Protein AF-0000000071013623 (afdb_homodimer)

Solvent-accessible surface area (backbone atoms only — not comparable to full-atom values): 46914 Å² total; per-residue (Å²): 128,87,72,76,76,74,71,69,68,72,72,75,64,75,45,58,62,48,53,68,77,81,85,68,80,76,90,78,56,75,46,61,37,86,86,35,69,66,87,44,58,55,71,90,42,42,37,65,47,79,58,62,38,68,54,62,61,62,26,74,37,68,67,60,43,51,48,39,53,41,19,72,71,44,17,35,68,55,48,31,33,51,21,48,28,47,24,30,48,20,50,24,48,26,35,55,21,64,62,49,54,38,33,25,41,36,36,41,39,39,41,36,41,32,30,56,63,31,76,55,48,78,68,88,64,92,86,62,74,54,37,78,46,45,39,26,37,34,31,38,36,36,42,31,60,58,60,54,39,22,31,48,59,22,47,25,51,17,29,46,24,44,24,51,18,32,51,20,48,36,38,36,50,34,18,52,48,44,36,51,48,50,44,44,49,40,49,41,23,35,39,42,50,49,45,53,51,47,51,51,51,32,51,52,42,52,53,50,42,55,52,41,49,56,33,32,77,71,70,73,38,58,70,67,59,44,53,51,45,51,50,51,32,52,53,45,55,59,55,47,54,62,41,53,43,50,41,53,42,37,49,24,49,50,16,44,52,34,48,36,49,58,63,72,51,43,81,75,60,65,61,75,50,77,58,69,50,73,63,82,59,42,49,66,32,31,45,27,61,31,58,72,53,18,25,64,41,47,20,32,43,22,46,25,45,19,31,37,20,44,26,6,32,34,47,28,66,65,44,68,45,39,35,40,36,36,38,40,29,16,30,32,69,44,76,70,22,43,78,34,85,89,25,67,45,72,46,77,47,76,43,77,48,63,75,83,83,56,89,55,55,53,62,51,48,27,49,50,27,47,51,48,24,51,50,30,47,53,50,30,46,50,41,51,55,48,44,52,52,43,35,41,50,25,32,42,46,30,54,50,27,49,51,47,30,52,52,30,48,54,50,22,55,52,28,42,50,49,19,53,51,33,47,51,34,32,76,70,66,72,44,58,67,66,59,26,50,50,29,43,48,47,22,52,52,28,50,49,47,31,49,51,29,47,41,49,27,52,43,25,51,43,47,33,42,40,44,49,37,30,41,52,79,88,127,132,87,74,75,76,76,71,69,71,69,70,74,60,75,44,59,61,48,51,66,75,81,85,68,80,78,90,79,54,73,45,62,38,85,86,34,69,65,86,44,59,52,72,87,43,43,36,67,47,80,56,60,38,70,54,63,60,61,27,73,36,71,66,59,42,51,49,39,53,40,19,74,73,46,16,62,69,54,51,53,31,51,52,47,28,54,52,29,48,50,50,24,52,49,34,55,52,64,61,49,64,49,74,45,79,48,77,50,75,47,80,43,80,37,56,54,69,50,94,76,43,67,70,87,64,93,82,60,69,54,42,76,40,39,34,25,35,33,32,40,35,36,40,34,60,58,60,55,39,22,31,46,59,22,46,24,51,17,28,47,24,44,24,52,17,32,49,21,48,35,40,36,49,36,18,51,48,42,38,51,45,51,43,43,49,39,48,37,23,35,40,43,50,49,45,54,51,46,50,51,50,35,51,51,42,50,53,51,45,54,52,43,49,54,33,33,75,71,68,73,41,58,69,67,58,46,53,52,49,50,51,49,35,50,53,48,54,60,54,48,56,60,41,52,50,51,40,52,52,38,51,31,49,50,17,52,52,34,51,43,57,69,65,72,52,44,81,76,61,63,59,76,51,78,59,68,51,72,60,84,60,41,49,66,33,32,44,28,60,32,59,71,53,20,26,66,42,46,20,33,44,23,46,26,45,18,30,36,20,44,27,8,31,36,48,30,66,67,45,67,45,38,36,40,36,34,37,40,30,16,18,23,52,45,75,70,23,43,77,34,86,85,18,54,27,40,37,41,38,46,32,37,41,26,65,78,46,36,76,50,30,55,58,19,48,28,44,27,27,48,19,48,24,49,26,31,45,25,50,30,45,42,43,50,39,48,43,51,33,44,34,40,40,25,32,34,49,30,54,45,27,50,53,48,30,53,52,30,46,53,49,22,54,52,28,43,50,49,19,54,51,34,48,53,34,32,75,69,69,72,43,58,67,67,58,26,51,51,29,44,50,48,20,51,53,26,50,50,46,32,48,53,28,47,41,51,28,51,44,26,49,41,48,34,42,39,43,50,38,29,40,51,77,90,128

Secondary structure (DSSP, 8-state):
-----GGGGGGG------SPPP--PPP--GGGSTT---SS--TTTEE-SPPPS-GGGGGT-HHHHHHHHHHHHH-HHHHHHHHHHHHHHHHHHHHHHTTS-EEEEEEEEEEEEEETTGGG---SSSS-SEEEEEEEEEEEEEEEEE-TTSHHHHHHHHHHHHHHHHHHHHHHHHHHHHHHHHHHHHHHHHHHHHHHHHHHHHHHHHHHHHHHHHHHHTTSS-HHHHHHHHHHHHHHHHTHHHHHHHHHHHHHHHHHHTT--TTTTHHHHSS--PPPPPPSSEE---HHHHHHH-HHHHHHHHHHHHHHHHHHHHHHTTS-EEEEEEEEEEEESSGGGGG-TT-EEEEEEEEEE----STTHHHHHHHHHHHHHHHHHHHHHHHHHHHHHHHHHHHHHHHHHHHHHHHHHHHHHHHHHHHHHHHHHHHTTSS-HHHHHHHHHHHHHHHHHHHHHHHHHHHHHHHHHHHTT-S----/-----GGGTTTT------SPPP--PPP--GGGSTT---SS--TTTEE-SPPPTTGGGGGT-HHHHHHHHHHHHH-HHHHHHHHHHHHHHHHHHHHHHTTS-EEEEEEEEEEEEEETTGGG---SSSS-SEEEEEEEEEEEEEEEEE-TTSHHHHHHHHHHHHHHHHHHHHHHHHHHHHHHHHHHHHHHHHHHHHHHHHHHHHHHHHHHHHHHHHHHHTTSS-HHHHHHHHHHHHHHHHTHHHHHHHHHHHHHHHHHHTT--TTTTHHHHSS--PPPPPPSSEE---HHHHHHH-HHHHHHHHHHHHHHHHHHHHHHTTS-EEEEEEEEEEEESSGGGGG-TT-EEEEEEEEEEEEEESTTHHHHHHHHHHHHHHHHHHHHHHHHHHHHHHHHHHHHHHHHHHHHHHHHHHHHHHHHHHHHHHHHHHHTTSS-HHHHHHHHHHHHHHHHHHHHHHHHHHHHHHHHHHHTT-S----

Foldseek 3Di:
DPPPPPPPPPDPLCFAQDFDADPFFDDQDPQQDPPFAFPLFDPQFADQDDAAQLQVVQLVDVVLVVLLVLLLVAAVVLVVLVVQLVVLVVVLVVLVCLQDKDKDKDKDKDWDKAAPPPPVPPPPDDDDRIDTFIKIWTWMKIKHWHCRHCLSVLLSQLSVLQSQLSVLVSLLVLLVLSLVLLLLLLVLLLLLVLLVLLVVLLVLLVVLLVVQVVCVVVVNHDPVLSVVSVVVSVVSVVVNVVSVVSNQVSQQVSQNSSNHGRPPCCVVSVDHDHRTHHDSHGYQHGSSLLCVQASVLSSLRSNLSSLSSVLSNLVSLQAKIKMKMKIWAFMDRDPVRRVDPVRIDMDIDIDIGHPNDPVCPSVVSSVVSVVSSVVSSVVSSVSSVVLSVQLSVLSNQLVVLVVQLVVLVVQLVVLVVQLVVLVVCVVVVNDDSSSSSVSVSSNSVSVSSNSVSSSSNSSSSSSNCSSSNHRDDDD/DCPPPPVPPPPPLCFAQDFDADPFFDDQDPQQDPPFAFPQFDPQFADQDDAAQLQVVQLVDVVLVVLLVLLLVAAVVLVVLVVVLVVLVVVLVVLVCLQDKDKDKDKDKDWDKAAPPPPPDDPPDDDDRIDTFIKIWTWMKIKHWHCRHCLSVLLSQLSVLQSQLSVLVSLLVLLVLSLQLLLLLLVLLLLLVLLVLLVVLLVLLVVLLVVQVVCVVVVNHDPVLSVVSVVVSVVSVVVNVVSVVSNQVSQQVSQNSSNHGRPPCCVVPVPHDHRGHHDSHGYQRGSSLLCVQASVLSSLRSNLSSLSSVLSNLVSLQAKIKMKMKIWAFMDRDNCRRVDPVRIDMDIDIDIGHPNDPPCVSVVSSVVSVVSSVVSSVVSSVVSVVLSVLLSVLSNQLVVLVVQLVVLVVQLVVLVVQLVVLVVCVVVVNDDSSSSSVSVSSNSVSVSSNSVSSSSNSSSVSSNCSSSNHRGDDD

pLDDT: mean 89.78, std 12.37, range [29.88, 98.81]

Nearest PDB structures (foldseek):
  5iuy-assembly1_A  TM=9.417E-01  e=4.578E-33  Pseudomonas aeruginosa PAO1
  5azs-assembly1_C  TM=8.964E-01  e=5.491E-27  Pseudomonas aeruginosa PAO1
  5azs-assembly1_A  TM=9.149E-01  e=5.412E-26  Pseudomonas aeruginosa PAO1
  5azs-assembly1_B  TM=8.963E-01  e=7.083E-26  Pseudomonas aeruginosa PAO1
  4mt4-assembly1_C  TM=8.673E-01  e=3.562E-25  Campylobacter jejuni

Structure (mmCIF, N/CA/C/O backbone):
data_AF-0000000071013623-model_v1
#
loop_
_entity.id
_entity.type
_entity.pdbx_description
1 polymer 'Efflux transporter outer membrane subunit'
#
loop_
_atom_site.group_PDB
_atom_site.id
_atom_site.type_symbol
_atom_site.label_atom_id
_atom_site.label_alt_id
_atom_site.label_comp_id
_atom_site.label_asym_id
_atom_site.label_entity_id
_atom_site.label_seq_id
_atom_site.pdbx_PDB_ins_code
_atom_site.Cartn_x
_atom_site.Cartn_y
_atom_site.Cartn_z
_atom_site.occupancy
_atom_site.B_iso_or_equiv
_atom_site.auth_seq_id
_atom_site.auth_comp_id
_atom_site.auth_asym_id
_atom_site.auth_atom_id
_atom_site.pdbx_PDB_model_num
ATOM 1 N N . MET A 1 1 ? 6.48 72.25 7.09 1 31.88 1 MET A N 1
ATOM 2 C CA . MET A 1 1 ? 6.648 71.75 5.73 1 31.88 1 MET A CA 1
ATOM 3 C C . MET A 1 1 ? 7.691 70.625 5.688 1 31.88 1 MET A C 1
ATOM 5 O O . MET A 1 1 ? 8.164 70.25 4.613 1 31.88 1 MET A O 1
ATOM 9 N N . LYS A 1 2 ? 8.469 70.438 6.734 1 43.06 2 LYS A N 1
ATOM 10 C CA . LYS A 1 2 ? 9.594 69.5 6.715 1 43.06 2 LYS A CA 1
ATOM 11 C C . LYS A 1 2 ? 9.109 68.062 6.504 1 43.06 2 LYS A C 1
ATOM 13 O O . LYS A 1 2 ? 8.688 67.438 7.453 1 43.06 2 LYS A O 1
ATOM 18 N N . ARG A 1 3 ? 8.328 67.812 5.355 1 45.19 3 ARG A N 1
ATOM 19 C CA . ARG A 1 3 ? 7.703 66.625 4.883 1 45.19 3 ARG A CA 1
ATOM 20 C C . ARG A 1 3 ? 8.742 65.5 4.691 1 45.19 3 ARG A C 1
ATOM 22 O O . ARG A 1 3 ? 9.531 65.562 3.75 1 45.19 3 ARG A O 1
ATOM 29 N N . LEU A 1 4 ? 9.461 65.188 5.781 1 38.72 4 LEU A N 1
ATOM 30 C CA . LEU A 1 4 ? 10.422 64.062 5.742 1 38.72 4 LEU A CA 1
ATOM 31 C C . LEU A 1 4 ? 9.867 62.906 4.953 1 38.72 4 LEU A C 1
ATOM 33 O O . LEU A 1 4 ? 8.719 62.5 5.16 1 38.72 4 LEU A O 1
ATOM 37 N N . SER A 1 5 ? 10.469 62.656 3.734 1 40.44 5 SER A N 1
ATOM 38 C CA . SER A 1 5 ? 10.562 61.594 2.721 1 40.44 5 SER A CA 1
ATOM 39 C C . SER A 1 5 ? 10.68 60.219 3.359 1 40.44 5 SER A C 1
ATOM 41 O O . SER A 1 5 ? 11.789 59.75 3.658 1 40.44 5 SER A O 1
ATOM 43 N N . TRP A 1 6 ? 9.945 59.844 4.34 1 42.38 6 TRP A N 1
ATOM 44 C CA . TRP A 1 6 ? 10 58.531 4.949 1 42.38 6 TRP A CA 1
ATOM 45 C C . TRP A 1 6 ? 9.891 57.438 3.893 1 42.38 6 TRP A C 1
ATOM 47 O O . TRP A 1 6 ? 9.656 56.281 4.219 1 42.38 6 TRP A O 1
ATOM 57 N N . ALA A 1 7 ? 9.586 57.781 2.59 1 42.5 7 ALA A N 1
ATOM 58 C CA . ALA A 1 7 ? 9.211 56.719 1.651 1 42.5 7 ALA A CA 1
ATOM 59 C C . ALA A 1 7 ? 10.391 55.812 1.372 1 42.5 7 ALA A C 1
ATOM 61 O O . ALA A 1 7 ? 10.305 54.906 0.522 1 42.5 7 ALA A O 1
ATOM 62 N N . ILE A 1 8 ? 11.656 56.312 1.518 1 41.31 8 ILE A N 1
ATOM 63 C CA . ILE A 1 8 ? 12.672 55.594 0.736 1 41.31 8 ILE A CA 1
ATOM 64 C C . ILE A 1 8 ? 12.812 54.156 1.237 1 41.31 8 ILE A C 1
ATOM 66 O O . ILE A 1 8 ? 13.711 53.438 0.804 1 41.31 8 ILE A O 1
ATOM 70 N N . LEU A 1 9 ? 12.297 53.781 2.324 1 40.5 9 LEU A N 1
ATOM 71 C CA . LEU A 1 9 ? 12.984 52.625 2.906 1 40.5 9 LEU A CA 1
ATOM 72 C C . LEU A 1 9 ? 12.867 51.406 2.006 1 40.5 9 LEU A C 1
ATOM 74 O O . LEU A 1 9 ? 13.531 50.406 2.236 1 40.5 9 LEU A O 1
ATOM 78 N N . PRO A 1 10 ? 11.766 51.25 1.27 1 43.34 10 PRO A N 1
ATOM 79 C CA . PRO A 1 10 ? 11.586 49.781 1.089 1 43.34 10 PRO A CA 1
ATOM 80 C C . PRO A 1 10 ? 12.641 49.188 0.169 1 43.34 10 PRO A C 1
ATOM 82 O O . PRO A 1 10 ? 12.562 48 -0.163 1 43.34 10 PRO A O 1
ATOM 85 N N . ALA A 1 11 ? 13.203 49.969 -0.663 1 43.28 11 ALA A N 1
ATOM 86 C CA . ALA A 1 11 ? 13.727 49.375 -1.89 1 43.28 11 ALA A CA 1
ATOM 87 C C . ALA A 1 11 ? 14.805 48.344 -1.581 1 43.28 11 ALA A C 1
ATOM 89 O O . ALA A 1 11 ? 15.094 47.5 -2.408 1 43.28 11 ALA A O 1
ATOM 90 N N . LEU A 1 12 ? 15.828 48.75 -0.744 1 42.34 12 LEU A N 1
ATOM 91 C CA . LEU A 1 12 ? 17.109 48.062 -0.732 1 42.34 12 LEU A CA 1
ATOM 92 C C . LEU A 1 12 ? 16.938 46.625 -0.228 1 42.34 12 LEU A C 1
ATOM 94 O O . LEU A 1 12 ? 17.938 45.906 0.005 1 42.34 12 LEU A O 1
ATOM 98 N N . LEU A 1 13 ? 15.875 46.281 0.43 1 44.38 13 LEU A N 1
ATOM 99 C CA . LEU A 1 13 ? 16.047 45.062 1.183 1 44.38 13 LEU A CA 1
ATOM 100 C C . LEU A 1 13 ? 16.141 43.844 0.245 1 44.38 13 LEU A C 1
ATOM 102 O O . LEU A 1 13 ? 15.164 43.125 0.065 1 44.38 13 LEU A O 1
ATOM 106 N N . THR A 1 14 ? 16.484 44.094 -0.912 1 52.03 14 THR A N 1
ATOM 107 C CA . THR A 1 14 ? 16.891 42.844 -1.519 1 52.03 14 THR A CA 1
ATOM 108 C C . THR A 1 14 ? 17.719 42 -0.539 1 52.03 14 THR A C 1
ATOM 110 O O . THR A 1 14 ? 18.922 42.25 -0.38 1 52.03 14 THR A O 1
ATOM 113 N N . GLY A 1 15 ? 17.234 41.781 0.676 1 57.91 15 GLY A N 1
ATOM 114 C CA . GLY A 1 15 ? 17.828 41.188 1.864 1 57.91 15 GLY A CA 1
ATOM 115 C C . GLY A 1 15 ? 18.656 39.938 1.566 1 57.91 15 GLY A C 1
ATOM 116 O O . GLY A 1 15 ? 18.5 39.344 0.508 1 57.91 15 GLY A O 1
ATOM 117 N N . CYS A 1 16 ? 19.781 39.625 2.178 1 79.5 16 CYS A N 1
ATOM 118 C CA . CYS A 1 16 ? 20.703 38.469 2.244 1 79.5 16 CYS A CA 1
ATOM 119 C C . CYS A 1 16 ? 19.953 37.188 2.518 1 79.5 16 CYS A C 1
ATOM 121 O O . CYS A 1 16 ? 19.094 37.125 3.402 1 79.5 16 CYS A O 1
ATOM 123 N N . VAL A 1 17 ? 19.734 36.344 1.453 1 88.56 17 VAL A N 1
ATOM 124 C CA . VAL A 1 17 ? 19.219 35 1.68 1 88.56 17 VAL A CA 1
ATOM 125 C C . VAL A 1 17 ? 20.344 34.062 2.119 1 88.56 17 VAL A C 1
ATOM 127 O O . VAL A 1 17 ? 21.219 33.719 1.323 1 88.56 17 VAL A O 1
ATOM 130 N N . VAL A 1 18 ? 20.25 33.656 3.369 1 91.94 18 VAL A N 1
ATOM 131 C CA . VAL A 1 18 ? 21.312 32.844 3.928 1 91.94 18 VAL A CA 1
ATOM 132 C C . VAL A 1 18 ? 21.062 31.359 3.588 1 91.94 18 VAL A C 1
ATOM 134 O O . VAL A 1 18 ? 20 31 3.08 1 91.94 18 VAL A O 1
ATOM 137 N N . GLY A 1 19 ? 22.094 30.547 3.85 1 91.88 19 GLY A N 1
ATOM 138 C CA . GLY A 1 19 ? 22.016 29.125 3.523 1 91.88 19 GLY A CA 1
ATOM 139 C C . GLY A 1 19 ? 22.5 28.812 2.119 1 91.88 19 GLY A C 1
ATOM 140 O O . GLY A 1 19 ? 22.719 29.719 1.315 1 91.88 19 GLY A O 1
ATOM 141 N N . PRO A 1 20 ? 22.594 27.609 1.889 1 94.38 20 PRO A N 1
ATOM 142 C CA . PRO A 1 20 ? 23.156 27.219 0.591 1 94.38 20 PRO A CA 1
ATOM 143 C C . PRO A 1 20 ? 22.141 27.312 -0.542 1 94.38 20 PRO A C 1
ATOM 145 O O . PRO A 1 20 ? 20.953 27 -0.344 1 94.38 20 PRO A O 1
ATOM 148 N N . ASN A 1 21 ? 22.547 27.844 -1.665 1 94.94 21 ASN A N 1
ATOM 149 C CA . ASN A 1 21 ? 21.766 27.719 -2.893 1 94.94 21 ASN A CA 1
ATOM 150 C C . ASN A 1 21 ? 21.875 26.328 -3.494 1 94.94 21 ASN A C 1
ATOM 152 O O . ASN A 1 21 ? 22.953 25.719 -3.477 1 94.94 21 ASN A O 1
ATOM 156 N N . TYR A 1 22 ? 20.812 25.906 -3.945 1 95.88 22 TYR A N 1
ATOM 157 C CA . TYR A 1 22 ? 20.828 24.578 -4.566 1 95.88 22 TYR A CA 1
ATOM 158 C C . TYR A 1 22 ? 21.484 24.641 -5.938 1 95.88 22 TYR A C 1
ATOM 160 O O . TYR A 1 22 ? 21.047 25.375 -6.816 1 95.88 22 TYR A O 1
ATOM 168 N N . GLY A 1 23 ? 22.516 23.891 -6.141 1 94.25 23 GLY A N 1
ATOM 169 C CA . GLY A 1 23 ? 23.312 23.938 -7.355 1 94.25 23 GLY A CA 1
ATOM 170 C C . GLY A 1 23 ? 22.906 22.891 -8.375 1 94.25 23 GLY A C 1
ATOM 171 O O . GLY A 1 23 ? 23.609 22.703 -9.383 1 94.25 23 GLY A O 1
ATOM 172 N N . GLY A 1 24 ? 21.906 22.109 -8.172 1 93.38 24 GLY A N 1
ATOM 173 C CA . GLY A 1 24 ? 21.5 21.047 -9.086 1 93.38 24 GLY A CA 1
ATOM 174 C C . GLY A 1 24 ? 21.906 19.672 -8.594 1 93.38 24 GLY A C 1
ATOM 175 O O . GLY A 1 24 ? 22.562 19.531 -7.562 1 93.38 24 GLY A O 1
ATOM 176 N N . PRO A 1 25 ? 21.531 18.703 -9.266 1 93.19 25 PRO A N 1
ATOM 177 C CA . PRO A 1 25 ? 21.812 17.344 -8.836 1 93.19 25 PRO A CA 1
ATOM 178 C C . PRO A 1 25 ? 23.297 17 -8.898 1 93.19 25 PRO A C 1
ATOM 180 O O . PRO A 1 25 ? 23.984 17.328 -9.875 1 93.19 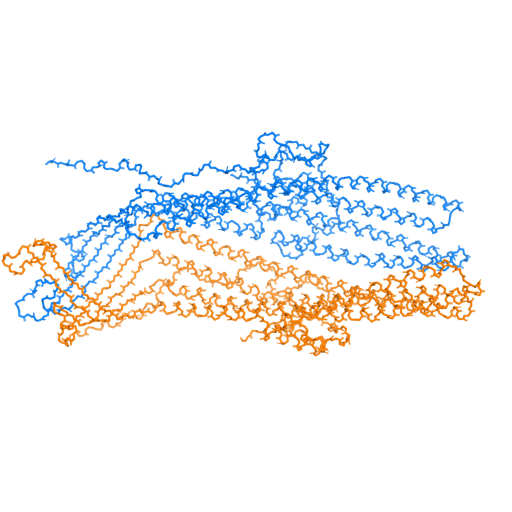25 PRO A O 1
ATOM 183 N N . PRO A 1 26 ? 23.766 16.375 -7.883 1 91.62 26 PRO A N 1
ATOM 184 C CA . PRO A 1 26 ? 25.172 15.977 -7.883 1 91.62 26 PRO A CA 1
ATOM 185 C C . PRO A 1 26 ? 25.469 14.867 -8.898 1 91.62 26 PRO A C 1
ATOM 187 O O . PRO A 1 26 ? 24.562 14.109 -9.266 1 91.62 26 PRO A O 1
ATOM 190 N N . GLY A 1 27 ? 26.719 14.82 -9.328 1 91.81 27 GLY A N 1
ATOM 191 C CA . GLY A 1 27 ? 27.156 13.719 -10.188 1 91.81 27 GLY A CA 1
ATOM 192 C C . GLY A 1 27 ? 27.25 12.398 -9.453 1 91.81 27 GLY A C 1
ATOM 193 O O . GLY A 1 27 ? 27.75 12.336 -8.328 1 91.81 27 GLY A O 1
ATOM 194 N N . VAL A 1 28 ? 26.672 11.398 -10.078 1 90 28 VAL A N 1
ATOM 195 C CA . VAL A 1 28 ? 26.641 10.102 -9.422 1 90 28 VAL A CA 1
ATOM 196 C C . VAL A 1 28 ? 27.375 9.07 -10.273 1 90 28 VAL A C 1
ATOM 198 O O . VAL A 1 28 ? 28.172 8.281 -9.758 1 90 28 VAL A O 1
ATOM 201 N N . ALA A 1 29 ? 27.109 9.102 -11.547 1 86.25 29 ALA A N 1
ATOM 202 C CA . ALA A 1 29 ? 27.609 8.023 -12.406 1 86.25 29 ALA A CA 1
ATOM 203 C C . ALA A 1 29 ? 28.062 8.57 -13.758 1 86.25 29 ALA A C 1
ATOM 205 O O . ALA A 1 29 ? 27.594 9.633 -14.195 1 86.25 29 ALA A O 1
ATOM 206 N N . SER A 1 30 ? 28.969 7.871 -14.406 1 81.56 30 SER A N 1
ATOM 207 C CA . SER A 1 30 ? 29.469 8.211 -15.734 1 81.56 30 SER A CA 1
ATOM 208 C C . SER A 1 30 ? 28.344 8.172 -16.781 1 81.56 30 SER A C 1
ATOM 210 O O . SER A 1 30 ? 28.406 8.875 -17.781 1 81.56 30 SER A O 1
ATOM 212 N N . GLY A 1 31 ? 27.359 7.504 -16.406 1 76.69 31 GLY A N 1
ATOM 213 C CA . GLY A 1 31 ? 26.219 7.383 -17.312 1 76.69 31 GLY A CA 1
ATOM 214 C C . GLY A 1 31 ? 25.469 8.688 -17.5 1 76.69 31 GLY A C 1
ATOM 215 O O . GLY A 1 31 ? 24.688 8.828 -18.438 1 76.69 31 GLY A O 1
ATOM 216 N N . GLU A 1 32 ? 25.766 9.539 -16.719 1 82.06 32 GLU A N 1
ATOM 217 C CA . GLU A 1 32 ? 25.078 10.828 -16.781 1 82.06 32 GLU A CA 1
ATOM 218 C C . GLU A 1 32 ? 25.703 11.727 -17.859 1 82.06 32 GLU A C 1
ATOM 220 O O . GLU A 1 32 ? 25.109 12.734 -18.25 1 82.06 32 GLU A O 1
ATOM 225 N N . ARG A 1 33 ? 26.922 11.242 -18.312 1 79.38 33 ARG A N 1
ATOM 226 C CA . ARG A 1 33 ? 27.625 12.047 -19.312 1 79.38 33 ARG A CA 1
ATOM 227 C C . ARG A 1 33 ? 27.016 11.875 -20.688 1 79.38 33 ARG A C 1
ATOM 229 O O . ARG A 1 33 ? 26.578 10.781 -21.047 1 79.38 33 ARG A O 1
ATOM 236 N N . SER A 1 34 ? 26.984 13 -21.359 1 80.06 34 SER A N 1
ATOM 237 C CA . SER A 1 34 ? 26.484 12.969 -22.734 1 80.06 34 SER A CA 1
ATOM 238 C C . SER A 1 34 ? 27.297 11.992 -23.594 1 80.06 34 SER A C 1
ATOM 240 O O . SER A 1 34 ? 28.516 11.93 -23.484 1 80.06 34 SER A O 1
ATOM 242 N N . GLY A 1 35 ? 26.672 11.219 -24.297 1 78.31 35 GLY A N 1
ATOM 243 C CA . GLY A 1 35 ? 27.328 10.289 -25.203 1 78.31 35 GLY A CA 1
ATOM 244 C C . GLY A 1 35 ? 27.469 8.898 -24.609 1 78.31 35 GLY A C 1
ATOM 245 O O . GLY A 1 35 ? 27.938 7.973 -25.281 1 78.31 35 GLY A O 1
ATOM 246 N N . SER A 1 36 ? 27.125 8.742 -23.391 1 84.81 36 SER A N 1
ATOM 247 C CA . SER A 1 36 ? 27.203 7.414 -22.797 1 84.81 36 SER A CA 1
ATOM 248 C C . SER A 1 36 ? 26.203 6.457 -23.438 1 84.81 36 SER A C 1
ATOM 250 O O . SER A 1 36 ? 25.203 6.895 -24.031 1 84.81 36 SER A O 1
ATOM 252 N N . THR A 1 37 ? 26.625 5.168 -23.516 1 88.75 37 THR A N 1
ATOM 253 C CA . THR A 1 37 ? 25.766 4.141 -24.078 1 88.75 37 THR A CA 1
ATOM 254 C C . THR A 1 37 ? 25.469 3.055 -23.047 1 88.75 37 THR A C 1
ATOM 256 O O . THR A 1 37 ? 26.219 2.883 -22.078 1 88.75 37 THR A O 1
ATOM 259 N N . PHE A 1 38 ? 24.391 2.436 -23.219 1 93.19 38 PHE A N 1
ATOM 260 C CA . PHE A 1 38 ? 24.078 1.304 -22.359 1 93.19 38 PHE A CA 1
ATOM 261 C C . PHE A 1 38 ? 25.031 0.144 -22.609 1 93.19 38 PHE A C 1
ATOM 263 O O . PHE A 1 38 ? 25.391 -0.133 -23.766 1 93.19 38 PHE A O 1
ATOM 270 N N . ARG A 1 39 ? 25.375 -0.595 -21.547 1 90.75 39 ARG A N 1
ATOM 271 C CA . ARG A 1 39 ? 26.391 -1.639 -21.625 1 90.75 39 ARG A CA 1
ATOM 272 C C . ARG A 1 39 ? 25.797 -2.936 -22.172 1 90.75 39 ARG A C 1
ATOM 274 O O . ARG A 1 39 ? 26.484 -3.709 -22.828 1 90.75 39 ARG A O 1
ATOM 281 N N . ARG A 1 40 ? 24.547 -3.121 -21.875 1 91.88 40 ARG A N 1
ATOM 282 C CA . ARG A 1 40 ? 23.953 -4.422 -22.172 1 91.88 40 ARG A CA 1
ATOM 283 C C . ARG A 1 40 ? 22.969 -4.324 -23.344 1 91.88 40 ARG A C 1
ATOM 285 O O . ARG A 1 40 ? 22.203 -5.254 -23.594 1 91.88 40 ARG A O 1
ATOM 292 N N . ALA A 1 41 ? 23.031 -3.211 -24.094 1 91 41 ALA A N 1
ATOM 293 C CA . ALA A 1 41 ? 22.141 -3.055 -25.234 1 91 41 ALA A CA 1
ATOM 294 C C . ALA A 1 41 ? 22.641 -3.85 -26.438 1 91 41 ALA A C 1
ATOM 296 O O . ALA A 1 41 ? 23.828 -3.809 -26.766 1 91 41 ALA A O 1
ATOM 297 N N . ASP A 1 42 ? 21.812 -4.641 -26.953 1 87.44 42 ASP A N 1
ATOM 298 C CA . ASP A 1 42 ? 22.094 -5.293 -28.234 1 87.44 42 ASP A CA 1
ATOM 299 C C . ASP A 1 42 ? 21.875 -4.336 -29.406 1 87.44 42 ASP A C 1
ATOM 301 O O . ASP A 1 42 ? 20.734 -4.004 -29.734 1 87.44 42 ASP A O 1
ATOM 305 N N . GLN A 1 43 ? 22.906 -3.992 -30.156 1 85.44 43 GLN A N 1
ATOM 306 C CA . GLN A 1 43 ? 22.859 -2.953 -31.172 1 85.44 43 GLN A CA 1
ATOM 307 C C . GLN A 1 43 ? 22.047 -3.406 -32.375 1 85.44 43 GLN A C 1
ATOM 309 O O . GLN A 1 43 ? 21.609 -2.58 -33.188 1 85.44 43 GLN A O 1
ATOM 314 N N . ALA A 1 44 ? 21.859 -4.602 -32.438 1 85.12 44 ALA A N 1
ATOM 315 C CA . ALA A 1 44 ? 21.141 -5.133 -33.594 1 85.12 44 ALA A CA 1
ATOM 316 C C . ALA A 1 44 ? 19.641 -4.84 -33.469 1 85.12 44 ALA A C 1
ATOM 318 O O . ALA A 1 44 ? 18.938 -4.766 -34.469 1 85.12 44 ALA A O 1
ATOM 319 N N . VAL A 1 45 ? 19.203 -4.602 -32.25 1 88.56 45 VAL A N 1
ATOM 320 C CA . VAL A 1 45 ? 17.766 -4.527 -32.094 1 88.56 45 VAL A CA 1
ATOM 321 C C . VAL A 1 45 ? 17.391 -3.273 -31.328 1 88.56 45 VAL A C 1
ATOM 323 O O . VAL A 1 45 ? 16.219 -3.057 -31 1 88.56 45 VAL A O 1
ATOM 326 N N . THR A 1 46 ? 18.375 -2.49 -30.984 1 90 46 THR A N 1
ATOM 327 C CA . THR A 1 46 ? 18.109 -1.247 -30.281 1 90 46 THR A CA 1
ATOM 328 C C . THR A 1 46 ? 18.656 -0.05 -31.047 1 90 46 THR A C 1
ATOM 330 O O . THR A 1 46 ? 19.547 -0.197 -31.891 1 90 46 THR A O 1
ATOM 333 N N . SER A 1 47 ? 17.938 1.075 -30.844 1 89.69 47 SER A N 1
ATOM 334 C CA . SER A 1 47 ? 18.359 2.311 -31.5 1 89.69 47 SER A CA 1
ATOM 335 C C . SER A 1 47 ? 18.531 3.441 -30.484 1 89.69 47 SER A C 1
ATOM 337 O O . SER A 1 47 ? 17.766 3.545 -29.531 1 89.69 47 SER A O 1
ATOM 339 N N . PRO A 1 48 ? 19.5 4.262 -30.734 1 88 48 PRO A N 1
ATOM 340 C CA . PRO A 1 48 ? 19.719 5.387 -29.812 1 88 48 PRO A CA 1
ATOM 341 C C . PRO A 1 48 ? 18.734 6.531 -30.031 1 88 48 PRO A C 1
ATOM 343 O O . PRO A 1 48 ? 18.828 7.574 -29.375 1 88 48 PRO A O 1
ATOM 346 N N . GLN A 1 49 ? 17.828 6.348 -30.906 1 88.38 49 GLN A N 1
ATOM 347 C CA . GLN A 1 49 ? 16.797 7.367 -31.156 1 88.38 49 GLN A CA 1
ATOM 348 C C . GLN A 1 49 ? 15.969 7.613 -29.906 1 88.38 49 GLN A C 1
ATOM 350 O O . GLN A 1 49 ? 15.844 6.734 -29.047 1 88.38 49 GLN A O 1
ATOM 355 N N . LEU A 1 50 ? 15.406 8.82 -29.859 1 87.94 50 LEU A N 1
ATOM 356 C CA . LEU A 1 50 ? 14.578 9.18 -28.719 1 87.94 50 LEU A CA 1
ATOM 357 C C . LEU A 1 50 ? 13.32 8.328 -28.656 1 87.94 50 LEU A C 1
ATOM 359 O O . LEU A 1 50 ? 12.57 8.25 -29.641 1 87.94 50 LEU A O 1
ATOM 363 N N . PRO A 1 51 ? 13.164 7.754 -27.516 1 90.5 51 PRO A N 1
ATOM 364 C CA . PRO A 1 51 ? 11.969 6.91 -27.406 1 90.5 51 PRO A CA 1
ATOM 365 C C . PRO A 1 51 ? 10.688 7.727 -27.281 1 90.5 51 PRO A C 1
ATOM 367 O O . PRO A 1 51 ? 10.727 8.906 -26.938 1 90.5 51 PRO A O 1
ATOM 370 N N . ILE A 1 52 ? 9.617 7.094 -27.641 1 89.19 52 ILE A N 1
ATOM 371 C CA . ILE A 1 52 ? 8.289 7.699 -27.594 1 89.19 52 ILE A CA 1
ATOM 372 C C . ILE A 1 52 ? 7.629 7.383 -26.266 1 89.19 52 ILE A C 1
ATOM 374 O O . ILE A 1 52 ? 7.672 6.238 -25.797 1 89.19 52 ILE A O 1
ATOM 378 N N . ALA A 1 53 ? 6.961 8.406 -25.672 1 94 53 ALA A N 1
ATOM 379 C CA . ALA A 1 53 ? 6.359 8.242 -24.344 1 94 53 ALA A CA 1
ATOM 380 C C . ALA A 1 53 ? 5.211 7.242 -24.375 1 94 53 ALA A C 1
ATOM 382 O O . ALA A 1 53 ? 5.105 6.379 -23.5 1 94 53 ALA A O 1
ATOM 383 N N . ARG A 1 54 ? 4.375 7.301 -25.453 1 95.94 54 ARG A N 1
ATOM 384 C CA . ARG A 1 54 ? 3.24 6.395 -25.578 1 95.94 54 ARG A CA 1
ATOM 385 C C . ARG A 1 54 ? 3.639 5.125 -26.328 1 95.94 54 ARG A C 1
ATOM 387 O O . ARG A 1 54 ? 3.076 4.812 -27.375 1 95.94 54 ARG A O 1
ATOM 394 N N . TRP A 1 55 ? 4.559 4.387 -25.766 1 96.88 55 TRP A N 1
ATOM 395 C CA . TRP A 1 55 ? 5.223 3.232 -26.359 1 96.88 55 TRP A CA 1
ATOM 396 C C . TRP A 1 55 ? 4.215 2.133 -26.688 1 96.88 55 TRP A C 1
ATOM 398 O O . TRP A 1 55 ? 4.43 1.34 -27.609 1 96.88 55 TRP A O 1
ATOM 408 N N . TRP A 1 56 ? 3.082 2.014 -25.938 1 97.69 56 TRP A N 1
ATOM 409 C CA . TRP A 1 56 ? 2.113 0.94 -26.125 1 97.69 56 TRP A CA 1
ATOM 410 C C . TRP A 1 56 ? 1.405 1.076 -27.469 1 97.69 56 TRP A C 1
ATOM 412 O O . TRP A 1 56 ? 0.876 0.098 -28 1 97.69 56 TRP A O 1
ATOM 422 N N . GLU A 1 57 ? 1.388 2.295 -28.031 1 96.38 57 GLU A N 1
ATOM 423 C CA . GLU A 1 57 ? 0.797 2.494 -29.359 1 96.38 57 GLU A CA 1
ATOM 424 C C . GLU A 1 57 ? 1.612 1.789 -30.438 1 96.38 57 GLU A C 1
ATOM 426 O O . GLU A 1 57 ? 1.067 1.38 -31.469 1 96.38 57 GLU A O 1
ATOM 431 N N . GLY A 1 58 ? 2.916 1.619 -30.219 1 95.69 58 GLY A N 1
ATOM 432 C CA . GLY A 1 58 ? 3.795 0.943 -31.156 1 95.69 58 GLY A CA 1
ATOM 433 C C . GLY A 1 58 ? 3.57 -0.556 -31.203 1 95.69 58 GLY A C 1
ATOM 434 O O . GLY A 1 58 ? 4.07 -1.23 -32.125 1 95.69 58 GLY A O 1
ATOM 435 N N . MET A 1 59 ? 2.766 -1.093 -30.297 1 97.25 59 MET A N 1
ATOM 436 C CA . MET A 1 59 ? 2.492 -2.525 -30.266 1 97.25 59 MET A CA 1
ATOM 437 C C . MET A 1 59 ? 1.332 -2.877 -31.188 1 97.25 59 MET A C 1
ATOM 439 O O . MET A 1 59 ? 0.98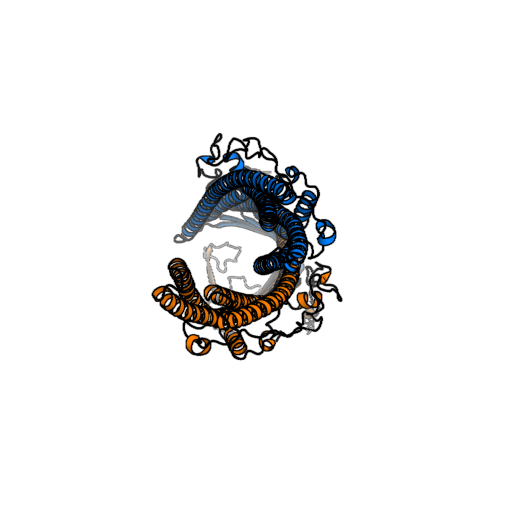6 -4.051 -31.344 1 97.25 59 MET A O 1
ATOM 443 N N . GLY A 1 60 ? 0.692 -1.873 -31.781 1 95.88 60 GLY A N 1
ATOM 444 C CA . GLY A 1 60 ? -0.279 -2.051 -32.844 1 95.88 60 GLY A CA 1
ATOM 445 C C . GLY A 1 60 ? -1.552 -2.736 -32.406 1 95.88 60 GLY A C 1
ATOM 446 O O . GLY A 1 60 ? -2.189 -3.455 -33.156 1 95.88 60 GLY A O 1
ATOM 447 N N . ASP A 1 61 ? -1.938 -2.602 -31.156 1 97.88 61 ASP A N 1
ATOM 448 C CA . ASP A 1 61 ? -3.137 -3.217 -30.594 1 97.88 61 ASP A CA 1
ATOM 449 C C . ASP A 1 61 ? -4.074 -2.162 -30.016 1 97.88 61 ASP A C 1
ATOM 451 O O . ASP A 1 61 ? -3.832 -1.651 -28.922 1 97.88 61 ASP A O 1
ATOM 455 N N . PRO A 1 62 ? -5.207 -1.881 -30.703 1 97.06 62 PRO A N 1
ATOM 456 C CA . PRO A 1 62 ? -6.109 -0.816 -30.266 1 97.06 62 PRO A CA 1
ATOM 457 C C . PRO A 1 62 ? -6.762 -1.117 -28.922 1 97.06 62 PRO A C 1
ATOM 459 O O . PRO A 1 62 ? -7.062 -0.195 -28.156 1 97.06 62 PRO A O 1
ATOM 462 N N . GLN A 1 63 ? -7.004 -2.369 -28.609 1 97.81 63 GLN A N 1
ATOM 463 C CA . GLN A 1 63 ? -7.586 -2.707 -27.312 1 97.81 63 GLN A CA 1
ATOM 464 C C . GLN A 1 63 ? -6.621 -2.393 -26.172 1 97.81 63 GLN A C 1
ATOM 466 O O . GLN A 1 63 ? -7.023 -1.873 -25.141 1 97.81 63 GLN A O 1
ATOM 471 N N . LEU A 1 64 ? -5.344 -2.719 -26.406 1 98.25 64 LEU A N 1
ATOM 472 C CA . LEU A 1 64 ? -4.324 -2.359 -25.422 1 98.25 64 LEU A CA 1
ATOM 473 C C . LEU A 1 64 ? -4.289 -0.851 -25.203 1 98.25 64 LEU A C 1
ATOM 475 O O . LEU A 1 64 ? -4.281 -0.386 -24.062 1 98.25 64 LEU A O 1
ATOM 479 N N . THR A 1 65 ? -4.359 -0.097 -26.297 1 98.19 65 THR A N 1
ATOM 480 C CA . THR A 1 65 ? -4.312 1.358 -26.219 1 98.19 65 THR A CA 1
ATOM 481 C C . THR A 1 65 ? -5.512 1.896 -25.438 1 98.19 65 THR A C 1
ATOM 483 O O . THR A 1 65 ? -5.363 2.789 -24.609 1 98.19 65 THR A O 1
ATOM 486 N N . THR A 1 66 ? -6.656 1.338 -25.656 1 97.69 66 THR A N 1
ATOM 487 C CA . THR A 1 66 ? -7.871 1.761 -24.969 1 97.69 66 THR A CA 1
ATOM 488 C C . THR A 1 66 ? -7.77 1.48 -23.469 1 97.69 66 THR A C 1
ATOM 490 O O . THR A 1 66 ? -8.141 2.322 -22.656 1 97.69 66 THR A O 1
ATOM 493 N N . LEU A 1 67 ? -7.246 0.344 -23.094 1 98.38 67 LEU A N 1
ATOM 494 C CA . LEU A 1 67 ? -7.117 -0.032 -21.688 1 98.38 67 LEU A CA 1
ATOM 495 C C . LEU A 1 67 ? -6.133 0.881 -20.969 1 98.38 67 LEU A C 1
ATOM 497 O O . LEU A 1 67 ? -6.395 1.328 -19.859 1 98.38 67 LEU A O 1
ATOM 501 N N . VAL A 1 68 ? -4.988 1.168 -21.641 1 98.38 68 VAL A N 1
ATOM 502 C CA . VAL A 1 68 ? -3.988 2.031 -21.016 1 98.38 68 VAL A CA 1
ATOM 503 C C . VAL A 1 68 ? -4.562 3.436 -20.828 1 98.38 68 VAL A C 1
ATOM 505 O O . VAL A 1 68 ? -4.426 4.031 -19.766 1 98.38 68 VAL A O 1
ATOM 508 N N . ASN A 1 69 ? -5.277 3.947 -21.859 1 97.88 69 ASN A N 1
ATOM 509 C CA . ASN A 1 69 ? -5.887 5.27 -21.766 1 97.88 69 ASN A CA 1
ATOM 510 C C . ASN A 1 69 ? -6.914 5.332 -20.641 1 97.88 69 ASN A C 1
ATOM 512 O O . ASN A 1 69 ? -6.949 6.301 -19.875 1 97.88 69 ASN A O 1
ATOM 516 N N . ARG A 1 70 ? -7.676 4.32 -20.516 1 97.44 70 ARG A N 1
ATOM 517 C CA . ARG A 1 70 ? -8.688 4.273 -19.469 1 97.44 70 ARG A CA 1
ATOM 518 C C . ARG A 1 70 ? -8.047 4.207 -18.078 1 97.44 70 ARG A C 1
ATOM 520 O O . ARG A 1 70 ? -8.484 4.895 -17.156 1 97.44 70 ARG A O 1
ATOM 527 N N . ALA A 1 71 ? -7.039 3.348 -17.938 1 98.25 71 ALA A N 1
ATOM 528 C CA . ALA A 1 71 ? -6.344 3.234 -16.656 1 98.25 71 ALA A CA 1
ATOM 529 C C . ALA A 1 71 ? -5.742 4.574 -16.25 1 98.25 71 ALA A C 1
ATOM 531 O O . ALA A 1 71 ? -5.883 4.988 -15.094 1 98.25 71 ALA A O 1
ATOM 532 N N . LEU A 1 72 ? -5.113 5.289 -17.219 1 97.44 72 LEU A N 1
ATOM 533 C CA . LEU A 1 72 ? -4.469 6.566 -16.922 1 97.44 72 LEU A CA 1
ATOM 534 C C . LEU A 1 72 ? -5.504 7.621 -16.531 1 97.44 72 LEU A C 1
ATOM 536 O O . LEU A 1 72 ? -5.199 8.539 -15.766 1 97.44 72 LEU A O 1
ATOM 540 N N . ALA A 1 73 ? -6.75 7.418 -16.938 1 96.38 73 ALA A N 1
ATOM 541 C CA . ALA A 1 73 ? -7.805 8.391 -16.688 1 96.38 73 ALA A CA 1
ATOM 542 C C . ALA A 1 73 ? -8.539 8.086 -15.383 1 96.38 73 ALA A C 1
ATOM 544 O O . ALA A 1 73 ? -9.023 8.992 -14.703 1 96.38 73 ALA A O 1
ATOM 545 N N . SER A 1 74 ? -8.555 6.742 -14.984 1 96.25 74 SER A N 1
ATOM 546 C CA . SER A 1 74 ? -9.57 6.422 -13.984 1 96.25 74 SER A CA 1
ATOM 547 C C . SER A 1 74 ? -8.977 5.617 -12.836 1 96.25 74 SER A C 1
ATOM 549 O O . SER A 1 74 ? -9.664 5.336 -11.844 1 96.25 74 SER A O 1
ATOM 551 N N . ASN A 1 75 ? -7.738 5.207 -12.906 1 97.44 75 ASN A N 1
ATOM 552 C CA . ASN A 1 75 ? -7.133 4.438 -11.82 1 97.44 75 ASN A CA 1
ATOM 553 C C . ASN A 1 75 ? -7.043 5.254 -10.539 1 97.44 75 ASN A C 1
ATOM 555 O O . ASN A 1 75 ? -6.625 6.414 -10.562 1 97.44 75 ASN A O 1
ATOM 559 N N . PRO A 1 76 ? -7.453 4.652 -9.391 1 96.81 76 PRO A N 1
ATOM 560 C CA . PRO A 1 76 ? -7.434 5.379 -8.117 1 96.81 76 PRO A CA 1
ATOM 561 C C . PRO A 1 76 ? -6.035 5.855 -7.73 1 96.81 76 PRO A C 1
ATOM 563 O O . PRO A 1 76 ? -5.891 6.887 -7.066 1 96.81 76 PRO A O 1
ATOM 566 N N . ASP A 1 77 ? -5.008 5.16 -8.133 1 96.88 77 ASP A N 1
ATOM 567 C CA . ASP A 1 77 ? -3.648 5.57 -7.789 1 96.88 77 ASP A CA 1
ATOM 568 C C . ASP A 1 77 ? -3.285 6.895 -8.453 1 96.88 77 ASP A C 1
ATOM 570 O O . ASP A 1 77 ? -2.535 7.695 -7.887 1 96.88 77 ASP A O 1
ATOM 574 N N . VAL A 1 78 ? -3.756 7.125 -9.688 1 96.69 78 VAL A N 1
ATOM 575 C CA . VAL A 1 78 ? -3.529 8.398 -10.359 1 96.69 78 VAL A CA 1
ATOM 576 C C . VAL A 1 78 ? -4.301 9.508 -9.648 1 96.69 78 VAL A C 1
ATOM 578 O O . VAL A 1 78 ? -3.787 10.617 -9.469 1 96.69 78 VAL A O 1
ATOM 581 N N . ALA A 1 79 ? -5.512 9.227 -9.156 1 96.69 79 ALA A N 1
ATOM 582 C CA . ALA A 1 79 ? -6.316 10.195 -8.414 1 96.69 79 ALA A CA 1
ATOM 583 C C . ALA A 1 79 ? -5.641 10.578 -7.102 1 96.69 79 ALA A C 1
ATOM 585 O O . ALA A 1 79 ? -5.652 11.742 -6.703 1 96.69 79 ALA A O 1
ATOM 586 N N . ILE A 1 80 ? -5.047 9.602 -6.438 1 97.88 80 ILE A N 1
ATOM 587 C CA . ILE A 1 80 ? -4.316 9.836 -5.199 1 97.88 80 ILE A CA 1
ATOM 588 C C . ILE A 1 80 ? -3.145 10.781 -5.465 1 97.88 80 ILE A C 1
ATOM 590 O O . ILE A 1 80 ? -2.949 11.758 -4.734 1 97.88 80 ILE A O 1
ATOM 594 N N . ALA A 1 81 ? -2.422 10.516 -6.559 1 97.19 81 ALA A N 1
ATOM 595 C CA . ALA A 1 81 ? -1.274 11.352 -6.906 1 97.19 81 ALA A CA 1
ATOM 596 C C . ALA A 1 81 ? -1.712 12.773 -7.246 1 97.19 81 ALA A C 1
ATOM 598 O O . ALA A 1 81 ? -1.037 13.734 -6.887 1 97.19 81 ALA A O 1
ATOM 599 N N . GLU A 1 82 ? -2.826 12.945 -7.91 1 97.44 82 GLU A N 1
ATOM 600 C CA . GLU A 1 82 ? -3.35 14.266 -8.258 1 97.44 82 GLU A CA 1
ATOM 601 C C . GLU A 1 82 ? -3.73 15.055 -7.004 1 97.44 82 GLU A C 1
ATOM 603 O O . GLU A 1 82 ? -3.459 16.25 -6.914 1 97.44 82 GLU A O 1
ATOM 608 N N . ALA A 1 83 ? -4.34 14.367 -6.035 1 98 83 ALA A N 1
ATOM 609 C CA . ALA A 1 83 ? -4.703 15.008 -4.773 1 98 83 ALA A CA 1
ATOM 610 C C . ALA A 1 83 ? -3.459 15.469 -4.02 1 98 83 ALA A C 1
ATOM 612 O O . ALA A 1 83 ? -3.441 16.562 -3.451 1 98 83 ALA A O 1
ATOM 613 N N . ARG A 1 84 ? -2.426 14.734 -4.082 1 97.81 84 ARG A N 1
ATOM 614 C CA . ARG A 1 84 ? -1.184 15.07 -3.395 1 97.81 84 ARG A CA 1
ATOM 615 C C . ARG A 1 84 ? -0.513 16.281 -4.039 1 97.81 84 ARG A C 1
ATOM 617 O O . ARG A 1 84 ? 0.104 17.094 -3.35 1 97.81 84 ARG A O 1
ATOM 624 N N . ILE A 1 85 ? -0.64 16.438 -5.395 1 97.75 85 ILE A N 1
ATOM 625 C CA . ILE A 1 85 ? -0.136 17.609 -6.082 1 97.75 85 ILE A CA 1
ATOM 626 C C . ILE A 1 85 ? -0.903 18.844 -5.617 1 97.75 85 ILE A C 1
ATOM 628 O O . ILE A 1 85 ? -0.303 19.875 -5.309 1 97.75 85 ILE A O 1
ATOM 632 N N . ARG A 1 86 ? -2.232 18.719 -5.52 1 97.75 86 ARG A N 1
ATOM 633 C CA . ARG A 1 86 ? -3.049 19.844 -5.07 1 97.75 86 ARG A CA 1
ATOM 634 C C . ARG A 1 86 ? -2.682 20.25 -3.648 1 97.75 86 ARG A C 1
ATOM 636 O O . ARG A 1 86 ? -2.584 21.453 -3.348 1 97.75 86 ARG A O 1
ATOM 643 N N . LYS A 1 87 ? -2.4 19.281 -2.805 1 98.06 87 LYS A N 1
ATOM 644 C CA . LYS A 1 87 ? -1.989 19.547 -1.432 1 98.06 87 LYS A CA 1
ATOM 645 C C . LYS A 1 87 ? -0.656 20.297 -1.394 1 98.06 87 LYS A C 1
ATOM 647 O O . LYS A 1 87 ? -0.519 21.297 -0.691 1 98.06 87 LYS A O 1
ATOM 652 N N . ALA A 1 88 ? 0.267 19.781 -2.189 1 97.88 88 ALA A N 1
ATOM 653 C CA . ALA A 1 88 ? 1.6 20.375 -2.205 1 97.88 88 ALA A CA 1
ATOM 654 C C . ALA A 1 88 ? 1.557 21.797 -2.758 1 97.88 88 ALA A C 1
ATOM 656 O O . ALA A 1 88 ? 2.234 22.688 -2.244 1 97.88 88 ALA A O 1
ATOM 657 N N . ARG A 1 89 ? 0.742 22.047 -3.781 1 97.94 89 ARG A N 1
ATOM 658 C CA . ARG A 1 89 ? 0.6 23.375 -4.359 1 97.94 89 ARG A CA 1
ATOM 659 C C . ARG A 1 89 ? -0.084 24.328 -3.383 1 97.94 89 ARG A C 1
ATOM 661 O O . ARG A 1 89 ? 0.267 25.516 -3.305 1 97.94 89 ARG A O 1
ATOM 668 N N . ALA A 1 90 ? -1.04 23.781 -2.666 1 97.69 90 ALA A N 1
ATOM 669 C CA . ALA A 1 90 ? -1.686 24.578 -1.635 1 97.69 90 ALA A CA 1
ATOM 670 C C . ALA A 1 90 ? -0.707 24.938 -0.519 1 97.69 90 ALA A C 1
ATOM 672 O O . ALA A 1 90 ? -0.723 26.047 0.003 1 97.69 90 ALA A O 1
ATOM 673 N N . SER A 1 91 ? 0.154 24.047 -0.143 1 97.5 91 SER A N 1
ATOM 674 C CA . SER A 1 91 ? 1.195 24.297 0.846 1 97.5 91 SER A CA 1
ATOM 675 C C . SER A 1 91 ? 2.166 25.375 0.36 1 97.5 91 SER A C 1
ATOM 677 O O . SER A 1 91 ? 2.615 26.203 1.144 1 97.5 91 SER A O 1
ATOM 679 N N . LEU A 1 92 ? 2.525 25.375 -0.947 1 97.56 92 LEU A N 1
ATOM 680 C CA . LEU A 1 92 ? 3.367 26.422 -1.536 1 97.56 92 LEU A CA 1
ATOM 681 C C . LEU A 1 92 ? 2.695 27.781 -1.443 1 97.56 92 LEU A C 1
ATOM 683 O O . LEU A 1 92 ? 3.338 28.766 -1.087 1 97.56 92 LEU A O 1
ATOM 687 N N . ARG A 1 93 ? 1.404 27.828 -1.707 1 96.56 93 ARG A N 1
ATOM 688 C CA . ARG A 1 93 ? 0.667 29.078 -1.6 1 96.56 93 ARG A CA 1
ATOM 689 C C . ARG A 1 93 ? 0.664 29.594 -0.163 1 96.56 93 ARG A C 1
ATOM 691 O O . ARG A 1 93 ? 0.785 30.797 0.073 1 96.56 93 ARG A O 1
ATOM 698 N N . GLU A 1 94 ? 0.546 28.641 0.773 1 96.19 94 GLU A N 1
ATOM 699 C CA . GLU A 1 94 ? 0.6 29.031 2.182 1 96.19 94 GLU A CA 1
ATOM 700 C C . GLU A 1 94 ? 1.959 29.609 2.543 1 96.19 94 GLU A C 1
ATOM 702 O O . GLU A 1 94 ? 2.033 30.641 3.215 1 96.19 94 GLU A O 1
ATOM 707 N N . GLN A 1 95 ? 3.02 29.016 2.086 1 95.75 95 GLN A N 1
ATOM 708 C CA . GLN A 1 95 ? 4.363 29.484 2.393 1 95.75 95 GLN A CA 1
ATOM 709 C C . GLN A 1 95 ? 4.625 30.844 1.748 1 95.75 95 GLN A C 1
ATOM 711 O O . GLN A 1 95 ? 5.289 31.703 2.336 1 95.75 95 GLN A O 1
ATOM 716 N N . ARG A 1 96 ? 4.098 31.141 0.594 1 95.5 96 ARG A N 1
ATOM 717 C CA . ARG A 1 96 ? 4.23 32.438 -0.062 1 95.5 96 ARG A CA 1
ATOM 718 C C . ARG A 1 96 ? 3.428 33.5 0.669 1 95.5 96 ARG A C 1
ATOM 720 O O . ARG A 1 96 ? 3.895 34.625 0.839 1 95.5 96 ARG A O 1
ATOM 727 N N . ALA A 1 97 ? 2.271 33.062 1.134 1 94.25 97 ALA A N 1
ATOM 728 C CA . ALA A 1 97 ? 1.443 34 1.896 1 94.25 97 ALA A CA 1
ATOM 729 C C . ALA A 1 97 ? 2.1 34.344 3.227 1 94.25 97 ALA A C 1
ATOM 731 O O . ALA A 1 97 ? 1.93 35.469 3.734 1 94.25 97 ALA A O 1
ATOM 732 N N . ASN A 1 98 ? 2.926 33.438 3.801 1 93.69 98 ASN A N 1
ATOM 733 C CA . ASN A 1 98 ? 3.613 33.656 5.07 1 93.69 98 ASN A CA 1
ATOM 734 C C . ASN A 1 98 ? 4.664 34.75 4.953 1 93.69 98 ASN A C 1
ATOM 736 O O . ASN A 1 98 ? 5.156 35.281 5.965 1 93.69 98 ASN A O 1
ATOM 740 N N . GLN A 1 99 ? 5.031 35.25 3.742 1 92.5 99 GLN A N 1
ATOM 741 C CA . GLN A 1 99 ? 5.984 36.344 3.523 1 92.5 99 GLN A CA 1
ATOM 742 C C . GLN A 1 99 ? 5.312 37.688 3.684 1 92.5 99 GLN A C 1
ATOM 744 O O . GLN A 1 99 ? 5.992 38.719 3.793 1 92.5 99 GLN A O 1
ATOM 749 N N . LEU A 1 100 ? 3.971 37.719 3.789 1 92.12 100 LEU A N 1
ATOM 750 C CA . LEU A 1 100 ? 3.201 38.938 3.855 1 92.12 100 LEU A CA 1
ATOM 751 C C . LEU A 1 100 ? 2.629 39.156 5.254 1 92.12 100 LEU A C 1
ATOM 753 O O . LEU A 1 100 ? 2.553 38.219 6.047 1 92.12 100 LEU A O 1
ATOM 757 N N . PRO A 1 101 ? 2.309 40.375 5.684 1 90.69 101 PRO A N 1
ATOM 758 C CA . PRO A 1 101 ? 1.733 40.625 7.012 1 90.69 101 PRO A CA 1
ATOM 759 C C . PRO A 1 101 ? 0.37 39.938 7.191 1 90.69 101 PRO A C 1
ATOM 761 O O . PRO A 1 101 ? -0.261 39.531 6.211 1 90.69 101 PRO A O 1
ATOM 764 N N . THR A 1 102 ? -0.01 39.75 8.336 1 89.88 102 THR A N 1
ATOM 765 C CA . THR A 1 102 ? -1.371 39.375 8.695 1 89.88 102 THR A CA 1
ATOM 766 C C . THR A 1 102 ? -2.111 40.531 9.352 1 89.88 102 THR A C 1
ATOM 768 O O . THR A 1 102 ? -1.559 41.219 10.211 1 89.88 102 THR A O 1
ATOM 771 N N . VAL A 1 103 ? -3.305 40.844 8.906 1 88.81 103 VAL A N 1
ATOM 772 C CA . VAL A 1 103 ? -4.137 41.875 9.484 1 88.81 103 VAL A CA 1
ATOM 773 C C . VAL A 1 103 ? -5.398 41.281 10.086 1 88.81 103 VAL A C 1
ATOM 775 O O . VAL A 1 103 ? -6.062 40.469 9.445 1 88.81 103 VAL A O 1
ATOM 778 N N . SER A 1 104 ? -5.613 41.594 11.25 1 89.31 104 SER A N 1
ATOM 779 C CA . SER A 1 104 ? -6.773 41.062 11.953 1 89.31 104 SER A CA 1
ATOM 780 C C . SER A 1 104 ? -7.586 42.156 12.609 1 89.31 104 SER A C 1
ATOM 782 O O . SER A 1 104 ? -7.051 43.219 12.922 1 89.31 104 SER A O 1
ATOM 784 N N . ALA A 1 105 ? -8.867 41.969 12.664 1 88.12 105 ALA A N 1
ATOM 785 C CA . ALA A 1 105 ? -9.742 42.781 13.5 1 88.12 105 ALA A CA 1
ATOM 786 C C . ALA A 1 105 ? -9.898 42.156 14.891 1 88.12 105 ALA A C 1
ATOM 788 O O . ALA A 1 105 ? -10 40.938 15.023 1 88.12 105 ALA A O 1
ATOM 789 N N . SER A 1 106 ? -9.781 43 15.828 1 88 106 SER A N 1
ATOM 790 C CA . SER A 1 106 ? -9.906 42.469 17.188 1 88 106 SER A CA 1
ATOM 791 C C . SER A 1 106 ? -10.742 43.375 18.062 1 88 106 SER A C 1
ATOM 793 O O . SER A 1 106 ? -10.812 44.594 17.812 1 88 106 SER A O 1
ATOM 795 N N . GLY A 1 107 ? -11.508 42.875 18.984 1 84.88 107 GLY A N 1
ATOM 796 C CA . GLY A 1 107 ? -12.188 43.5 20.094 1 84.88 107 GLY A CA 1
ATOM 797 C C . GLY A 1 107 ? -11.828 42.906 21.438 1 84.88 107 GLY A C 1
ATOM 798 O O . GLY A 1 107 ? -11.758 41.688 21.578 1 84.88 107 GLY A O 1
ATOM 799 N N . THR A 1 108 ? -11.391 43.812 22.266 1 84.56 108 THR A N 1
ATOM 800 C CA . THR A 1 108 ? -10.961 43.344 23.578 1 84.56 108 THR A CA 1
ATOM 801 C C . THR A 1 108 ? -11.547 44.188 24.688 1 84.56 108 THR A C 1
ATOM 803 O O . THR A 1 108 ? -11.727 45.406 24.516 1 84.56 108 THR A O 1
ATOM 806 N N . ALA A 1 109 ? -11.977 43.594 25.766 1 84.12 109 ALA A N 1
ATOM 807 C CA . ALA A 1 109 ? -12.32 44.281 27.016 1 84.12 109 ALA A CA 1
ATOM 808 C C . ALA A 1 109 ? -11.445 43.781 28.156 1 84.12 109 ALA A C 1
ATOM 810 O O . ALA A 1 109 ? -11.125 42.594 28.25 1 84.12 109 ALA A O 1
ATOM 811 N N . ILE A 1 110 ? -10.852 44.75 28.844 1 80 110 ILE A N 1
ATOM 812 C CA . ILE A 1 110 ? -10.102 44.469 30.062 1 80 110 ILE A CA 1
ATOM 813 C C . ILE A 1 110 ? -10.844 45 31.281 1 80 110 ILE A C 1
ATOM 815 O O . ILE A 1 110 ? -11.078 46.219 31.391 1 80 110 ILE A O 1
ATOM 819 N N . VAL A 1 111 ? -11.289 44.156 32.125 1 78.31 111 VAL A N 1
ATOM 820 C CA . VAL A 1 111 ? -11.93 44.562 33.375 1 78.31 111 VAL A CA 1
ATOM 821 C C . VAL A 1 111 ? -11.078 44.125 34.562 1 78.31 111 VAL A C 1
ATOM 823 O O . VAL A 1 111 ? -10.844 42.906 34.75 1 78.31 111 VAL A O 1
ATOM 826 N N . ALA A 1 112 ? -10.523 45.125 35.188 1 78.94 112 ALA A N 1
ATOM 827 C CA . ALA A 1 112 ? -9.633 44.812 36.312 1 78.94 112 ALA A CA 1
ATOM 828 C C . ALA A 1 112 ? -10.188 45.375 37.625 1 78.94 112 ALA A C 1
ATOM 830 O O . ALA A 1 112 ? -10.758 46.469 37.625 1 78.94 112 ALA A O 1
ATOM 831 N N . ASP A 1 113 ? -10.219 44.656 38.656 1 78.19 113 ASP A N 1
ATOM 832 C CA . ASP A 1 113 ? -10.508 45.031 40.031 1 78.19 113 ASP A CA 1
ATOM 833 C C . ASP A 1 113 ? -9.328 44.688 40.969 1 78.19 113 ASP A C 1
ATOM 835 O O . ASP A 1 113 ? -9.102 43.531 41.281 1 78.19 113 ASP A O 1
ATOM 839 N N . LEU A 1 114 ? -8.531 45.781 41.25 1 76.94 114 LEU A N 1
ATOM 840 C CA . LEU A 1 114 ? -7.281 45.594 42 1 76.94 114 LEU A CA 1
ATOM 841 C C . LEU A 1 114 ? -7.273 46.406 43.281 1 76.94 114 LEU A C 1
ATOM 843 O O . LEU A 1 114 ? -7.945 47.438 43.375 1 76.94 114 LEU A O 1
ATOM 847 N N . PRO A 1 115 ? -6.551 45.875 44.25 1 73.75 115 PRO A N 1
ATOM 848 C CA . PRO A 1 115 ? -6.344 46.719 45.438 1 73.75 115 PRO A CA 1
ATOM 849 C C . PRO A 1 115 ? -5.578 48 45.125 1 73.75 115 PRO A C 1
ATOM 851 O O . PRO A 1 115 ? -4.762 48.031 44.188 1 73.75 115 PRO A O 1
ATOM 854 N N . ALA A 1 116 ? -5.891 49 45.906 1 67.69 116 ALA A N 1
ATOM 855 C CA . ALA A 1 116 ? -5.246 50.312 45.719 1 67.69 116 ALA A CA 1
ATOM 856 C C . ALA A 1 116 ? -3.727 50.188 45.812 1 67.69 116 ALA A C 1
ATOM 858 O O . ALA A 1 116 ? -3.207 49.375 46.594 1 67.69 116 ALA A O 1
ATOM 859 N N . GLY A 1 117 ? -2.941 50.906 45 1 61.72 117 GLY A N 1
ATOM 860 C CA . GLY A 1 117 ? -1.488 50.906 45 1 61.72 117 GLY A CA 1
ATOM 861 C C . GLY A 1 117 ? -0.905 49.844 44.062 1 61.72 117 GLY A C 1
ATOM 862 O O . GLY A 1 117 ? 0.315 49.75 43.906 1 61.72 117 GLY A O 1
ATOM 863 N N . SER A 1 118 ? -1.89 49.125 43.5 1 62.91 118 SER A N 1
ATOM 864 C CA . SER A 1 118 ? -1.409 48.094 42.594 1 62.91 118 SER A CA 1
ATOM 865 C C . SER A 1 118 ? -0.915 48.719 41.281 1 62.91 118 SER A C 1
ATOM 867 O O . SER A 1 118 ? -1.539 49.656 40.75 1 62.91 118 SER A O 1
ATOM 869 N N . LEU A 1 119 ? 0.084 48.25 40.688 1 60.19 119 LEU A N 1
ATOM 870 C CA . LEU A 1 119 ? 0.73 48.531 39.406 1 60.19 119 LEU A CA 1
ATOM 871 C C . LEU A 1 119 ? 0.862 50.062 39.219 1 60.19 119 LEU A C 1
ATOM 873 O O . LEU A 1 119 ? 0.804 50.531 38.094 1 60.19 119 LEU A O 1
ATOM 877 N N . ALA A 1 120 ? 1.097 50.875 40.281 1 56.12 120 ALA A N 1
ATOM 878 C CA . ALA A 1 120 ? 1.324 52.312 40.281 1 56.12 120 ALA A CA 1
ATOM 879 C C . ALA A 1 120 ? 0.216 53.062 39.531 1 56.12 120 ALA A C 1
ATOM 881 O O . ALA A 1 120 ? 0.444 54.125 38.969 1 56.12 120 ALA A O 1
ATOM 882 N N . LEU A 1 121 ? -0.937 52.344 39.375 1 56.47 121 LEU A N 1
ATOM 883 C CA . LEU A 1 121 ? -2.035 53 38.719 1 56.47 121 LEU A CA 1
ATOM 884 C C . LEU A 1 121 ? -2.666 54.062 39.625 1 56.47 121 LEU A C 1
ATOM 886 O O . LEU A 1 121 ? -2.811 53.844 40.812 1 56.47 121 LEU A O 1
ATOM 890 N N . PRO A 1 122 ? -2.658 55.312 39.094 1 53.5 122 PRO A N 1
ATOM 891 C CA . PRO A 1 122 ? -3.203 56.375 39.938 1 53.5 122 PRO A CA 1
ATOM 892 C C . PRO A 1 122 ? -4.629 56.062 40.406 1 53.5 122 PRO A C 1
ATOM 894 O O . PRO A 1 122 ? -5.398 55.438 39.688 1 53.5 122 PRO A O 1
ATOM 897 N N . THR A 1 123 ? -4.93 56.062 41.688 1 50.28 123 THR A N 1
ATOM 898 C CA . THR A 1 123 ? -6.258 55.906 42.281 1 50.28 123 THR A CA 1
ATOM 899 C C . THR A 1 123 ? -7.227 56.938 41.688 1 50.28 123 THR A C 1
ATOM 901 O O . THR A 1 123 ? -6.906 58.094 41.562 1 50.28 123 THR A O 1
ATOM 904 N N . GLN A 1 124 ? -8.008 56.406 40.719 1 44.53 124 GLN A N 1
ATOM 905 C CA . GLN A 1 124 ? -9.094 57.344 40.375 1 44.53 124 GLN A CA 1
ATOM 906 C C . GLN A 1 124 ? -9.984 57.594 41.594 1 44.53 124 GLN A C 1
ATOM 908 O O . GLN A 1 124 ? -10.641 56.656 42.094 1 44.53 124 GLN A O 1
ATOM 913 N N . GLY A 1 125 ? -9.906 58.875 42.219 1 47.56 125 GLY A N 1
ATOM 914 C CA . GLY A 1 125 ? -10.602 59.562 43.281 1 47.56 125 GLY A CA 1
ATOM 915 C C . GLY A 1 125 ? -10.078 59.188 44.656 1 47.56 125 GLY A C 1
ATOM 916 O O . GLY A 1 125 ? -9.359 58.219 44.812 1 47.56 125 GLY A O 1
ATOM 917 N N . GLU A 1 126 ? -10.195 60.094 45.656 1 49.56 126 GLU A N 1
ATOM 918 C CA . GLU A 1 126 ? -9.617 60.188 47 1 49.56 126 GLU A CA 1
ATOM 919 C C . GLU A 1 126 ? -9.633 58.844 47.688 1 49.56 126 GLU A C 1
ATOM 921 O O . GLU A 1 126 ? -8.656 58.469 48.344 1 49.56 126 GLU A O 1
ATOM 926 N N . GLN A 1 127 ? -10.781 58.25 48.25 1 52.09 127 GLN A N 1
ATOM 927 C CA . GLN A 1 127 ? -11.078 57.469 49.469 1 52.09 127 GLN A CA 1
ATOM 928 C C . GLN A 1 127 ? -11.211 55.969 49.125 1 52.09 127 GLN A C 1
ATOM 930 O O . GLN A 1 127 ? -11.57 55.188 49.969 1 52.09 127 GLN A O 1
ATOM 935 N N . SER A 1 128 ? -11.102 55.5 47.812 1 59.12 128 SER A N 1
ATOM 936 C CA . SER A 1 128 ? -11.531 54.125 47.719 1 59.12 128 SER A CA 1
ATOM 937 C C . SER A 1 128 ? -10.336 53.156 47.75 1 59.12 128 SER A C 1
ATOM 939 O O . SER A 1 128 ? -9.281 53.469 47.188 1 59.12 128 SER A O 1
ATOM 941 N N . ASP A 1 129 ? -10.297 52.062 48.562 1 66.56 129 ASP A N 1
ATOM 942 C CA . ASP A 1 129 ? -9.359 51 48.844 1 66.56 129 ASP A CA 1
ATOM 943 C C . ASP A 1 129 ? -9.211 50.031 47.688 1 66.56 129 ASP A C 1
ATOM 945 O O . ASP A 1 129 ? -8.547 49 47.781 1 66.56 129 ASP A O 1
ATOM 949 N N . ARG A 1 130 ? -9.977 50.375 46.562 1 75.25 130 ARG A N 1
ATOM 950 C CA . ARG A 1 130 ? -9.891 49.469 45.438 1 75.25 130 ARG A CA 1
ATOM 951 C C . ARG A 1 130 ? -9.734 50.25 44.125 1 75.25 130 ARG A C 1
ATOM 953 O O . ARG A 1 130 ? -10.172 51.375 44.031 1 75.25 130 ARG A O 1
ATOM 960 N N . ILE A 1 131 ? -8.953 49.719 43.094 1 71.5 131 ILE A N 1
ATOM 961 C CA . ILE A 1 131 ? -8.812 50.25 41.75 1 71.5 131 ILE A CA 1
ATOM 962 C C . ILE A 1 131 ? -9.609 49.406 40.781 1 71.5 131 ILE A C 1
ATOM 964 O O . ILE A 1 131 ? -9.367 48.219 40.625 1 71.5 131 ILE A O 1
ATOM 968 N N . ARG A 1 132 ? -10.82 49.938 40.406 1 80.25 132 ARG A N 1
ATOM 969 C CA . ARG A 1 132 ? -11.562 49.312 39.312 1 80.25 132 ARG A CA 1
ATOM 970 C C . ARG A 1 132 ? -11.211 49.938 37.969 1 80.25 132 ARG A C 1
ATOM 972 O O . ARG A 1 132 ? -11.305 51.188 37.812 1 80.25 132 ARG A O 1
ATOM 979 N N . ALA A 1 133 ? -10.602 49.219 37.062 1 75.69 133 ALA A N 1
ATOM 980 C CA . ALA A 1 133 ? -10.211 49.719 35.75 1 75.69 133 ALA A CA 1
ATOM 981 C C . ALA A 1 133 ? -10.836 48.906 34.625 1 75.69 133 ALA A C 1
ATOM 983 O O . ALA A 1 133 ? -10.898 47.688 34.719 1 75.69 133 ALA A O 1
ATOM 984 N N . GLU A 1 134 ? -11.562 49.531 33.719 1 79.81 134 GLU A N 1
ATOM 985 C CA . GLU A 1 134 ? -12.109 48.938 32.5 1 79.81 134 GLU A CA 1
ATOM 986 C C . GLU A 1 134 ? -11.508 49.562 31.234 1 79.81 134 GLU A C 1
ATOM 988 O O . GLU A 1 134 ? -11.266 50.781 31.203 1 79.81 134 GLU A O 1
ATOM 993 N N . PHE A 1 135 ? -11.102 48.781 30.422 1 78.94 135 PHE A N 1
ATOM 994 C CA . PHE A 1 135 ? -10.609 49.25 29.125 1 78.94 135 PHE A CA 1
ATOM 995 C C . PHE A 1 135 ? -11.234 48.469 27.984 1 78.94 135 PHE A C 1
ATOM 997 O O . PHE A 1 135 ? -11.266 47.25 28.016 1 78.94 135 PHE A O 1
ATOM 1004 N N . TYR A 1 136 ? -11.891 49.156 27.047 1 82.94 136 TYR A N 1
ATOM 1005 C CA . TYR A 1 136 ? -12.492 48.562 25.844 1 82.94 136 TYR A CA 1
ATOM 1006 C C . TYR A 1 136 ? -11.766 49.031 24.594 1 82.94 136 TYR A C 1
ATOM 1008 O O . TYR A 1 136 ? -11.367 50.188 24.484 1 82.94 136 TYR A O 1
ATOM 1016 N N . ASN A 1 137 ? -11.492 48.094 23.734 1 84 137 ASN A N 1
ATOM 1017 C CA . ASN A 1 137 ? -10.812 48.438 22.484 1 84 137 ASN A CA 1
ATOM 1018 C C . ASN A 1 137 ? -11.352 47.625 21.312 1 84 137 ASN A C 1
ATOM 1020 O O . ASN A 1 137 ? -11.641 46.438 21.453 1 84 137 ASN A O 1
ATOM 1024 N N . ALA A 1 138 ? -11.656 48.25 20.219 1 86.81 138 ALA A N 1
ATOM 1025 C CA . ALA A 1 138 ? -11.953 47.625 18.922 1 86.81 138 ALA A CA 1
ATOM 1026 C C . ALA A 1 138 ? -11.047 48.188 17.828 1 86.81 138 ALA A C 1
ATOM 1028 O O . ALA A 1 138 ? -10.961 49.406 17.656 1 86.81 138 ALA A O 1
ATOM 1029 N N . GLY A 1 139 ? -10.328 47.375 17.25 1 87.88 139 GLY A N 1
ATOM 1030 C CA . GLY A 1 139 ? -9.414 47.906 16.25 1 87.88 139 GLY A CA 1
ATOM 1031 C C . GLY A 1 139 ? -8.82 46.812 15.352 1 87.88 139 GLY A C 1
ATOM 1032 O O . GLY A 1 139 ? -9.391 45.75 15.211 1 87.88 139 GLY A O 1
ATOM 1033 N N . LEU A 1 140 ? -7.852 47.219 14.562 1 88.44 140 LEU A N 1
ATOM 1034 C CA . LEU A 1 140 ? -7.105 46.406 13.625 1 88.44 140 LEU A CA 1
ATOM 1035 C C . LEU A 1 140 ? -5.691 46.125 14.141 1 88.44 140 LEU A C 1
ATOM 1037 O O . LEU A 1 140 ? -5.062 47.031 14.719 1 88.44 140 LEU A O 1
ATOM 1041 N N . ASP A 1 141 ? -5.375 44.906 14.141 1 88.69 141 ASP A N 1
ATOM 1042 C CA . ASP A 1 141 ? -3.998 44.531 14.453 1 88.69 141 ASP A CA 1
ATOM 1043 C C . ASP A 1 141 ? -3.301 43.938 13.242 1 88.69 141 ASP A C 1
ATOM 1045 O O . ASP A 1 141 ? -3.922 43.219 12.453 1 88.69 141 ASP A O 1
ATOM 1049 N N . ALA A 1 142 ? -2.09 44.375 12.977 1 87.44 142 ALA A N 1
ATOM 1050 C CA . ALA A 1 142 ? -1.258 43.875 11.898 1 87.44 142 ALA A CA 1
ATOM 1051 C C . ALA A 1 142 ? 0.074 43.344 12.43 1 87.44 142 ALA A C 1
ATOM 1053 O O . ALA A 1 142 ? 0.635 43.906 13.367 1 87.44 142 ALA A O 1
ATOM 1054 N N . SER A 1 143 ? 0.445 42.188 11.992 1 89.81 143 SER A N 1
ATOM 1055 C CA . SER A 1 143 ? 1.742 41.594 12.352 1 89.81 143 SER A CA 1
ATOM 1056 C C . SER A 1 143 ? 2.506 41.156 11.109 1 89.81 143 SER A C 1
ATOM 1058 O O . SER A 1 143 ? 1.918 40.594 10.18 1 89.81 143 SER A O 1
ATOM 1060 N N . TRP A 1 144 ? 3.777 41.531 11.047 1 90.25 144 TRP A N 1
ATOM 1061 C CA . TRP A 1 144 ? 4.621 41.188 9.906 1 90.25 144 TRP A CA 1
ATOM 1062 C C . TRP A 1 144 ? 6.035 40.844 10.367 1 90.25 144 TRP A C 1
ATOM 1064 O O . TRP A 1 144 ? 6.59 41.5 11.242 1 90.25 144 TRP A O 1
ATOM 1074 N N . GLU A 1 145 ? 6.469 39.75 9.883 1 89.38 145 GLU A N 1
ATOM 1075 C CA . GLU A 1 145 ? 7.879 39.406 10.062 1 89.38 145 GLU A CA 1
ATOM 1076 C C . GLU A 1 145 ? 8.688 39.719 8.805 1 89.38 145 GLU A C 1
ATOM 1078 O O . GLU A 1 145 ? 8.461 39.125 7.754 1 89.38 145 GLU A O 1
ATOM 1083 N N . ILE A 1 146 ? 9.57 40.719 8.977 1 90 146 ILE A N 1
ATOM 1084 C CA . ILE A 1 146 ? 10.398 41.094 7.84 1 90 146 ILE A CA 1
ATOM 1085 C C . ILE A 1 146 ? 11.445 40.031 7.566 1 90 146 ILE A C 1
ATOM 1087 O O . ILE A 1 146 ? 12.234 39.688 8.453 1 90 146 ILE A O 1
ATOM 1091 N N . ASP A 1 147 ? 11.484 39.562 6.418 1 91.81 147 ASP A N 1
ATOM 1092 C CA . ASP A 1 147 ? 12.367 38.438 6.043 1 91.81 147 ASP A CA 1
ATOM 1093 C C . ASP A 1 147 ? 13.75 38.969 5.641 1 91.81 147 ASP A C 1
ATOM 1095 O O . ASP A 1 147 ? 14.18 38.781 4.5 1 91.81 147 ASP A O 1
ATOM 1099 N N . LEU A 1 148 ? 14.492 39.344 6.582 1 90.88 148 LEU A N 1
ATOM 1100 C CA . LEU A 1 148 ? 15.766 40 6.332 1 90.88 148 LEU A CA 1
ATOM 1101 C C . LEU A 1 148 ? 16.797 39 5.828 1 90.88 148 LEU A C 1
ATOM 1103 O O . LEU A 1 148 ? 17.641 39.344 4.988 1 90.88 148 LEU A O 1
ATOM 1107 N N . PHE A 1 149 ? 16.672 37.75 6.332 1 93.19 149 PHE A N 1
ATOM 1108 C CA . PHE A 1 149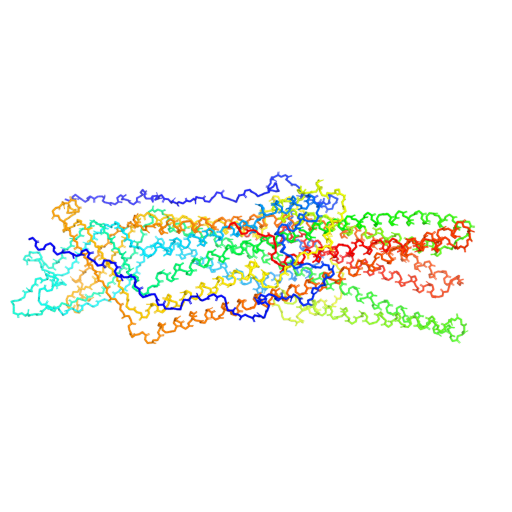 ? 17.75 36.812 6.062 1 93.19 149 PHE A CA 1
ATOM 1109 C C . PHE A 1 149 ? 17.25 35.656 5.188 1 93.19 149 PHE A C 1
ATOM 1111 O O . PHE A 1 149 ? 17.984 34.688 4.953 1 93.19 149 PHE A O 1
ATOM 1118 N N . GLY A 1 150 ? 15.969 35.688 4.785 1 94.12 150 GLY A N 1
ATOM 1119 C CA . GLY A 1 150 ? 15.484 34.812 3.734 1 94.12 150 GLY A CA 1
ATOM 1120 C C . GLY A 1 150 ? 14.891 33.5 4.266 1 94.12 150 GLY A C 1
ATOM 1121 O O . GLY A 1 150 ? 14.781 32.531 3.533 1 94.12 150 GLY A O 1
ATOM 1122 N N . ALA A 1 151 ? 14.5 33.406 5.547 1 95 151 ALA A N 1
ATOM 1123 C CA . ALA A 1 151 ? 13.891 32.188 6.109 1 95 151 ALA A CA 1
ATOM 1124 C C . ALA A 1 151 ? 12.602 31.828 5.387 1 95 151 ALA A C 1
ATOM 1126 O O . ALA A 1 151 ? 12.367 30.672 5.047 1 95 151 ALA A O 1
ATOM 1127 N N . ARG A 1 152 ? 11.758 32.875 5.133 1 95.25 152 ARG A N 1
ATOM 1128 C CA . ARG A 1 152 ? 10.477 32.656 4.477 1 95.25 152 ARG A CA 1
ATOM 1129 C C . ARG A 1 152 ? 10.664 32.312 2.998 1 95.25 152 ARG A C 1
ATOM 1131 O O . ARG A 1 152 ? 9.938 31.5 2.439 1 95.25 152 ARG A O 1
ATOM 1138 N N . ARG A 1 153 ? 11.602 33 2.361 1 95.56 153 ARG A N 1
ATOM 1139 C CA . ARG A 1 153 ? 11.898 32.719 0.961 1 95.56 153 ARG A CA 1
ATOM 1140 C C . ARG A 1 153 ? 12.414 31.297 0.794 1 95.56 153 ARG A C 1
ATOM 1142 O O . ARG A 1 153 ? 12.016 30.594 -0.132 1 95.56 153 ARG A O 1
ATOM 1149 N N . ARG A 1 154 ? 13.273 30.859 1.791 1 97.38 154 ARG A N 1
ATOM 1150 C CA . ARG A 1 154 ? 13.789 29.484 1.752 1 97.38 154 ARG A CA 1
ATOM 1151 C C . ARG A 1 154 ? 12.672 28.469 1.987 1 97.38 154 ARG A C 1
ATOM 1153 O O . ARG A 1 154 ? 12.648 27.406 1.363 1 97.38 154 ARG A O 1
ATOM 1160 N N . ALA A 1 155 ? 11.773 28.781 2.873 1 96.94 155 ALA A N 1
ATOM 1161 C CA . ALA A 1 155 ? 10.633 27.906 3.123 1 96.94 155 ALA A CA 1
ATOM 1162 C C . ALA A 1 155 ? 9.773 27.75 1.871 1 96.94 155 ALA A C 1
ATOM 1164 O O . ALA A 1 155 ? 9.328 26.641 1.551 1 96.94 155 ALA A O 1
ATOM 1165 N N . ALA A 1 156 ? 9.523 28.859 1.095 1 97 156 ALA A N 1
ATOM 1166 C CA . ALA A 1 156 ? 8.766 28.812 -0.154 1 97 156 ALA A CA 1
ATOM 1167 C C . ALA A 1 156 ? 9.516 28.016 -1.219 1 97 156 ALA A C 1
ATOM 1169 O O . ALA A 1 156 ? 8.906 27.266 -1.984 1 97 156 ALA A O 1
ATOM 1170 N N . GLU A 1 157 ? 10.812 28.234 -1.198 1 97.25 157 GLU A N 1
ATOM 1171 C CA . GLU A 1 157 ? 11.648 27.453 -2.119 1 97.25 157 GLU A CA 1
ATOM 1172 C C . GLU A 1 157 ? 11.523 25.969 -1.854 1 97.25 157 GLU A C 1
ATOM 1174 O O . GLU A 1 157 ? 11.391 25.172 -2.789 1 97.25 157 GLU A O 1
ATOM 1179 N N . GLY A 1 158 ? 11.586 25.547 -0.573 1 97.94 158 GLY A N 1
ATOM 1180 C CA . GLY A 1 158 ? 11.398 24.141 -0.204 1 97.94 158 GLY A CA 1
ATOM 1181 C C . GLY A 1 158 ? 10.031 23.609 -0.593 1 97.94 158 GLY A C 1
ATOM 1182 O O . GLY A 1 158 ? 9.922 22.484 -1.101 1 97.94 158 GLY A O 1
ATOM 1183 N N . ALA A 1 159 ? 9.016 24.406 -0.374 1 97.94 159 ALA A N 1
ATOM 1184 C CA . ALA A 1 159 ? 7.656 24.016 -0.723 1 97.94 159 ALA A CA 1
ATOM 1185 C C . ALA A 1 159 ? 7.5 23.859 -2.232 1 97.94 159 ALA A C 1
ATOM 1187 O O . ALA A 1 159 ? 6.777 22.969 -2.703 1 97.94 159 ALA A O 1
ATOM 1188 N N . GLU A 1 160 ? 8.086 24.781 -3.023 1 97.94 160 GLU A N 1
ATOM 1189 C CA . GLU A 1 160 ? 8.062 24.672 -4.48 1 97.94 160 GLU A CA 1
ATOM 1190 C C . GLU A 1 160 ? 8.695 23.359 -4.945 1 97.94 160 GLU A C 1
ATOM 1192 O O . GLU A 1 160 ? 8.148 22.672 -5.812 1 97.94 160 GLU A O 1
ATOM 1197 N N . ALA A 1 161 ? 9.836 23.047 -4.328 1 98.38 161 ALA A N 1
ATOM 1198 C CA . ALA A 1 161 ? 10.508 21.781 -4.656 1 98.38 161 ALA A CA 1
ATOM 1199 C C . ALA A 1 161 ? 9.633 20.594 -4.297 1 98.38 161 ALA A C 1
ATOM 1201 O O . ALA A 1 161 ? 9.578 19.609 -5.039 1 98.38 161 ALA A O 1
ATOM 1202 N N . GLN A 1 162 ? 8.938 20.703 -3.18 1 98.06 162 GLN A N 1
ATOM 1203 C CA . GLN A 1 162 ? 8.039 19.625 -2.766 1 98.06 162 GLN A CA 1
ATOM 1204 C C . GLN A 1 162 ? 6.883 19.469 -3.748 1 98.06 162 GLN A C 1
ATOM 1206 O O . GLN A 1 162 ? 6.445 18.344 -4.02 1 98.06 162 GLN A O 1
ATOM 1211 N N . ALA A 1 163 ? 6.34 20.547 -4.316 1 98.25 163 ALA A N 1
ATOM 1212 C CA . ALA A 1 163 ? 5.285 20.484 -5.32 1 98.25 163 ALA A CA 1
ATOM 1213 C C . ALA A 1 163 ? 5.785 19.828 -6.605 1 98.25 163 ALA A C 1
ATOM 1215 O O . ALA A 1 163 ? 5.082 19.016 -7.215 1 98.25 163 ALA A O 1
ATOM 1216 N N . GLN A 1 164 ? 6.988 20.156 -6.949 1 98.12 164 GLN A N 1
ATOM 1217 C CA . GLN A 1 164 ? 7.59 19.562 -8.133 1 98.12 164 GLN A CA 1
ATOM 1218 C C . GLN A 1 164 ? 7.84 18.078 -7.93 1 98.12 164 GLN A C 1
ATOM 1220 O O . GLN A 1 164 ? 7.684 17.281 -8.859 1 98.12 164 GLN A O 1
ATOM 1225 N N . ALA A 1 165 ? 8.258 17.656 -6.688 1 98.38 165 ALA A N 1
ATOM 1226 C CA . ALA A 1 165 ? 8.414 16.234 -6.363 1 98.38 165 ALA A CA 1
ATOM 1227 C C . ALA A 1 165 ? 7.086 15.5 -6.488 1 98.38 165 ALA A C 1
ATOM 1229 O O . ALA A 1 165 ? 7.039 14.367 -6.98 1 98.38 165 ALA A O 1
ATOM 1230 N N . ALA A 1 166 ? 6 16.125 -6.051 1 98.12 166 ALA A N 1
ATOM 1231 C CA . ALA A 1 166 ? 4.672 15.523 -6.16 1 98.12 166 ALA A CA 1
ATOM 1232 C C . ALA A 1 166 ? 4.281 15.32 -7.621 1 98.12 166 ALA A C 1
ATOM 1234 O O . ALA A 1 166 ? 3.691 14.297 -7.977 1 98.12 166 ALA A O 1
ATOM 1235 N N . GLU A 1 167 ? 4.617 16.312 -8.461 1 97.75 167 GLU A N 1
ATOM 1236 C CA . GLU A 1 167 ? 4.359 16.188 -9.898 1 97.75 167 GLU A CA 1
ATOM 1237 C C . GLU A 1 167 ? 5.133 15.008 -10.492 1 97.75 167 GLU A C 1
ATOM 1239 O O . GLU A 1 167 ? 4.582 14.234 -11.281 1 97.75 167 GLU A O 1
ATOM 1244 N N . ALA A 1 168 ? 6.379 14.891 -10.094 1 98 168 ALA A N 1
ATOM 1245 C CA . ALA A 1 168 ? 7.191 13.773 -10.57 1 98 168 ALA A CA 1
ATOM 1246 C C . ALA A 1 168 ? 6.625 12.438 -10.086 1 98 168 ALA A C 1
ATOM 1248 O O . ALA A 1 168 ? 6.648 11.445 -10.812 1 98 168 ALA A O 1
ATOM 1249 N N . ASN A 1 169 ? 6.145 12.391 -8.906 1 97.75 169 ASN A N 1
ATOM 1250 C CA . ASN A 1 169 ? 5.566 11.164 -8.367 1 97.75 169 ASN A CA 1
ATOM 1251 C C . ASN A 1 169 ? 4.312 10.75 -9.125 1 97.75 169 ASN A C 1
ATOM 1253 O O . ASN A 1 169 ? 4.035 9.562 -9.281 1 97.75 169 ASN A O 1
ATOM 1257 N N . LYS A 1 170 ? 3.482 11.703 -9.625 1 97.69 170 LYS A N 1
ATOM 1258 C CA . LYS A 1 170 ? 2.357 11.359 -10.492 1 97.69 170 LYS A CA 1
ATOM 1259 C C . LYS A 1 170 ? 2.838 10.719 -11.789 1 97.69 170 LYS A C 1
ATOM 1261 O O . LYS A 1 170 ? 2.287 9.703 -12.234 1 97.69 170 LYS A O 1
ATOM 1266 N N . ALA A 1 171 ? 3.863 11.312 -12.344 1 97.75 171 ALA A N 1
ATOM 1267 C CA . ALA A 1 171 ? 4.438 10.742 -13.555 1 97.75 171 ALA A CA 1
ATOM 1268 C C . ALA A 1 171 ? 4.93 9.32 -13.32 1 97.75 171 ALA A C 1
ATOM 1270 O O . ALA A 1 171 ? 4.754 8.445 -14.164 1 97.75 171 ALA A O 1
ATOM 1271 N N . ASP A 1 172 ? 5.555 9.039 -12.211 1 97.56 172 ASP A N 1
ATOM 1272 C CA . ASP A 1 172 ? 6.031 7.703 -11.859 1 97.56 172 ASP A CA 1
ATOM 1273 C C . ASP A 1 172 ? 4.875 6.711 -11.766 1 97.56 172 ASP A C 1
ATOM 1275 O O . ASP A 1 172 ? 5 5.559 -12.195 1 97.56 172 ASP A O 1
ATOM 1279 N N . ALA A 1 173 ? 3.789 7.195 -11.195 1 97 173 ALA A N 1
ATOM 1280 C CA . ALA A 1 173 ? 2.594 6.359 -11.125 1 97 173 ALA A CA 1
ATOM 1281 C C . ALA A 1 173 ? 2.084 6.008 -12.516 1 97 173 ALA A C 1
ATOM 1283 O O . ALA A 1 173 ? 1.642 4.883 -12.758 1 97 173 ALA A O 1
ATOM 1284 N N . GLN A 1 174 ? 2.158 6.941 -13.414 1 97.75 174 GLN A N 1
ATOM 1285 C CA . GLN A 1 174 ? 1.719 6.711 -14.789 1 97.75 174 GLN A CA 1
ATOM 1286 C C . GLN A 1 174 ? 2.623 5.707 -15.492 1 97.75 174 GLN A C 1
ATOM 1288 O O . GLN A 1 174 ? 2.143 4.84 -16.219 1 97.75 174 GLN A O 1
ATOM 1293 N N . VAL A 1 175 ? 3.949 5.797 -15.234 1 98.12 175 VAL A N 1
ATOM 1294 C CA . VAL A 1 175 ? 4.914 4.859 -15.805 1 98.12 175 VAL A CA 1
ATOM 1295 C C . VAL A 1 175 ? 4.598 3.443 -15.328 1 98.12 175 VAL A C 1
ATOM 1297 O O . VAL A 1 175 ? 4.488 2.521 -16.141 1 98.12 175 VAL A O 1
ATOM 1300 N N . ARG A 1 176 ? 4.379 3.316 -14.062 1 98.06 176 ARG A N 1
ATOM 1301 C CA . ARG A 1 176 ? 4.113 2.002 -13.484 1 98.06 176 ARG A CA 1
ATOM 1302 C C . ARG A 1 176 ? 2.777 1.45 -13.969 1 98.06 176 ARG A C 1
ATOM 1304 O O . ARG A 1 176 ? 2.676 0.27 -14.312 1 98.06 176 ARG A O 1
ATOM 1311 N N . LEU A 1 177 ? 1.787 2.334 -14.047 1 98.25 177 LEU A N 1
ATOM 1312 C CA . LEU A 1 177 ? 0.434 1.91 -14.391 1 98.25 177 LEU A CA 1
ATOM 1313 C C . LEU A 1 177 ? 0.358 1.455 -15.844 1 98.25 177 LEU A C 1
ATOM 1315 O O . LEU A 1 177 ? -0.227 0.411 -16.141 1 98.25 177 LEU A O 1
ATOM 1319 N N . SER A 1 178 ? 0.964 2.188 -16.766 1 98.44 178 SER A N 1
ATOM 1320 C CA . SER A 1 178 ? 0.943 1.799 -18.172 1 98.44 178 SER A CA 1
ATOM 1321 C C . SER A 1 178 ? 1.633 0.455 -18.375 1 98.44 178 SER A C 1
ATOM 1323 O O . SER A 1 178 ? 1.126 -0.401 -19.109 1 98.44 178 SER A O 1
ATOM 1325 N N . ALA A 1 179 ? 2.738 0.241 -17.688 1 98.62 179 ALA A N 1
ATOM 1326 C CA . ALA A 1 179 ? 3.465 -1.021 -17.797 1 98.62 179 ALA A CA 1
ATOM 1327 C C . ALA A 1 179 ? 2.65 -2.176 -17.234 1 98.62 179 ALA A C 1
ATOM 1329 O O . ALA A 1 179 ? 2.594 -3.258 -17.812 1 98.62 179 ALA A O 1
ATOM 1330 N N . GLU A 1 180 ? 1.989 -1.926 -16.094 1 98.56 180 GLU A N 1
ATOM 1331 C CA . GLU A 1 180 ? 1.22 -2.979 -15.438 1 98.56 180 GLU A CA 1
ATOM 1332 C C . GLU A 1 180 ? 0.025 -3.4 -16.297 1 98.56 180 GLU A C 1
ATOM 1334 O O . GLU A 1 180 ? -0.253 -4.594 -16.438 1 98.56 180 GLU A O 1
ATOM 1339 N N . VAL A 1 181 ? -0.636 -2.432 -16.875 1 98.75 181 VAL A N 1
ATOM 1340 C CA . VAL A 1 181 ? -1.758 -2.746 -17.766 1 98.75 181 VAL A CA 1
ATOM 1341 C C . VAL A 1 181 ? -1.269 -3.568 -18.953 1 98.75 181 VAL A C 1
ATOM 1343 O O . VAL A 1 181 ? -1.843 -4.609 -19.266 1 98.75 181 VAL A O 1
ATOM 1346 N N . ALA A 1 182 ? -0.211 -3.127 -19.547 1 98.81 182 ALA A N 1
ATOM 1347 C CA . ALA A 1 182 ? 0.307 -3.809 -20.719 1 98.81 182 ALA A CA 1
ATOM 1348 C C . ALA A 1 182 ? 0.762 -5.227 -20.391 1 98.81 182 ALA A C 1
ATOM 1350 O O . ALA A 1 182 ? 0.505 -6.164 -21.141 1 98.81 182 ALA A O 1
ATOM 1351 N N . GLN A 1 183 ? 1.432 -5.418 -19.25 1 98.75 183 GLN A N 1
ATOM 1352 C CA . GLN A 1 183 ? 1.89 -6.738 -18.828 1 98.75 183 GLN A CA 1
ATOM 1353 C C . GLN A 1 183 ? 0.714 -7.688 -18.609 1 98.75 183 GLN A C 1
ATOM 1355 O O . GLN A 1 183 ? 0.749 -8.836 -19.078 1 98.75 183 GLN A O 1
ATOM 1360 N N . ASN A 1 184 ? -0.275 -7.195 -17.984 1 98.75 184 ASN A N 1
ATOM 1361 C CA . ASN A 1 184 ? -1.448 -8.031 -17.75 1 98.75 184 ASN A CA 1
ATOM 1362 C C . ASN A 1 184 ? -2.189 -8.336 -19.047 1 98.75 184 ASN A C 1
ATOM 1364 O O . ASN A 1 184 ? -2.709 -9.438 -19.234 1 98.75 184 ASN A O 1
ATOM 1368 N N . TYR A 1 185 ? -2.215 -7.391 -19.969 1 98.75 185 TYR A N 1
ATOM 1369 C CA . TYR A 1 185 ? -2.869 -7.605 -21.25 1 98.75 185 TYR A CA 1
ATOM 1370 C C . TYR A 1 185 ? -2.145 -8.68 -22.062 1 98.75 185 TYR A C 1
ATOM 1372 O O . TYR A 1 185 ? -2.775 -9.586 -22.594 1 98.75 185 TYR A O 1
ATOM 1380 N N . VAL A 1 186 ? -0.831 -8.57 -22.109 1 98.75 186 VAL A N 1
ATOM 1381 C CA . VAL A 1 186 ? -0.031 -9.57 -22.812 1 98.75 186 VAL A CA 1
ATOM 1382 C C . VAL A 1 186 ? -0.229 -10.938 -22.172 1 98.75 186 VAL A C 1
ATOM 1384 O O . VAL A 1 186 ? -0.378 -11.945 -22.859 1 98.75 186 VAL A O 1
ATOM 1387 N N . THR A 1 187 ? -0.263 -10.945 -20.859 1 98.69 187 THR A N 1
ATOM 1388 C CA . THR A 1 187 ? -0.491 -12.195 -20.141 1 98.69 187 THR A CA 1
ATOM 1389 C C . THR A 1 187 ? -1.854 -12.781 -20.5 1 98.69 187 THR A C 1
ATOM 1391 O O . THR A 1 187 ? -1.971 -13.984 -20.75 1 98.69 187 THR A O 1
ATOM 1394 N N . LEU A 1 188 ? -2.865 -11.93 -20.609 1 98.62 188 LEU A N 1
ATOM 1395 C CA . LEU A 1 188 ? -4.203 -12.375 -20.969 1 98.62 188 LEU A CA 1
ATOM 1396 C C . LEU A 1 188 ? -4.207 -13.016 -22.344 1 98.62 188 LEU A C 1
ATOM 1398 O O . LEU A 1 188 ? -4.703 -14.133 -22.516 1 98.62 188 LEU A O 1
ATOM 1402 N N . ARG A 1 189 ? -3.607 -12.359 -23.266 1 98.75 189 ARG A N 1
ATOM 1403 C CA . ARG A 1 189 ? -3.596 -12.852 -24.641 1 98.75 189 ARG A CA 1
ATOM 1404 C C . ARG A 1 189 ? -2.777 -14.133 -24.75 1 98.75 189 ARG A C 1
ATOM 1406 O O . ARG A 1 189 ? -3.17 -15.062 -25.453 1 98.75 189 ARG A O 1
ATOM 1413 N N . GLU A 1 190 ? -1.644 -14.172 -24.047 1 98.5 190 GLU A N 1
ATOM 1414 C CA . GLU A 1 190 ? -0.844 -15.398 -24.016 1 98.5 190 GLU A CA 1
ATOM 1415 C C . GLU A 1 190 ? -1.651 -16.578 -23.469 1 98.5 190 GLU A C 1
ATOM 1417 O O . GLU A 1 190 ? -1.656 -17.656 -24.062 1 98.5 190 GLU A O 1
ATOM 1422 N N . LEU A 1 191 ? -2.361 -16.344 -22.391 1 98.12 191 LEU A N 1
ATOM 1423 C CA . LEU A 1 191 ? -3.148 -17.391 -21.766 1 98.12 191 LEU A CA 1
ATOM 1424 C C . LEU A 1 191 ? -4.262 -17.859 -22.688 1 98.12 191 LEU A C 1
ATOM 1426 O O . LEU A 1 191 ? -4.539 -19.062 -22.781 1 98.12 191 LEU A O 1
ATOM 1430 N N . GLN A 1 192 ? -4.84 -16.969 -23.375 1 98.12 192 GLN A N 1
ATOM 1431 C CA . GLN A 1 192 ? -5.91 -17.328 -24.312 1 98.12 192 GLN A CA 1
ATOM 1432 C C . GLN A 1 192 ? -5.383 -18.188 -25.453 1 98.12 192 GLN A C 1
ATOM 1434 O O . GLN A 1 192 ? -6 -19.188 -25.828 1 98.12 192 GLN A O 1
ATOM 1439 N N . GLN A 1 193 ? -4.246 -17.828 -26 1 98 193 GLN A N 1
ATOM 1440 C CA . GLN A 1 193 ? -3.648 -18.625 -27.062 1 98 193 GLN A CA 1
ATOM 1441 C C . GLN A 1 193 ? -3.203 -20 -26.547 1 98 193 GLN A C 1
ATOM 1443 O O . GLN A 1 193 ? -3.346 -21 -27.25 1 98 193 GLN A O 1
ATOM 1448 N N . ARG A 1 194 ? -2.68 -20 -25.375 1 96.81 194 ARG A N 1
ATOM 1449 C CA . ARG A 1 194 ? -2.281 -21.281 -24.781 1 96.81 194 ARG A CA 1
ATOM 1450 C C . ARG A 1 194 ? -3.49 -22.188 -24.562 1 96.81 194 ARG A C 1
ATOM 1452 O O . ARG A 1 194 ? -3.402 -23.391 -24.75 1 96.81 194 ARG A O 1
ATOM 1459 N N . LEU A 1 195 ? -4.637 -21.609 -24.172 1 96.5 195 LEU A N 1
ATOM 1460 C CA . LEU A 1 195 ? -5.855 -22.375 -23.984 1 96.5 195 LEU A CA 1
ATOM 1461 C C . LEU A 1 195 ? -6.336 -22.969 -25.297 1 96.5 195 LEU A C 1
ATOM 1463 O O . LEU A 1 195 ? -6.715 -24.141 -25.359 1 96.5 195 LEU A O 1
ATOM 1467 N N . ILE A 1 196 ? -6.254 -22.219 -26.359 1 96.56 196 ILE A N 1
ATOM 1468 C CA . ILE A 1 196 ? -6.648 -22.688 -27.688 1 96.56 196 ILE A CA 1
ATOM 1469 C C . ILE A 1 196 ? -5.773 -23.875 -28.094 1 96.56 196 ILE A C 1
ATOM 1471 O O . ILE A 1 196 ? -6.285 -24.906 -28.531 1 96.56 196 ILE A O 1
ATOM 1475 N N . LEU A 1 197 ? -4.469 -23.703 -27.875 1 94.56 197 LEU A N 1
ATOM 1476 C CA . LEU A 1 197 ? -3.537 -24.75 -28.25 1 94.56 197 LEU A CA 1
ATOM 1477 C C . LEU A 1 197 ? -3.736 -26 -27.391 1 94.56 197 LEU A C 1
ATOM 1479 O O . LEU A 1 197 ? -3.643 -27.125 -27.875 1 94.56 197 LEU A O 1
ATOM 1483 N N . ALA A 1 198 ? -3.975 -25.781 -26.109 1 93.94 198 ALA A N 1
ATOM 1484 C CA . ALA A 1 198 ? -4.203 -26.906 -25.203 1 93.94 198 ALA A CA 1
ATOM 1485 C C . ALA A 1 198 ? -5.473 -27.656 -25.578 1 93.94 198 ALA A C 1
ATOM 1487 O O . ALA A 1 198 ? -5.5 -28.891 -25.547 1 93.94 198 ALA A O 1
ATOM 1488 N N . ARG A 1 199 ? -6.512 -27 -25.984 1 94.56 199 ARG A N 1
ATOM 1489 C CA . ARG A 1 199 ? -7.75 -27.641 -26.422 1 94.56 199 ARG A CA 1
ATOM 1490 C C . ARG A 1 199 ? -7.539 -28.406 -27.719 1 94.56 199 ARG A C 1
ATOM 1492 O O . ARG A 1 199 ? -8.047 -29.516 -27.875 1 94.56 199 ARG A O 1
ATOM 1499 N N . ARG A 1 200 ? -6.797 -27.844 -28.594 1 92.06 200 ARG A N 1
ATOM 1500 C CA . ARG A 1 200 ? -6.457 -28.531 -29.828 1 92.06 200 ARG A CA 1
ATOM 1501 C C . ARG A 1 200 ? -5.664 -29.797 -29.547 1 92.06 200 ARG A C 1
ATOM 1503 O O . ARG A 1 200 ? -5.906 -30.844 -30.156 1 92.06 200 ARG A O 1
ATOM 1510 N N . SER A 1 201 ? -4.688 -29.656 -28.641 1 91.5 201 SER A N 1
ATOM 1511 C CA . SER A 1 201 ? -3.904 -30.812 -28.234 1 91.5 201 SER A CA 1
ATOM 1512 C C . SER A 1 201 ? -4.793 -31.922 -27.672 1 91.5 201 SER A C 1
ATOM 1514 O O . SER A 1 201 ? -4.648 -33.094 -28.016 1 91.5 201 SER A O 1
ATOM 1516 N N . ALA A 1 202 ? -5.766 -31.547 -26.859 1 92 202 ALA A N 1
ATOM 1517 C CA . ALA A 1 202 ? -6.688 -32.5 -26.266 1 92 202 ALA A CA 1
ATOM 1518 C C . ALA A 1 202 ? -7.551 -33.188 -27.328 1 92 202 ALA A C 1
ATOM 1520 O O . ALA A 1 202 ? -7.754 -34.406 -27.297 1 92 202 ALA A O 1
ATOM 1521 N N . GLN A 1 203 ? -7.965 -32.5 -28.281 1 93.06 203 GLN A N 1
ATOM 1522 C CA . GLN A 1 203 ? -8.789 -33.031 -29.375 1 93.06 203 GLN A CA 1
ATOM 1523 C C . GLN A 1 203 ? -8 -34.031 -30.219 1 93.06 203 GLN A C 1
ATOM 1525 O O . GLN A 1 203 ? -8.516 -35.094 -30.578 1 93.06 203 GLN A O 1
ATOM 1530 N N . LEU A 1 204 ? -6.777 -33.625 -30.469 1 89.38 204 LEU A N 1
ATOM 1531 C CA . LEU A 1 204 ? -5.93 -34.5 -31.266 1 89.38 204 LEU A CA 1
ATOM 1532 C C . LEU A 1 204 ? -5.652 -35.812 -30.516 1 89.38 204 LEU A C 1
ATOM 1534 O O . LEU A 1 204 ? -5.664 -36.906 -31.109 1 89.38 204 LEU A O 1
ATOM 1538 N N . GLN A 1 205 ? -5.402 -35.688 -29.266 1 89.62 205 GLN A N 1
ATOM 1539 C CA . GLN A 1 205 ? -5.16 -36.875 -28.438 1 89.62 205 GLN A CA 1
ATOM 1540 C C . GLN A 1 205 ? -6.406 -37.75 -28.359 1 89.62 205 GLN A C 1
ATOM 1542 O O . GLN A 1 205 ? -6.309 -38.969 -28.359 1 89.62 205 GLN A O 1
ATOM 1547 N N . GLN A 1 206 ? -7.551 -37.156 -28.312 1 93.56 206 GLN A N 1
ATOM 1548 C CA . GLN A 1 206 ? -8.805 -37.906 -28.266 1 93.56 206 GLN A CA 1
ATOM 1549 C C . GLN A 1 206 ? -9.016 -38.688 -29.562 1 93.56 206 GLN A C 1
ATOM 1551 O O . GLN A 1 206 ? -9.406 -39.844 -29.516 1 93.56 206 GLN A O 1
ATOM 1556 N N . ARG A 1 207 ? -8.742 -38.094 -30.641 1 91.19 207 ARG A N 1
ATOM 1557 C CA . ARG A 1 207 ? -8.867 -38.75 -31.922 1 91.19 207 ARG A CA 1
ATOM 1558 C C . ARG A 1 207 ? -7.863 -39.906 -32.062 1 91.19 207 ARG A C 1
ATOM 1560 O O . ARG A 1 207 ? -8.203 -41 -32.531 1 91.19 207 ARG A O 1
ATOM 1567 N N . SER A 1 208 ? -6.625 -39.594 -31.609 1 91 208 SER A N 1
ATOM 1568 C CA . SER A 1 208 ? -5.582 -40.625 -31.656 1 91 208 SER A CA 1
ATOM 1569 C C . SER A 1 208 ? -5.922 -41.781 -30.75 1 91 208 SER A C 1
ATOM 1571 O O . SER A 1 208 ? -5.656 -42.938 -31.094 1 91 208 SER A O 1
ATOM 1573 N N . LEU A 1 209 ? -6.516 -41.469 -29.625 1 90.88 209 LEU A N 1
ATOM 1574 C CA . LEU A 1 209 ? -6.91 -42.5 -28.688 1 90.88 209 LEU A CA 1
ATOM 1575 C C . LEU A 1 209 ? -7.996 -43.375 -29.297 1 90.88 209 LEU A C 1
ATOM 1577 O O . LEU A 1 209 ? -7.938 -44.625 -29.172 1 90.88 209 LEU A O 1
ATOM 1581 N N . ALA A 1 210 ? -8.945 -42.844 -30 1 93.56 210 ALA A N 1
ATOM 1582 C CA . ALA A 1 210 ? -10.008 -43.625 -30.641 1 93.56 210 ALA A CA 1
ATOM 1583 C C . ALA A 1 210 ? -9.445 -44.562 -31.703 1 93.56 210 ALA A C 1
ATOM 1585 O O . ALA A 1 210 ? -9.867 -45.719 -31.812 1 93.56 210 ALA A O 1
ATOM 1586 N N . LEU A 1 211 ? -8.469 -44.031 -32.438 1 89.88 211 LEU A N 1
ATOM 1587 C CA . LEU A 1 211 ? -7.84 -44.844 -33.469 1 89.88 211 LEU A CA 1
ATOM 1588 C C . LEU A 1 211 ? -7.047 -46 -32.844 1 89.88 211 LEU A C 1
ATOM 1590 O O . LEU A 1 211 ? -7.105 -47.125 -33.344 1 89.88 211 LEU A O 1
ATOM 1594 N N . LEU A 1 212 ? -6.301 -45.656 -31.812 1 88.06 212 LEU A N 1
ATOM 1595 C CA . LEU A 1 212 ? -5.496 -46.656 -31.172 1 88.06 212 LEU A CA 1
ATOM 1596 C C . LEU A 1 212 ? -6.379 -47.75 -30.547 1 88.06 212 LEU A C 1
ATOM 1598 O O . LEU A 1 212 ? -6.02 -48.906 -30.531 1 88.06 212 LEU A O 1
ATOM 1602 N N . GLN A 1 213 ? -7.523 -47.375 -30.047 1 92.06 213 GLN A N 1
ATOM 1603 C CA . GLN A 1 213 ? -8.469 -48.344 -29.453 1 92.06 213 GLN A CA 1
ATOM 1604 C C . GLN A 1 213 ? -9.047 -49.25 -30.531 1 92.06 213 GLN A C 1
ATOM 1606 O O . GLN A 1 213 ? -9.195 -50.469 -30.297 1 92.06 213 GLN A O 1
ATOM 1611 N N . GLN A 1 214 ? -9.305 -48.75 -31.688 1 91.75 214 GLN A N 1
ATOM 1612 C CA . GLN A 1 214 ? -9.781 -49.562 -32.781 1 91.75 214 GLN A CA 1
ATOM 1613 C C . GLN A 1 214 ? -8.727 -50.594 -33.25 1 91.75 214 GLN A C 1
ATOM 1615 O O . GLN A 1 214 ? -9.047 -51.75 -33.531 1 91.75 214 GLN A O 1
ATOM 1620 N N . ARG A 1 215 ? -7.516 -50.156 -33.25 1 88.56 215 ARG A N 1
ATOM 1621 C CA . ARG A 1 215 ? -6.422 -51.031 -33.656 1 88.56 215 ARG A CA 1
ATOM 1622 C C . ARG A 1 215 ? -6.152 -52.125 -32.625 1 88.56 215 ARG A C 1
ATOM 1624 O O . ARG A 1 215 ? -5.848 -53.25 -32.969 1 88.56 215 ARG A O 1
ATOM 1631 N N . GLU A 1 216 ? -6.25 -51.75 -31.375 1 87.69 216 GLU A N 1
ATOM 1632 C CA . GLU A 1 216 ? -6.086 -52.719 -30.297 1 87.69 216 GLU A CA 1
ATOM 1633 C C . GLU A 1 216 ? -7.148 -53.812 -30.375 1 87.69 216 GLU A C 1
ATOM 1635 O O . GLU A 1 216 ? -6.852 -54.969 -30.156 1 87.69 216 GLU A O 1
ATOM 1640 N N . GLN A 1 217 ? -8.328 -53.469 -30.734 1 90.44 217 GLN A N 1
ATOM 1641 C CA . GLN A 1 217 ? -9.422 -54.406 -30.859 1 90.44 217 GLN A CA 1
ATOM 1642 C C . GLN A 1 217 ? -9.156 -55.406 -32 1 90.44 217 GLN A C 1
ATOM 1644 O O . GLN A 1 217 ? -9.586 -56.562 -31.938 1 90.44 217 GLN A O 1
ATOM 1649 N N . ARG A 1 218 ? -8.32 -55 -32.938 1 90.19 218 ARG A N 1
ATOM 1650 C CA . ARG A 1 218 ? -7.984 -55.844 -34.094 1 90.19 218 ARG A CA 1
ATOM 1651 C C . ARG A 1 218 ? -6.633 -56.5 -33.875 1 90.19 218 ARG A C 1
ATOM 1653 O O . ARG A 1 218 ? -6.102 -57.125 -34.812 1 90.19 218 ARG A O 1
ATOM 1660 N N . GLY A 1 219 ? -6.004 -56.312 -32.625 1 86.19 219 GLY A N 1
ATOM 1661 C CA . GLY A 1 219 ? -4.75 -56.938 -32.281 1 86.19 219 GLY A CA 1
ATOM 1662 C C . GLY A 1 219 ? -3.537 -56.25 -32.875 1 86.19 219 GLY A C 1
ATOM 1663 O O . GLY A 1 219 ? -2.43 -56.812 -32.844 1 86.19 219 GLY A O 1
ATOM 1664 N N . ALA A 1 220 ? -3.797 -55.062 -33.438 1 79.5 220 ALA A N 1
ATOM 1665 C CA . ALA A 1 220 ? -2.734 -54.375 -34.156 1 79.5 220 ALA A CA 1
ATOM 1666 C C . ALA A 1 220 ? -2.023 -53.344 -33.281 1 79.5 220 ALA A C 1
ATOM 1668 O O . ALA A 1 220 ? -1.072 -52.688 -33.719 1 79.5 220 ALA A O 1
ATOM 1669 N N . SER A 1 221 ? -2.463 -53.094 -32.062 1 78.38 221 SER A N 1
ATOM 1670 C CA . SER A 1 221 ? -1.801 -52.219 -31.094 1 78.38 221 SER A CA 1
ATOM 1671 C C . SER A 1 221 ? -1.873 -52.781 -29.688 1 78.38 221 SER A C 1
ATOM 1673 O O . SER A 1 221 ? -2.713 -53.656 -29.406 1 78.38 221 SER A O 1
ATOM 1675 N N . SER A 1 222 ? -0.929 -52.406 -28.969 1 79.44 222 SER A N 1
ATOM 1676 C CA . SER A 1 222 ? -0.861 -52.938 -27.609 1 79.44 222 SER A CA 1
ATOM 1677 C C . SER A 1 222 ? -1.782 -52.188 -26.672 1 79.44 222 SER A C 1
ATOM 1679 O O . SER A 1 222 ? -2.014 -50.969 -26.859 1 79.44 222 SER A O 1
ATOM 1681 N N . ARG A 1 223 ? -2.305 -52.875 -25.719 1 79.38 223 ARG A N 1
ATOM 1682 C CA . ARG A 1 223 ? -3.131 -52.281 -24.672 1 79.38 223 ARG A CA 1
ATOM 1683 C C . ARG A 1 223 ? -2.352 -51.219 -23.891 1 79.38 223 ARG A C 1
ATOM 1685 O O . ARG A 1 223 ? -2.916 -50.219 -23.453 1 79.38 223 ARG A O 1
ATOM 1692 N N . ASP A 1 224 ? -1.054 -51.344 -23.828 1 73.81 224 ASP A N 1
ATOM 1693 C CA . ASP A 1 224 ? -0.192 -50.438 -23.109 1 73.81 224 ASP A CA 1
ATOM 1694 C C . ASP A 1 224 ? -0.176 -49.062 -23.781 1 73.81 224 ASP A C 1
ATOM 1696 O O . ASP A 1 224 ? -0.163 -48.031 -23.109 1 73.81 224 ASP A O 1
ATOM 1700 N N . GLU A 1 225 ? -0.208 -49.094 -25.031 1 77.75 225 GLU A N 1
ATOM 1701 C CA . GLU A 1 225 ? -0.195 -47.844 -25.797 1 77.75 225 GLU A CA 1
ATOM 1702 C C . GLU A 1 225 ? -1.5 -47.062 -25.609 1 77.75 225 GLU A C 1
ATOM 1704 O O . GLU A 1 225 ? -1.495 -45.844 -25.531 1 77.75 225 GLU A O 1
ATOM 1709 N N . VAL A 1 226 ? -2.594 -47.781 -25.547 1 83.38 226 VAL A N 1
ATOM 1710 C CA . VAL A 1 226 ? -3.902 -47.156 -25.328 1 83.38 226 VAL A CA 1
ATOM 1711 C C . VAL A 1 226 ? -3.951 -46.5 -23.953 1 83.38 226 VAL A C 1
ATOM 1713 O O . VAL A 1 226 ? -4.355 -45.344 -23.828 1 83.38 226 VAL A O 1
ATOM 1716 N N . VAL A 1 227 ? -3.471 -47.188 -22.984 1 78.19 227 VAL A N 1
ATOM 1717 C CA . VAL A 1 227 ? -3.49 -46.688 -21.625 1 78.19 227 VAL A CA 1
ATOM 1718 C C . VAL A 1 227 ? -2.586 -45.469 -21.516 1 78.19 227 VAL A C 1
ATOM 1720 O O . VAL A 1 227 ? -2.936 -44.469 -20.844 1 78.19 227 VAL A O 1
ATOM 1723 N N . ARG A 1 228 ? -1.465 -45.469 -22.109 1 75.56 228 ARG A N 1
ATOM 1724 C CA . ARG A 1 228 ? -0.524 -44.375 -22.094 1 75.56 228 ARG A CA 1
ATOM 1725 C C . ARG A 1 228 ? -1.144 -43.094 -22.703 1 75.56 228 ARG A C 1
ATOM 1727 O O . ARG A 1 228 ? -1.064 -42.031 -22.125 1 75.56 228 ARG A O 1
ATOM 1734 N N . LEU A 1 229 ? -1.788 -43.281 -23.797 1 81.12 229 LEU A N 1
ATOM 1735 C CA . LEU A 1 229 ? -2.383 -42.125 -24.469 1 81.12 229 LEU A CA 1
ATOM 1736 C C . LEU A 1 229 ? -3.58 -41.594 -23.688 1 81.12 229 LEU A C 1
ATOM 1738 O O . LEU A 1 229 ? -3.828 -40.406 -23.656 1 81.12 229 LEU A O 1
ATOM 1742 N N . LYS A 1 230 ? -4.312 -42.5 -23.094 1 83.75 230 LYS A N 1
ATOM 1743 C CA . LYS A 1 230 ? -5.43 -42.094 -22.25 1 83.75 230 LYS A CA 1
ATOM 1744 C C . LYS A 1 230 ? -4.945 -41.25 -21.078 1 83.75 230 LYS A C 1
ATOM 1746 O O . LYS A 1 230 ? -5.574 -40.25 -20.719 1 83.75 230 LYS A O 1
ATOM 1751 N N . THR A 1 231 ? -3.844 -41.625 -20.531 1 76.12 231 THR A N 1
ATOM 1752 C CA . THR A 1 231 ? -3.25 -40.875 -19.422 1 76.12 231 THR A CA 1
ATOM 1753 C C . THR A 1 231 ? -2.785 -39.5 -19.875 1 76.12 231 THR A C 1
ATOM 1755 O O . THR A 1 231 ? -2.992 -38.5 -19.188 1 76.12 231 THR A O 1
ATOM 1758 N N . GLU A 1 232 ? -2.199 -39.5 -21 1 77.38 232 GLU A N 1
ATOM 1759 C CA . GLU A 1 232 ? -1.724 -38.219 -21.547 1 77.38 232 GLU A CA 1
ATOM 1760 C C . GLU A 1 232 ? -2.885 -37.281 -21.844 1 77.38 232 GLU A C 1
ATOM 1762 O O . GLU A 1 232 ? -2.791 -36.094 -21.594 1 77.38 232 GLU A O 1
ATOM 1767 N N . LEU A 1 233 ? -3.969 -37.844 -22.375 1 84.56 233 LEU A N 1
ATOM 1768 C CA . LEU A 1 233 ? -5.16 -37.062 -22.625 1 84.56 233 LEU A CA 1
ATOM 1769 C C . LEU A 1 233 ? -5.723 -36.469 -21.328 1 84.56 233 LEU A C 1
ATOM 1771 O O . LEU A 1 233 ? -6.062 -35.281 -21.266 1 84.56 233 LEU A O 1
ATOM 1775 N N . THR A 1 234 ? -5.758 -37.281 -20.344 1 80.5 234 THR A N 1
ATOM 1776 C CA . THR A 1 234 ? -6.266 -36.844 -19.047 1 80.5 234 THR A CA 1
ATOM 1777 C C . THR A 1 234 ? -5.406 -35.688 -18.484 1 80.5 234 THR A C 1
ATOM 1779 O O . THR A 1 234 ? -5.93 -34.75 -17.922 1 80.5 234 THR A O 1
ATOM 1782 N N . ARG A 1 235 ? -4.094 -35.781 -18.609 1 76.75 235 ARG A N 1
ATOM 1783 C CA . ARG A 1 235 ? -3.172 -34.75 -18.156 1 76.75 235 ARG A CA 1
ATOM 1784 C C . ARG A 1 235 ? -3.393 -33.438 -18.922 1 76.75 235 ARG A C 1
ATOM 1786 O O . ARG A 1 235 ? -3.408 -32.375 -18.328 1 76.75 235 ARG A O 1
ATOM 1793 N N . THR A 1 236 ? -3.561 -33.625 -20.188 1 82.31 236 THR A N 1
ATOM 1794 C CA . THR A 1 236 ? -3.803 -32.469 -21.031 1 82.31 236 THR A CA 1
ATOM 1795 C C . THR A 1 236 ? -5.117 -31.781 -20.656 1 82.31 236 THR A C 1
ATOM 1797 O O . THR A 1 236 ? -5.184 -30.562 -20.531 1 82.31 236 THR A O 1
ATOM 1800 N N . GLU A 1 237 ? -6.117 -32.594 -20.422 1 86.44 237 GLU A N 1
ATOM 1801 C CA . GLU A 1 237 ? -7.43 -32.062 -20.047 1 86.44 237 GLU A CA 1
ATOM 1802 C C . GLU A 1 237 ? -7.395 -31.391 -18.672 1 86.44 237 GLU A C 1
ATOM 1804 O O . GLU A 1 237 ? -8.055 -30.375 -18.453 1 86.44 237 GLU A O 1
ATOM 1809 N N . ALA A 1 238 ? -6.578 -31.922 -17.844 1 79.88 238 ALA A N 1
ATOM 1810 C CA . ALA A 1 238 ? -6.434 -31.359 -16.5 1 79.88 238 ALA A CA 1
ATOM 1811 C C . ALA A 1 238 ? -5.777 -29.984 -16.547 1 79.88 238 ALA A C 1
ATOM 1813 O O . ALA A 1 238 ? -5.984 -29.156 -15.656 1 79.88 238 ALA A O 1
ATOM 1814 N N . GLY A 1 239 ? -4.977 -29.734 -17.562 1 85.69 239 GLY A N 1
ATOM 1815 C CA . GLY A 1 239 ? -4.266 -28.484 -17.703 1 85.69 239 GLY A CA 1
ATOM 1816 C C . GLY A 1 239 ? -5.133 -27.359 -18.234 1 85.69 239 GLY A C 1
ATOM 1817 O O . GLY A 1 239 ? -4.73 -26.188 -18.234 1 85.69 239 GLY A O 1
ATOM 1818 N N . LEU A 1 240 ? -6.418 -27.672 -18.625 1 90.56 240 LEU A N 1
ATOM 1819 C CA . LEU A 1 240 ? -7.297 -26.672 -19.219 1 90.56 240 LEU A CA 1
ATOM 1820 C C . LEU A 1 240 ? -7.898 -25.781 -18.141 1 90.56 240 LEU A C 1
ATOM 1822 O O . LEU A 1 240 ? -7.969 -24.562 -18.312 1 90.56 240 LEU A O 1
ATOM 1826 N N . LEU A 1 241 ? -8.234 -26.312 -16.984 1 88 241 LEU A N 1
ATOM 1827 C CA . LEU A 1 241 ? -8.945 -25.578 -15.938 1 88 241 LEU A CA 1
ATOM 1828 C C . LEU A 1 241 ? -8.062 -24.484 -15.344 1 88 241 LEU A C 1
ATOM 1830 O O . LEU A 1 241 ? -8.508 -23.344 -15.195 1 88 241 LEU A O 1
ATOM 1834 N N . PRO A 1 242 ? -6.703 -24.766 -15.031 1 89.69 242 PRO A N 1
ATOM 1835 C CA . PRO A 1 242 ? -5.836 -23.703 -14.539 1 89.69 242 PRO A CA 1
ATOM 1836 C C . PRO A 1 242 ? -5.699 -22.547 -15.531 1 89.69 242 PRO A C 1
ATOM 1838 O O . PRO A 1 242 ? -5.621 -21.391 -15.125 1 89.69 242 PRO A O 1
ATOM 1841 N N . LEU A 1 243 ? -5.703 -22.859 -16.766 1 93.94 243 LEU A N 1
ATOM 1842 C CA . LEU A 1 243 ? -5.605 -21.812 -17.781 1 93.94 243 LEU A CA 1
ATOM 1843 C C . LEU A 1 243 ? -6.859 -20.938 -17.781 1 93.94 243 LEU A C 1
ATOM 1845 O O . LEU A 1 243 ? -6.766 -19.719 -17.859 1 93.94 243 LEU A O 1
ATOM 1849 N N . GLU A 1 244 ? -7.969 -21.578 -17.656 1 93.75 244 GLU A N 1
ATOM 1850 C CA . GLU A 1 244 ? -9.227 -20.844 -17.609 1 93.75 244 GLU A CA 1
ATOM 1851 C C . GLU A 1 244 ? -9.297 -19.953 -16.375 1 93.75 244 GLU A C 1
ATOM 1853 O O . GLU A 1 244 ? -9.734 -18.797 -16.453 1 93.75 244 GLU A O 1
ATOM 1858 N N . GLY A 1 245 ? -8.875 -20.453 -15.258 1 93.62 245 GLY A N 1
ATOM 1859 C CA . GLY A 1 245 ? -8.82 -19.672 -14.039 1 93.62 245 GLY A CA 1
ATOM 1860 C C . GLY A 1 245 ? -7.895 -18.469 -14.141 1 93.62 245 GLY A C 1
ATOM 1861 O O . GLY A 1 245 ? -8.227 -17.375 -13.672 1 93.62 245 GLY A O 1
ATOM 1862 N N . GLN A 1 246 ? -6.734 -18.672 -14.719 1 96.12 246 GLN A N 1
ATOM 1863 C CA . GLN A 1 246 ? -5.77 -17.578 -14.891 1 96.12 246 GLN A CA 1
ATOM 1864 C C . GLN A 1 246 ? -6.32 -16.5 -15.805 1 96.12 246 GLN A C 1
ATOM 1866 O O . GLN A 1 246 ? -6.078 -15.305 -15.586 1 96.12 246 GLN A O 1
ATOM 1871 N N . ILE A 1 247 ? -7.043 -16.938 -16.797 1 97.06 247 ILE A N 1
ATOM 1872 C CA . ILE A 1 247 ? -7.676 -15.977 -17.688 1 97.06 247 ILE A CA 1
ATOM 1873 C C . ILE A 1 247 ? -8.672 -15.117 -16.922 1 97.06 247 ILE A C 1
ATOM 1875 O O . ILE A 1 247 ? -8.648 -13.891 -17 1 97.06 247 ILE A O 1
ATOM 1879 N N . ALA A 1 248 ? -9.477 -15.719 -16.078 1 95 248 ALA A N 1
ATOM 1880 C CA . ALA A 1 248 ? -10.484 -15 -15.305 1 95 248 ALA A CA 1
ATOM 1881 C C . ALA A 1 248 ? -9.828 -14.023 -14.336 1 95 248 ALA A C 1
ATOM 1883 O O . ALA A 1 248 ? -10.242 -12.867 -14.227 1 95 248 ALA A O 1
ATOM 1884 N N . THR A 1 249 ? -8.805 -14.461 -13.688 1 95.88 249 THR A N 1
ATOM 1885 C CA . THR A 1 249 ? -8.125 -13.609 -12.711 1 95.88 249 THR A CA 1
ATOM 1886 C C . THR A 1 249 ? -7.426 -12.445 -13.398 1 95.88 249 THR A C 1
ATOM 1888 O O . THR A 1 249 ? -7.398 -11.328 -12.875 1 95.88 249 THR A O 1
ATOM 1891 N N . THR A 1 250 ? -6.844 -12.672 -14.57 1 97.69 250 THR A N 1
ATOM 1892 C CA . THR A 1 250 ? -6.168 -11.602 -15.297 1 97.69 250 THR A CA 1
ATOM 1893 C C . THR A 1 250 ? -7.176 -10.578 -15.805 1 97.69 250 THR A C 1
ATOM 1895 O O . THR A 1 250 ? -6.887 -9.375 -15.82 1 97.69 250 THR A O 1
ATOM 1898 N N . LEU A 1 251 ? -8.344 -11.086 -16.188 1 97.5 251 LEU A N 1
ATOM 1899 C CA . LEU A 1 251 ? -9.414 -10.18 -16.594 1 97.5 251 LEU A CA 1
ATOM 1900 C C . LEU A 1 251 ? -9.812 -9.266 -15.438 1 97.5 251 LEU A C 1
ATOM 1902 O O . LEU A 1 251 ? -9.969 -8.055 -15.625 1 97.5 251 LEU A O 1
ATOM 1906 N N . ASP A 1 252 ? -9.922 -9.773 -14.273 1 96.44 252 ASP A N 1
ATOM 1907 C CA . ASP A 1 252 ? -10.297 -9 -13.102 1 96.44 252 ASP A CA 1
ATOM 1908 C C . ASP A 1 252 ? -9.18 -8.031 -12.703 1 96.44 252 ASP A C 1
ATOM 1910 O O . ASP A 1 252 ? -9.453 -6.922 -12.227 1 96.44 252 ASP A O 1
ATOM 1914 N N . GLN A 1 253 ? -7.926 -8.461 -12.914 1 97.38 253 GLN A N 1
ATOM 1915 C CA . GLN A 1 253 ? -6.809 -7.562 -12.641 1 97.38 253 GLN A CA 1
ATOM 1916 C C . GLN A 1 253 ? -6.824 -6.363 -13.578 1 97.38 253 GLN A C 1
ATOM 1918 O O . GLN A 1 253 ? -6.543 -5.238 -13.164 1 97.38 253 GLN A O 1
ATOM 1923 N N . LEU A 1 254 ? -7.125 -6.625 -14.828 1 98.25 254 LEU A N 1
ATOM 1924 C CA . LEU A 1 254 ? -7.219 -5.535 -15.789 1 98.25 254 LEU A CA 1
ATOM 1925 C C . LEU A 1 254 ? -8.344 -4.574 -15.414 1 98.25 254 LEU A C 1
ATOM 1927 O O . LEU A 1 254 ? -8.188 -3.355 -15.531 1 98.25 254 LEU A O 1
ATOM 1931 N N . ALA A 1 255 ? -9.445 -5.125 -14.945 1 97.75 255 ALA A N 1
ATOM 1932 C CA . ALA A 1 255 ? -10.539 -4.273 -14.5 1 97.75 255 ALA A CA 1
ATOM 1933 C C . ALA A 1 255 ? -10.109 -3.393 -13.328 1 97.75 255 ALA A C 1
ATOM 1935 O O . ALA A 1 255 ? -10.398 -2.193 -13.305 1 97.75 255 ALA A O 1
ATOM 1936 N N . LEU A 1 256 ? -9.398 -3.951 -12.383 1 97.19 256 LEU A N 1
ATOM 1937 C CA . LEU A 1 256 ? -8.898 -3.199 -11.234 1 97.19 256 LEU A CA 1
ATOM 1938 C C . LEU A 1 256 ? -7.977 -2.07 -11.688 1 97.19 256 LEU A C 1
ATOM 1940 O O . LEU A 1 256 ? -8.102 -0.936 -11.219 1 97.19 256 LEU A O 1
ATOM 1944 N N . LEU A 1 257 ? -7.09 -2.359 -12.625 1 98.25 257 LEU A N 1
ATOM 1945 C CA . LEU A 1 257 ? -6.121 -1.379 -13.102 1 98.25 257 LEU A CA 1
ATOM 1946 C C . LEU A 1 257 ? -6.812 -0.236 -13.836 1 98.25 257 LEU A C 1
ATOM 1948 O O . LEU A 1 257 ? -6.352 0.906 -13.789 1 98.25 257 LEU A O 1
ATOM 1952 N N . THR A 1 258 ? -7.934 -0.5 -14.5 1 97.81 258 THR A N 1
ATOM 1953 C CA . THR A 1 258 ? -8.641 0.534 -15.242 1 97.81 258 THR A CA 1
ATOM 1954 C C . THR A 1 258 ? -9.641 1.257 -14.336 1 97.81 258 THR A C 1
ATOM 1956 O O . THR A 1 258 ? -10.422 2.086 -14.805 1 97.81 258 THR A O 1
ATOM 1959 N N . GLY A 1 259 ? -9.602 0.915 -13.016 1 96.62 259 GLY A N 1
ATOM 1960 C CA . GLY A 1 259 ? -10.5 1.565 -12.07 1 96.62 259 GLY A CA 1
ATOM 1961 C C . GLY A 1 259 ? -11.93 1.072 -12.164 1 96.62 259 GLY A C 1
ATOM 1962 O O . GLY A 1 259 ? -12.867 1.806 -11.844 1 96.62 259 GLY A O 1
ATOM 1963 N N . ASP A 1 260 ? -12.141 -0.187 -12.625 1 95.69 260 ASP A N 1
ATOM 1964 C CA . ASP A 1 260 ? -13.469 -0.763 -12.82 1 95.69 260 ASP A CA 1
ATOM 1965 C C . ASP A 1 260 ? -13.656 -2.01 -11.953 1 95.69 260 ASP A C 1
ATOM 1967 O O . ASP A 1 260 ? -12.688 -2.559 -11.43 1 95.69 260 ASP A O 1
ATOM 1971 N N . GLU A 1 261 ? -14.922 -2.379 -11.781 1 94.5 261 GLU A N 1
ATOM 1972 C CA . GLU A 1 261 ? -15.211 -3.59 -11.023 1 94.5 261 GLU A CA 1
ATOM 1973 C C . GLU A 1 261 ? -14.961 -4.84 -11.859 1 94.5 261 GLU A C 1
ATOM 1975 O O . GLU A 1 261 ? -15.023 -4.793 -13.086 1 94.5 261 GLU A O 1
ATOM 1980 N N . PRO A 1 262 ? -14.664 -5.918 -11.195 1 94.62 262 PRO A N 1
ATOM 1981 C CA . PRO A 1 262 ? -14.453 -7.18 -11.914 1 94.62 262 PRO A CA 1
ATOM 1982 C C . PRO A 1 262 ? -15.602 -7.512 -12.867 1 94.62 262 PRO A C 1
ATOM 1984 O O . PRO A 1 262 ? -16.766 -7.293 -12.531 1 94.62 262 PRO A O 1
ATOM 1987 N N . GLY A 1 263 ? -15.258 -8.023 -14.047 1 93.19 263 GLY A N 1
ATOM 1988 C CA . GLY A 1 263 ? -16.266 -8.414 -15.023 1 93.19 263 GLY A CA 1
ATOM 1989 C C . GLY A 1 263 ? -16.516 -7.352 -16.078 1 93.19 263 GLY A C 1
ATOM 1990 O O . GLY A 1 263 ? -17.094 -7.637 -17.125 1 93.19 263 GLY A O 1
ATOM 1991 N N . THR A 1 264 ? -16.094 -6.129 -15.789 1 93.88 264 THR A N 1
ATOM 1992 C CA . THR A 1 264 ? -16.406 -4.996 -16.656 1 93.88 264 THR A CA 1
ATOM 1993 C C . THR A 1 264 ? -15.859 -5.223 -18.062 1 93.88 264 THR A C 1
ATOM 1995 O O . THR A 1 264 ? -16.5 -4.863 -19.047 1 93.88 264 THR A O 1
ATOM 1998 N N . HIS A 1 265 ? -14.664 -5.848 -18.203 1 95.12 265 HIS A N 1
ATOM 1999 C CA . HIS A 1 265 ? -14.016 -5.953 -19.516 1 95.12 265 HIS A CA 1
ATOM 2000 C C . HIS A 1 265 ? -14.188 -7.348 -20.109 1 95.12 265 HIS A C 1
ATOM 2002 O O . HIS A 1 265 ? -13.578 -7.68 -21.125 1 95.12 265 HIS A O 1
ATOM 2008 N N . ASP A 1 266 ? -15.008 -8.188 -19.516 1 95 266 ASP A N 1
ATOM 2009 C CA . ASP A 1 266 ? -15.156 -9.57 -19.969 1 95 266 ASP A CA 1
ATOM 2010 C C . ASP A 1 266 ? -15.68 -9.641 -21.391 1 95 266 ASP A C 1
ATOM 2012 O O . ASP A 1 266 ? -15.133 -10.367 -22.234 1 95 266 ASP A O 1
ATOM 2016 N N . ALA A 1 267 ? -16.734 -8.867 -21.641 1 93.44 267 ALA A N 1
ATOM 2017 C CA . ALA A 1 267 ? -17.359 -8.914 -22.969 1 93.44 267 ALA A CA 1
ATOM 2018 C C . ALA A 1 267 ? -16.375 -8.523 -24.062 1 93.44 267 ALA A C 1
ATOM 2020 O O . ALA A 1 267 ? -16.312 -9.164 -25.109 1 93.44 267 ALA A O 1
ATOM 2021 N N . LEU A 1 268 ? -15.594 -7.551 -23.781 1 93.06 268 LEU A N 1
ATOM 2022 C CA . LEU A 1 268 ? -14.672 -7.016 -24.781 1 93.06 268 LEU A CA 1
ATOM 2023 C C . LEU A 1 268 ? -13.461 -7.926 -24.953 1 93.06 268 LEU A C 1
ATOM 2025 O O . LEU A 1 268 ? -12.969 -8.117 -26.062 1 93.06 268 LEU A O 1
ATOM 2029 N N . LEU A 1 269 ? -12.961 -8.578 -23.844 1 97.06 269 LEU A N 1
ATOM 2030 C CA . LEU A 1 269 ? -11.648 -9.203 -23.875 1 97.06 269 LEU A CA 1
ATOM 2031 C C . LEU A 1 269 ? -11.766 -10.727 -23.859 1 97.06 269 LEU A C 1
ATOM 2033 O O . LEU A 1 269 ? -10.758 -11.438 -23.953 1 97.06 269 LEU A O 1
ATOM 2037 N N . SER A 1 270 ? -13.008 -11.227 -23.781 1 93.56 270 SER A N 1
ATOM 2038 C CA . SER A 1 270 ? -13.172 -12.672 -23.672 1 93.56 270 SER A CA 1
ATOM 2039 C C . SER A 1 270 ? -12.867 -13.359 -25 1 93.56 270 SER A C 1
ATOM 2041 O O . SER A 1 270 ? -12.484 -14.531 -25.016 1 93.56 270 SER A O 1
ATOM 2043 N N . THR A 1 271 ? -13.062 -12.594 -26.094 1 95.5 271 THR A N 1
ATOM 2044 C CA . THR A 1 271 ? -12.695 -13.164 -27.391 1 95.5 271 THR A CA 1
ATOM 2045 C C . THR A 1 271 ? -11.18 -13.227 -27.547 1 95.5 271 THR A C 1
ATOM 2047 O O . THR A 1 271 ? -10.5 -12.203 -27.438 1 95.5 271 THR A O 1
ATOM 2050 N N . PRO A 1 272 ? -10.703 -14.438 -27.766 1 96.69 272 PRO A N 1
ATOM 2051 C CA . PRO A 1 272 ? -9.242 -14.555 -27.891 1 96.69 272 PRO A CA 1
ATOM 2052 C C . PRO A 1 272 ? -8.68 -13.711 -29.031 1 96.69 272 PRO A C 1
ATOM 2054 O O . PRO A 1 272 ? -9.328 -13.57 -30.078 1 96.69 272 PRO A O 1
ATOM 2057 N N . ALA A 1 273 ? -7.562 -13.133 -28.891 1 96.5 273 ALA A N 1
ATOM 2058 C CA . ALA A 1 273 ? -6.809 -12.352 -29.859 1 96.5 273 ALA A CA 1
ATOM 2059 C C . ALA A 1 273 ? -5.312 -12.648 -29.766 1 96.5 273 ALA A C 1
ATOM 2061 O O . ALA A 1 273 ? -4.852 -13.211 -28.766 1 96.5 273 ALA A O 1
ATOM 2062 N N . PRO A 1 274 ? -4.559 -12.414 -30.797 1 96.56 274 PRO A N 1
ATOM 2063 C CA . PRO A 1 274 ? -3.121 -12.688 -30.781 1 96.56 274 PRO A CA 1
ATOM 2064 C C . PRO A 1 274 ? -2.371 -11.805 -29.781 1 96.56 274 PRO A C 1
ATOM 2066 O O . PRO A 1 274 ? -2.859 -10.742 -29.406 1 96.56 274 PRO A O 1
ATOM 2069 N N . ILE A 1 275 ? -1.256 -12.352 -29.312 1 98.12 275 ILE A N 1
ATOM 2070 C CA . ILE A 1 275 ? -0.333 -11.531 -28.547 1 98.12 275 ILE A CA 1
ATOM 2071 C C . ILE A 1 275 ? 0.125 -10.336 -29.375 1 98.12 275 ILE A C 1
ATOM 2073 O O . ILE A 1 275 ? 0.466 -10.484 -30.547 1 98.12 275 ILE A O 1
ATOM 2077 N N . PRO A 1 276 ? 0.122 -9.141 -28.812 1 97.62 276 PRO A N 1
ATOM 2078 C CA . PRO A 1 276 ? 0.55 -7.969 -29.578 1 97.62 276 PRO A CA 1
ATOM 2079 C C . PRO A 1 276 ? 1.975 -8.102 -30.109 1 97.62 276 PRO A C 1
ATOM 2081 O O . PRO A 1 276 ? 2.758 -8.906 -29.594 1 97.62 276 PRO A O 1
ATOM 2084 N N . MET A 1 277 ? 2.225 -7.316 -31.141 1 95.62 277 MET A N 1
ATOM 2085 C CA . MET A 1 277 ? 3.561 -7.312 -31.734 1 95.62 277 MET A CA 1
ATOM 2086 C C . MET A 1 277 ? 4.402 -6.172 -31.172 1 95.62 277 MET A C 1
ATOM 2088 O O . MET A 1 277 ? 3.871 -5.117 -30.812 1 95.62 277 MET A O 1
ATOM 2092 N N . ILE A 1 278 ? 5.672 -6.477 -31.031 1 96.25 278 ILE A N 1
ATOM 2093 C CA . ILE A 1 278 ? 6.578 -5.406 -30.641 1 96.25 278 ILE A CA 1
ATOM 2094 C C . ILE A 1 278 ? 7.336 -4.891 -31.859 1 96.25 278 ILE A C 1
ATOM 2096 O O . ILE A 1 278 ? 7.477 -5.602 -32.844 1 96.25 278 ILE A O 1
ATOM 2100 N N . PRO A 1 279 ? 7.781 -3.637 -31.812 1 93.56 279 PRO A N 1
ATOM 2101 C CA . PRO A 1 279 ? 8.57 -3.125 -32.938 1 93.56 279 PRO A CA 1
ATOM 2102 C C . PRO A 1 279 ? 9.859 -3.91 -33.156 1 93.56 279 PRO A C 1
ATOM 2104 O O . PRO A 1 279 ? 10.445 -4.418 -32.219 1 93.56 279 PRO A O 1
ATOM 2107 N N . GLY A 1 280 ? 10.258 -3.994 -34.406 1 90.69 280 GLY A N 1
ATOM 2108 C CA . GLY A 1 280 ? 11.477 -4.699 -34.781 1 90.69 280 GLY A CA 1
ATOM 2109 C C . GLY A 1 280 ? 12.719 -4.098 -34.125 1 90.69 280 GLY A C 1
ATOM 2110 O O . GLY A 1 280 ? 13.641 -4.82 -33.75 1 90.69 280 GLY A O 1
ATOM 2111 N N . THR A 1 281 ? 12.711 -2.732 -34.062 1 92.44 281 THR A N 1
ATOM 2112 C CA . THR A 1 281 ? 13.773 -1.991 -33.406 1 92.44 281 THR A CA 1
ATOM 2113 C C . THR A 1 281 ? 13.195 -1.122 -32.281 1 92.44 281 THR A C 1
ATOM 2115 O O . THR A 1 281 ? 12.188 -0.444 -32.469 1 92.44 281 THR A O 1
ATOM 2118 N N . VAL A 1 282 ? 13.883 -1.218 -31.188 1 95.38 282 VAL A N 1
ATOM 2119 C CA . VAL A 1 282 ? 13.375 -0.507 -30.016 1 95.38 282 VAL A CA 1
ATOM 2120 C C . VAL A 1 282 ? 14.266 0.702 -29.719 1 95.38 282 VAL A C 1
ATOM 2122 O O . VAL A 1 282 ? 15.469 0.561 -29.531 1 95.38 282 VAL A O 1
ATOM 2125 N N . ALA A 1 283 ? 13.648 1.85 -29.703 1 94.5 283 ALA A N 1
ATOM 2126 C CA . ALA A 1 283 ? 14.367 3.066 -29.344 1 94.5 283 ALA A CA 1
ATOM 2127 C C . ALA A 1 283 ? 14.625 3.131 -27.844 1 94.5 283 ALA A C 1
ATOM 2129 O O . ALA A 1 283 ? 13.695 3.07 -27.047 1 94.5 283 ALA A O 1
ATOM 2130 N N . ILE A 1 284 ? 15.891 3.277 -27.453 1 93.62 284 ILE A N 1
ATOM 2131 C CA . ILE A 1 284 ? 16.203 3.266 -26.016 1 93.62 284 ILE A CA 1
ATOM 2132 C C . ILE A 1 284 ? 16.906 4.562 -25.625 1 93.62 284 ILE A C 1
ATOM 2134 O O . ILE A 1 284 ? 17.062 4.855 -24.438 1 93.62 284 ILE A O 1
ATOM 2138 N N . GLY A 1 285 ? 17.266 5.395 -26.609 1 91.88 285 GLY A N 1
ATOM 2139 C CA . GLY A 1 285 ? 18.031 6.602 -26.297 1 91.88 285 GLY A CA 1
ATOM 2140 C C . GLY A 1 285 ? 19.375 6.32 -25.656 1 91.88 285 GLY A C 1
ATOM 2141 O O . GLY A 1 285 ? 20.078 5.391 -26.062 1 91.88 285 GLY A O 1
ATOM 2142 N N . ASP A 1 286 ? 19.797 7.25 -24.734 1 91.75 286 ASP A N 1
ATOM 2143 C CA . ASP A 1 286 ? 21.047 7.086 -24 1 91.75 286 ASP A CA 1
ATOM 2144 C C . ASP A 1 286 ? 20.812 7.211 -22.5 1 91.75 286 ASP A C 1
ATOM 2146 O O . ASP A 1 286 ? 19.766 7.691 -22.062 1 91.75 286 ASP A O 1
ATOM 2150 N N . PRO A 1 287 ? 21.781 6.664 -21.719 1 94.19 287 PRO A N 1
ATOM 2151 C CA . PRO A 1 287 ? 21.609 6.672 -20.266 1 94.19 287 PRO A CA 1
ATOM 2152 C C . PRO A 1 287 ? 21.375 8.07 -19.703 1 94.19 287 PRO A C 1
ATOM 2154 O O . PRO A 1 287 ? 20.547 8.242 -18.812 1 94.19 287 PRO A O 1
ATOM 2157 N N . ALA A 1 288 ? 22 9.047 -20.203 1 92.69 288 ALA A N 1
ATOM 2158 C CA . ALA A 1 288 ? 21.859 10.414 -19.703 1 92.69 288 ALA A CA 1
ATOM 2159 C C . ALA A 1 288 ? 20.438 10.922 -19.906 1 92.69 288 ALA A C 1
ATOM 2161 O O . ALA A 1 288 ? 19.844 11.5 -19 1 92.69 288 ALA A O 1
ATOM 2162 N N . ALA A 1 289 ? 19.969 10.695 -21.094 1 91.94 289 ALA A N 1
ATOM 2163 C CA . ALA A 1 289 ? 18.594 11.109 -21.391 1 91.94 289 ALA A CA 1
ATOM 2164 C C . ALA A 1 289 ? 17.594 10.352 -20.531 1 91.94 289 ALA A C 1
ATOM 2166 O O . ALA A 1 289 ? 16.594 10.914 -20.094 1 91.94 289 ALA A O 1
ATOM 2167 N N . MET A 1 290 ? 17.812 9.062 -20.312 1 94.56 290 MET A N 1
ATOM 2168 C CA . MET A 1 290 ? 16.938 8.258 -19.469 1 94.56 290 MET A CA 1
ATOM 2169 C C . MET A 1 290 ? 16.906 8.805 -18.047 1 94.56 290 MET A C 1
ATOM 2171 O O . MET A 1 290 ? 15.828 8.945 -17.453 1 94.56 290 MET A O 1
ATOM 2175 N N . LEU A 1 291 ? 18.078 9.164 -17.484 1 95 291 LEU A N 1
ATOM 2176 C CA . LEU A 1 291 ? 18.172 9.656 -16.109 1 95 291 LEU A CA 1
ATOM 2177 C C . LEU A 1 291 ? 17.438 10.984 -15.961 1 95 291 LEU A C 1
ATOM 2179 O O . LEU A 1 291 ? 16.859 11.258 -14.906 1 95 291 LEU A O 1
ATOM 2183 N N . ARG A 1 292 ? 17.406 11.797 -17.031 1 92.31 292 ARG A N 1
ATOM 2184 C CA . ARG A 1 292 ? 16.703 13.078 -17 1 92.31 292 ARG A CA 1
ATOM 2185 C C . ARG A 1 292 ? 15.195 12.891 -17.125 1 92.31 292 ARG A C 1
ATOM 2187 O O . ARG A 1 292 ? 14.422 13.68 -16.594 1 92.31 292 ARG A O 1
ATOM 2194 N N . ARG A 1 293 ? 14.812 11.836 -17.688 1 92.94 293 ARG A N 1
ATOM 2195 C CA . ARG A 1 293 ? 13.398 11.609 -17.984 1 92.94 293 ARG A CA 1
ATOM 2196 C C . ARG A 1 293 ? 12.719 10.867 -16.844 1 92.94 293 ARG A C 1
ATOM 2198 O O . ARG A 1 293 ? 11.539 11.094 -16.562 1 92.94 293 ARG A O 1
ATOM 2205 N N . ARG A 1 294 ? 13.344 9.93 -16.156 1 96.19 294 ARG A N 1
ATOM 2206 C CA . ARG A 1 294 ? 12.727 9.055 -15.156 1 96.19 294 ARG A CA 1
ATOM 2207 C C . ARG A 1 294 ? 12.148 9.867 -14 1 96.19 294 ARG A C 1
ATOM 2209 O O . ARG A 1 294 ? 12.883 10.578 -13.305 1 96.19 294 ARG A O 1
ATOM 2216 N N . PRO A 1 295 ? 10.828 9.633 -13.797 1 97.88 295 PRO A N 1
ATOM 2217 C CA . PRO A 1 295 ? 10.156 10.469 -12.789 1 97.88 295 PRO A CA 1
ATOM 2218 C C . PRO A 1 295 ? 10.641 10.172 -11.375 1 97.88 295 PRO A C 1
ATOM 2220 O O . PRO A 1 295 ? 10.664 11.07 -10.523 1 97.88 295 PRO A O 1
ATOM 2223 N N . ASP A 1 296 ? 11.07 8.961 -11.047 1 97.81 296 ASP A N 1
ATOM 2224 C CA . ASP A 1 296 ? 11.531 8.641 -9.703 1 97.81 296 ASP A CA 1
ATOM 2225 C C . ASP A 1 296 ? 12.836 9.367 -9.383 1 97.81 296 ASP A C 1
ATOM 2227 O O . ASP A 1 296 ? 13.047 9.789 -8.242 1 97.81 296 ASP A O 1
ATOM 2231 N N . ILE A 1 297 ? 13.672 9.586 -10.391 1 97.75 297 ILE A N 1
ATOM 2232 C CA . ILE A 1 297 ? 14.906 10.336 -10.211 1 97.75 297 ILE A CA 1
ATOM 2233 C C . ILE A 1 297 ? 14.594 11.82 -10.047 1 97.75 297 ILE A C 1
ATOM 2235 O O . ILE A 1 297 ? 15.172 12.492 -9.188 1 97.75 297 ILE A O 1
ATOM 2239 N N . ARG A 1 298 ? 13.68 12.297 -10.859 1 97.62 298 ARG A N 1
ATOM 2240 C CA . ARG A 1 298 ? 13.258 13.695 -10.75 1 97.62 298 ARG A CA 1
ATOM 2241 C C . ARG A 1 298 ? 12.688 13.984 -9.367 1 97.62 298 ARG A C 1
ATOM 2243 O O . ARG A 1 298 ? 12.984 15.023 -8.766 1 97.62 298 ARG A O 1
ATOM 2250 N N . ALA A 1 299 ? 11.852 13.047 -8.859 1 98.31 299 ALA A N 1
ATOM 2251 C CA . ALA A 1 299 ? 11.266 13.211 -7.527 1 98.31 299 ALA A CA 1
ATOM 2252 C C . ALA A 1 299 ? 12.352 13.25 -6.457 1 98.31 299 ALA A C 1
ATOM 2254 O O . ALA A 1 299 ? 12.32 14.109 -5.566 1 98.31 299 ALA A O 1
ATOM 2255 N N . ALA A 1 300 ? 13.289 12.344 -6.555 1 98.19 300 ALA A N 1
ATOM 2256 C CA . ALA A 1 300 ? 14.375 12.297 -5.582 1 98.19 300 ALA A CA 1
ATOM 2257 C C . ALA A 1 300 ? 15.211 13.57 -5.629 1 98.19 300 ALA A C 1
ATOM 2259 O O . ALA A 1 300 ? 15.633 14.086 -4.586 1 98.19 300 ALA A O 1
ATOM 2260 N N . GLU A 1 301 ? 15.484 14.117 -6.84 1 98.06 301 GLU A N 1
ATOM 2261 C CA . GLU A 1 301 ? 16.25 15.352 -7 1 98.06 301 GLU A CA 1
ATOM 2262 C C . GLU A 1 301 ? 15.516 16.531 -6.383 1 98.06 301 GLU A C 1
ATOM 2264 O O . GLU A 1 301 ? 16.125 17.375 -5.719 1 98.06 301 GLU A O 1
ATOM 2269 N N . ARG A 1 302 ? 14.219 16.562 -6.566 1 98.44 302 ARG A N 1
ATOM 2270 C CA . ARG A 1 302 ? 13.453 17.672 -6.023 1 98.44 302 ARG A CA 1
ATOM 2271 C C . ARG A 1 302 ? 13.352 17.578 -4.504 1 98.44 302 ARG A C 1
ATOM 2273 O O . ARG A 1 302 ? 13.312 18.594 -3.812 1 98.44 302 ARG A O 1
ATOM 2280 N N . GLN A 1 303 ? 13.32 16.375 -3.979 1 98.31 303 GLN A N 1
ATOM 2281 C CA . GLN A 1 303 ? 13.359 16.188 -2.531 1 98.31 303 GLN A CA 1
ATOM 2282 C C . GLN A 1 303 ? 14.688 16.672 -1.951 1 98.31 303 GLN A C 1
ATOM 2284 O O . GLN A 1 303 ? 14.727 17.234 -0.854 1 98.31 303 GLN A O 1
ATOM 2289 N N . LEU A 1 304 ? 15.758 16.422 -2.711 1 98.25 304 LEU A N 1
ATOM 2290 C CA . LEU A 1 304 ? 17.062 16.938 -2.32 1 98.25 304 LEU A CA 1
ATOM 2291 C C . LEU A 1 304 ? 17.078 18.453 -2.297 1 98.25 304 LEU A C 1
ATOM 2293 O O . LEU A 1 304 ? 17.578 19.062 -1.35 1 98.25 304 LEU A O 1
ATOM 2297 N N . ALA A 1 305 ? 16.469 19.047 -3.289 1 98.44 305 ALA A N 1
ATOM 2298 C CA . ALA A 1 305 ? 16.359 20.5 -3.346 1 98.44 305 ALA A CA 1
ATOM 2299 C C . ALA A 1 305 ? 15.555 21.047 -2.166 1 98.44 305 ALA A C 1
ATOM 2301 O O . ALA A 1 305 ? 15.922 22.062 -1.564 1 98.44 305 ALA A O 1
ATOM 2302 N N . ALA A 1 306 ? 14.461 20.359 -1.831 1 98.44 306 ALA A N 1
ATOM 2303 C CA . ALA A 1 306 ? 13.633 20.766 -0.701 1 98.44 306 ALA A CA 1
ATOM 2304 C C . ALA A 1 306 ? 14.414 20.719 0.606 1 98.44 306 ALA A C 1
ATOM 2306 O O . ALA A 1 306 ? 14.328 21.625 1.431 1 98.44 306 ALA A O 1
ATOM 2307 N N . SER A 1 307 ? 15.164 19.641 0.764 1 98 307 SER A N 1
ATOM 2308 C CA . SER A 1 307 ? 15.961 19.484 1.979 1 98 307 SER A CA 1
ATOM 2309 C C . SER A 1 307 ? 17.062 20.531 2.053 1 98 307 SER A C 1
ATOM 2311 O O . SER A 1 307 ? 17.406 21.016 3.139 1 98 307 SER A O 1
ATOM 2313 N N . ASN A 1 308 ? 17.641 20.906 0.917 1 98 308 ASN A N 1
ATOM 2314 C CA . ASN A 1 308 ? 18.641 21.969 0.854 1 98 308 ASN A CA 1
ATOM 2315 C C . ASN A 1 308 ? 18.062 23.312 1.31 1 98 308 ASN A C 1
ATOM 2317 O O . ASN A 1 308 ? 18.719 24.047 2.051 1 98 308 ASN A O 1
ATOM 2321 N N . ALA A 1 309 ? 16.875 23.547 0.872 1 97.94 309 ALA A N 1
ATOM 2322 C CA . ALA A 1 309 ? 16.219 24.797 1.248 1 97.94 309 ALA A CA 1
ATOM 2323 C C . ALA A 1 309 ? 15.977 24.859 2.754 1 97.94 309 ALA A C 1
ATOM 2325 O O . ALA A 1 309 ? 16.062 25.938 3.357 1 97.94 309 ALA A O 1
ATOM 2326 N N . GLN A 1 310 ? 15.781 23.734 3.41 1 97.69 310 GLN A N 1
ATOM 2327 C CA . GLN A 1 310 ? 15.508 23.688 4.844 1 97.69 310 GLN A CA 1
ATOM 2328 C C . GLN A 1 310 ? 16.75 24.062 5.652 1 97.69 310 GLN A C 1
ATOM 2330 O O . GLN A 1 310 ? 16.625 24.594 6.762 1 97.69 310 GLN A O 1
ATOM 2335 N N . ILE A 1 311 ? 17.953 23.859 5.109 1 97.69 311 ILE A N 1
ATOM 2336 C CA . ILE A 1 311 ? 19.156 24.344 5.777 1 97.69 311 ILE A CA 1
ATOM 2337 C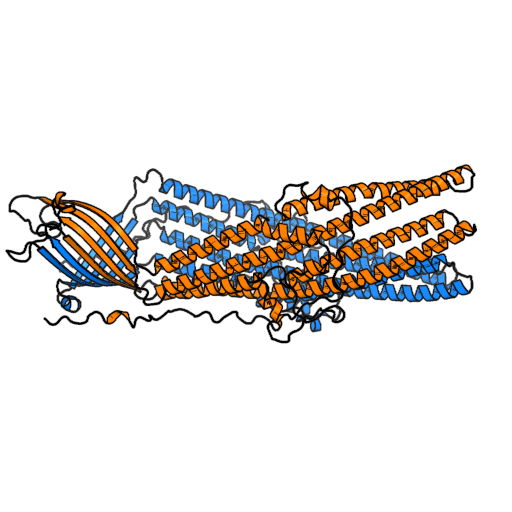 C . ILE A 1 311 ? 19.109 25.859 5.91 1 97.69 311 ILE A C 1
ATOM 2339 O O . ILE A 1 311 ? 19.391 26.406 6.98 1 97.69 311 ILE A O 1
ATOM 2343 N N . GLY A 1 312 ? 18.688 26.484 4.805 1 97.19 312 GLY A N 1
ATOM 2344 C CA . GLY A 1 312 ? 18.594 27.938 4.836 1 97.19 312 GLY A CA 1
ATOM 2345 C C . GLY A 1 312 ? 17.578 28.438 5.844 1 97.19 312 GLY A C 1
ATOM 2346 O O . GLY A 1 312 ? 17.797 29.453 6.508 1 97.19 312 GLY A O 1
ATOM 2347 N N . VAL A 1 313 ? 16.453 27.734 5.973 1 96.44 313 VAL A N 1
ATOM 2348 C CA . VAL A 1 313 ? 15.43 28.094 6.961 1 96.44 313 VAL A CA 1
ATOM 2349 C C . VAL A 1 313 ? 16.031 28.031 8.359 1 96.44 313 VAL A C 1
ATOM 2351 O O . VAL A 1 313 ? 15.836 28.953 9.164 1 96.44 313 VAL A O 1
ATOM 2354 N N . ASN A 1 314 ? 16.812 27.047 8.641 1 95.75 314 ASN A N 1
ATOM 2355 C CA . ASN A 1 314 ? 17.359 26.859 9.984 1 95.75 314 ASN A CA 1
ATOM 2356 C C . ASN A 1 314 ? 18.562 27.766 10.227 1 95.75 314 ASN A C 1
ATOM 2358 O O . ASN A 1 314 ? 18.797 28.219 11.352 1 95.75 314 ASN A O 1
ATOM 2362 N N . VAL A 1 315 ? 19.375 28.078 9.234 1 95.88 315 VAL A N 1
ATOM 2363 C CA . VAL A 1 315 ? 20.469 29.031 9.367 1 95.88 315 VAL A CA 1
ATOM 2364 C C . VAL A 1 315 ? 19.922 30.406 9.703 1 95.88 315 VAL A C 1
ATOM 2366 O O . VAL A 1 315 ? 20.484 31.125 10.523 1 95.88 315 VAL A O 1
ATOM 2369 N N . ALA A 1 316 ? 18.828 30.703 9.062 1 93.94 316 ALA A N 1
ATOM 2370 C CA . ALA A 1 316 ? 18.219 32 9.266 1 93.94 316 ALA A CA 1
ATOM 2371 C C . ALA A 1 316 ? 17.797 32.188 10.719 1 93.94 316 ALA A C 1
ATOM 2373 O O . ALA A 1 316 ? 17.781 33.312 11.227 1 93.94 316 ALA A O 1
ATOM 2374 N N . ARG A 1 317 ? 17.531 31.109 11.406 1 91.88 317 ARG A N 1
ATOM 2375 C CA . ARG A 1 317 ? 17.109 31.172 12.805 1 91.88 317 ARG A CA 1
ATOM 2376 C C . ARG A 1 317 ? 18.25 31.672 13.695 1 91.88 317 ARG A C 1
ATOM 2378 O O . ARG A 1 317 ? 18.016 32.094 14.828 1 91.88 317 ARG A O 1
ATOM 2385 N N . GLN A 1 318 ? 19.516 31.656 13.211 1 92.44 318 GLN A N 1
ATOM 2386 C CA . GLN A 1 318 ? 20.672 32.094 13.992 1 92.44 318 GLN A CA 1
ATOM 2387 C C . GLN A 1 318 ? 20.828 33.594 13.961 1 92.44 318 GLN A C 1
ATOM 2389 O O . GLN A 1 318 ? 21.625 34.156 14.711 1 92.44 318 GLN A O 1
ATOM 2394 N N . PHE A 1 319 ? 20.016 34.281 13.141 1 91.44 319 PHE A N 1
ATOM 2395 C CA . PHE A 1 319 ? 20.109 35.719 12.984 1 91.44 319 PHE A CA 1
ATOM 2396 C C . PHE A 1 319 ? 18.906 36.406 13.617 1 91.44 319 PHE A C 1
ATOM 2398 O O . PHE A 1 319 ? 17.906 35.781 13.938 1 91.44 319 PHE A O 1
ATOM 2405 N N . PRO A 1 320 ? 19.016 37.719 13.938 1 90.81 320 PRO A N 1
ATOM 2406 C CA . PRO A 1 320 ? 17.891 38.438 14.578 1 90.81 320 PRO A CA 1
ATOM 2407 C C . PRO A 1 320 ? 16.625 38.406 13.734 1 90.81 320 PRO A C 1
ATOM 2409 O O . PRO A 1 320 ? 16.688 38.469 12.5 1 90.81 320 PRO A O 1
ATOM 2412 N N . SER A 1 321 ? 15.57 38.25 14.32 1 90.31 321 SER A N 1
ATOM 2413 C CA . SER A 1 321 ? 14.266 38.375 13.672 1 90.31 321 SER A CA 1
ATOM 2414 C C . SER A 1 321 ? 13.664 39.781 13.914 1 90.31 321 SER A C 1
ATOM 2416 O O . SER A 1 321 ? 13.812 40.344 14.992 1 90.31 321 SER A O 1
ATOM 2418 N N . VAL A 1 322 ? 13.188 40.375 12.875 1 89.19 322 VAL A N 1
ATOM 2419 C CA . VAL A 1 322 ? 12.539 41.688 12.953 1 89.19 322 VAL A CA 1
ATOM 2420 C C . VAL A 1 322 ? 11.031 41.531 12.719 1 89.19 322 VAL A C 1
ATOM 2422 O O . VAL A 1 322 ? 10.609 40.969 11.711 1 89.19 322 VAL A O 1
ATOM 2425 N N . SER A 1 323 ? 10.328 41.906 13.664 1 90.12 323 SER A N 1
ATOM 2426 C CA . SER A 1 323 ? 8.875 41.844 13.547 1 90.12 323 SER A CA 1
ATOM 2427 C C . SER A 1 323 ? 8.242 43.219 13.883 1 90.12 323 SER A C 1
ATOM 2429 O O . SER A 1 323 ? 8.812 44 14.641 1 90.12 323 SER A O 1
ATOM 2431 N N . ILE A 1 324 ? 7.188 43.531 13.195 1 86.75 324 ILE A N 1
ATOM 2432 C CA . ILE A 1 324 ? 6.422 44.75 13.453 1 86.75 324 ILE A CA 1
ATOM 2433 C C . ILE A 1 324 ? 4.973 44.375 13.773 1 86.75 324 ILE A C 1
ATOM 2435 O O . ILE A 1 324 ? 4.34 43.625 13.047 1 86.75 324 ILE A O 1
ATOM 2439 N N . MET A 1 325 ? 4.566 44.844 14.922 1 86.69 325 MET A N 1
ATOM 2440 C CA . MET A 1 325 ? 3.166 44.688 15.305 1 86.69 325 MET A CA 1
ATOM 2441 C C . MET A 1 325 ? 2.504 46.031 15.484 1 86.69 325 MET A C 1
ATOM 2443 O O . MET A 1 325 ? 3.117 46.969 16.016 1 86.69 325 MET A O 1
ATOM 2447 N N . GLY A 1 326 ? 1.415 46.25 14.875 1 81.12 326 GLY A N 1
ATOM 2448 C CA . GLY A 1 326 ? 0.655 47.469 15.023 1 81.12 326 GLY A CA 1
ATOM 2449 C C . GLY A 1 326 ? -0.8 47.25 15.383 1 81.12 326 GLY A C 1
ATOM 2450 O O . GLY A 1 326 ? -1.398 46.25 14.945 1 81.12 326 GLY A O 1
ATOM 2451 N N . ILE A 1 327 ? -1.31 48.031 16.266 1 85.25 327 ILE A N 1
ATOM 2452 C CA . ILE A 1 327 ? -2.727 48.031 16.625 1 85.25 327 ILE A CA 1
ATOM 2453 C C . ILE A 1 327 ? -3.307 49.438 16.453 1 85.25 327 ILE A C 1
ATOM 2455 O O . ILE A 1 327 ? -2.658 50.438 16.797 1 85.25 327 ILE A O 1
ATOM 2459 N N . ILE A 1 328 ? -4.328 49.562 15.68 1 84.56 328 ILE A N 1
ATOM 2460 C CA . ILE A 1 328 ? -5.055 50.812 15.594 1 84.56 328 ILE A CA 1
ATOM 2461 C C . ILE A 1 328 ? -6.539 50.562 15.852 1 84.56 328 ILE A C 1
ATOM 2463 O O . ILE A 1 328 ? -7.098 49.562 15.406 1 84.56 328 ILE A O 1
ATOM 2467 N N . GLY A 1 329 ? -7.055 51.406 16.719 1 87.75 329 GLY A N 1
ATOM 2468 C CA . GLY A 1 329 ? -8.469 51.219 17 1 87.75 329 GLY A CA 1
ATOM 2469 C C . GLY A 1 329 ? -9.047 52.312 17.875 1 87.75 329 GLY A C 1
ATOM 2470 O O . GLY A 1 329 ? -8.43 53.375 18.047 1 87.75 329 GLY A O 1
ATOM 2471 N N . LEU A 1 330 ? -10.289 52.125 18.156 1 85.25 330 LEU A N 1
ATOM 2472 C CA . LEU A 1 330 ? -11.016 53 19.078 1 85.25 330 LEU A CA 1
ATOM 2473 C C . LEU A 1 330 ? -11.156 52.344 20.453 1 85.25 330 LEU A C 1
ATOM 2475 O O . LEU A 1 330 ? -11.383 51.125 20.547 1 85.25 330 LEU A O 1
ATOM 2479 N N . GLY A 1 331 ? -10.781 53.125 21.391 1 84.12 331 GLY A N 1
ATOM 2480 C CA . GLY A 1 331 ? -10.93 52.5 22.719 1 84.12 331 GLY A CA 1
ATOM 2481 C C . GLY A 1 331 ? -10.719 53.5 23.844 1 84.12 331 GLY A C 1
ATOM 2482 O O . GLY A 1 331 ? -10.273 54.625 23.625 1 84.12 331 GLY A O 1
ATOM 2483 N N . GLY A 1 332 ? -11.289 53.094 25.109 1 76.94 332 GLY A N 1
ATOM 2484 C CA . GLY A 1 332 ? -11.203 53.875 26.328 1 76.94 332 GLY A CA 1
ATOM 2485 C C . GLY A 1 332 ? -11.867 53.219 27.516 1 76.94 332 GLY A C 1
ATOM 2486 O O . GLY A 1 332 ? -12.164 52 27.484 1 76.94 332 GLY A O 1
ATOM 2487 N N . PRO A 1 333 ? -11.875 53.906 28.594 1 76.5 333 PRO A N 1
ATOM 2488 C CA . PRO A 1 333 ? -12.391 53.312 29.844 1 76.5 333 PRO A CA 1
ATOM 2489 C C . PRO A 1 333 ? -13.891 53.062 29.781 1 76.5 333 PRO A C 1
ATOM 2491 O O . PRO A 1 333 ? -14.422 52.312 30.625 1 76.5 333 PRO A O 1
ATOM 2494 N N . ASN A 1 334 ? -14.586 53.719 28.812 1 79.88 334 ASN A N 1
ATOM 2495 C CA . ASN A 1 334 ? -16.016 53.469 28.656 1 79.88 334 ASN A CA 1
ATOM 2496 C C . ASN A 1 334 ? -16.328 52.688 27.391 1 79.88 334 ASN A C 1
ATOM 2498 O O . ASN A 1 334 ? -15.672 52.875 26.359 1 79.88 334 ASN A O 1
ATOM 2502 N N . ILE A 1 335 ? -17.328 51.844 27.453 1 82.56 335 ILE A N 1
ATOM 2503 C CA . ILE A 1 335 ? -17.688 51 26.328 1 82.56 335 ILE A CA 1
ATOM 2504 C C . ILE A 1 335 ? -18.062 51.844 25.125 1 82.56 335 ILE A C 1
ATOM 2506 O O . ILE A 1 335 ? -17.812 51.438 23.984 1 82.56 335 ILE A O 1
ATOM 2510 N N . ALA A 1 336 ? -18.594 53.031 25.344 1 81.5 336 ALA A N 1
ATOM 2511 C CA . ALA A 1 336 ? -19 53.938 24.266 1 81.5 336 ALA A CA 1
ATOM 2512 C C . ALA A 1 336 ? -17.781 54.438 23.484 1 81.5 336 ALA A C 1
ATOM 2514 O O . ALA A 1 336 ? -17.922 54.906 22.344 1 81.5 336 ALA A O 1
ATOM 2515 N N . ASP A 1 337 ? -16.609 54.281 24.016 1 81.38 337 ASP A N 1
ATOM 2516 C CA . ASP A 1 337 ? -15.391 54.781 23.391 1 81.38 337 ASP A CA 1
ATOM 2517 C C . ASP A 1 337 ? -15.031 53.938 22.156 1 81.38 337 ASP A C 1
ATOM 2519 O O . ASP A 1 337 ? -14.281 54.375 21.297 1 81.38 337 ASP A O 1
ATOM 2523 N N . VAL A 1 338 ? -15.617 52.844 22.109 1 83.12 338 VAL A N 1
ATOM 2524 C CA . VAL A 1 338 ? -15.234 51.938 21.016 1 83.12 338 VAL A CA 1
ATOM 2525 C C . VAL A 1 338 ? -15.867 52.438 19.719 1 83.12 338 VAL A C 1
ATOM 2527 O O . VAL A 1 338 ? -15.461 52 18.625 1 83.12 338 VAL A O 1
ATOM 2530 N N . VAL A 1 339 ? -16.812 53.406 19.766 1 83.31 339 VAL A N 1
ATOM 2531 C CA . VAL A 1 339 ? -17.438 53.938 18.562 1 83.31 339 VAL A CA 1
ATOM 2532 C C . VAL A 1 339 ? -17.219 55.438 18.484 1 83.31 339 VAL A C 1
ATOM 2534 O O . VAL A 1 339 ? -17.781 56.125 17.609 1 83.31 339 VAL A O 1
ATOM 2537 N N . ASP A 1 340 ? -16.453 56 19.469 1 83.81 340 ASP A N 1
ATOM 2538 C CA . ASP A 1 340 ? -16.172 57.438 19.5 1 83.81 340 ASP A CA 1
ATOM 2539 C C . ASP A 1 340 ? -14.984 57.781 18.609 1 83.81 340 ASP A C 1
ATOM 2541 O O . ASP A 1 340 ? -13.852 57.375 18.891 1 83.81 340 ASP A O 1
ATOM 2545 N N . PRO A 1 341 ? -15.211 58.562 17.578 1 84.25 341 PRO A N 1
ATOM 2546 C CA . PRO A 1 341 ? -14.125 58.906 16.656 1 84.25 341 PRO A CA 1
ATOM 2547 C C . PRO A 1 341 ? -12.992 59.656 17.328 1 84.25 341 PRO A C 1
ATOM 2549 O O . PRO A 1 341 ? -11.875 59.719 16.781 1 84.25 341 PRO A O 1
ATOM 2552 N N . ASP A 1 342 ? -13.258 60.281 18.516 1 83.44 342 ASP A N 1
ATOM 2553 C CA . ASP A 1 342 ? -12.234 61.062 19.188 1 83.44 342 ASP A CA 1
ATOM 2554 C C . ASP A 1 342 ? -11.375 60.188 20.094 1 83.44 342 ASP A C 1
ATOM 2556 O O . ASP A 1 342 ? -10.383 60.625 20.656 1 83.44 342 ASP A O 1
ATOM 2560 N N . SER A 1 343 ? -11.672 58.875 20.125 1 85 343 SER A N 1
ATOM 2561 C CA . SER A 1 343 ? -10.977 57.969 21.031 1 85 343 SER A CA 1
ATOM 2562 C C . SER A 1 343 ? -10.031 57.031 20.266 1 85 343 SER A C 1
ATOM 2564 O O . SER A 1 343 ? -9.93 55.844 20.578 1 85 343 SER A O 1
ATOM 2566 N N . VAL A 1 344 ? -9.359 57.594 19.234 1 83.88 344 VAL A N 1
ATOM 2567 C CA . VAL A 1 344 ? -8.445 56.781 18.422 1 83.88 344 VAL A CA 1
ATOM 2568 C C . VAL A 1 344 ? -7.184 56.5 19.234 1 83.88 344 VAL A C 1
ATOM 2570 O O . VAL A 1 344 ? -6.641 57.375 19.906 1 83.88 344 VAL A O 1
ATOM 2573 N N . ALA A 1 345 ? -6.812 55.25 19.359 1 78.75 345 ALA A N 1
ATOM 2574 C CA . ALA A 1 345 ? -5.555 54.812 19.969 1 78.75 345 ALA A CA 1
ATOM 2575 C C . ALA A 1 345 ? -4.773 53.906 19.016 1 78.75 345 ALA A C 1
ATOM 2577 O O . ALA A 1 345 ? -5.367 53.156 18.219 1 78.75 345 ALA A O 1
ATOM 2578 N N . GLY A 1 346 ? -3.5 54.125 18.953 1 79.25 346 GLY A N 1
ATOM 2579 C CA . GLY A 1 346 ? -2.625 53.312 18.125 1 79.25 346 GLY A CA 1
ATOM 2580 C C . GLY A 1 346 ? -1.341 52.906 18.828 1 79.25 346 GLY A C 1
ATOM 2581 O O . GLY A 1 346 ? -0.883 53.594 19.734 1 79.25 346 GLY A O 1
ATOM 2582 N N . LEU A 1 347 ? -1.002 51.75 18.641 1 79.12 347 LEU A N 1
ATOM 2583 C CA . LEU A 1 347 ? 0.251 51.219 19.172 1 79.12 347 LEU A CA 1
ATOM 2584 C C . LEU A 1 347 ? 1.079 50.562 18.078 1 79.12 347 LEU A C 1
ATOM 2586 O O . LEU A 1 347 ? 0.544 49.812 17.25 1 79.12 347 LEU A O 1
ATOM 2590 N N . LEU A 1 348 ? 2.258 51 17.828 1 83.06 348 LEU A N 1
ATOM 2591 C CA . LEU A 1 348 ? 3.229 50.375 16.938 1 83.06 348 LEU A CA 1
ATOM 2592 C C . LEU A 1 348 ? 4.398 49.781 17.719 1 83.06 348 LEU A C 1
ATOM 2594 O O . LEU A 1 348 ? 4.992 50.469 18.547 1 83.06 348 LEU A O 1
ATOM 2598 N N . LEU A 1 349 ? 4.637 48.531 17.516 1 83.19 349 LEU A N 1
ATOM 2599 C CA . LEU A 1 349 ? 5.672 47.844 18.281 1 83.19 349 LEU A CA 1
ATOM 2600 C C . LEU A 1 349 ? 6.668 47.156 17.344 1 83.19 349 LEU A C 1
ATOM 2602 O O . LEU A 1 349 ? 6.559 45.938 17.094 1 83.19 349 LEU A O 1
ATOM 2606 N N . PRO A 1 350 ? 7.629 47.875 16.844 1 86.62 350 PRO A N 1
ATOM 2607 C CA . PRO A 1 350 ? 8.742 47.188 16.172 1 86.62 350 PRO A CA 1
ATOM 2608 C C . PRO A 1 350 ? 9.641 46.438 17.141 1 86.62 350 PRO A C 1
ATOM 2610 O O . PRO A 1 350 ? 9.922 46.938 18.234 1 86.62 350 PRO A O 1
ATOM 2613 N N . ARG A 1 351 ? 9.898 45.25 16.797 1 88.44 351 ARG A N 1
ATOM 2614 C CA . ARG A 1 351 ? 10.688 44.406 17.703 1 88.44 351 ARG A CA 1
ATOM 2615 C C . ARG A 1 351 ? 11.805 43.688 16.953 1 88.44 351 ARG A C 1
ATOM 2617 O O . ARG A 1 351 ? 11.594 43.219 15.836 1 88.44 351 ARG A O 1
ATOM 2624 N N . ILE A 1 352 ? 12.984 43.75 17.469 1 89.19 352 ILE A N 1
ATOM 2625 C CA . ILE A 1 352 ? 14.109 42.938 17.016 1 89.19 352 ILE A CA 1
ATOM 2626 C C . ILE A 1 352 ? 14.484 41.906 18.094 1 89.19 352 ILE A C 1
ATOM 2628 O O . ILE A 1 352 ? 14.672 42.281 19.25 1 89.19 352 ILE A O 1
ATOM 2632 N N . SER A 1 353 ? 14.43 40.688 17.766 1 90.25 353 SER A N 1
ATOM 2633 C CA . SER A 1 353 ? 14.789 39.656 18.719 1 90.25 353 SER A CA 1
ATOM 2634 C C . SER A 1 353 ? 15.906 38.781 18.172 1 90.25 353 SER A C 1
ATOM 2636 O O . SER A 1 353 ? 15.914 38.406 17 1 90.25 353 SER A O 1
ATOM 2638 N N . TRP A 1 354 ? 16.953 38.531 19.016 1 89.94 354 TRP A N 1
ATOM 2639 C CA . TRP A 1 354 ? 18.094 37.719 18.594 1 89.94 354 TRP A CA 1
ATOM 2640 C C . TRP A 1 354 ? 18.516 36.75 19.719 1 89.94 354 TRP A C 1
ATOM 2642 O O . TRP A 1 354 ? 18.922 37.188 20.797 1 89.94 354 TRP A O 1
ATOM 2652 N N . SER A 1 355 ? 18.312 35.531 19.516 1 87.88 355 SER A N 1
ATOM 2653 C CA . SER A 1 355 ? 18.797 34.531 20.453 1 87.88 355 SER A CA 1
ATOM 2654 C C . SER A 1 355 ? 20.266 34.219 20.203 1 87.88 355 SER A C 1
ATOM 2656 O O . SER A 1 355 ? 20.562 33.188 19.594 1 87.88 355 SER A O 1
ATOM 2658 N N . PHE A 1 356 ? 21.094 35.031 20.734 1 85.62 356 PHE A N 1
ATOM 2659 C CA . PHE A 1 356 ? 22.516 34.906 20.406 1 85.62 356 PHE A CA 1
ATOM 2660 C C . PHE A 1 356 ? 23.188 33.875 21.312 1 85.62 356 PHE A C 1
ATOM 2662 O O . PHE A 1 356 ? 24.234 33.312 20.969 1 85.62 356 PHE A O 1
ATOM 2669 N N . LEU A 1 357 ? 22.594 33.656 22.609 1 90.06 357 LEU A N 1
ATOM 2670 C CA . LEU A 1 357 ? 23.109 32.625 23.5 1 90.06 357 LEU A CA 1
ATOM 2671 C C . LEU A 1 357 ? 22.062 31.547 23.75 1 90.06 357 LEU A C 1
ATOM 2673 O O . LEU A 1 357 ? 21.25 31.656 24.672 1 90.06 357 LEU A O 1
ATOM 2677 N N . ASP A 1 358 ? 21.984 30.562 22.906 1 92.06 358 ASP A N 1
ATOM 2678 C CA . ASP A 1 358 ? 21.016 29.469 23.016 1 92.06 358 ASP A CA 1
ATOM 2679 C C . ASP A 1 358 ? 21.719 28.156 23.359 1 92.06 358 ASP A C 1
ATOM 2681 O O . ASP A 1 358 ? 21.125 27.078 23.203 1 92.06 358 ASP A O 1
ATOM 2685 N N . PHE A 1 359 ? 22.969 28.281 23.719 1 94.06 359 PHE A N 1
ATOM 2686 C CA . PHE A 1 359 ? 23.781 27.156 24.188 1 94.06 359 PHE A CA 1
ATOM 2687 C C . PHE A 1 359 ? 23.812 26.047 23.141 1 94.06 359 PHE A C 1
ATOM 2689 O O . PHE A 1 359 ? 23.766 24.859 23.5 1 94.06 359 PHE A O 1
ATOM 2696 N N . GLY A 1 360 ? 23.734 26.391 21.812 1 93.88 360 GLY A N 1
ATOM 2697 C CA . GLY A 1 360 ? 23.953 25.438 20.734 1 93.88 360 GLY A CA 1
ATOM 2698 C C . GLY A 1 360 ? 22.656 24.906 20.141 1 93.88 360 GLY A C 1
ATOM 2699 O O . GLY A 1 360 ? 22.688 24.016 19.281 1 93.88 360 GLY A O 1
ATOM 2700 N N . ARG A 1 361 ? 21.453 25.344 20.562 1 94.69 361 ARG A N 1
ATOM 2701 C CA . ARG A 1 361 ? 20.172 24.859 20.062 1 94.69 361 ARG A CA 1
ATOM 2702 C C . ARG A 1 361 ? 20.031 25.094 18.562 1 94.69 361 ARG A C 1
ATOM 2704 O O . ARG A 1 361 ? 19.688 24.172 17.812 1 94.69 361 ARG A O 1
ATOM 2711 N N . ASN A 1 362 ? 20.406 26.344 18.062 1 92.69 362 ASN A N 1
ATOM 2712 C CA . ASN A 1 362 ? 20.266 26.641 16.641 1 92.69 362 ASN A CA 1
ATOM 2713 C C . ASN A 1 362 ? 21.328 25.906 15.82 1 92.69 362 ASN A C 1
ATOM 2715 O O . ASN A 1 362 ? 21.047 25.453 14.703 1 92.69 362 ASN A O 1
ATOM 2719 N N . ARG A 1 363 ? 22.5 25.812 16.359 1 94.19 363 ARG A N 1
ATOM 2720 C CA . ARG A 1 363 ? 23.547 25.047 15.68 1 94.19 363 ARG A CA 1
ATOM 2721 C C . ARG A 1 363 ? 23.125 23.594 15.5 1 94.19 363 ARG A C 1
ATOM 2723 O O . ARG A 1 363 ? 23.359 23 14.453 1 94.19 363 ARG A O 1
ATOM 2730 N N . ALA A 1 364 ? 22.484 23 16.562 1 96.56 364 ALA A N 1
ATOM 2731 C CA . ALA A 1 364 ? 22 21.625 16.484 1 96.56 364 ALA A CA 1
ATOM 2732 C C . ALA A 1 364 ? 20.906 21.484 15.422 1 96.56 364 ALA A C 1
ATOM 2734 O O . ALA A 1 364 ? 20.875 20.484 14.703 1 96.56 364 ALA A O 1
ATOM 2735 N N . ARG A 1 365 ? 20.047 22.484 15.266 1 95.88 365 ARG A N 1
ATOM 2736 C CA . ARG A 1 365 ? 19 22.453 14.258 1 95.88 365 ARG A CA 1
ATOM 2737 C C . ARG A 1 365 ? 19.578 22.5 12.852 1 95.88 365 ARG A C 1
ATOM 2739 O O . ARG A 1 365 ? 19.109 21.797 11.953 1 95.88 365 ARG A O 1
ATOM 2746 N N . VAL A 1 366 ? 20.531 23.375 12.633 1 96.5 366 VAL A N 1
ATOM 2747 C CA . VAL A 1 366 ? 21.188 23.469 11.336 1 96.5 366 VAL A CA 1
ATOM 2748 C C . VAL A 1 366 ? 21.859 22.141 10.992 1 96.5 366 VAL A C 1
ATOM 2750 O O . VAL A 1 366 ? 21.766 21.672 9.859 1 96.5 366 VAL A O 1
ATOM 2753 N N . GLU A 1 367 ? 22.484 21.5 12.016 1 97.56 367 GLU A N 1
ATOM 2754 C CA . GLU A 1 367 ? 23.141 20.219 11.789 1 97.56 367 GLU A CA 1
ATOM 2755 C C . GLU A 1 367 ? 22.109 19.141 11.43 1 97.56 367 GLU A C 1
ATOM 2757 O O . GLU A 1 367 ? 22.375 18.281 10.594 1 97.56 367 GLU A O 1
ATOM 2762 N N . GLN A 1 368 ? 20.984 19.156 12.086 1 97.44 368 GLN A N 1
ATOM 2763 C CA . GLN A 1 368 ? 19.906 18.25 11.727 1 97.44 368 GLN A CA 1
ATOM 2764 C C . GLN A 1 368 ? 19.484 18.438 10.273 1 97.44 368 GLN A C 1
ATOM 2766 O O . GLN A 1 368 ? 19.297 17.469 9.539 1 97.44 368 GLN A O 1
ATOM 2771 N N . ALA A 1 369 ? 19.344 19.672 9.836 1 97.19 369 ALA A N 1
ATOM 2772 C CA . ALA A 1 369 ? 18.938 19.969 8.461 1 97.19 369 ALA A CA 1
ATOM 2773 C C . ALA A 1 369 ? 20 19.5 7.465 1 97.19 369 ALA A C 1
ATOM 2775 O O . ALA A 1 369 ? 19.672 19 6.387 1 97.19 369 ALA A O 1
ATOM 2776 N N . ARG A 1 370 ? 21.219 19.719 7.84 1 98 370 ARG A N 1
ATOM 2777 C CA . ARG A 1 370 ? 22.297 19.234 6.98 1 98 370 ARG A CA 1
ATOM 2778 C C . ARG A 1 370 ? 22.281 17.719 6.855 1 98 370 ARG A C 1
ATOM 2780 O O . ARG A 1 370 ? 22.5 17.172 5.773 1 98 370 ARG A O 1
ATOM 2787 N N . ALA A 1 371 ? 22.031 17.047 8.039 1 98.25 371 ALA A N 1
ATOM 2788 C CA . ALA A 1 371 ? 21.922 15.586 8.016 1 98.25 371 ALA A CA 1
ATOM 2789 C C . ALA A 1 371 ? 20.766 15.133 7.137 1 98.25 371 ALA A C 1
ATOM 2791 O O . ALA A 1 371 ? 20.891 14.148 6.406 1 98.25 371 ALA A O 1
ATOM 2792 N N . ASP A 1 372 ? 19.703 15.859 7.148 1 97.94 372 ASP A N 1
ATOM 2793 C CA . ASP A 1 372 ? 18.562 15.562 6.293 1 97.94 372 ASP A CA 1
ATOM 2794 C C . ASP A 1 372 ? 18.938 15.711 4.816 1 97.94 372 ASP A C 1
ATOM 2796 O O . ASP A 1 372 ? 18.547 14.883 3.988 1 97.94 372 ASP A O 1
ATOM 2800 N N . ARG A 1 373 ? 19.594 16.766 4.461 1 97.5 373 ARG A N 1
ATOM 2801 C CA . ARG A 1 373 ? 20.047 16.984 3.09 1 97.5 373 ARG A CA 1
ATOM 2802 C C . ARG A 1 373 ? 20.984 15.875 2.637 1 97.5 373 ARG A C 1
ATOM 2804 O O . ARG A 1 373 ? 20.859 15.375 1.517 1 97.5 373 ARG A O 1
ATOM 2811 N N . ASP A 1 374 ? 21.859 15.438 3.551 1 98 374 ASP A N 1
ATOM 2812 C CA . ASP A 1 374 ? 22.781 14.352 3.223 1 98 374 ASP A CA 1
ATOM 2813 C C . ASP A 1 374 ? 22.031 13.039 2.992 1 98 374 ASP A C 1
ATOM 2815 O O . ASP A 1 374 ? 22.375 12.273 2.092 1 98 374 ASP A O 1
ATOM 2819 N N . GLU A 1 375 ? 21.047 12.812 3.816 1 97.62 375 GLU A N 1
ATOM 2820 C CA . GLU A 1 375 ? 20.203 11.641 3.617 1 97.62 375 GLU A CA 1
ATOM 2821 C C . GLU A 1 375 ? 19.5 11.695 2.264 1 97.62 375 GLU A C 1
ATOM 2823 O O . GLU A 1 375 ? 19.469 10.703 1.537 1 97.62 375 GLU A O 1
ATOM 2828 N N . ALA A 1 376 ? 18.969 12.859 1.89 1 97.94 376 ALA A N 1
ATOM 2829 C CA . ALA A 1 376 ? 18.281 13.023 0.612 1 97.94 376 ALA A CA 1
ATOM 2830 C C . ALA A 1 376 ? 19.25 12.828 -0.557 1 97.94 376 ALA A C 1
ATOM 2832 O O . ALA A 1 376 ? 18.875 12.266 -1.589 1 97.94 376 ALA A O 1
ATOM 2833 N N . GLU A 1 377 ? 20.453 13.336 -0.39 1 97.56 377 GLU A N 1
ATOM 2834 C CA . GLU A 1 377 ? 21.453 13.148 -1.432 1 97.56 377 GLU A CA 1
ATOM 2835 C C . GLU A 1 377 ? 21.766 11.664 -1.63 1 97.56 377 GLU A C 1
ATOM 2837 O O . GLU A 1 377 ? 21.906 11.203 -2.764 1 97.56 377 GLU A O 1
ATOM 2842 N N . ALA A 1 378 ? 21.891 10.93 -0.472 1 97.81 378 ALA A N 1
ATOM 2843 C CA . ALA A 1 378 ? 22.141 9.492 -0.561 1 97.81 378 ALA A CA 1
ATOM 2844 C C . ALA A 1 378 ? 20.953 8.781 -1.219 1 97.81 378 ALA A C 1
ATOM 2846 O O . ALA A 1 378 ? 21.141 7.844 -2.002 1 97.81 378 ALA A O 1
ATOM 2847 N N . GLN A 1 379 ? 19.781 9.273 -0.968 1 98 379 GLN A N 1
ATOM 2848 C CA . GLN A 1 379 ? 18.594 8.711 -1.594 1 98 379 GLN A CA 1
ATOM 2849 C C . GLN A 1 379 ? 18.578 8.984 -3.094 1 98 379 GLN A C 1
ATOM 2851 O O . GLN A 1 379 ? 18.172 8.133 -3.885 1 98 379 GLN A O 1
ATOM 2856 N N . TYR A 1 380 ? 19.016 10.18 -3.488 1 97.62 380 TYR A N 1
ATOM 2857 C CA . TYR A 1 380 ? 19.125 10.516 -4.902 1 97.62 380 TYR A CA 1
ATOM 2858 C C . TYR A 1 380 ? 20.125 9.609 -5.602 1 97.62 380 TYR A C 1
ATOM 2860 O O . TYR A 1 380 ? 19.844 9.07 -6.676 1 97.62 380 TYR A O 1
ATOM 2868 N N . ARG A 1 381 ? 21.234 9.375 -4.957 1 97.44 381 ARG A N 1
ATOM 2869 C CA . ARG A 1 381 ? 22.25 8.492 -5.508 1 97.44 381 ARG A CA 1
ATOM 2870 C C . ARG A 1 381 ? 21.719 7.074 -5.668 1 97.44 381 ARG A C 1
ATOM 2872 O O . ARG A 1 381 ? 21.953 6.426 -6.688 1 97.44 381 ARG A O 1
ATOM 2879 N N . LYS A 1 382 ? 21 6.613 -4.652 1 97.56 382 LYS A N 1
ATOM 2880 C CA . LYS A 1 382 ? 20.391 5.289 -4.703 1 97.56 382 LYS A CA 1
ATOM 2881 C C . LYS A 1 382 ? 19.422 5.184 -5.879 1 97.56 382 LYS A C 1
ATOM 2883 O O . LYS A 1 382 ? 19.406 4.176 -6.59 1 97.56 382 LYS A O 1
ATOM 2888 N N . ALA A 1 383 ? 18.641 6.207 -6.145 1 97.62 383 ALA A N 1
ATOM 2889 C CA . ALA A 1 383 ? 17.672 6.219 -7.234 1 97.62 383 ALA A CA 1
ATOM 2890 C C . ALA A 1 383 ? 18.375 6.164 -8.594 1 97.62 383 ALA A C 1
ATOM 2892 O O . ALA A 1 383 ? 17.953 5.422 -9.477 1 97.62 383 ALA A O 1
ATOM 2893 N N . VAL A 1 384 ? 19.422 6.926 -8.711 1 97.19 384 VAL A N 1
ATOM 2894 C CA . VAL A 1 384 ? 20.172 6.98 -9.961 1 97.19 384 VAL A CA 1
ATOM 2895 C C . VAL A 1 384 ? 20.781 5.617 -10.258 1 97.19 384 VAL A C 1
ATOM 2897 O O . VAL A 1 384 ? 20.609 5.07 -11.352 1 97.19 384 VAL A O 1
ATOM 2900 N N . LEU A 1 385 ? 21.531 5.035 -9.242 1 97.19 385 LEU A N 1
ATOM 2901 C CA . LEU A 1 385 ? 22.172 3.744 -9.43 1 97.19 385 LEU A CA 1
ATOM 2902 C C . LEU A 1 385 ? 21.141 2.643 -9.648 1 97.19 385 LEU A C 1
ATOM 2904 O O . LEU A 1 385 ? 21.359 1.753 -10.477 1 97.19 385 LEU A O 1
ATOM 2908 N N . GLY A 1 386 ? 20.078 2.758 -8.914 1 97.38 386 GLY A N 1
ATOM 2909 C CA . GLY A 1 386 ? 19 1.806 -9.117 1 97.38 386 GLY A CA 1
ATOM 2910 C C . GLY A 1 386 ? 18.406 1.864 -10.508 1 97.38 386 GLY A C 1
ATOM 2911 O O . GLY A 1 386 ? 18.109 0.827 -11.117 1 97.38 386 GLY A O 1
ATOM 2912 N N . ALA A 1 387 ? 18.234 3.025 -11.062 1 97.38 387 ALA A N 1
ATOM 2913 C CA . ALA A 1 387 ? 17.688 3.213 -12.406 1 97.38 387 ALA A CA 1
ATOM 2914 C C . ALA A 1 387 ? 18.609 2.625 -13.461 1 97.38 387 ALA A C 1
ATOM 2916 O O . ALA A 1 387 ? 18.156 1.977 -14.406 1 97.38 387 ALA A O 1
ATOM 2917 N N . LEU A 1 388 ? 19.906 2.836 -13.336 1 96.31 388 LEU A N 1
ATOM 2918 C CA . LEU A 1 388 ? 20.875 2.287 -14.273 1 96.31 388 LEU A CA 1
ATOM 2919 C C . LEU A 1 388 ? 20.875 0.763 -14.227 1 96.31 388 LEU A C 1
ATOM 2921 O O . LEU A 1 388 ? 20.906 0.104 -15.266 1 96.31 388 LEU A O 1
ATOM 2925 N N . SER A 1 389 ? 20.859 0.223 -13.008 1 96.81 389 SER A N 1
ATOM 2926 C CA . SER A 1 389 ? 20.797 -1.227 -12.844 1 96.81 389 SER A CA 1
ATOM 2927 C C . SER A 1 389 ? 19.531 -1.802 -13.469 1 96.81 389 SER A C 1
ATOM 2929 O O . SER A 1 389 ? 19.578 -2.826 -14.156 1 96.81 389 SER A O 1
ATOM 2931 N N . ASP A 1 390 ? 18.453 -1.134 -13.266 1 97.44 390 ASP A N 1
ATOM 2932 C CA . ASP A 1 390 ? 17.188 -1.567 -13.82 1 97.44 390 ASP A CA 1
ATOM 2933 C C . ASP A 1 390 ? 17.219 -1.59 -15.352 1 97.44 390 ASP A C 1
ATOM 2935 O O . ASP A 1 390 ? 16.766 -2.547 -15.977 1 97.44 390 ASP A O 1
ATOM 2939 N N . ALA A 1 391 ? 17.719 -0.544 -15.938 1 96.69 391 ALA A N 1
ATOM 2940 C CA . ALA A 1 391 ? 17.812 -0.44 -17.391 1 96.69 391 ALA A CA 1
ATOM 2941 C C . ALA A 1 391 ? 18.688 -1.546 -17.969 1 96.69 391 ALA A C 1
ATOM 2943 O O . ALA A 1 391 ? 18.281 -2.246 -18.906 1 96.69 391 ALA A O 1
ATOM 2944 N N . GLU A 1 392 ? 19.859 -1.777 -17.328 1 96.81 392 GLU A N 1
ATOM 2945 C CA . GLU A 1 392 ? 20.797 -2.785 -17.828 1 96.81 392 GLU A CA 1
ATOM 2946 C C . GLU A 1 392 ? 20.219 -4.191 -17.672 1 96.81 392 GLU A C 1
ATOM 2948 O O . GLU A 1 392 ? 20.359 -5.027 -18.578 1 96.81 392 GLU A O 1
ATOM 2953 N N . THR A 1 393 ? 19.578 -4.387 -16.578 1 97.62 393 THR A N 1
ATOM 2954 C CA . THR A 1 393 ? 18.938 -5.68 -16.344 1 97.62 393 THR A CA 1
ATOM 2955 C C . THR A 1 393 ? 17.828 -5.926 -17.359 1 97.62 393 THR A C 1
ATOM 2957 O O . THR A 1 393 ? 17.703 -7.023 -17.906 1 97.62 393 THR A O 1
ATOM 2960 N N . SER A 1 394 ? 17.031 -4.918 -17.625 1 98.06 394 SER A N 1
ATOM 2961 C CA . SER A 1 394 ? 15.945 -5.039 -18.578 1 98.06 394 SER A CA 1
ATOM 2962 C C . SER A 1 394 ? 16.469 -5.258 -20 1 98.06 394 SER A C 1
ATOM 2964 O O . SER A 1 394 ? 15.883 -6.027 -20.766 1 98.06 394 SER A O 1
ATOM 2966 N N . LEU A 1 395 ? 17.547 -4.594 -20.344 1 97 395 LEU A N 1
ATOM 2967 C CA . LEU A 1 395 ? 18.156 -4.781 -21.656 1 97 395 LEU A CA 1
ATOM 2968 C C . LEU A 1 395 ? 18.688 -6.203 -21.797 1 97 395 LEU A C 1
ATOM 2970 O O . LEU A 1 395 ? 18.5 -6.828 -22.844 1 97 395 LEU A O 1
ATOM 2974 N N . THR A 1 396 ? 19.328 -6.699 -20.703 1 97.31 396 THR A N 1
ATOM 2975 C CA . THR A 1 396 ? 19.812 -8.07 -20.719 1 97.31 396 THR A CA 1
ATOM 2976 C C . THR A 1 396 ? 18.672 -9.055 -20.891 1 97.31 396 THR A C 1
ATOM 2978 O O . THR A 1 396 ? 18.734 -9.961 -21.734 1 97.31 396 THR A O 1
ATOM 2981 N N . ARG A 1 397 ? 17.625 -8.828 -20.172 1 97.06 397 ARG A N 1
ATOM 2982 C CA . ARG A 1 397 ? 16.469 -9.711 -20.25 1 97.06 397 ARG A CA 1
ATOM 2983 C C . ARG A 1 397 ? 15.82 -9.641 -21.641 1 97.06 397 ARG A C 1
ATOM 2985 O O . ARG A 1 397 ? 15.453 -10.664 -22.203 1 97.06 397 ARG A O 1
ATOM 2992 N N . PHE A 1 398 ? 15.695 -8.453 -22.281 1 97.06 398 PHE A N 1
ATOM 2993 C CA . PHE A 1 398 ? 15.102 -8.273 -23.594 1 97.06 398 PHE A CA 1
ATOM 2994 C C . PHE A 1 398 ? 15.914 -9.008 -24.656 1 97.06 398 PHE A C 1
ATOM 2996 O O . PHE A 1 398 ? 15.344 -9.742 -25.469 1 97.06 398 PHE A O 1
ATOM 3003 N N . GLY A 1 399 ? 17.234 -8.883 -24.562 1 95.62 399 GLY A N 1
ATOM 3004 C CA . GLY A 1 399 ? 18.094 -9.586 -25.484 1 95.62 399 GLY A CA 1
ATOM 3005 C C . GLY A 1 399 ? 18 -11.094 -25.359 1 95.62 399 GLY A C 1
ATOM 3006 O O . GLY A 1 399 ? 17.906 -11.805 -26.375 1 95.62 399 GLY A O 1
ATOM 3007 N N . ASN A 1 400 ? 17.984 -11.555 -24.125 1 96.56 400 ASN A N 1
ATOM 3008 C CA . ASN A 1 400 ? 17.891 -12.992 -23.875 1 96.56 400 ASN A CA 1
ATOM 3009 C C . ASN A 1 400 ? 16.562 -13.555 -24.359 1 96.56 400 ASN A C 1
ATOM 3011 O O . ASN A 1 400 ? 16.531 -14.633 -24.969 1 96.56 400 ASN A O 1
ATOM 3015 N N . GLN A 1 401 ? 15.492 -12.828 -24.156 1 97.44 401 GLN A N 1
ATOM 3016 C CA . GLN A 1 401 ? 14.18 -13.32 -24.547 1 97.44 401 GLN A CA 1
ATOM 3017 C C . GLN A 1 401 ? 14.031 -13.305 -26.078 1 97.44 401 GLN A C 1
ATOM 3019 O O . GLN A 1 401 ? 13.359 -14.172 -26.641 1 97.44 401 GLN A O 1
ATOM 3024 N N . ARG A 1 402 ? 14.672 -12.383 -26.75 1 96.06 402 ARG A N 1
ATOM 3025 C CA . ARG A 1 402 ? 14.664 -12.375 -28.203 1 96.06 402 ARG A CA 1
ATOM 3026 C C . ARG A 1 402 ? 15.367 -13.609 -28.766 1 96.06 402 ARG A C 1
ATOM 3028 O O . ARG A 1 402 ? 14.859 -14.266 -29.672 1 96.06 402 ARG A O 1
ATOM 3035 N N . ARG A 1 403 ? 16.516 -13.938 -28.156 1 96 403 ARG A N 1
ATOM 3036 C CA . ARG A 1 403 ? 17.25 -15.125 -28.578 1 96 403 ARG A CA 1
ATOM 3037 C C . ARG A 1 403 ? 16.453 -16.391 -28.266 1 96 403 ARG A C 1
ATOM 3039 O O . ARG A 1 403 ? 16.453 -17.344 -29.062 1 96 403 ARG A O 1
ATOM 3046 N N . ASN A 1 404 ? 15.836 -16.344 -27.125 1 97.38 404 ASN A N 1
ATOM 3047 C CA . ASN A 1 404 ? 15.016 -17.5 -26.75 1 97.38 404 ASN A CA 1
ATOM 3048 C C . ASN A 1 404 ? 13.875 -17.719 -27.75 1 97.38 404 ASN A C 1
ATOM 3050 O O . ASN A 1 404 ? 13.578 -18.859 -28.109 1 97.38 404 ASN A O 1
ATOM 3054 N N . LEU A 1 405 ? 13.195 -16.625 -28.156 1 97.5 405 LEU A N 1
ATOM 3055 C CA . LEU A 1 405 ? 12.109 -16.75 -29.141 1 97.5 405 LEU A CA 1
ATOM 3056 C C . LEU A 1 405 ? 12.641 -17.297 -30.453 1 97.5 405 LEU A C 1
ATOM 3058 O O . LEU A 1 405 ? 12.023 -18.172 -31.062 1 97.5 405 LEU A O 1
ATOM 3062 N N . PHE A 1 406 ? 13.797 -16.859 -30.844 1 95.94 406 PHE A N 1
ATOM 3063 C CA . PHE A 1 406 ? 14.398 -17.328 -32.094 1 95.94 406 PHE A CA 1
ATOM 3064 C C . PHE A 1 406 ? 14.664 -18.828 -32.031 1 95.94 406 PHE A C 1
ATOM 3066 O O . PHE A 1 406 ? 14.32 -19.562 -32.969 1 95.94 406 PHE A O 1
ATOM 3073 N N . SER A 1 407 ? 15.219 -19.219 -30.906 1 97.69 407 SER A N 1
ATOM 3074 C CA . SER A 1 407 ? 15.508 -20.641 -30.719 1 97.69 407 SER A CA 1
ATOM 3075 C C . SER A 1 407 ? 14.227 -21.469 -30.656 1 97.69 407 SER A C 1
ATOM 3077 O O . SER A 1 407 ? 14.156 -22.562 -31.219 1 97.69 407 SER A O 1
ATOM 3079 N N . SER A 1 408 ? 13.227 -20.922 -30.031 1 98.06 408 SER A N 1
ATOM 3080 C CA . SER A 1 408 ? 11.953 -21.625 -29.906 1 98.06 408 SER A CA 1
ATOM 3081 C C . SER A 1 408 ? 11.273 -21.781 -31.266 1 98.06 408 SER A C 1
ATOM 3083 O O . SER A 1 408 ? 10.672 -22.812 -31.562 1 98.06 408 SER A O 1
ATOM 3085 N N . VAL A 1 409 ? 11.367 -20.75 -32.094 1 98 409 VAL A N 1
ATOM 3086 C CA . VAL A 1 409 ? 10.766 -20.797 -33.438 1 98 409 VAL A CA 1
ATOM 3087 C C . VAL A 1 409 ? 11.484 -21.844 -34.281 1 98 409 VAL A C 1
ATOM 3089 O O . VAL A 1 409 ? 10.844 -22.609 -35 1 98 409 VAL A O 1
ATOM 3092 N N . ALA A 1 410 ? 12.828 -21.906 -34.156 1 97.56 410 ALA A N 1
ATOM 3093 C CA . ALA A 1 410 ? 13.602 -22.906 -34.906 1 97.56 410 ALA A CA 1
ATOM 3094 C C . ALA A 1 410 ? 13.211 -24.312 -34.469 1 97.56 410 ALA A C 1
ATOM 3096 O O . ALA A 1 410 ? 13.023 -25.203 -35.312 1 97.56 410 ALA A O 1
ATOM 3097 N N . SER A 1 411 ? 13.102 -24.453 -33.188 1 97.81 411 SER A N 1
ATOM 3098 C CA . SER A 1 411 ? 12.688 -25.75 -32.656 1 97.81 411 SER A CA 1
ATOM 3099 C C . SER A 1 411 ? 11.297 -26.125 -33.125 1 97.81 411 SER A C 1
ATOM 3101 O O . SER A 1 411 ? 11.055 -27.281 -33.469 1 97.81 411 SER A O 1
ATOM 3103 N N . ARG A 1 412 ? 10.375 -25.172 -33.188 1 97.94 412 ARG A N 1
ATOM 3104 C CA . ARG A 1 412 ? 9.023 -25.422 -33.656 1 97.94 412 ARG A CA 1
ATOM 3105 C C . ARG A 1 412 ? 9.023 -25.844 -35.125 1 97.94 412 ARG A C 1
ATOM 3107 O O . ARG A 1 412 ? 8.328 -26.797 -35.5 1 97.94 412 ARG A O 1
ATOM 3114 N N . ASN A 1 413 ? 9.812 -25.219 -35.906 1 97.88 413 ASN A N 1
ATOM 3115 C CA . ASN A 1 413 ? 9.891 -25.562 -37.344 1 97.88 413 ASN A CA 1
ATOM 3116 C C . ASN A 1 413 ? 10.398 -26.984 -37.531 1 97.88 413 ASN A C 1
ATOM 3118 O O . ASN A 1 413 ? 9.852 -27.75 -38.344 1 97.88 413 ASN A O 1
ATOM 3122 N N . GLY A 1 414 ? 11.406 -27.344 -36.75 1 97.69 414 GLY A N 1
ATOM 3123 C CA . GLY A 1 414 ? 11.906 -28.703 -36.812 1 97.69 414 GLY A CA 1
ATOM 3124 C C . GLY A 1 414 ? 10.891 -29.734 -36.344 1 97.69 414 GLY A C 1
ATOM 3125 O O . GLY A 1 414 ? 10.719 -30.766 -36.969 1 97.69 414 GLY A O 1
ATOM 3126 N N . ALA A 1 415 ? 10.219 -29.406 -35.281 1 97.38 415 ALA A N 1
ATOM 3127 C CA . ALA A 1 415 ? 9.234 -30.344 -34.719 1 97.38 415 ALA A CA 1
ATOM 3128 C C . ALA A 1 415 ? 8.047 -30.516 -35.656 1 97.38 415 ALA A C 1
ATOM 3130 O O . ALA A 1 415 ? 7.535 -31.625 -35.812 1 97.38 415 ALA A O 1
ATOM 3131 N N . ARG A 1 416 ? 7.59 -29.484 -36.312 1 96.88 416 ARG A N 1
ATOM 3132 C CA . ARG A 1 416 ? 6.484 -29.562 -37.25 1 96.88 416 ARG A CA 1
ATOM 3133 C C . ARG A 1 416 ? 6.867 -30.375 -38.5 1 96.88 416 ARG A C 1
ATOM 3135 O O . ARG A 1 416 ? 6.066 -31.156 -39 1 96.88 416 ARG A O 1
ATOM 3142 N N . GLN A 1 417 ? 8.102 -30.172 -38.969 1 97.38 417 GLN A N 1
ATOM 3143 C CA . GLN A 1 417 ? 8.586 -30.953 -40.094 1 97.38 417 GLN A CA 1
ATOM 3144 C C . GLN A 1 417 ? 8.656 -32.438 -39.75 1 97.38 417 GLN A C 1
ATOM 3146 O O . GLN A 1 417 ? 8.242 -33.281 -40.562 1 97.38 417 GLN A O 1
ATOM 3151 N N . SER A 1 418 ? 9.172 -32.656 -38.594 1 97.25 418 SER A N 1
ATOM 3152 C CA . SER A 1 418 ? 9.242 -34.031 -38.125 1 97.25 418 SER A CA 1
ATOM 3153 C C . SER A 1 418 ? 7.859 -34.656 -38.031 1 97.25 418 SER A C 1
ATOM 3155 O O . SER A 1 418 ? 7.672 -35.844 -38.375 1 97.25 418 SER A O 1
ATOM 3157 N N . ALA A 1 419 ? 6.902 -33.938 -37.562 1 96 419 ALA A N 1
ATOM 3158 C CA . ALA A 1 419 ? 5.531 -34.438 -37.438 1 96 419 ALA A CA 1
ATOM 3159 C C . ALA A 1 419 ? 4.93 -34.688 -38.844 1 96 419 ALA A C 1
ATOM 3161 O O . ALA A 1 419 ? 4.242 -35.688 -39.031 1 96 419 ALA A O 1
ATOM 3162 N N . THR A 1 420 ? 5.207 -33.844 -39.812 1 96.62 420 THR A N 1
ATOM 3163 C CA . THR A 1 420 ? 4.734 -34.031 -41.156 1 96.62 420 THR A CA 1
ATOM 3164 C C . THR A 1 420 ? 5.316 -35.281 -41.781 1 96.62 420 THR A C 1
ATOM 3166 O O . THR A 1 420 ? 4.586 -36.094 -42.375 1 96.62 420 THR A O 1
ATOM 3169 N N . TYR A 1 421 ? 6.625 -35.5 -41.531 1 96.5 421 TYR A N 1
ATOM 3170 C CA . TYR A 1 421 ? 7.285 -36.688 -42.094 1 96.5 421 TYR A CA 1
ATOM 3171 C C . TYR A 1 421 ? 6.766 -37.969 -41.406 1 96.5 421 TYR A C 1
ATOM 3173 O O . TYR A 1 421 ? 6.531 -38.969 -42.094 1 96.5 421 TYR A O 1
ATOM 3181 N N . ALA A 1 422 ? 6.609 -37.844 -40.156 1 95.12 422 ALA A N 1
ATOM 3182 C CA . ALA A 1 422 ? 6.098 -39 -39.438 1 95.12 422 ALA A CA 1
ATOM 3183 C C . ALA A 1 422 ? 4.688 -39.375 -39.906 1 95.12 422 ALA A C 1
ATOM 3185 O O . ALA A 1 422 ? 4.344 -40.531 -40.031 1 95.12 422 ALA A O 1
ATOM 3186 N N . GLY A 1 423 ? 3.91 -38.375 -40.188 1 93.19 423 GLY A N 1
ATOM 3187 C CA . GLY A 1 423 ? 2.574 -38.625 -40.719 1 93.19 423 GLY A CA 1
ATOM 3188 C C . GLY A 1 423 ? 2.578 -39.281 -42.094 1 93.19 423 GLY A C 1
ATOM 3189 O O . GLY A 1 423 ? 1.788 -40.188 -42.344 1 93.19 423 GLY A O 1
ATOM 3190 N N . GLN A 1 424 ? 3.529 -38.938 -42.906 1 95 424 GLN A N 1
ATOM 3191 C CA . GLN A 1 424 ? 3.664 -39.531 -44.25 1 95 424 GLN A CA 1
ATOM 3192 C C . GLN A 1 424 ? 4.133 -40.969 -44.156 1 95 424 GLN A C 1
ATOM 3194 O O . GLN A 1 424 ? 3.605 -41.844 -44.844 1 95 424 GLN A O 1
ATOM 3199 N N . ARG A 1 425 ? 5.031 -41.219 -43.281 1 95.5 425 ARG A N 1
ATOM 3200 C CA . ARG A 1 425 ? 5.574 -42.562 -43.125 1 95.5 425 ARG A CA 1
ATOM 3201 C C . ARG A 1 425 ? 4.531 -43.5 -42.531 1 95.5 425 ARG A C 1
ATOM 3203 O O . ARG A 1 425 ? 4.48 -44.688 -42.906 1 95.5 425 ARG A O 1
ATOM 3210 N N . TYR A 1 426 ? 3.781 -43 -41.688 1 92.44 426 TYR A N 1
ATOM 3211 C CA . TYR A 1 426 ? 2.697 -43.812 -41.156 1 92.44 426 TYR A CA 1
ATOM 3212 C C . TYR A 1 426 ? 1.675 -44.125 -42.219 1 92.44 426 TYR A C 1
ATOM 3214 O O . TYR A 1 426 ? 1.221 -45.281 -42.344 1 92.44 426 TYR A O 1
ATOM 3222 N N . ALA A 1 427 ? 1.354 -43.156 -43.062 1 92.12 427 ALA A N 1
ATOM 3223 C CA . ALA A 1 427 ? 0.404 -43.375 -44.156 1 92.12 427 ALA A CA 1
ATOM 3224 C C . ALA A 1 427 ? 0.91 -44.438 -45.125 1 92.12 427 ALA A C 1
ATOM 3226 O O . ALA A 1 427 ? 0.118 -45.156 -45.719 1 92.12 427 ALA A O 1
ATOM 3227 N N . GLN A 1 428 ? 2.254 -44.625 -45.094 1 94.5 428 GLN A N 1
ATOM 3228 C CA . GLN A 1 428 ? 2.881 -45.594 -46 1 94.5 428 GLN A CA 1
ATOM 3229 C C . GLN A 1 428 ? 3.141 -46.938 -45.281 1 94.5 428 GLN A C 1
ATOM 3231 O O . GLN A 1 428 ? 3.678 -47.875 -45.844 1 94.5 428 GLN A O 1
ATOM 3236 N N . GLY A 1 429 ? 2.779 -46.969 -44 1 91.06 429 GLY A N 1
ATOM 3237 C CA . GLY A 1 429 ? 2.934 -48.188 -43.219 1 91.06 429 GLY A CA 1
ATOM 3238 C C . GLY A 1 429 ? 4.352 -48.406 -42.719 1 91.06 429 GLY A C 1
ATOM 3239 O O . GLY A 1 429 ? 4.691 -49.469 -42.25 1 91.06 429 GLY A O 1
ATOM 3240 N N . ALA A 1 430 ? 5.102 -47.312 -42.781 1 92.69 430 ALA A N 1
ATOM 3241 C CA . ALA A 1 430 ? 6.527 -47.438 -42.5 1 92.69 430 ALA A CA 1
ATOM 3242 C C . ALA A 1 430 ? 6.805 -47.312 -41 1 92.69 430 ALA A C 1
ATOM 3244 O O . ALA A 1 430 ? 7.844 -47.75 -40.531 1 92.69 430 ALA A O 1
ATOM 3245 N N . ILE A 1 431 ? 5.988 -46.594 -40.219 1 91 431 ILE A N 1
ATOM 3246 C CA . ILE A 1 431 ? 6.168 -46.438 -38.781 1 91 431 ILE A CA 1
ATOM 3247 C C . ILE A 1 431 ? 4.84 -46.688 -38.062 1 91 431 ILE A C 1
ATOM 3249 O O . ILE A 1 431 ? 3.771 -46.531 -38.656 1 91 431 ILE A O 1
ATOM 3253 N N . PRO A 1 432 ? 4.926 -47.094 -36.875 1 87.5 432 PRO A N 1
ATOM 3254 C CA . PRO A 1 432 ? 3.689 -47.281 -36.094 1 87.5 432 PRO A CA 1
ATOM 3255 C C . PRO A 1 432 ? 2.959 -45.969 -35.844 1 87.5 432 PRO A C 1
ATOM 3257 O O . PRO A 1 432 ? 3.574 -44.875 -35.875 1 87.5 432 PRO A O 1
ATOM 3260 N N . LEU A 1 433 ? 1.634 -46.062 -35.656 1 85.31 433 LEU A N 1
ATOM 3261 C CA . LEU A 1 433 ? 0.774 -44.906 -35.375 1 85.31 433 LEU A CA 1
ATOM 3262 C C . LEU A 1 433 ? 1.277 -44.125 -34.156 1 85.31 433 LEU A C 1
ATOM 3264 O O . LEU A 1 433 ? 1.222 -42.906 -34.125 1 85.31 433 LEU A O 1
ATOM 3268 N N . THR A 1 434 ? 1.815 -44.812 -33.219 1 85.56 434 THR A N 1
ATOM 3269 C CA . THR A 1 434 ? 2.268 -44.188 -31.969 1 85.56 434 THR A CA 1
ATOM 3270 C C . THR A 1 434 ? 3.426 -43.25 -32.219 1 85.56 434 THR A C 1
ATOM 3272 O O . THR A 1 434 ? 3.514 -42.188 -31.594 1 85.56 434 THR A O 1
ATOM 3275 N N . THR A 1 435 ? 4.23 -43.625 -33.125 1 87.31 435 THR A N 1
ATOM 3276 C CA . THR A 1 435 ? 5.352 -42.781 -33.469 1 87.31 435 THR A CA 1
ATOM 3277 C C . THR A 1 435 ? 4.859 -41.469 -34.125 1 87.31 435 THR A C 1
ATOM 3279 O O . THR A 1 435 ? 5.395 -40.406 -33.875 1 87.31 435 THR A O 1
ATOM 3282 N N . SER A 1 436 ? 3.84 -41.594 -34.938 1 89.88 436 SER A N 1
ATOM 3283 C CA . SER A 1 436 ? 3.25 -40.406 -35.562 1 89.88 436 SER A CA 1
ATOM 3284 C C . SER A 1 436 ? 2.582 -39.531 -34.531 1 89.88 436 SER A C 1
ATOM 3286 O O . SER A 1 436 ? 2.746 -38.281 -34.594 1 89.88 436 SER A O 1
ATOM 3288 N N . ILE A 1 437 ? 1.938 -40.094 -33.625 1 87.5 437 ILE A N 1
ATOM 3289 C CA . ILE A 1 437 ? 1.26 -39.375 -32.594 1 87.5 437 ILE A CA 1
ATOM 3290 C C . ILE A 1 437 ? 2.289 -38.656 -31.719 1 87.5 437 ILE A C 1
ATOM 3292 O O . ILE A 1 437 ? 2.086 -37.469 -31.344 1 87.5 437 ILE A O 1
ATOM 3296 N N . ASP A 1 438 ? 3.363 -39.219 -31.406 1 88.62 438 ASP A N 1
ATOM 3297 C CA . ASP A 1 438 ? 4.414 -38.625 -30.594 1 88.62 438 ASP A CA 1
ATOM 3298 C C . ASP A 1 438 ? 5.043 -37.438 -31.297 1 88.62 438 ASP A C 1
ATOM 3300 O O . ASP A 1 438 ? 5.359 -36.438 -30.656 1 88.62 438 ASP A O 1
ATOM 3304 N N . ALA A 1 439 ? 5.227 -37.625 -32.531 1 92.56 439 ALA A N 1
ATOM 3305 C CA . ALA A 1 439 ? 5.777 -36.531 -33.312 1 92.56 439 ALA A CA 1
ATOM 3306 C C . ALA A 1 439 ? 4.816 -35.344 -33.344 1 92.56 439 ALA A C 1
ATOM 3308 O O . ALA A 1 439 ? 5.246 -34.188 -33.25 1 92.56 439 ALA A O 1
ATOM 3309 N N . GLU A 1 440 ? 3.57 -35.625 -33.438 1 91.69 440 GLU A N 1
ATOM 3310 C CA . GLU A 1 440 ? 2.553 -34.594 -33.406 1 91.69 440 GLU A CA 1
ATOM 3311 C C . GLU A 1 440 ? 2.508 -33.875 -32.031 1 91.69 440 GLU A C 1
ATOM 3313 O O . GLU A 1 440 ? 2.352 -32.656 -31.969 1 91.69 440 GLU A O 1
ATOM 3318 N N . ARG A 1 441 ? 2.641 -34.594 -31.062 1 88.38 441 ARG A N 1
ATOM 3319 C CA . ARG A 1 441 ? 2.678 -34.062 -29.719 1 88.38 441 ARG A CA 1
ATOM 3320 C C . ARG A 1 441 ? 3.883 -33.156 -29.531 1 88.38 441 ARG A C 1
ATOM 3322 O O . ARG A 1 441 ? 3.773 -32.094 -28.922 1 88.38 441 ARG A O 1
ATOM 3329 N N . ALA A 1 442 ? 4.926 -33.594 -30 1 91.12 442 ALA A N 1
ATOM 3330 C CA . ALA A 1 442 ? 6.141 -32.781 -29.906 1 91.12 442 ALA A CA 1
ATOM 3331 C C . ALA A 1 442 ? 5.98 -31.469 -30.656 1 91.12 442 ALA A C 1
ATOM 3333 O O . ALA A 1 442 ? 6.457 -30.422 -30.203 1 91.12 442 ALA A O 1
ATOM 3334 N N . ALA A 1 443 ? 5.309 -31.516 -31.781 1 95.19 443 ALA A N 1
ATOM 3335 C CA . ALA A 1 443 ? 5.051 -30.297 -32.562 1 95.19 443 ALA A CA 1
ATOM 3336 C C . ALA A 1 443 ? 4.156 -29.344 -31.781 1 95.19 443 ALA A C 1
ATOM 3338 O O . ALA A 1 443 ? 4.406 -28.141 -31.75 1 95.19 443 ALA A O 1
ATOM 3339 N N . LEU A 1 444 ? 3.182 -29.906 -31.141 1 93.06 444 LEU A N 1
ATOM 3340 C CA . LEU A 1 444 ? 2.273 -29.062 -30.359 1 93.06 444 LEU A CA 1
ATOM 3341 C C . LEU A 1 444 ? 2.992 -28.469 -29.156 1 93.06 444 LEU A C 1
ATOM 3343 O O . LEU A 1 444 ? 2.746 -27.312 -28.797 1 93.06 444 LEU A O 1
ATOM 3347 N N . ALA A 1 445 ? 3.846 -29.219 -28.5 1 92.19 445 ALA A N 1
ATOM 3348 C CA . ALA A 1 445 ? 4.648 -28.719 -27.391 1 92.19 445 ALA A CA 1
ATOM 3349 C C . ALA A 1 445 ? 5.562 -27.578 -27.844 1 92.19 445 ALA A C 1
ATOM 3351 O O . ALA A 1 445 ? 5.77 -26.609 -27.109 1 92.19 445 ALA A O 1
ATOM 3352 N N . ALA A 1 446 ? 6.098 -27.781 -29 1 96.25 446 ALA A N 1
ATOM 3353 C CA . ALA A 1 446 ? 6.957 -26.734 -29.547 1 96.25 446 ALA A CA 1
ATOM 3354 C C . ALA A 1 446 ? 6.156 -25.469 -29.859 1 96.25 446 ALA A C 1
ATOM 3356 O O . ALA A 1 446 ? 6.641 -24.359 -29.656 1 96.25 446 ALA A O 1
ATOM 3357 N N . ASP A 1 447 ? 4.953 -25.656 -30.344 1 96.69 447 ASP A N 1
ATOM 3358 C CA . ASP A 1 447 ? 4.066 -24.516 -30.562 1 96.69 447 ASP A CA 1
ATOM 3359 C C . ASP A 1 447 ? 3.789 -23.766 -29.266 1 96.69 447 ASP A C 1
ATOM 3361 O O . ASP A 1 447 ? 3.768 -22.531 -29.25 1 96.69 447 ASP A O 1
ATOM 3365 N N . GLN A 1 448 ? 3.609 -24.484 -28.219 1 95.88 448 GLN A N 1
ATOM 3366 C CA . GLN A 1 448 ? 3.379 -23.891 -26.906 1 95.88 448 GLN A CA 1
ATOM 3367 C C . GLN A 1 448 ? 4.598 -23.109 -26.438 1 95.88 448 GLN A C 1
ATOM 3369 O O . GLN A 1 448 ? 4.461 -22.016 -25.875 1 95.88 448 GLN A O 1
ATOM 3374 N N . SER A 1 449 ? 5.68 -23.641 -26.656 1 97.12 449 SER A N 1
ATOM 3375 C CA . SER A 1 449 ? 6.918 -22.984 -26.25 1 97.12 449 SER A CA 1
ATOM 3376 C C . SER A 1 449 ? 7.102 -21.656 -26.984 1 97.12 449 SER A C 1
ATOM 3378 O O . SER A 1 449 ? 7.59 -20.688 -26.406 1 97.12 449 SER A O 1
ATOM 3380 N N . VAL A 1 450 ? 6.711 -21.625 -28.234 1 97.62 450 VAL A N 1
ATOM 3381 C CA . VAL A 1 450 ? 6.812 -20.391 -29.016 1 97.62 450 VAL A CA 1
ATOM 3382 C C . VAL A 1 450 ? 5.855 -19.344 -28.438 1 97.62 450 VAL A C 1
ATOM 3384 O O . VAL A 1 450 ? 6.203 -18.172 -28.328 1 97.62 450 VAL A O 1
ATOM 3387 N N . LEU A 1 451 ? 4.66 -19.75 -28.062 1 97.56 451 LEU A N 1
ATOM 3388 C CA . LEU A 1 451 ? 3.693 -18.844 -27.469 1 97.56 451 LEU A CA 1
ATOM 3389 C C . LEU A 1 451 ? 4.227 -18.266 -26.156 1 97.56 451 LEU A C 1
ATOM 3391 O O . LEU A 1 451 ? 4.133 -17.062 -25.922 1 97.56 451 LEU A O 1
ATOM 3395 N N . GLU A 1 452 ? 4.82 -19.109 -25.344 1 97.5 452 GLU A N 1
ATOM 3396 C CA . GLU A 1 452 ? 5.391 -18.688 -24.062 1 97.5 452 GLU A CA 1
ATOM 3397 C C . GLU A 1 452 ? 6.562 -17.719 -24.281 1 97.5 452 GLU A C 1
ATOM 3399 O O . GLU A 1 452 ? 6.66 -16.703 -23.609 1 97.5 452 GLU A O 1
ATOM 3404 N N . ALA A 1 453 ? 7.387 -18.094 -25.219 1 98.31 453 ALA A N 1
ATOM 3405 C CA . ALA A 1 453 ? 8.539 -17.25 -25.531 1 98.31 453 ALA A CA 1
ATOM 3406 C C . ALA A 1 453 ? 8.102 -15.891 -26.062 1 98.31 453 ALA A C 1
ATOM 3408 O O . ALA A 1 453 ? 8.719 -14.867 -25.781 1 98.31 453 ALA A O 1
ATOM 3409 N N . THR A 1 454 ? 7.066 -15.914 -26.875 1 98.31 454 THR A N 1
ATOM 3410 C CA . THR A 1 454 ? 6.539 -14.664 -27.422 1 98.31 454 THR A CA 1
ATOM 3411 C C . THR A 1 454 ? 6.016 -13.773 -26.297 1 98.31 454 THR A C 1
ATOM 3413 O O . THR A 1 454 ? 6.32 -12.578 -26.266 1 98.31 454 THR A O 1
ATOM 3416 N N . GLY A 1 455 ? 5.203 -14.344 -25.375 1 98.56 455 GLY A N 1
ATOM 3417 C CA . GLY A 1 455 ? 4.727 -13.594 -24.234 1 98.56 455 GLY A CA 1
ATOM 3418 C C . GLY A 1 455 ? 5.848 -13.039 -23.375 1 98.56 455 GLY A C 1
ATOM 3419 O O . GLY A 1 455 ? 5.785 -11.891 -22.922 1 98.56 455 GLY A O 1
ATOM 3420 N N . GLU A 1 456 ? 6.895 -13.828 -23.172 1 98.38 456 GLU A N 1
ATOM 3421 C CA . GLU A 1 456 ? 8.031 -13.414 -22.359 1 98.38 456 GLU A CA 1
ATOM 3422 C C . GLU A 1 456 ? 8.789 -12.266 -23.016 1 98.38 456 GLU A C 1
ATOM 3424 O O . GLU A 1 456 ? 9.25 -11.352 -22.328 1 98.38 456 GLU A O 1
ATOM 3429 N N . LEU A 1 457 ? 8.953 -12.367 -24.312 1 98.25 457 LEU A N 1
ATOM 3430 C CA . LEU A 1 457 ? 9.617 -11.281 -25.031 1 98.25 457 LEU A CA 1
ATOM 3431 C C . LEU A 1 457 ? 8.82 -9.992 -24.922 1 98.25 457 LEU A C 1
ATOM 3433 O O . LEU A 1 457 ? 9.383 -8.922 -24.672 1 98.25 457 LEU A O 1
ATOM 3437 N N . ASP A 1 458 ? 7.512 -10.078 -25.109 1 98.62 458 ASP A N 1
ATOM 3438 C CA . ASP A 1 458 ? 6.66 -8.898 -25 1 98.62 458 ASP A CA 1
ATOM 3439 C C . ASP A 1 458 ? 6.742 -8.289 -23.594 1 98.62 458 ASP A C 1
ATOM 3441 O O . ASP A 1 458 ? 6.82 -7.066 -23.453 1 98.62 458 ASP A O 1
ATOM 3445 N N . ARG A 1 459 ? 6.707 -9.094 -22.578 1 98.62 459 ARG A N 1
ATOM 3446 C CA . ARG A 1 459 ? 6.801 -8.594 -21.203 1 98.62 459 ARG A CA 1
ATOM 3447 C C . ARG A 1 459 ? 8.18 -7.992 -20.938 1 98.62 459 ARG A C 1
ATOM 3449 O O . ARG A 1 459 ? 8.297 -7.027 -20.172 1 98.62 459 ARG A O 1
ATOM 3456 N N . ALA A 1 460 ? 9.195 -8.539 -21.578 1 98.12 460 ALA A N 1
ATOM 3457 C CA . ALA A 1 460 ? 10.523 -7.953 -21.469 1 98.12 460 ALA A CA 1
ATOM 3458 C C . ALA A 1 460 ? 10.578 -6.586 -22.141 1 98.12 460 ALA A C 1
ATOM 3460 O O . ALA A 1 460 ? 11.227 -5.664 -21.641 1 98.12 460 ALA A O 1
ATOM 3461 N N . PHE A 1 461 ? 9.922 -6.465 -23.312 1 98.12 461 PHE A N 1
ATOM 3462 C CA . PHE A 1 461 ? 9.82 -5.184 -24 1 98.12 461 PHE A CA 1
ATOM 3463 C C . PHE A 1 461 ? 9.148 -4.145 -23.109 1 98.12 461 PHE A C 1
ATOM 3465 O O . PHE A 1 461 ? 9.633 -3.02 -22.984 1 98.12 461 PHE A O 1
ATOM 3472 N N . ILE A 1 462 ? 8.062 -4.559 -22.469 1 98.69 462 ILE A N 1
ATOM 3473 C CA . ILE A 1 462 ? 7.305 -3.668 -21.594 1 98.69 462 ILE A CA 1
ATOM 3474 C C . ILE A 1 462 ? 8.164 -3.258 -20.406 1 98.69 462 ILE A C 1
ATOM 3476 O O . ILE A 1 462 ? 8.195 -2.084 -20.016 1 98.69 462 ILE A O 1
ATOM 3480 N N . ALA A 1 463 ? 8.852 -4.215 -19.781 1 98.38 463 ALA A N 1
ATOM 3481 C CA . ALA A 1 463 ? 9.75 -3.932 -18.656 1 98.38 463 ALA A CA 1
ATOM 3482 C C . ALA A 1 463 ? 10.844 -2.947 -19.062 1 98.38 463 ALA A C 1
ATOM 3484 O O . ALA A 1 463 ? 11.242 -2.094 -18.281 1 98.38 463 ALA A O 1
ATOM 3485 N N . LEU A 1 464 ? 11.297 -3.102 -20.281 1 97.69 464 LEU A N 1
ATOM 3486 C CA . LEU A 1 464 ? 12.32 -2.201 -20.797 1 97.69 464 LEU A CA 1
ATOM 3487 C C . LEU A 1 464 ? 11.781 -0.781 -20.922 1 97.69 464 LEU A C 1
ATOM 3489 O O . LEU A 1 464 ? 12.445 0.181 -20.547 1 97.69 464 LEU A O 1
ATOM 3493 N N . GLN A 1 465 ? 10.586 -0.674 -21.438 1 97.88 465 GLN A N 1
ATOM 3494 C CA . GLN A 1 465 ? 9.977 0.647 -21.562 1 97.88 465 GLN A CA 1
ATOM 3495 C C . GLN A 1 465 ? 9.812 1.311 -20.203 1 97.88 465 GLN A C 1
ATOM 3497 O O . GLN A 1 465 ? 10.07 2.506 -20.047 1 97.88 465 GLN A O 1
ATOM 3502 N N . LYS A 1 466 ? 9.367 0.504 -19.219 1 97.94 466 LYS A N 1
ATOM 3503 C CA . LYS A 1 466 ? 9.227 0.994 -17.859 1 97.94 466 LYS A CA 1
ATOM 3504 C C . LYS A 1 466 ? 10.57 1.446 -17.297 1 97.94 466 LYS A C 1
ATOM 3506 O O . LYS A 1 466 ? 10.664 2.516 -16.688 1 97.94 466 LYS A O 1
ATOM 3511 N N . ALA A 1 467 ? 11.57 0.663 -17.516 1 97.75 467 ALA A N 1
ATOM 3512 C CA . ALA A 1 467 ? 12.906 0.97 -17.016 1 97.75 467 ALA A CA 1
ATOM 3513 C C . ALA A 1 467 ? 13.445 2.254 -17.641 1 97.75 467 ALA A C 1
ATOM 3515 O O . ALA A 1 467 ? 14.227 2.977 -17.016 1 97.75 467 ALA A O 1
ATOM 3516 N N . MET A 1 468 ? 13.031 2.566 -18.875 1 96.44 468 MET A N 1
ATOM 3517 C CA . MET A 1 468 ? 13.469 3.768 -19.578 1 96.44 468 MET A CA 1
ATOM 3518 C C . MET A 1 468 ? 12.68 4.988 -19.125 1 96.44 468 MET A C 1
ATOM 3520 O O . MET A 1 468 ? 12.945 6.109 -19.562 1 96.44 468 MET A O 1
ATOM 3524 N N . GLY A 1 469 ? 11.719 4.762 -18.188 1 96.44 469 GLY A N 1
ATOM 3525 C CA . GLY A 1 469 ? 10.945 5.863 -17.656 1 96.44 469 GLY A CA 1
ATOM 3526 C C . GLY A 1 469 ? 9.922 6.41 -18.625 1 96.44 469 GLY A C 1
ATOM 3527 O O . GLY A 1 469 ? 9.641 7.613 -18.641 1 96.44 469 GLY A O 1
ATOM 3528 N N . LEU A 1 470 ? 9.406 5.586 -19.5 1 95.31 470 LEU A N 1
ATOM 3529 C CA . LEU A 1 470 ? 8.445 6.027 -20.516 1 95.31 470 LEU A CA 1
ATOM 3530 C C . LEU A 1 470 ? 7.016 5.793 -20.047 1 95.31 470 LEU A C 1
ATOM 3532 O O . LEU A 1 470 ? 6.777 5.012 -19.125 1 95.31 470 LEU A O 1
ATOM 3536 N N . GLY A 1 471 ? 6.027 6.531 -20.656 1 93.62 471 GLY A N 1
ATOM 3537 C CA . GLY A 1 471 ? 4.629 6.34 -20.312 1 93.62 471 GLY A CA 1
ATOM 3538 C C . GLY A 1 471 ? 3.994 7.566 -19.688 1 93.62 471 GLY A C 1
ATOM 3539 O O . GLY A 1 471 ? 2.891 7.492 -19.141 1 93.62 471 GLY A O 1
ATOM 3540 N N . TRP A 1 472 ? 4.73 8.664 -19.656 1 92.38 472 TRP A N 1
ATOM 3541 C CA . TRP A 1 472 ? 4.207 9.938 -19.156 1 92.38 472 TRP A CA 1
ATOM 3542 C C . TRP A 1 472 ? 4.703 11.102 -20.016 1 92.38 472 TRP A C 1
ATOM 3544 O O . TRP A 1 472 ? 5.586 10.93 -20.859 1 92.38 472 TRP A O 1
ATOM 3554 N N . SER A 1 473 ? 3.895 12.242 -20.078 1 83.88 473 SER A N 1
ATOM 3555 C CA . SER A 1 473 ? 4.328 13.438 -20.797 1 83.88 473 SER A CA 1
ATOM 3556 C C . SER A 1 473 ? 4.32 14.664 -19.891 1 83.88 473 SER A C 1
ATOM 3558 O O . SER A 1 473 ? 3.475 14.773 -19 1 83.88 473 SER A O 1
ATOM 3560 N N . GLN A 1 474 ? 5.457 15.375 -20.031 1 70.38 474 GLN A N 1
ATOM 3561 C CA . GLN A 1 474 ? 5.527 16.625 -19.297 1 70.38 474 GLN A CA 1
ATOM 3562 C C . GLN A 1 474 ? 4.562 17.656 -19.875 1 70.38 474 GLN A C 1
ATOM 3564 O O . GLN A 1 474 ? 4.484 17.828 -21.094 1 70.38 474 GLN A O 1
ATOM 3569 N N . GLN A 1 475 ? 3.381 17.938 -19.297 1 54.5 475 GLN A N 1
ATOM 3570 C CA . GLN A 1 475 ? 2.562 19.047 -19.797 1 54.5 475 GLN A CA 1
ATOM 3571 C C . GLN A 1 475 ? 3.287 20.375 -19.641 1 54.5 475 GLN A C 1
ATOM 3573 O O . GLN A 1 475 ? 4.113 20.547 -18.734 1 54.5 475 GLN A O 1
ATOM 3578 N N . MET B 1 1 ? -32.125 48.562 41.969 1 29.88 1 MET B N 1
ATOM 3579 C CA . MET B 1 1 ? -32.094 47.156 42.25 1 29.88 1 MET B CA 1
ATOM 3580 C C . MET B 1 1 ? -32.219 46.344 40.969 1 29.88 1 MET B C 1
ATOM 3582 O O . MET B 1 1 ? -32.562 45.156 41 1 29.88 1 MET B O 1
ATOM 3586 N N . LYS B 1 2 ? -32.219 46.969 39.844 1 38.69 2 LYS B N 1
ATOM 3587 C CA . LYS B 1 2 ? -32.5 46.5 38.5 1 38.69 2 LYS B CA 1
ATOM 3588 C C . LYS B 1 2 ? -31.5 45.438 38.031 1 38.69 2 LYS B C 1
ATOM 3590 O O . LYS B 1 2 ? -30.375 45.781 37.688 1 38.69 2 LYS B O 1
ATOM 3595 N N . ARG B 1 3 ? -31.453 44.188 38.75 1 40.34 3 ARG B N 1
ATOM 3596 C CA . ARG B 1 3 ? -30.703 42.969 38.594 1 40.34 3 ARG B CA 1
ATOM 3597 C C . ARG B 1 3 ? -30.859 42.375 37.188 1 40.34 3 ARG B C 1
ATOM 3599 O O . ARG B 1 3 ? -31.875 41.75 36.875 1 40.34 3 ARG B O 1
ATOM 3606 N N . LEU B 1 4 ? -30.656 43.219 36.188 1 35.56 4 LEU B N 1
ATOM 3607 C CA . LEU B 1 4 ? -30.766 42.75 34.812 1 35.56 4 LEU B CA 1
ATOM 3608 C C . LEU B 1 4 ? -30.109 41.375 34.656 1 35.56 4 LEU B C 1
ATOM 3610 O O . LEU B 1 4 ? -29.062 41.125 35.25 1 35.56 4 LEU B O 1
ATOM 3614 N N . SER B 1 5 ? -30.953 40.344 34.188 1 37.97 5 SER B N 1
ATOM 3615 C CA . SER B 1 5 ? -31.047 39 33.625 1 37.97 5 SER B CA 1
ATOM 3616 C C . SER B 1 5 ? -29.953 38.75 32.594 1 37.97 5 SER B C 1
ATOM 3618 O O . SER B 1 5 ? -30.141 38.969 31.406 1 37.97 5 SER B O 1
ATOM 3620 N N . TRP B 1 6 ? -28.812 39.188 32.75 1 39.47 6 TRP B N 1
ATOM 3621 C CA . TRP B 1 6 ? -27.781 38.906 31.766 1 39.47 6 TRP B CA 1
ATOM 3622 C C . TRP B 1 6 ? -27.656 37.406 31.516 1 39.47 6 TRP B C 1
ATOM 3624 O O . TRP B 1 6 ? -26.641 36.938 30.969 1 39.47 6 TRP B O 1
ATOM 3634 N N . ALA B 1 7 ? -28.422 36.531 32.25 1 39.88 7 ALA B N 1
ATOM 3635 C CA . ALA B 1 7 ? -28.156 35.094 32.125 1 39.88 7 ALA B CA 1
ATOM 3636 C C . ALA B 1 7 ? -28.453 34.594 30.719 1 39.88 7 ALA B C 1
ATOM 3638 O O . ALA B 1 7 ? -28.422 33.375 30.453 1 39.88 7 ALA B O 1
ATOM 3639 N N . ILE B 1 8 ? -29.375 35.281 30 1 39.41 8 ILE B N 1
ATOM 3640 C CA . ILE B 1 8 ? -30.016 34.5 28.938 1 39.41 8 ILE B CA 1
ATOM 3641 C C . ILE B 1 8 ? -28.953 34.062 27.922 1 39.41 8 ILE B C 1
ATOM 3643 O O . ILE B 1 8 ? -29.297 33.469 26.891 1 39.41 8 ILE B O 1
ATOM 3647 N N . LEU B 1 9 ? -27.812 34.562 27.906 1 39.69 9 LEU B N 1
ATOM 3648 C CA . LEU B 1 9 ? -27.234 34.469 26.578 1 39.69 9 LEU B CA 1
ATOM 3649 C C . LEU B 1 9 ? -26.938 33 26.234 1 39.69 9 LEU B C 1
ATOM 3651 O O . LEU B 1 9 ? -26.328 32.719 25.203 1 39.69 9 LEU B O 1
ATOM 3655 N N . PRO B 1 10 ? -26.906 32.062 27.234 1 41.62 10 PRO B N 1
ATOM 3656 C CA . PRO B 1 10 ? -26.141 30.953 26.703 1 41.62 10 PRO B CA 1
ATOM 3657 C C . PRO B 1 10 ? -26.859 30.234 25.562 1 41.62 10 PRO B C 1
ATOM 3659 O O . PRO B 1 10 ? -26.344 29.25 25.031 1 41.62 10 PRO B O 1
ATOM 3662 N N . ALA B 1 11 ? -28.141 30.234 25.625 1 42.31 11 ALA B N 1
ATOM 3663 C CA . ALA B 1 11 ? -28.875 29.125 25.031 1 42.31 11 ALA B CA 1
ATOM 3664 C C . ALA B 1 11 ? -28.609 29.031 23.531 1 42.31 11 ALA B C 1
ATOM 3666 O O . ALA B 1 11 ? -28.797 27.969 22.938 1 42.31 11 ALA B O 1
ATOM 3667 N N . LEU B 1 12 ? -28.766 30.172 22.844 1 41.88 12 LEU B N 1
ATOM 3668 C CA . LEU B 1 12 ? -28.938 30.094 21.406 1 41.88 12 LEU B CA 1
ATOM 3669 C C . LEU B 1 12 ? -27.688 29.531 20.734 1 41.88 12 LEU B C 1
ATOM 3671 O O . LEU B 1 12 ? -27.594 29.531 19.5 1 41.88 12 LEU B O 1
ATOM 3675 N N . LEU B 1 13 ? -26.609 29.438 21.438 1 43.84 13 LEU B N 1
ATOM 3676 C CA . LEU B 1 13 ? -25.438 29.219 20.578 1 43.84 13 LEU B CA 1
ATOM 3677 C C . LEU B 1 13 ? -25.453 27.812 19.984 1 43.84 13 LEU B C 1
ATOM 3679 O O . LEU B 1 13 ? -24.734 26.938 20.438 1 43.84 13 LEU B O 1
ATOM 3683 N N . THR B 1 14 ? -26.531 27.219 20.016 1 51.25 14 THR B N 1
ATOM 3684 C CA . THR B 1 14 ? -26.391 26.094 19.094 1 51.25 14 THR B CA 1
ATOM 3685 C C . THR B 1 14 ? -25.609 26.5 17.859 1 51.25 14 THR B C 1
ATOM 3687 O O . THR B 1 14 ? -26.141 27.141 16.953 1 51.25 14 THR B O 1
ATOM 3690 N N . GLY B 1 15 ? -24.391 27.031 18.047 1 58.12 15 GLY B N 1
ATOM 3691 C CA . GLY B 1 15 ? -23.469 27.672 17.125 1 58.12 15 GLY B CA 1
ATOM 3692 C C . GLY B 1 15 ? -23.375 26.969 15.781 1 58.12 15 GLY B C 1
ATOM 3693 O O . GLY B 1 15 ? -23.719 25.797 15.672 1 58.12 15 GLY B O 1
ATOM 3694 N N . CYS B 1 16 ? -23.344 27.578 14.562 1 80.38 16 CYS B N 1
ATOM 3695 C CA . CYS B 1 16 ? -23.125 27.219 13.164 1 80.38 16 CYS B CA 1
ATOM 3696 C C . CYS B 1 16 ? -21.859 26.375 13 1 80.38 16 CYS B C 1
ATOM 3698 O O . CYS B 1 16 ? -20.828 26.703 13.578 1 80.38 16 CYS B O 1
ATOM 3700 N N . VAL B 1 17 ? -22 25.047 12.914 1 89.19 17 VAL B N 1
ATOM 3701 C CA . VAL B 1 17 ? -20.859 24.219 12.578 1 89.19 17 VAL B CA 1
ATOM 3702 C C . VAL B 1 17 ? -20.562 24.328 11.086 1 89.19 17 VAL B C 1
ATOM 3704 O O . VAL B 1 17 ? -21.328 23.828 10.258 1 89.19 17 VAL B O 1
ATOM 3707 N N . VAL B 1 18 ? -19.469 24.953 10.781 1 92.81 18 VAL B N 1
ATOM 3708 C CA . VAL B 1 18 ? -19.125 25.203 9.383 1 92.81 18 VAL B CA 1
ATOM 3709 C C . VAL B 1 18 ? -18.422 23.984 8.797 1 92.81 18 VAL B C 1
ATOM 3711 O O . VAL B 1 18 ? -18.062 23.062 9.531 1 92.81 18 VAL B O 1
ATOM 3714 N N . GLY B 1 19 ? -18.234 23.969 7.484 1 92.56 19 GLY B N 1
ATOM 3715 C CA . GLY B 1 19 ? -17.625 22.844 6.793 1 92.56 19 GLY B CA 1
ATOM 3716 C C . GLY B 1 19 ? -18.641 21.797 6.367 1 92.56 19 GLY B C 1
ATOM 3717 O O . GLY B 1 19 ? -19.797 21.844 6.781 1 92.56 19 GLY B O 1
ATOM 3718 N N . PRO B 1 20 ? -18.188 20.906 5.641 1 94.75 20 PRO B N 1
ATOM 3719 C CA . PRO B 1 20 ? -19.109 19.922 5.105 1 94.75 20 PRO B CA 1
ATOM 3720 C C . PRO B 1 20 ? -19.469 18.828 6.117 1 94.75 20 PRO B C 1
ATOM 3722 O O . PRO B 1 20 ? -18.609 18.406 6.902 1 94.75 20 PRO B O 1
ATOM 3725 N N . ASN B 1 21 ? -20.719 18.5 6.172 1 95.44 21 ASN B N 1
ATOM 3726 C CA . ASN B 1 21 ? -21.125 17.297 6.887 1 95.44 21 ASN B CA 1
ATOM 3727 C C . ASN B 1 21 ? -20.797 16.031 6.094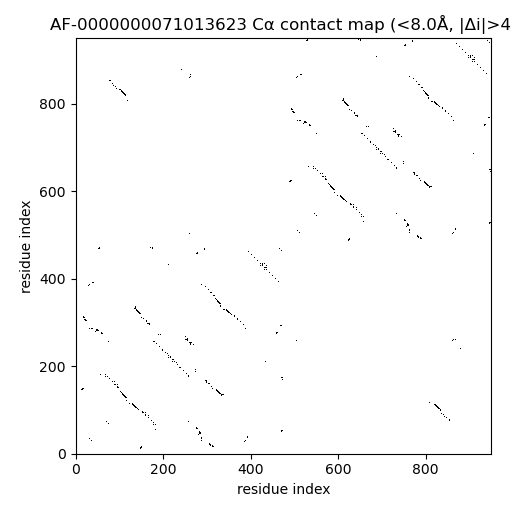 1 95.44 21 ASN B C 1
ATOM 3729 O O . ASN B 1 21 ? -20.953 16.016 4.871 1 95.44 21 ASN B O 1
ATOM 3733 N N . TYR B 1 22 ? -20.375 15.148 6.82 1 95.81 22 TYR B N 1
ATOM 3734 C CA . TYR B 1 22 ? -20.078 13.891 6.145 1 95.81 22 TYR B CA 1
ATOM 3735 C C . TYR B 1 22 ? -21.359 13.156 5.758 1 95.81 22 TYR B C 1
ATOM 3737 O O . TYR B 1 22 ? -22.188 12.852 6.621 1 95.81 22 TYR B O 1
ATOM 3745 N N . GLY B 1 23 ? -21.516 12.875 4.484 1 94.56 23 GLY B N 1
ATOM 3746 C CA . GLY B 1 23 ? -22.75 12.297 3.969 1 94.56 23 GLY B CA 1
ATOM 3747 C C . GLY B 1 23 ? -22.688 10.789 3.814 1 94.56 23 GLY B C 1
ATOM 3748 O O . GLY B 1 23 ? -23.594 10.172 3.254 1 94.56 23 GLY B O 1
ATOM 3749 N N . GLY B 1 24 ? -21.656 10.117 4.215 1 94.12 24 GLY B N 1
ATOM 3750 C CA . GLY B 1 24 ? -21.5 8.688 4.047 1 94.12 24 GLY B CA 1
ATOM 3751 C C . GLY B 1 24 ? -20.578 8.312 2.908 1 94.12 24 GLY B C 1
ATOM 3752 O O . GLY B 1 24 ? -20.094 9.18 2.178 1 94.12 24 GLY B O 1
ATOM 3753 N N . PRO B 1 25 ? -20.328 7.129 2.77 1 93.5 25 PRO B N 1
ATOM 3754 C CA . PRO B 1 25 ? -19.391 6.68 1.734 1 93.5 25 PRO B CA 1
ATOM 3755 C C . PRO B 1 25 ? -19.938 6.898 0.321 1 93.5 25 PRO B C 1
ATOM 3757 O O . PRO B 1 25 ? -21.109 6.637 0.053 1 93.5 25 PRO B O 1
ATOM 3760 N N . PRO B 1 26 ? -19.094 7.398 -0.559 1 92.38 26 PRO B N 1
ATOM 3761 C CA . PRO B 1 26 ? -19.516 7.582 -1.951 1 92.38 26 PRO B CA 1
ATOM 3762 C C . PRO B 1 26 ? -19.719 6.262 -2.684 1 92.38 26 PRO B C 1
ATOM 3764 O O . PRO B 1 26 ? -19.141 5.238 -2.295 1 92.38 26 PRO B O 1
ATOM 3767 N N . GLY B 1 27 ? -20.562 6.297 -3.754 1 92.38 27 GLY B N 1
ATOM 3768 C CA . GLY B 1 27 ? -20.719 5.129 -4.605 1 92.38 27 GLY B CA 1
ATOM 3769 C C . GLY B 1 27 ? -19.516 4.852 -5.48 1 92.38 27 GLY B C 1
ATOM 3770 O O . GLY B 1 27 ? -18.953 5.77 -6.074 1 92.38 27 GLY B O 1
ATOM 3771 N N . VAL B 1 28 ? -19.109 3.613 -5.512 1 90.94 28 VAL B N 1
ATOM 3772 C CA . VAL B 1 28 ? -17.906 3.26 -6.25 1 90.94 28 VAL B CA 1
ATOM 3773 C C . VAL B 1 28 ? -18.234 2.229 -7.328 1 90.94 28 VAL B C 1
ATOM 3775 O O . VAL B 1 28 ? -17.766 2.328 -8.461 1 90.94 28 VAL B O 1
ATOM 3778 N N . ALA B 1 29 ? -19.047 1.296 -6.965 1 88 29 ALA B N 1
ATOM 3779 C CA . ALA B 1 29 ? -19.266 0.158 -7.859 1 88 29 ALA B CA 1
ATOM 3780 C C . ALA B 1 29 ? -20.719 -0.313 -7.809 1 88 29 ALA B C 1
ATOM 3782 O O . ALA B 1 29 ? -21.422 -0.049 -6.84 1 88 29 ALA B O 1
ATOM 3783 N N . SER B 1 30 ? -21.078 -1.008 -8.867 1 82.81 30 SER B N 1
ATOM 3784 C CA . SER B 1 30 ? -22.406 -1.597 -8.953 1 82.81 30 SER B CA 1
ATOM 3785 C C . SER B 1 30 ? -22.594 -2.693 -7.91 1 82.81 30 SER B C 1
ATOM 3787 O O . SER B 1 30 ? -23.719 -2.959 -7.473 1 82.81 30 SER B O 1
ATOM 3789 N N . GLY B 1 31 ? -21.531 -3.178 -7.492 1 78.19 31 GLY B N 1
ATOM 3790 C CA . GLY B 1 31 ? -21.578 -4.238 -6.5 1 78.19 31 GLY B CA 1
ATOM 3791 C C . GLY B 1 31 ? -22.125 -3.783 -5.16 1 78.19 31 GLY B C 1
ATOM 3792 O O . GLY B 1 31 ? -22.5 -4.609 -4.324 1 78.19 31 GLY B O 1
ATOM 3793 N N . GLU B 1 32 ? -22.203 -2.572 -5.055 1 83.38 32 GLU B N 1
ATOM 3794 C CA . GLU B 1 32 ? -22.672 -2.025 -3.787 1 83.38 32 GLU B CA 1
ATOM 3795 C C . GLU B 1 32 ? -24.203 -2.045 -3.719 1 83.38 32 GLU B C 1
ATOM 3797 O O . GLU B 1 32 ? -24.781 -1.892 -2.643 1 83.38 32 GLU B O 1
ATOM 3802 N N . ARG B 1 33 ? -24.844 -2.334 -4.926 1 82.94 33 ARG B N 1
ATOM 3803 C CA . ARG B 1 33 ? -26.297 -2.328 -4.992 1 82.94 33 ARG B CA 1
ATOM 3804 C C . ARG B 1 33 ? -26.875 -3.619 -4.422 1 82.94 33 ARG B C 1
ATOM 3806 O O . ARG B 1 33 ? -26.312 -4.695 -4.598 1 82.94 33 ARG B O 1
ATOM 3813 N N . SER B 1 34 ? -27.953 -3.398 -3.787 1 80.94 34 SER B N 1
ATOM 3814 C CA . SER B 1 34 ? -28.641 -4.559 -3.242 1 80.94 34 SER B CA 1
ATOM 3815 C C . SER B 1 34 ? -29.047 -5.531 -4.348 1 80.94 34 SER B C 1
ATOM 3817 O O . SER B 1 34 ? -29.5 -5.117 -5.41 1 80.94 34 SER B O 1
ATOM 3819 N N . GLY B 1 35 ? -28.812 -6.734 -4.16 1 79 35 GLY B N 1
ATOM 3820 C CA . GLY B 1 35 ? -29.188 -7.758 -5.121 1 79 35 GLY B CA 1
ATOM 3821 C C . GLY B 1 35 ? -28.062 -8.133 -6.07 1 79 35 GLY B C 1
ATOM 3822 O O . GLY B 1 35 ? -28.219 -9.031 -6.895 1 79 35 GLY B O 1
ATOM 3823 N N . SER B 1 36 ? -27 -7.453 -5.938 1 86.19 36 SER B N 1
ATOM 3824 C CA . SER B 1 36 ? -25.875 -7.812 -6.789 1 86.19 36 SER B CA 1
ATOM 3825 C C . SER B 1 36 ? -25.312 -9.188 -6.43 1 86.19 36 SER B C 1
ATOM 3827 O O . SER B 1 36 ? -25.516 -9.672 -5.309 1 86.19 36 SER B O 1
ATOM 3829 N N . THR B 1 37 ? -24.781 -9.906 -7.484 1 89.62 37 THR B N 1
ATOM 3830 C CA . THR B 1 37 ? -24.188 -11.227 -7.281 1 89.62 37 THR B CA 1
ATOM 3831 C C . THR B 1 37 ? -22.734 -11.25 -7.742 1 89.62 37 THR B C 1
ATOM 3833 O O . THR B 1 37 ? -22.328 -10.43 -8.562 1 89.62 37 THR B O 1
ATOM 3836 N N . PHE B 1 38 ? -22.031 -12.117 -7.141 1 93.06 38 PHE B N 1
ATOM 3837 C CA . PHE B 1 38 ? -20.656 -12.312 -7.582 1 93.06 38 PHE B CA 1
ATOM 3838 C C . PHE B 1 38 ? -20.609 -12.898 -8.984 1 93.06 38 PHE B C 1
ATOM 3840 O O . PHE B 1 38 ? -21.422 -13.766 -9.328 1 93.06 38 PHE B O 1
ATOM 3847 N N . ARG B 1 39 ? -19.688 -12.461 -9.758 1 89.88 39 ARG B N 1
ATOM 3848 C CA . ARG B 1 39 ? -19.609 -12.828 -11.164 1 89.88 39 ARG B CA 1
ATOM 3849 C C . ARG B 1 39 ? -19 -14.211 -11.344 1 89.88 39 ARG B C 1
ATOM 3851 O O . ARG B 1 39 ? -19.344 -14.938 -12.281 1 89.88 39 ARG B O 1
ATOM 3858 N N . ARG B 1 40 ? -18.094 -14.547 -10.445 1 92.25 40 ARG B N 1
ATOM 3859 C CA . ARG B 1 40 ? -17.281 -15.75 -10.648 1 92.25 40 ARG B CA 1
ATOM 3860 C C . ARG B 1 40 ? -17.719 -16.859 -9.695 1 92.25 40 ARG B C 1
ATOM 3862 O O . ARG B 1 40 ? -17.031 -17.875 -9.562 1 92.25 40 ARG B O 1
ATOM 3869 N N . ALA B 1 41 ? -18.844 -16.719 -9.055 1 91.31 41 ALA B N 1
ATOM 3870 C CA . ALA B 1 41 ? -19.312 -17.734 -8.109 1 91.31 41 ALA B CA 1
ATOM 3871 C C . ALA B 1 41 ? -19.938 -18.922 -8.836 1 91.31 41 ALA B C 1
ATOM 3873 O O . ALA B 1 41 ? -20.719 -18.75 -9.773 1 91.31 41 ALA B O 1
ATOM 3874 N N . ASP B 1 42 ? -19.469 -20.062 -8.469 1 87.5 42 ASP B N 1
ATOM 3875 C CA . ASP B 1 42 ? -20.109 -21.297 -8.914 1 87.5 42 ASP B CA 1
ATOM 3876 C C . ASP B 1 42 ? -21.359 -21.578 -8.078 1 87.5 42 ASP B C 1
ATOM 3878 O O . ASP B 1 42 ? -21.266 -21.938 -6.906 1 87.5 42 ASP B O 1
ATOM 3882 N N . GLN B 1 43 ? -22.5 -21.578 -8.695 1 84.88 43 GLN B N 1
ATOM 3883 C CA . GLN B 1 43 ? -23.766 -21.656 -7.98 1 84.88 43 GLN B CA 1
ATOM 3884 C C . GLN B 1 43 ? -23.984 -23.062 -7.418 1 84.88 43 GLN B C 1
ATOM 3886 O O . GLN B 1 43 ? -24.812 -23.25 -6.512 1 84.88 43 GLN B O 1
ATOM 3891 N N . ALA B 1 44 ? -23.25 -23.906 -7.902 1 84.56 44 ALA B N 1
ATOM 3892 C CA . ALA B 1 44 ? -23.422 -25.297 -7.457 1 84.56 44 ALA B CA 1
ATOM 3893 C C . ALA B 1 44 ? -22.844 -25.5 -6.059 1 84.56 44 ALA B C 1
ATOM 3895 O O . ALA B 1 44 ? -23.266 -26.391 -5.328 1 84.56 44 ALA B O 1
ATOM 3896 N N . VAL B 1 45 ? -21.938 -24.625 -5.699 1 88.5 45 VAL B N 1
ATOM 3897 C CA . VAL B 1 45 ? -21.234 -24.938 -4.461 1 88.5 45 VAL B CA 1
ATOM 3898 C C . VAL B 1 45 ? -21.234 -23.703 -3.553 1 88.5 45 VAL B C 1
ATOM 3900 O O . VAL B 1 45 ? -20.578 -23.703 -2.502 1 88.5 45 VAL B O 1
ATOM 3903 N N . THR B 1 46 ? -21.891 -22.656 -3.994 1 89.69 46 THR B N 1
ATOM 3904 C CA . THR B 1 46 ? -21.984 -21.453 -3.166 1 89.69 46 THR B CA 1
ATOM 3905 C C . THR B 1 46 ? -23.438 -21.094 -2.887 1 89.69 46 THR B C 1
ATOM 3907 O O . THR B 1 46 ? -24.328 -21.5 -3.625 1 89.69 46 THR B O 1
ATOM 3910 N N . SER B 1 47 ? -23.625 -20.453 -1.716 1 90.25 47 SER B N 1
ATOM 3911 C CA . SER B 1 47 ? -24.953 -20.031 -1.329 1 90.25 47 SER B CA 1
ATOM 3912 C C . SER B 1 47 ? -24.984 -18.547 -0.958 1 90.25 47 SER B C 1
ATOM 3914 O O . SER B 1 47 ? -24.047 -18.047 -0.359 1 90.25 47 SER B O 1
ATOM 3916 N N . PRO B 1 48 ? -26.031 -17.906 -1.313 1 88.69 48 PRO B N 1
ATOM 3917 C CA . PRO B 1 48 ? -26.141 -16.484 -0.985 1 88.69 48 PRO B CA 1
ATOM 3918 C C . PRO B 1 48 ? -26.5 -16.234 0.48 1 88.69 48 PRO B C 1
ATOM 3920 O O . PRO B 1 48 ? -26.703 -15.086 0.89 1 88.69 48 PRO B O 1
ATOM 3923 N N . GLN B 1 49 ? -26.547 -17.297 1.266 1 89 49 GLN B N 1
ATOM 3924 C CA . GLN B 1 49 ? -26.844 -17.156 2.689 1 89 49 GLN B CA 1
ATOM 3925 C C . GLN B 1 49 ? -25.75 -16.359 3.395 1 89 49 GLN B C 1
ATOM 3927 O O . GLN B 1 49 ? -24.594 -16.312 2.93 1 89 49 GLN B O 1
ATOM 3932 N N . LEU B 1 50 ? -26.109 -15.773 4.512 1 88.31 50 LEU B N 1
ATOM 3933 C CA . LEU B 1 50 ? -25.156 -14.984 5.281 1 88.31 50 LEU B CA 1
ATOM 3934 C C . LEU B 1 50 ? -24.062 -15.875 5.863 1 88.31 50 LEU B C 1
ATOM 3936 O O . LEU B 1 50 ? -24.359 -16.859 6.531 1 88.31 50 LEU B O 1
ATOM 3940 N N . PRO B 1 51 ? -22.875 -15.461 5.551 1 91 51 PRO B N 1
ATOM 3941 C CA . PRO B 1 51 ? -21.781 -16.266 6.082 1 91 51 PRO B CA 1
ATOM 3942 C C . PRO B 1 51 ? -21.578 -16.094 7.586 1 91 51 PRO B C 1
ATOM 3944 O O . PRO B 1 51 ? -22.047 -15.102 8.156 1 91 51 PRO B O 1
ATOM 3947 N N . ILE B 1 52 ? -20.984 -17.094 8.18 1 89.5 52 ILE B N 1
ATOM 3948 C CA . ILE B 1 52 ? -20.688 -17.094 9.609 1 89.5 52 ILE B CA 1
ATOM 3949 C C . ILE B 1 52 ? -19.297 -16.547 9.859 1 89.5 52 ILE B C 1
ATOM 3951 O O . ILE B 1 52 ? -18.344 -16.906 9.172 1 89.5 52 ILE B O 1
ATOM 3955 N N . ALA B 1 53 ? -19.172 -15.695 10.906 1 93.81 53 ALA B N 1
ATOM 3956 C CA . ALA B 1 53 ? -17.891 -15.039 11.195 1 93.81 53 ALA B CA 1
ATOM 3957 C C . ALA B 1 53 ? -16.828 -16.062 11.609 1 93.81 53 ALA B C 1
ATOM 3959 O O . ALA B 1 53 ? -15.695 -16 11.141 1 93.81 53 ALA B O 1
ATOM 3960 N N . ARG B 1 54 ? -17.219 -17.047 12.445 1 95.81 54 ARG B N 1
ATOM 3961 C CA . ARG B 1 54 ? -16.281 -18.078 12.906 1 95.81 54 ARG B CA 1
ATOM 3962 C C . ARG B 1 54 ? -16.266 -19.266 11.945 1 95.81 54 ARG B C 1
ATOM 3964 O O . ARG B 1 54 ? -16.562 -20.391 12.352 1 95.81 54 ARG B O 1
ATOM 3971 N N . TRP B 1 55 ? -15.922 -19.016 10.727 1 96.81 55 TRP B N 1
ATOM 3972 C CA . TRP B 1 55 ? -15.992 -19.953 9.602 1 96.81 55 TRP B CA 1
ATOM 3973 C C . TRP B 1 55 ? -15.141 -21.188 9.859 1 96.81 55 TRP B C 1
ATOM 3975 O O . TRP B 1 55 ? -15.43 -22.266 9.344 1 96.81 55 TRP B O 1
ATOM 3985 N N . TRP B 1 56 ? -14.016 -21.094 10.672 1 97.56 56 TRP B N 1
ATOM 3986 C CA . TRP B 1 56 ? -13.094 -22.203 10.906 1 97.56 56 TRP B CA 1
ATOM 3987 C C . TRP B 1 56 ? -13.773 -23.312 11.703 1 97.56 56 TRP B C 1
ATOM 3989 O O . TRP B 1 56 ? -13.336 -24.469 11.664 1 97.56 56 TRP B O 1
ATOM 3999 N N . GLU B 1 57 ? -14.844 -22.969 12.438 1 96.25 57 GLU B N 1
ATOM 4000 C CA . GLU B 1 57 ? -15.586 -23.984 13.172 1 96.25 57 GLU B CA 1
ATOM 4001 C C . GLU B 1 57 ? -16.312 -24.938 12.219 1 96.25 57 GLU B C 1
ATOM 4003 O O . GLU B 1 57 ? -16.547 -26.094 12.555 1 96.25 57 GLU B O 1
ATOM 4008 N N . GLY B 1 58 ? -16.625 -24.438 11.062 1 95.44 58 GLY B N 1
ATOM 4009 C CA . GLY B 1 58 ? -17.297 -25.234 10.062 1 95.44 58 GLY B CA 1
ATOM 4010 C C . GLY B 1 58 ? -16.391 -26.281 9.43 1 95.44 58 GLY B C 1
ATOM 4011 O O . GLY B 1 58 ? -16.875 -27.188 8.742 1 95.44 58 GLY B O 1
ATOM 4012 N N . MET B 1 59 ? -15.102 -26.25 9.711 1 97.19 59 MET B N 1
ATOM 4013 C CA . MET B 1 59 ? -14.148 -27.219 9.148 1 97.19 59 MET B CA 1
ATOM 4014 C C . MET B 1 59 ? -14.055 -28.453 10.023 1 97.19 59 MET B C 1
ATOM 4016 O O . MET B 1 59 ? -13.336 -29.406 9.688 1 97.19 59 MET B O 1
ATOM 4020 N N . GLY B 1 60 ? -14.719 -28.438 11.195 1 95.62 60 GLY B N 1
ATOM 4021 C CA . GLY B 1 60 ? -14.906 -29.625 12.023 1 95.62 60 GLY B CA 1
ATOM 4022 C C . GLY B 1 60 ? -13.617 -30.109 12.656 1 95.62 60 GLY B C 1
ATOM 4023 O O . GLY B 1 60 ? -13.461 -31.312 12.891 1 95.62 60 GLY B O 1
ATOM 4024 N N . ASP B 1 61 ? -12.688 -29.266 12.875 1 97.88 61 ASP B N 1
ATOM 4025 C CA . ASP B 1 61 ? -11.398 -29.625 13.469 1 97.88 61 ASP B CA 1
ATOM 4026 C C . ASP B 1 61 ? -11.164 -28.859 14.766 1 97.88 61 ASP B C 1
ATOM 4028 O O . ASP B 1 61 ? -10.789 -27.688 14.742 1 97.88 61 ASP B O 1
ATOM 4032 N N . PRO B 1 62 ? -11.297 -29.562 15.922 1 96.81 62 PRO B N 1
ATOM 4033 C CA . PRO B 1 62 ? -11.172 -28.875 17.219 1 96.81 62 PRO B CA 1
ATOM 4034 C C . PRO B 1 62 ? -9.773 -28.297 17.438 1 96.81 62 PRO B C 1
ATOM 4036 O O . PRO B 1 62 ? -9.633 -27.281 18.109 1 96.81 62 PRO B O 1
ATOM 4039 N N . GLN B 1 63 ? -8.766 -28.891 16.922 1 97.62 63 GLN B N 1
ATOM 4040 C CA . GLN B 1 63 ? -7.418 -28.359 17.094 1 97.62 63 GLN B CA 1
ATOM 4041 C C . GLN B 1 63 ? -7.25 -27.047 16.344 1 97.62 63 GLN B C 1
ATOM 4043 O O . GLN B 1 63 ? -6.633 -26.109 16.844 1 97.62 63 GLN B O 1
ATOM 4048 N N . LEU B 1 64 ? -7.812 -27 15.125 1 98.25 64 LEU B N 1
ATOM 4049 C CA . LEU B 1 64 ? -7.809 -25.75 14.375 1 98.25 64 LEU B CA 1
ATOM 4050 C C . LEU B 1 64 ? -8.523 -24.656 15.148 1 98.25 64 LEU B C 1
ATOM 4052 O O . LEU B 1 64 ? -8.008 -23.531 15.281 1 98.25 64 LEU B O 1
ATOM 4056 N N . THR B 1 65 ? -9.672 -25 15.727 1 98.06 65 THR B N 1
ATOM 4057 C CA . THR B 1 65 ? -10.461 -24.031 16.484 1 98.06 65 THR B CA 1
ATOM 4058 C C . THR B 1 65 ? -9.68 -23.531 17.688 1 98.06 65 THR B C 1
ATOM 4060 O O . THR B 1 65 ? -9.672 -22.328 17.969 1 98.06 65 THR B O 1
ATOM 4063 N N . THR B 1 66 ? -8.984 -24.422 18.328 1 97.31 66 THR B N 1
ATOM 4064 C CA . THR B 1 66 ? -8.188 -24.047 19.5 1 97.31 66 THR B CA 1
ATOM 4065 C C . THR B 1 66 ? -7.051 -23.109 19.109 1 97.31 66 THR B C 1
ATOM 4067 O O . THR B 1 66 ? -6.789 -22.125 19.797 1 97.31 66 THR B O 1
ATOM 4070 N N . LEU B 1 67 ? -6.379 -23.359 18.016 1 98.31 67 LEU B N 1
ATOM 4071 C CA . LEU B 1 67 ? -5.262 -22.531 17.562 1 98.31 67 LEU B CA 1
ATOM 4072 C C . LEU B 1 67 ? -5.734 -21.141 17.172 1 98.31 67 LEU B C 1
ATOM 4074 O O . LEU B 1 67 ? -5.094 -20.141 17.516 1 98.31 67 LEU B O 1
ATOM 4078 N N . VAL B 1 68 ? -6.891 -21.062 16.453 1 98.38 68 VAL B N 1
ATOM 4079 C CA . VAL B 1 68 ? -7.41 -19.766 16.031 1 98.38 68 VAL B CA 1
ATOM 4080 C C . VAL B 1 68 ? -7.809 -18.953 17.266 1 98.38 68 VAL B C 1
ATOM 4082 O O . VAL B 1 68 ? -7.477 -17.766 17.359 1 98.38 68 VAL B O 1
ATOM 4085 N N . ASN B 1 69 ? -8.461 -19.641 18.25 1 97.62 69 ASN B N 1
ATOM 4086 C CA . ASN B 1 69 ? -8.859 -18.953 19.469 1 97.62 69 ASN B CA 1
ATOM 4087 C C . ASN B 1 69 ? -7.645 -18.422 20.234 1 97.62 69 ASN B C 1
ATOM 4089 O O . ASN B 1 69 ? -7.652 -17.297 20.719 1 97.62 69 ASN B O 1
ATOM 4093 N N . ARG B 1 70 ? -6.66 -19.219 20.281 1 97.25 70 ARG B N 1
ATOM 4094 C CA . ARG B 1 70 ? -5.445 -18.812 20.984 1 97.25 70 ARG B CA 1
ATOM 4095 C C . ARG B 1 70 ? -4.758 -17.656 20.281 1 97.25 70 ARG B C 1
ATOM 4097 O O . ARG B 1 70 ? -4.301 -16.719 20.922 1 97.25 70 ARG B O 1
ATOM 4104 N N . ALA B 1 71 ? -4.629 -17.734 18.984 1 98.31 71 ALA B N 1
ATOM 4105 C CA . ALA B 1 71 ? -4.012 -16.656 18.203 1 98.31 71 ALA B CA 1
ATOM 4106 C C . ALA B 1 71 ? -4.758 -15.336 18.406 1 98.31 71 ALA B C 1
ATOM 4108 O O . ALA B 1 71 ? -4.145 -14.297 18.641 1 98.31 71 ALA B O 1
ATOM 4109 N N . LEU B 1 72 ? -6.113 -15.391 18.359 1 97.44 72 LEU B N 1
ATOM 4110 C CA . LEU B 1 72 ? -6.934 -14.188 18.484 1 97.44 72 LEU B CA 1
ATOM 4111 C C . LEU B 1 72 ? -6.789 -13.594 19.891 1 97.44 72 LEU B C 1
ATOM 4113 O O . LEU B 1 72 ? -6.91 -12.375 20.062 1 97.44 72 LEU B O 1
ATOM 4117 N N . ALA B 1 73 ? -6.438 -14.453 20.859 1 96.19 73 ALA B N 1
ATOM 4118 C CA . ALA B 1 73 ? -6.336 -14.008 22.25 1 96.19 73 ALA B CA 1
ATOM 4119 C C . ALA B 1 73 ? -4.934 -13.5 22.562 1 96.19 73 ALA B C 1
ATOM 4121 O O . ALA B 1 73 ? -4.766 -12.594 23.375 1 96.19 73 ALA B O 1
ATOM 4122 N N . SER B 1 74 ? -3.871 -14.078 21.828 1 96.69 74 SER B N 1
ATOM 4123 C CA . SER B 1 74 ? -2.537 -13.883 22.375 1 96.69 74 SER B CA 1
ATOM 4124 C C . SER B 1 74 ? -1.57 -13.352 21.328 1 96.69 74 SER B C 1
ATOM 4126 O O . SER B 1 74 ? -0.428 -13.008 21.656 1 96.69 74 SER B O 1
ATOM 4128 N N . ASN B 1 75 ? -1.941 -13.242 20.094 1 97.62 75 ASN B N 1
ATOM 4129 C CA . ASN B 1 75 ? -1.03 -12.75 19.062 1 97.62 75 ASN B CA 1
ATOM 4130 C C . ASN B 1 75 ? -0.655 -11.289 19.312 1 97.62 75 ASN B C 1
ATOM 4132 O O . ASN B 1 75 ? -1.524 -10.453 19.562 1 97.62 75 ASN B O 1
ATOM 4136 N N . PRO B 1 76 ? 0.679 -11 19.172 1 97.19 76 PRO B N 1
ATOM 4137 C CA . PRO B 1 76 ? 1.137 -9.633 19.438 1 97.19 76 PRO B CA 1
ATOM 4138 C C . PRO B 1 76 ? 0.517 -8.617 18.484 1 97.19 76 PRO B C 1
ATOM 4140 O O . PRO B 1 76 ? 0.37 -7.441 18.828 1 97.19 76 PRO B O 1
ATOM 4143 N N . ASP B 1 77 ? 0.159 -8.992 17.297 1 96.62 77 ASP B N 1
ATOM 4144 C CA . ASP B 1 77 ? -0.445 -8.055 16.359 1 96.62 77 ASP B CA 1
ATOM 4145 C C . ASP B 1 77 ? -1.81 -7.582 16.859 1 96.62 77 ASP B C 1
ATOM 4147 O O . ASP B 1 77 ? -2.191 -6.43 16.625 1 96.62 77 ASP B O 1
ATOM 4151 N N . VAL B 1 78 ? -2.58 -8.461 17.438 1 96.12 78 VAL B N 1
ATOM 4152 C CA . VAL B 1 78 ? -3.867 -8.07 18 1 96.12 78 VAL B CA 1
ATOM 4153 C C . VAL B 1 78 ? -3.652 -7.125 19.172 1 96.12 78 VAL B C 1
ATOM 4155 O O . VAL B 1 78 ? -4.375 -6.137 19.328 1 96.12 78 VAL B O 1
ATOM 4158 N N . ALA B 1 79 ? -2.641 -7.355 19.969 1 96.5 79 ALA B N 1
ATOM 4159 C CA . ALA B 1 79 ? -2.312 -6.484 21.094 1 96.5 79 ALA B CA 1
ATOM 4160 C C . ALA B 1 79 ? -1.916 -5.094 20.625 1 96.5 79 ALA B C 1
ATOM 4162 O O . ALA B 1 79 ? -2.297 -4.086 21.219 1 96.5 79 ALA B O 1
ATOM 4163 N N . ILE B 1 80 ? -1.142 -5.062 19.562 1 97.56 80 ILE B N 1
ATOM 4164 C CA . ILE B 1 80 ? -0.738 -3.795 18.969 1 97.56 80 ILE B CA 1
ATOM 4165 C C . ILE B 1 80 ? -1.975 -3.014 18.516 1 97.56 80 ILE B C 1
ATOM 4167 O O . ILE B 1 80 ? -2.098 -1.821 18.812 1 97.56 80 ILE B O 1
ATOM 4171 N N . ALA B 1 81 ? -2.967 -3.676 17.906 1 96.62 81 ALA B N 1
ATOM 4172 C CA . ALA B 1 81 ? -4.191 -3.031 17.438 1 96.62 81 ALA B CA 1
ATOM 4173 C C . ALA B 1 81 ? -5.023 -2.523 18.625 1 96.62 81 ALA B C 1
ATOM 4175 O O . ALA B 1 81 ? -5.609 -1.439 18.547 1 96.62 81 ALA B O 1
ATOM 4176 N N . GLU B 1 82 ? -5.055 -3.26 19.672 1 96.88 82 GLU B N 1
ATOM 4177 C CA . GLU B 1 82 ? -5.785 -2.848 20.859 1 96.88 82 GLU B CA 1
ATOM 4178 C C . GLU B 1 82 ? -5.176 -1.589 21.469 1 96.88 82 GLU B C 1
ATOM 4180 O O . GLU B 1 82 ? -5.902 -0.686 21.891 1 96.88 82 GLU B O 1
ATOM 4185 N N . ALA B 1 83 ? -3.826 -1.536 21.531 1 97.88 83 ALA B N 1
ATOM 4186 C CA . ALA B 1 83 ? -3.141 -0.357 22.062 1 97.88 83 ALA B CA 1
ATOM 4187 C C . ALA B 1 83 ? -3.428 0.87 21.203 1 97.88 83 ALA B C 1
ATOM 4189 O O . ALA B 1 83 ? -3.619 1.971 21.719 1 97.88 83 ALA B O 1
ATOM 4190 N N . ARG B 1 84 ? -3.557 0.643 19.969 1 97.81 84 ARG B N 1
ATOM 4191 C CA . ARG B 1 84 ? -3.844 1.74 19.047 1 97.81 84 ARG B CA 1
ATOM 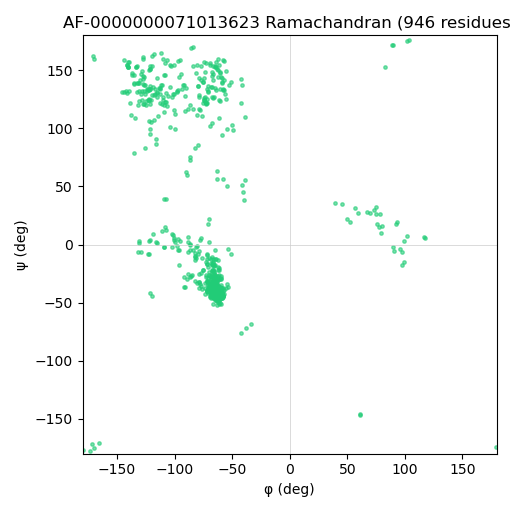4192 C C . ARG B 1 84 ? -5.266 2.26 19.234 1 97.81 84 ARG B C 1
ATOM 4194 O O . ARG B 1 84 ? -5.512 3.461 19.125 1 97.81 84 ARG B O 1
ATOM 4201 N N . ILE B 1 85 ? -6.211 1.415 19.547 1 97.25 85 ILE B N 1
ATOM 4202 C CA . ILE B 1 85 ? -7.578 1.826 19.844 1 97.25 85 ILE B CA 1
ATOM 4203 C C . ILE B 1 85 ? -7.594 2.684 21.109 1 97.25 85 ILE B C 1
ATOM 4205 O O . ILE B 1 85 ? -8.219 3.748 21.141 1 97.25 85 ILE B O 1
ATOM 4209 N N . ARG B 1 86 ? -6.82 2.242 22.125 1 97.44 86 ARG B N 1
ATOM 4210 C CA . ARG B 1 86 ? -6.754 3.006 23.359 1 97.44 86 ARG B CA 1
ATOM 4211 C C . ARG B 1 86 ? -6.152 4.387 23.125 1 97.44 86 ARG B C 1
ATOM 4213 O O . ARG B 1 86 ? -6.645 5.383 23.656 1 97.44 86 ARG B O 1
ATOM 4220 N N . LYS B 1 87 ? -5.121 4.379 22.266 1 98.25 87 LYS B N 1
ATOM 4221 C CA . LYS B 1 87 ? -4.504 5.656 21.922 1 98.25 87 LYS B CA 1
ATOM 4222 C C . LYS B 1 87 ? -5.5 6.574 21.219 1 98.25 87 LYS B C 1
ATOM 4224 O O . LYS B 1 87 ? -5.613 7.754 21.562 1 98.25 87 LYS B O 1
ATOM 4229 N N . ALA B 1 88 ? -6.285 6.074 20.266 1 97.62 88 ALA B N 1
ATOM 4230 C CA . ALA B 1 88 ? -7.238 6.859 19.484 1 97.62 88 ALA B CA 1
ATOM 4231 C C . ALA B 1 88 ? -8.391 7.352 20.359 1 97.62 88 ALA B C 1
ATOM 4233 O O . ALA B 1 88 ? -8.836 8.492 20.234 1 97.62 88 ALA B O 1
ATOM 4234 N N . ARG B 1 89 ? -8.828 6.508 21.281 1 97.5 89 ARG B N 1
ATOM 4235 C CA . ARG B 1 89 ? -9.898 6.891 22.203 1 97.5 89 ARG B CA 1
ATOM 4236 C C . ARG B 1 89 ? -9.43 7.965 23.172 1 97.5 89 ARG B C 1
ATOM 4238 O O . ARG B 1 89 ? -10.188 8.867 23.531 1 97.5 89 ARG B O 1
ATOM 4245 N N . ALA B 1 90 ? -8.141 7.805 23.594 1 98.25 90 ALA B N 1
ATOM 4246 C CA . ALA B 1 90 ? -7.574 8.844 24.453 1 98.25 90 ALA B CA 1
ATOM 4247 C C . ALA B 1 90 ? -7.461 10.164 23.703 1 98.25 90 ALA B C 1
ATOM 4249 O O . ALA B 1 90 ? -7.723 11.234 24.266 1 98.25 90 ALA B O 1
ATOM 4250 N N . SER B 1 91 ? -7.152 10.141 22.453 1 97.69 91 SER B N 1
ATOM 4251 C CA . SER B 1 91 ? -7.098 11.336 21.609 1 97.69 91 SER B CA 1
ATOM 4252 C C . SER B 1 91 ? -8.477 11.969 21.453 1 97.69 91 SER B C 1
ATOM 4254 O O . SER B 1 91 ? -8.609 13.195 21.453 1 97.69 91 SER B O 1
ATOM 4256 N N . LEU B 1 92 ? -9.523 11.148 21.312 1 97.56 92 LEU B N 1
ATOM 4257 C CA . LEU B 1 92 ? -10.898 11.641 21.234 1 97.56 92 LEU B CA 1
ATOM 4258 C C . LEU B 1 92 ? -11.289 12.352 22.531 1 97.56 92 LEU B C 1
ATOM 4260 O O . LEU B 1 92 ? -11.883 13.43 22.484 1 97.56 92 LEU B O 1
ATOM 4264 N N . ARG B 1 93 ? -10.859 11.766 23.688 1 96.94 93 ARG B N 1
ATOM 4265 C CA . ARG B 1 93 ? -11.148 12.398 24.969 1 96.94 93 ARG B CA 1
ATOM 4266 C C . ARG B 1 93 ? -10.43 13.742 25.094 1 96.94 93 ARG B C 1
ATOM 4268 O O . ARG B 1 93 ? -11 14.703 25.609 1 96.94 93 ARG B O 1
ATOM 4275 N N . GLU B 1 94 ? -9.258 13.766 24.547 1 96.31 94 GLU B N 1
ATOM 4276 C CA . GLU B 1 94 ? -8.508 15.016 24.547 1 96.31 94 GLU B CA 1
ATOM 4277 C C . GLU B 1 94 ? -9.211 16.078 23.719 1 96.31 94 GLU B C 1
ATOM 4279 O O . GLU B 1 94 ? -9.344 17.234 24.141 1 96.31 94 GLU B O 1
ATOM 4284 N N . GLN B 1 95 ? -9.711 15.742 22.562 1 95.5 95 GLN B N 1
ATOM 4285 C CA . GLN B 1 95 ? -10.383 16.688 21.688 1 95.5 95 GLN B CA 1
ATOM 4286 C C . GLN B 1 95 ? -11.695 17.172 22.281 1 95.5 95 GLN B C 1
ATOM 4288 O O . GLN B 1 95 ? -12.07 18.328 22.125 1 95.5 95 GLN B O 1
AT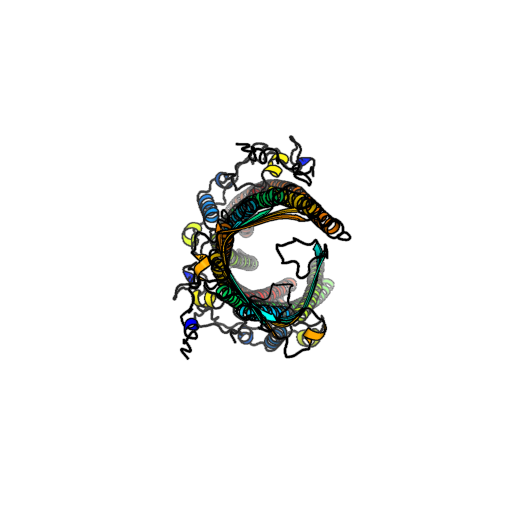OM 4293 N N . ARG B 1 96 ? -12.367 16.312 23.016 1 95.69 96 ARG B N 1
ATOM 4294 C CA . ARG B 1 96 ? -13.594 16.703 23.703 1 95.69 96 ARG B CA 1
ATOM 4295 C C . ARG B 1 96 ? -13.289 17.625 24.859 1 95.69 96 ARG B C 1
ATOM 4297 O O . ARG B 1 96 ? -14.008 18.609 25.094 1 95.69 96 ARG B O 1
ATOM 4304 N N . ALA B 1 97 ? -12.125 17.281 25.562 1 95.06 97 ALA B N 1
ATOM 4305 C CA . ALA B 1 97 ? -11.711 18.141 26.672 1 95.06 97 ALA B CA 1
ATOM 4306 C C . ALA B 1 97 ? -11.305 19.531 26.172 1 95.06 97 ALA B C 1
ATOM 4308 O O . ALA B 1 97 ? -11.492 20.531 26.875 1 95.06 97 ALA B O 1
ATOM 4309 N N . ASN B 1 98 ? -10.852 19.641 24.938 1 93.38 98 ASN B N 1
ATOM 4310 C CA . ASN B 1 98 ? -10.422 20.891 24.344 1 93.38 98 ASN B CA 1
ATOM 4311 C C . ASN B 1 98 ? -11.602 21.828 24.094 1 93.38 98 ASN B C 1
ATOM 4313 O O . ASN B 1 98 ? -11.414 23.016 23.844 1 93.38 98 ASN B O 1
ATOM 4317 N N . GLN B 1 99 ? -12.852 21.359 24.203 1 92.75 99 GLN B N 1
ATOM 4318 C CA . GLN B 1 99 ? -14.047 22.172 24.047 1 92.75 99 GLN B CA 1
ATOM 4319 C C . GLN B 1 99 ? -14.375 22.938 25.328 1 92.75 99 GLN B C 1
ATOM 4321 O O . GLN B 1 99 ? -15.18 23.859 25.328 1 92.75 99 GLN B O 1
ATOM 4326 N N . LEU B 1 100 ? -13.641 22.531 26.453 1 92.88 100 LEU B N 1
ATOM 4327 C CA . LEU B 1 100 ? -13.891 23.109 27.766 1 92.88 100 LEU B CA 1
ATOM 4328 C C . LEU B 1 100 ? -12.773 24.062 28.172 1 92.88 100 LEU B C 1
ATOM 4330 O O . LEU B 1 100 ? -11.68 24.016 27.609 1 92.88 100 LEU B O 1
ATOM 4334 N N . PRO B 1 101 ? -13 25.031 29.125 1 92.12 101 PRO B N 1
ATOM 4335 C CA . PRO B 1 101 ? -11.945 25.938 29.578 1 92.12 101 PRO B CA 1
ATOM 4336 C C . PRO B 1 101 ? -10.789 25.219 30.266 1 92.12 101 PRO B C 1
ATOM 4338 O O . PRO B 1 101 ? -10.969 24.094 30.766 1 92.12 101 PRO B O 1
ATOM 4341 N N . THR B 1 102 ? -9.711 25.719 30.188 1 92.62 102 THR B N 1
ATOM 4342 C CA . THR B 1 102 ? -8.57 25.281 30.984 1 92.62 102 THR B CA 1
ATOM 4343 C C . THR B 1 102 ? -8.391 26.188 32.219 1 92.62 102 THR B C 1
ATOM 4345 O O . THR B 1 102 ? -8.523 27.406 32.125 1 92.62 102 THR B O 1
ATOM 4348 N N . VAL B 1 103 ? -8.219 25.641 33.406 1 91.31 103 VAL B N 1
ATOM 4349 C CA . VAL B 1 103 ? -7.969 26.375 34.656 1 91.31 103 VAL B CA 1
ATOM 4350 C C . VAL B 1 103 ? -6.602 26 35.188 1 91.31 103 VAL B C 1
ATOM 4352 O O . VAL B 1 103 ? -6.254 24.812 35.25 1 91.31 103 VAL B O 1
ATOM 4355 N N . SER B 1 104 ? -5.828 26.953 35.5 1 91.62 104 SER B N 1
ATOM 4356 C CA . SER B 1 104 ? -4.496 26.734 36.031 1 91.62 104 SER B CA 1
ATOM 4357 C C . SER B 1 104 ? -4.25 27.625 37.25 1 91.62 104 SER B C 1
ATOM 4359 O O . SER B 1 104 ? -4.945 28.625 37.438 1 91.62 104 SER B O 1
ATOM 4361 N N . ALA B 1 105 ? -3.377 27.203 38.156 1 89.12 105 ALA B N 1
ATOM 4362 C CA . ALA B 1 105 ? -2.848 28.031 39.219 1 89.12 105 ALA B CA 1
ATOM 4363 C C . ALA B 1 105 ? -1.519 28.672 38.812 1 89.12 105 ALA B C 1
ATOM 4365 O O . ALA B 1 105 ? -0.689 28.031 38.156 1 89.12 105 ALA B O 1
ATOM 4366 N N . SER B 1 106 ? -1.516 29.969 39.125 1 88.25 106 SER B N 1
ATOM 4367 C CA . SER B 1 106 ? -0.282 30.672 38.75 1 88.25 106 SER B CA 1
ATOM 4368 C C . SER B 1 106 ? 0.16 31.609 39.875 1 88.25 106 SER B C 1
ATOM 4370 O O . SER B 1 106 ? -0.656 32.031 40.688 1 88.25 106 SER B O 1
ATOM 4372 N N . GLY B 1 107 ? 1.482 31.797 40.031 1 82.06 107 GLY B N 1
ATOM 4373 C CA . GLY B 1 107 ? 2.15 32.812 40.844 1 82.06 107 GLY B CA 1
ATOM 4374 C C . GLY B 1 107 ? 3.078 33.688 40.031 1 82.06 107 GLY B C 1
ATOM 4375 O O . GLY B 1 107 ? 3.846 33.188 39.188 1 82.06 107 GLY B O 1
ATOM 4376 N N . THR B 1 108 ? 2.766 35 40.188 1 83 108 THR B N 1
ATOM 4377 C CA . THR B 1 108 ? 3.553 35.938 39.375 1 83 108 THR B CA 1
ATOM 4378 C C . THR B 1 108 ? 4.094 37.062 40.219 1 83 108 THR B C 1
ATOM 4380 O O . THR B 1 108 ? 3.414 37.531 41.156 1 83 108 THR B O 1
ATOM 4383 N N . ALA B 1 109 ? 5.355 37.5 40.031 1 80.06 109 ALA B N 1
ATOM 4384 C CA . ALA B 1 109 ? 5.949 38.719 40.562 1 80.06 109 ALA B CA 1
ATOM 4385 C C . ALA B 1 109 ? 6.469 39.625 39.438 1 80.06 109 ALA B C 1
ATOM 4387 O O . ALA B 1 109 ? 7.145 39.156 38.531 1 80.06 109 ALA B O 1
ATOM 4388 N N . ILE B 1 110 ? 5.871 40.812 39.469 1 74.69 110 ILE B N 1
ATOM 4389 C CA . ILE B 1 110 ? 6.371 41.812 38.531 1 74.69 110 ILE B CA 1
ATOM 4390 C C . ILE B 1 110 ? 7.176 42.844 39.312 1 74.69 110 ILE B C 1
ATOM 4392 O O . ILE B 1 110 ? 6.66 43.5 40.219 1 74.69 110 ILE B O 1
ATOM 4396 N N . VAL B 1 111 ? 8.469 43 39 1 75.88 111 VAL B N 1
ATOM 4397 C CA . VAL B 1 111 ? 9.336 44 39.562 1 75.88 111 VAL B CA 1
ATOM 4398 C C . VAL B 1 111 ? 9.852 44.938 38.469 1 75.88 111 VAL B C 1
ATOM 4400 O O . VAL B 1 111 ? 10.492 44.469 37.5 1 75.88 111 VAL B O 1
ATOM 4403 N N . ALA B 1 112 ? 9.312 46.125 38.5 1 72.62 112 ALA B N 1
ATOM 4404 C CA . ALA B 1 112 ? 9.703 47.094 37.469 1 72.62 112 ALA B CA 1
ATOM 4405 C C . ALA B 1 112 ? 10.477 48.25 38.062 1 72.62 112 ALA B C 1
ATOM 4407 O O . ALA B 1 112 ? 10.133 48.75 39.156 1 72.62 112 ALA B O 1
ATOM 4408 N N . ASP B 1 113 ? 11.594 48.594 37.531 1 74.38 113 ASP B N 1
ATOM 4409 C CA . ASP B 1 113 ? 12.375 49.781 37.812 1 74.38 113 ASP B CA 1
ATOM 4410 C C . ASP B 1 113 ? 12.578 50.625 36.531 1 74.38 113 ASP B C 1
ATOM 4412 O O . ASP B 1 113 ? 13.43 50.281 35.719 1 74.38 113 ASP B O 1
ATOM 4416 N N . LEU B 1 114 ? 11.625 51.562 36.5 1 72.44 114 LEU B N 1
ATOM 4417 C CA . LEU B 1 114 ? 11.609 52.344 35.25 1 72.44 114 LEU B CA 1
ATOM 4418 C C . LEU B 1 114 ? 11.953 53.812 35.5 1 72.44 114 LEU B C 1
ATOM 4420 O O . LEU B 1 114 ? 11.695 54.312 36.594 1 72.44 114 LEU B O 1
ATOM 4424 N N . PRO B 1 115 ? 12.695 54.438 34.562 1 70.06 115 PRO B N 1
ATOM 4425 C CA . PRO B 1 115 ? 12.898 55.875 34.688 1 70.06 115 PRO B CA 1
ATOM 4426 C C . PRO B 1 115 ? 11.586 56.656 34.781 1 70.06 115 PRO B C 1
ATOM 4428 O O . PRO B 1 115 ? 10.586 56.25 34.188 1 70.06 115 PRO B O 1
ATOM 4431 N N . ALA B 1 116 ? 11.523 57.781 35.469 1 64.44 116 ALA B N 1
ATOM 4432 C CA . ALA B 1 116 ? 10.336 58.625 35.594 1 64.44 116 ALA B CA 1
ATOM 4433 C C . ALA B 1 116 ? 9.859 59.094 34.219 1 64.44 116 ALA B C 1
ATOM 4435 O O . ALA B 1 116 ? 10.664 59.375 33.344 1 64.44 116 ALA B O 1
ATOM 4436 N N . GLY B 1 117 ? 8.555 59.125 33.938 1 57.75 117 GLY B N 1
ATOM 4437 C CA . GLY B 1 117 ? 7.992 59.5 32.656 1 57.75 117 GLY B CA 1
ATOM 4438 C C . GLY B 1 117 ? 7.789 58.344 31.703 1 57.75 117 GLY B C 1
ATOM 4439 O O . GLY B 1 117 ? 7.234 58.5 30.609 1 57.75 117 GLY B O 1
ATOM 4440 N N . SER B 1 118 ? 8.289 57.281 32.219 1 58.31 118 SER B N 1
ATOM 4441 C CA . SER B 1 118 ? 8.102 56.125 31.344 1 58.31 118 SER B CA 1
ATOM 4442 C C . SER B 1 118 ? 6.652 55.656 31.359 1 58.31 118 SER B C 1
ATOM 4444 O O . SER B 1 118 ? 5.992 55.688 32.406 1 58.31 118 SER B O 1
ATOM 4446 N N . LEU B 1 119 ? 6.086 55.125 30.344 1 56.41 119 LEU B N 1
ATOM 4447 C CA . LEU B 1 119 ? 4.758 54.594 30.062 1 56.41 119 LEU B CA 1
ATOM 4448 C C . LEU B 1 119 ? 3.68 55.469 30.703 1 56.41 119 LEU B C 1
ATOM 4450 O O . LEU B 1 119 ? 2.615 55 31.078 1 56.41 119 LEU B O 1
ATOM 4454 N N . ALA B 1 120 ? 3.822 56.938 30.797 1 56.5 120 ALA B N 1
ATOM 4455 C CA . ALA B 1 120 ? 2.932 57.969 31.312 1 56.5 120 ALA B CA 1
ATOM 4456 C C . ALA B 1 120 ? 2.412 57.625 32.688 1 56.5 120 ALA B C 1
ATOM 4458 O O . ALA B 1 120 ? 1.306 58.031 33.062 1 56.5 120 ALA B O 1
ATOM 4459 N N . LEU B 1 121 ? 3.117 56.75 33.406 1 53.91 121 LEU B N 1
ATOM 4460 C CA . LEU B 1 121 ? 2.703 56.438 34.781 1 53.91 121 LEU B CA 1
ATOM 4461 C C . LEU B 1 121 ? 3.004 57.594 35.688 1 53.91 121 LEU B C 1
ATOM 4463 O O . LEU B 1 121 ? 4.074 58.219 35.625 1 53.91 121 LEU B O 1
ATOM 4467 N N . PRO B 1 122 ? 1.961 58.156 36.344 1 51.81 122 PRO B N 1
ATOM 4468 C CA . PRO B 1 122 ? 2.193 59.344 37.188 1 51.81 122 PRO B CA 1
ATOM 4469 C C . PRO B 1 122 ? 3.26 59.062 38.25 1 51.81 122 PRO B C 1
ATOM 4471 O O . PRO B 1 122 ? 3.406 57.938 38.719 1 51.81 122 PRO B O 1
ATOM 4474 N N . THR B 1 123 ? 4.23 59.969 38.312 1 49.62 123 THR B N 1
ATOM 4475 C CA . THR B 1 123 ? 5.238 59.969 39.375 1 49.62 123 THR B CA 1
ATOM 4476 C C . THR B 1 123 ? 4.582 60.094 40.75 1 49.62 123 THR B C 1
ATOM 4478 O O . THR B 1 123 ? 3.721 60.938 40.969 1 49.62 123 THR B O 1
ATOM 4481 N N . GLN B 1 124 ? 4.348 58.938 41.344 1 48.5 124 GLN B N 1
ATOM 4482 C CA . GLN B 1 124 ? 3.678 59.125 42.625 1 48.5 124 GLN B CA 1
ATOM 4483 C C . GLN B 1 124 ? 4.141 60.406 43.312 1 48.5 124 GLN B C 1
ATOM 4485 O O . GLN B 1 124 ? 3.346 61.094 43.938 1 48.5 124 GLN B O 1
ATOM 4490 N N . GLY B 1 125 ? 5.582 60.531 43.844 1 46.66 125 GLY B N 1
ATOM 4491 C CA . GLY B 1 125 ? 6.223 61.594 44.562 1 46.66 125 GLY B CA 1
ATOM 4492 C C . GLY B 1 125 ? 7.164 62.406 43.688 1 46.66 125 GLY B C 1
ATOM 4493 O O . GLY B 1 125 ? 7.535 62 42.594 1 46.66 125 GLY B O 1
ATOM 4494 N N . GLU B 1 126 ? 7.402 63.688 44.062 1 49.81 126 GLU B N 1
ATOM 4495 C CA . GLU B 1 126 ? 8.172 64.75 43.438 1 49.81 126 GLU B CA 1
ATOM 4496 C C . GLU B 1 126 ? 9.438 64.25 42.781 1 49.81 126 GLU B C 1
ATOM 4498 O O . GLU B 1 126 ? 9.812 64.688 41.688 1 49.81 126 GLU B O 1
ATOM 4503 N N . GLN B 1 127 ? 10.547 63.812 43.594 1 51.88 127 GLN B N 1
ATOM 4504 C CA . GLN B 1 127 ? 11.977 63.938 43.344 1 51.88 127 GLN B CA 1
ATOM 4505 C C . GLN B 1 127 ? 12.562 62.688 42.719 1 51.88 127 GLN B C 1
ATOM 4507 O O . GLN B 1 127 ? 13.766 62.625 42.469 1 51.88 127 GLN B O 1
ATOM 4512 N N . SER B 1 128 ? 11.844 61.469 42.781 1 57.94 128 SER B N 1
ATOM 4513 C CA . SER B 1 128 ? 12.727 60.406 42.344 1 57.94 128 SER B CA 1
ATOM 4514 C C . SER B 1 128 ? 12.617 60.156 40.844 1 57.94 128 SER B C 1
ATOM 4516 O O . SER B 1 128 ? 11.523 60.188 40.281 1 57.94 128 SER B O 1
ATOM 4518 N N . ASP B 1 129 ? 13.703 60.156 40.125 1 64.56 129 ASP B N 1
ATOM 4519 C CA . ASP B 1 129 ? 14.008 59.969 38.719 1 64.56 129 ASP B CA 1
ATOM 4520 C C . ASP B 1 129 ? 13.664 58.562 38.25 1 64.56 129 ASP B C 1
ATOM 4522 O O . ASP B 1 129 ? 13.93 58.188 37.125 1 64.56 129 ASP B O 1
ATOM 4526 N N . ARG B 1 130 ? 13.242 57.75 39.312 1 72.31 130 ARG B N 1
ATOM 4527 C CA . ARG B 1 130 ? 12.938 56.375 38.938 1 72.31 130 ARG B CA 1
ATOM 4528 C C . ARG B 1 130 ? 11.578 55.938 39.469 1 72.31 130 ARG B C 1
ATOM 4530 O O . ARG B 1 130 ? 11.141 56.406 40.531 1 72.31 130 ARG B O 1
ATOM 4537 N N . ILE B 1 131 ? 10.742 55.156 38.75 1 68.31 131 ILE B N 1
ATOM 4538 C CA . ILE B 1 131 ? 9.477 54.531 39.156 1 68.31 131 ILE B CA 1
ATOM 4539 C C . ILE B 1 131 ? 9.711 53.062 39.5 1 68.31 131 ILE B C 1
ATOM 4541 O O . ILE B 1 131 ? 10.18 52.281 38.656 1 68.31 131 ILE B O 1
ATOM 4545 N N . ARG B 1 132 ? 9.828 52.75 40.75 1 75.12 132 ARG B N 1
ATOM 4546 C CA . ARG B 1 132 ? 9.875 51.375 41.156 1 75.12 132 ARG B CA 1
ATOM 4547 C C . ARG B 1 132 ? 8.477 50.812 41.406 1 75.12 132 ARG B C 1
ATOM 4549 O O . ARG B 1 132 ? 7.695 51.438 42.156 1 75.12 132 ARG B O 1
ATOM 4556 N N . ALA B 1 133 ? 8.023 49.812 40.656 1 71.88 133 ALA B N 1
ATOM 4557 C CA . ALA B 1 133 ? 6.711 49.188 40.844 1 71.88 133 ALA B CA 1
ATOM 4558 C C . ALA B 1 133 ? 6.832 47.688 41 1 71.88 133 ALA B C 1
ATOM 4560 O O . ALA B 1 133 ? 7.602 47.031 40.281 1 71.88 133 ALA B O 1
ATOM 4561 N N . GLU B 1 134 ? 6.359 47.125 42.156 1 76.25 134 GLU B N 1
ATOM 4562 C CA . GLU B 1 134 ? 6.281 45.688 42.406 1 76.25 134 GLU B CA 1
ATOM 4563 C C . GLU B 1 134 ? 4.832 45.219 42.469 1 76.25 134 GLU B C 1
ATOM 4565 O O . GLU B 1 134 ? 3.969 45.938 42.969 1 76.25 134 GLU B O 1
ATOM 4570 N N . PHE B 1 135 ? 4.605 44.156 41.875 1 78.38 135 PHE B N 1
ATOM 4571 C CA . PHE B 1 135 ? 3.291 43.531 41.938 1 78.38 135 PHE B CA 1
ATOM 4572 C C . PHE B 1 135 ? 3.416 42.031 42.094 1 78.38 135 PHE B C 1
ATOM 4574 O O . PHE B 1 135 ? 4.141 41.375 41.344 1 78.38 135 PHE B O 1
ATOM 4581 N N . TYR B 1 136 ? 2.85 41.531 43.156 1 81.25 136 TYR B N 1
ATOM 4582 C CA . TYR B 1 136 ? 2.805 40.094 43.438 1 81.25 136 TYR B CA 1
ATOM 4583 C C . TYR B 1 136 ? 1.381 39.562 43.312 1 81.25 136 TYR B C 1
ATOM 4585 O O . TYR B 1 136 ? 0.428 40.219 43.75 1 81.25 136 TYR B O 1
ATOM 4593 N N . ASN B 1 137 ? 1.259 38.406 42.688 1 82.81 137 ASN B N 1
ATOM 4594 C CA . ASN B 1 137 ? -0.069 37.812 42.531 1 82.81 137 ASN B CA 1
ATOM 4595 C C . ASN B 1 137 ? -0.024 36.312 42.594 1 82.81 137 ASN B C 1
ATOM 4597 O O . ASN B 1 137 ? 0.904 35.688 42.094 1 82.81 137 ASN B O 1
ATOM 4601 N N . ALA B 1 138 ? -0.828 35.688 43.344 1 86.94 138 ALA B N 1
ATOM 4602 C CA . ALA B 1 138 ? -1.134 34.281 43.344 1 86.94 138 ALA B CA 1
ATOM 4603 C C . ALA B 1 138 ? -2.621 34.031 43.094 1 86.94 138 ALA B C 1
ATOM 4605 O O . ALA B 1 138 ? -3.469 34.562 43.812 1 86.94 138 ALA B O 1
ATOM 4606 N N . GLY B 1 139 ? -2.824 33.281 42.125 1 88.31 139 GLY B N 1
ATOM 4607 C CA . GLY B 1 139 ? -4.238 33.125 41.844 1 88.31 139 GLY B CA 1
ATOM 4608 C C . GLY B 1 139 ? -4.512 32.031 40.812 1 88.31 139 GLY B C 1
ATOM 4609 O O . GLY B 1 139 ? -3.678 31.141 40.594 1 88.31 139 GLY B O 1
ATOM 4610 N N . LEU B 1 140 ? -5.766 31.906 40.438 1 89.81 140 LEU B N 1
ATOM 4611 C CA . LEU B 1 140 ? -6.262 31 39.406 1 89.81 140 LEU B CA 1
ATOM 4612 C C . LEU B 1 140 ? -6.5 31.734 38.094 1 89.81 140 LEU B C 1
ATOM 4614 O O . LEU B 1 140 ? -6.961 32.875 38.094 1 89.81 140 LEU B O 1
ATOM 4618 N N . ASP B 1 141 ? -5.957 31.188 37.062 1 90.38 141 ASP B N 1
ATOM 4619 C CA . ASP B 1 141 ? -6.266 31.703 35.75 1 90.38 141 ASP B CA 1
ATOM 4620 C C . ASP B 1 141 ? -7.055 30.688 34.906 1 90.38 141 ASP B C 1
ATOM 4622 O O . ASP B 1 141 ? -6.832 29.484 35.031 1 90.38 141 ASP B O 1
ATOM 4626 N N . ALA B 1 142 ? -8.086 31.125 34.25 1 89.19 142 ALA B N 1
ATOM 4627 C CA . ALA B 1 142 ? -8.914 30.312 33.344 1 89.19 142 ALA B CA 1
ATOM 4628 C C . ALA B 1 142 ? -8.93 30.891 31.938 1 89.19 142 ALA B C 1
ATOM 4630 O O . ALA B 1 142 ? -8.93 32.094 31.75 1 89.19 142 ALA B O 1
ATOM 4631 N N . SER B 1 143 ? -8.734 30 31 1 91.94 143 SER B N 1
ATOM 4632 C CA . SER B 1 143 ? -8.828 30.391 29.594 1 91.94 143 SER B CA 1
ATOM 4633 C C . SER B 1 143 ? -9.797 29.484 28.844 1 91.94 143 SER B C 1
ATOM 4635 O O . SER B 1 143 ? -9.828 28.266 29.078 1 91.94 143 SER B O 1
ATOM 4637 N N . TRP B 1 144 ? -10.656 30.047 27.984 1 91.25 144 TRP B N 1
ATOM 4638 C CA . TRP B 1 144 ? -11.656 29.312 27.219 1 91.25 144 TRP B CA 1
ATOM 4639 C C . TRP B 1 144 ? -11.836 29.906 25.828 1 91.25 144 TRP B C 1
ATOM 4641 O O . TRP B 1 144 ? -11.867 31.125 25.672 1 91.25 144 TRP B O 1
ATOM 4651 N N . GLU B 1 145 ? -11.797 29.031 24.844 1 90.56 145 GLU B N 1
ATOM 4652 C CA . GLU B 1 145 ? -12.18 29.422 23.5 1 90.56 145 GLU B CA 1
ATOM 4653 C C . GLU B 1 145 ? -13.602 28.969 23.172 1 90.56 145 GLU B C 1
ATOM 4655 O O . GLU B 1 145 ? -13.875 27.766 23.141 1 90.56 145 GLU B O 1
ATOM 4660 N N . ILE B 1 146 ? -14.453 29.969 22.953 1 90.56 146 ILE B N 1
ATOM 4661 C CA . ILE B 1 146 ? -15.836 29.641 22.641 1 90.56 146 ILE B CA 1
ATOM 4662 C C . ILE B 1 146 ? -15.938 29.125 21.203 1 90.56 146 ILE B C 1
ATOM 4664 O O . ILE B 1 146 ? -15.523 29.797 20.266 1 90.56 146 ILE B O 1
ATOM 4668 N N . ASP B 1 147 ? -16.5 28 21.016 1 91.62 147 ASP B N 1
ATOM 4669 C CA . ASP B 1 147 ? -16.578 27.328 19.719 1 91.62 147 ASP B CA 1
ATOM 4670 C C . ASP B 1 147 ? -17.797 27.781 18.922 1 91.62 147 ASP B C 1
ATOM 4672 O O . ASP B 1 147 ? -18.672 26.984 18.609 1 91.62 147 ASP B O 1
ATOM 4676 N N . LEU B 1 148 ? -17.734 28.938 18.453 1 91.06 148 LEU B N 1
ATOM 4677 C CA . LEU B 1 148 ? -18.875 29.547 17.797 1 91.06 148 LEU B CA 1
ATOM 4678 C C . LEU B 1 148 ? -19.141 28.906 16.438 1 91.06 148 LEU B C 1
ATOM 4680 O O . LEU B 1 148 ? -20.297 28.797 16.016 1 91.06 148 LEU B O 1
ATOM 4684 N N . PHE B 1 149 ? -18.109 28.453 15.773 1 93.44 149 PHE B N 1
ATOM 4685 C CA . PHE B 1 149 ? -18.266 28.031 14.391 1 93.44 149 PHE B CA 1
ATOM 4686 C C . PHE B 1 149 ? -17.984 26.531 14.25 1 93.44 149 PHE B C 1
ATOM 4688 O O . PHE B 1 149 ? -17.938 26.016 13.133 1 93.44 149 PHE B O 1
ATOM 4695 N N . GLY B 1 150 ? -17.688 25.844 15.375 1 94.44 150 GLY B N 1
ATOM 4696 C CA . GLY B 1 150 ? -17.688 24.391 15.398 1 94.44 150 GLY B CA 1
ATOM 4697 C C . GLY B 1 150 ? -16.328 23.797 15.102 1 94.44 150 GLY B C 1
ATOM 4698 O O . GLY B 1 150 ? -16.234 22.625 14.703 1 94.44 150 GLY B O 1
ATOM 4699 N N . ALA B 1 151 ? -15.18 24.531 15.195 1 95 151 ALA B N 1
ATOM 4700 C CA . ALA B 1 151 ? -13.844 24 14.953 1 95 151 ALA B CA 1
ATOM 4701 C C . ALA B 1 151 ? -13.531 22.844 15.906 1 95 151 ALA B C 1
ATOM 4703 O O . ALA B 1 151 ? -13.016 21.797 15.477 1 95 151 ALA B O 1
ATOM 4704 N N . ARG B 1 152 ? -13.852 23.047 17.188 1 95 152 ARG B N 1
ATOM 4705 C CA . ARG B 1 152 ? -13.562 22.031 18.188 1 95 152 ARG B CA 1
ATOM 4706 C C . ARG B 1 152 ? -14.484 20.828 18.031 1 95 152 ARG B C 1
ATOM 4708 O O . ARG B 1 152 ? -14.062 19.688 18.219 1 95 152 ARG B O 1
ATOM 4715 N N . ARG B 1 153 ? -15.75 21.125 17.719 1 95.94 153 ARG B N 1
ATOM 4716 C CA . ARG B 1 153 ? -16.688 20.031 17.469 1 95.94 153 ARG B CA 1
ATOM 4717 C C . ARG B 1 153 ? -16.25 19.188 16.266 1 95.94 153 ARG B C 1
ATOM 4719 O O . ARG B 1 153 ? -16.312 17.969 16.297 1 95.94 153 ARG B O 1
ATOM 4726 N N . ARG B 1 154 ? -15.773 19.906 15.203 1 97.44 154 ARG B N 1
ATOM 4727 C CA . ARG B 1 154 ? -15.289 19.203 14.023 1 97.44 154 ARG B CA 1
ATOM 4728 C C . ARG B 1 154 ? -14.039 18.375 14.359 1 97.44 154 ARG B C 1
ATOM 4730 O O . ARG B 1 154 ? -13.875 17.266 13.859 1 97.44 154 ARG B O 1
ATOM 4737 N N . ALA B 1 155 ? -13.164 18.906 15.172 1 96.5 155 ALA B N 1
ATOM 4738 C CA . ALA B 1 155 ? -11.969 18.172 15.594 1 96.5 155 ALA B CA 1
ATOM 4739 C C . ALA B 1 155 ? -12.344 16.906 16.359 1 96.5 155 ALA B C 1
ATOM 4741 O O . ALA B 1 155 ? -11.75 15.852 16.141 1 96.5 155 ALA B O 1
ATOM 4742 N N . ALA B 1 156 ? -13.336 17 17.234 1 97 156 ALA B N 1
ATOM 4743 C CA . ALA B 1 156 ? -13.812 15.836 17.969 1 97 156 ALA B CA 1
ATOM 4744 C C . ALA B 1 156 ? -14.453 14.812 17.031 1 97 156 ALA B C 1
ATOM 4746 O O . ALA B 1 156 ? -14.273 13.609 17.203 1 97 156 ALA B O 1
ATOM 4747 N N . GLU B 1 157 ? -15.195 15.359 16.094 1 97.31 157 GLU B N 1
ATOM 4748 C CA . GLU B 1 157 ? -15.797 14.492 15.086 1 97.31 157 GLU B CA 1
ATOM 4749 C C . GLU B 1 157 ? -14.727 13.703 14.32 1 97.31 157 GLU B C 1
ATOM 4751 O O . GLU B 1 157 ? -14.883 12.5 14.094 1 97.31 157 GLU B O 1
ATOM 4756 N N . GLY B 1 158 ? -13.648 14.398 13.898 1 98 158 GLY B N 1
ATOM 4757 C CA . GLY B 1 158 ? -12.539 13.727 13.242 1 98 158 GLY B CA 1
ATOM 4758 C C . GLY B 1 158 ? -11.875 12.672 14.109 1 98 158 GLY B C 1
ATOM 4759 O O . GLY B 1 158 ? -11.555 11.578 13.633 1 98 158 GLY B O 1
ATOM 4760 N N . ALA B 1 159 ? -11.711 13.016 15.344 1 97.81 159 ALA B N 1
ATOM 4761 C CA . ALA B 1 159 ? -11.094 12.078 16.281 1 97.81 159 ALA B CA 1
ATOM 4762 C C . ALA B 1 159 ? -11.969 10.852 16.5 1 97.81 159 ALA B C 1
ATOM 4764 O O . ALA B 1 159 ? -11.469 9.734 16.656 1 97.81 159 ALA B O 1
ATOM 4765 N N . GLU B 1 160 ? -13.25 11.055 16.609 1 98.06 160 GLU B N 1
ATOM 4766 C CA . GLU B 1 160 ? -14.18 9.938 16.734 1 98.06 160 GLU B CA 1
ATOM 4767 C C . GLU B 1 160 ? -14.07 9 15.539 1 98.06 160 GLU B C 1
ATOM 4769 O O . GLU B 1 160 ? -14.031 7.777 15.703 1 98.06 160 GLU B O 1
ATOM 4774 N N . ALA B 1 161 ? -14.047 9.602 14.352 1 98.31 161 ALA B N 1
ATOM 4775 C CA . ALA B 1 161 ? -13.891 8.797 13.141 1 98.31 161 ALA B CA 1
ATOM 4776 C C . ALA B 1 161 ? -12.57 8.031 13.156 1 98.31 161 ALA B C 1
ATOM 4778 O O . ALA B 1 161 ? -12.516 6.867 12.75 1 98.31 161 ALA B O 1
ATOM 4779 N N . GLN B 1 162 ? -11.531 8.648 13.695 1 98.19 162 GLN B N 1
ATOM 4780 C CA . GLN B 1 162 ? -10.234 7.988 13.797 1 98.19 162 GLN B CA 1
ATOM 4781 C C . GLN B 1 162 ? -10.289 6.816 14.773 1 98.19 162 GLN B C 1
ATOM 4783 O O . GLN B 1 162 ? -9.648 5.785 14.547 1 98.19 162 GLN B O 1
ATOM 4788 N N . ALA B 1 163 ? -11.008 6.961 15.844 1 98.06 163 ALA B N 1
ATOM 4789 C CA . ALA B 1 163 ? -11.172 5.867 16.797 1 98.06 163 ALA B CA 1
ATOM 4790 C C . ALA B 1 163 ? -11.922 4.699 16.172 1 98.06 163 ALA B C 1
ATOM 4792 O O . ALA B 1 163 ? -11.57 3.537 16.375 1 98.06 163 ALA B O 1
ATOM 4793 N N . GLN B 1 164 ? -12.898 5.023 15.406 1 98.25 164 GLN B N 1
ATOM 4794 C CA . GLN B 1 164 ? -13.664 3.992 14.711 1 98.25 164 GLN B CA 1
ATOM 4795 C C . GLN B 1 164 ? -12.805 3.293 13.656 1 98.25 164 GLN B C 1
ATOM 4797 O O . GLN B 1 164 ? -12.938 2.084 13.445 1 98.25 164 GLN B O 1
ATOM 4802 N N . ALA B 1 165 ? -11.93 4.055 12.945 1 98.31 165 ALA B N 1
ATOM 4803 C CA . ALA B 1 165 ? -10.992 3.453 12 1 98.31 165 ALA B CA 1
ATOM 4804 C C . ALA B 1 165 ? -10.055 2.482 12.703 1 98.31 165 ALA B C 1
ATOM 4806 O O . ALA B 1 165 ? -9.742 1.413 12.18 1 98.31 165 ALA B O 1
ATOM 4807 N N . ALA B 1 166 ? -9.602 2.832 13.891 1 97.81 166 ALA B N 1
ATOM 4808 C CA . ALA B 1 166 ? -8.727 1.96 14.664 1 97.81 166 ALA B CA 1
ATOM 4809 C C . ALA B 1 166 ? -9.43 0.662 15.039 1 97.81 166 ALA B C 1
ATOM 4811 O O . ALA B 1 166 ? -8.828 -0.413 15.008 1 97.81 166 ALA B O 1
ATOM 4812 N N . GLU B 1 167 ? -10.695 0.781 15.398 1 97.88 167 GLU B N 1
ATOM 4813 C CA . GLU B 1 167 ? -11.492 -0.406 15.695 1 97.88 167 GLU B CA 1
ATOM 4814 C C . GLU B 1 167 ? -11.602 -1.315 14.477 1 97.88 167 GLU B C 1
ATOM 4816 O O . GLU B 1 167 ? -11.461 -2.535 14.586 1 97.88 167 GLU B O 1
ATOM 4821 N N . ALA B 1 168 ? -11.859 -0.709 13.344 1 97.94 168 ALA B N 1
ATOM 4822 C CA . ALA B 1 168 ? -11.938 -1.479 12.102 1 97.94 168 ALA B CA 1
ATOM 4823 C C . ALA B 1 168 ? -10.594 -2.139 11.781 1 97.94 168 ALA B C 1
ATOM 4825 O O . ALA B 1 168 ? -10.555 -3.268 11.289 1 97.94 168 ALA B O 1
ATOM 4826 N N . ASN B 1 169 ? -9.523 -1.509 12.078 1 97.88 169 ASN B N 1
ATOM 4827 C CA . ASN B 1 169 ? -8.195 -2.066 11.828 1 97.88 169 ASN B CA 1
ATOM 4828 C C . ASN B 1 169 ? -7.918 -3.273 12.711 1 97.88 169 ASN B C 1
ATOM 4830 O O . ASN B 1 169 ? -7.227 -4.207 12.305 1 97.88 169 ASN B O 1
ATOM 4834 N N . LYS B 1 170 ? -8.391 -3.287 13.938 1 97.56 170 LYS B N 1
ATOM 4835 C CA . LYS B 1 170 ? -8.281 -4.48 14.773 1 97.56 170 LYS B CA 1
ATOM 4836 C C . LYS B 1 170 ? -9.031 -5.652 14.156 1 97.56 170 LYS B C 1
ATOM 4838 O O . LYS B 1 170 ? -8.516 -6.77 14.094 1 97.56 170 LYS B O 1
ATOM 4843 N N . ALA B 1 171 ? -10.234 -5.34 13.703 1 97.81 171 ALA B N 1
ATOM 4844 C CA . ALA B 1 171 ? -11.016 -6.379 13.039 1 97.81 171 ALA B CA 1
ATOM 4845 C C . ALA B 1 171 ? -10.281 -6.93 11.82 1 97.81 171 ALA B C 1
ATOM 4847 O O . ALA B 1 171 ? -10.305 -8.133 11.57 1 97.81 171 ALA B O 1
ATOM 4848 N N . ASP B 1 172 ? -9.664 -6.086 11.039 1 97.69 172 ASP B N 1
ATOM 4849 C CA . ASP B 1 172 ? -8.891 -6.508 9.875 1 97.69 172 ASP B CA 1
ATOM 4850 C C . ASP B 1 172 ? -7.746 -7.434 10.273 1 97.69 172 ASP B C 1
ATOM 4852 O O . ASP B 1 172 ? -7.453 -8.414 9.586 1 97.69 172 ASP B O 1
ATOM 4856 N N . ALA B 1 173 ? -7.121 -7.105 11.391 1 96.81 173 ALA B N 1
ATOM 4857 C CA . ALA B 1 173 ? -6.051 -7.953 11.914 1 96.81 173 ALA B CA 1
ATOM 4858 C C . ALA B 1 173 ? -6.578 -9.336 12.289 1 96.81 173 ALA B C 1
ATOM 4860 O O . ALA B 1 173 ? -5.91 -10.344 12.055 1 96.81 173 ALA B O 1
ATOM 4861 N N . GLN B 1 174 ? -7.723 -9.375 12.836 1 97.81 174 GLN B N 1
ATOM 4862 C CA . GLN B 1 174 ? -8.336 -10.648 13.211 1 97.81 174 GLN B CA 1
ATOM 4863 C C . GLN B 1 174 ? -8.672 -11.484 11.984 1 97.81 174 GLN B C 1
ATOM 4865 O O . GLN B 1 174 ? -8.461 -12.695 11.977 1 97.81 174 GLN B O 1
ATOM 4870 N N . VAL B 1 175 ? -9.195 -10.82 10.93 1 98.12 175 VAL B N 1
ATOM 4871 C CA . VAL B 1 175 ? -9.5 -11.492 9.672 1 98.12 175 VAL B CA 1
ATOM 4872 C C . VAL B 1 175 ? -8.234 -12.133 9.109 1 98.12 175 VAL B C 1
ATOM 4874 O O . VAL B 1 175 ? -8.234 -13.32 8.773 1 98.12 175 VAL B O 1
ATOM 4877 N N . ARG B 1 176 ? -7.137 -11.391 9.117 1 98 176 ARG B N 1
ATOM 4878 C CA . ARG B 1 176 ? -5.879 -11.875 8.555 1 98 176 ARG B CA 1
ATOM 4879 C C . ARG B 1 176 ? -5.293 -12.992 9.414 1 98 176 ARG B C 1
ATOM 4881 O O . ARG B 1 176 ? -4.82 -14 8.883 1 98 176 ARG B O 1
ATOM 4888 N N . LEU B 1 177 ? -5.395 -12.805 10.664 1 98.12 177 LEU B N 1
ATOM 4889 C CA . LEU B 1 177 ? -4.77 -13.742 11.594 1 98.12 177 LEU B CA 1
ATOM 4890 C C . LEU B 1 177 ? -5.48 -15.094 11.555 1 98.12 177 LEU B C 1
ATOM 4892 O O . LEU B 1 177 ? -4.828 -16.141 11.492 1 98.12 177 LEU B O 1
ATOM 4896 N N . SER B 1 178 ? -6.805 -15.102 11.586 1 98.5 178 SER B N 1
ATOM 4897 C CA . SER B 1 178 ? -7.543 -16.359 11.531 1 98.5 178 SER B CA 1
ATOM 4898 C C . SER B 1 178 ? -7.25 -17.125 10.25 1 98.5 178 SER B C 1
ATOM 4900 O O . SER B 1 178 ? -7.039 -18.344 10.273 1 98.5 178 SER B O 1
ATOM 4902 N N . ALA B 1 179 ? -7.184 -16.391 9.141 1 98.62 179 ALA B N 1
ATOM 4903 C CA . ALA B 1 179 ? -6.887 -17.016 7.859 1 98.62 179 ALA B CA 1
ATOM 4904 C C . ALA B 1 179 ? -5.465 -17.578 7.84 1 98.62 179 ALA B C 1
ATOM 4906 O O . ALA B 1 179 ? -5.234 -18.688 7.352 1 98.62 179 ALA B O 1
ATOM 4907 N N . GLU B 1 180 ? -4.512 -16.844 8.422 1 98.62 180 GLU B N 1
ATOM 4908 C CA . GLU B 1 180 ? -3.113 -17.266 8.406 1 98.62 180 GLU B CA 1
ATOM 4909 C C . GLU B 1 180 ? -2.91 -18.516 9.25 1 98.62 180 GLU B C 1
ATOM 4911 O O . GLU B 1 180 ? -2.209 -19.438 8.836 1 98.62 180 GLU B O 1
ATOM 4916 N N . VAL B 1 181 ? -3.559 -18.547 10.352 1 98.75 181 VAL B N 1
ATOM 4917 C CA . VAL B 1 181 ? -3.473 -19.734 11.195 1 98.75 181 VAL B CA 1
ATOM 4918 C C . VAL B 1 181 ? -4.055 -20.938 10.461 1 98.75 181 VAL B C 1
ATOM 4920 O O . VAL B 1 181 ? -3.428 -22 10.398 1 98.75 181 VAL B O 1
ATOM 4923 N N . ALA B 1 182 ? -5.211 -20.75 9.922 1 98.81 182 ALA B N 1
ATOM 4924 C CA . ALA B 1 182 ? -5.883 -21.859 9.242 1 98.81 182 ALA B CA 1
ATOM 4925 C C . ALA B 1 182 ? -5.062 -22.344 8.047 1 98.81 182 ALA B C 1
ATOM 4927 O O . ALA B 1 182 ? -4.949 -23.547 7.824 1 98.81 182 ALA B O 1
ATOM 4928 N N . GLN B 1 183 ? -4.453 -21.422 7.301 1 98.75 183 GLN B N 1
ATOM 4929 C CA . GLN B 1 183 ? -3.633 -21.797 6.152 1 98.75 183 GLN B CA 1
ATOM 4930 C C . GLN B 1 183 ? -2.42 -22.609 6.582 1 98.75 183 GLN B C 1
ATOM 4932 O O . GLN B 1 183 ? -2.105 -23.641 5.969 1 98.75 183 GLN B O 1
ATOM 4937 N N . ASN B 1 184 ? -1.816 -22.172 7.598 1 98.75 184 ASN B N 1
ATOM 4938 C CA . ASN B 1 184 ? -0.645 -22.891 8.078 1 98.75 184 ASN B CA 1
ATOM 4939 C C . ASN B 1 184 ? -1.025 -24.25 8.672 1 98.75 184 ASN B C 1
ATOM 4941 O O . ASN B 1 184 ? -0.295 -25.219 8.508 1 98.75 184 ASN B O 1
ATOM 4945 N N . TYR B 1 185 ? -2.154 -24.359 9.32 1 98.75 185 TYR B N 1
ATOM 4946 C CA . TYR B 1 185 ? -2.617 -25.609 9.883 1 98.75 185 TYR B CA 1
ATOM 4947 C C . TYR B 1 185 ? -2.906 -26.625 8.781 1 98.75 185 TYR B C 1
ATOM 4949 O O . TYR B 1 185 ? -2.477 -27.781 8.859 1 98.75 185 TYR B O 1
ATOM 4957 N N . VAL B 1 186 ? -3.609 -26.156 7.758 1 98.81 186 VAL B N 1
ATOM 4958 C CA . VAL B 1 186 ? -3.906 -27.031 6.621 1 98.81 186 VAL B CA 1
ATOM 4959 C C . VAL B 1 186 ? -2.605 -27.484 5.961 1 98.81 186 VAL B C 1
ATOM 4961 O O . VAL B 1 186 ? -2.457 -28.656 5.605 1 98.81 186 VAL B O 1
ATOM 4964 N N . THR B 1 187 ? -1.666 -26.531 5.836 1 98.75 187 THR B N 1
ATOM 4965 C CA . THR B 1 187 ? -0.371 -26.875 5.258 1 98.75 187 THR B CA 1
ATOM 4966 C C . THR B 1 187 ? 0.343 -27.922 6.102 1 98.75 187 THR B C 1
ATOM 4968 O O . THR B 1 187 ? 0.894 -28.891 5.562 1 98.75 187 THR B O 1
ATOM 4971 N N . LEU B 1 188 ? 0.259 -27.812 7.395 1 98.69 188 LEU B N 1
ATOM 4972 C CA . LEU B 1 188 ? 0.879 -28.766 8.297 1 98.69 188 LEU B CA 1
ATOM 4973 C C . LEU B 1 188 ? 0.284 -30.156 8.102 1 98.69 188 LEU B C 1
ATOM 4975 O O . LEU B 1 188 ? 1.018 -31.141 7.918 1 98.69 188 LEU B O 1
ATOM 4979 N N . ARG B 1 189 ? -1.013 -30.203 8.102 1 98.75 189 ARG B N 1
ATOM 4980 C CA . ARG B 1 189 ? -1.686 -31.5 7.98 1 98.75 189 ARG B CA 1
ATOM 4981 C C . ARG B 1 189 ? -1.43 -32.125 6.609 1 98.75 189 ARG B C 1
ATOM 4983 O O . ARG B 1 189 ? -1.224 -33.312 6.5 1 98.75 189 ARG B O 1
ATOM 4990 N N . GLU B 1 190 ? -1.429 -31.266 5.578 1 98.5 190 GLU B N 1
ATOM 4991 C CA . GLU B 1 190 ? -1.097 -31.75 4.242 1 98.5 190 GLU B CA 1
ATOM 4992 C C . GLU B 1 190 ? 0.308 -32.344 4.207 1 98.5 190 GLU B C 1
ATOM 4994 O O . GLU B 1 190 ? 0.508 -33.438 3.686 1 98.5 190 GLU B O 1
ATOM 4999 N N . LEU B 1 191 ? 1.254 -31.641 4.793 1 98.19 191 LEU B N 1
ATOM 5000 C CA . LEU B 1 191 ? 2.641 -32.094 4.793 1 98.19 191 LEU B CA 1
ATOM 5001 C C . LEU B 1 191 ? 2.789 -33.406 5.562 1 98.19 191 LEU B C 1
ATOM 5003 O O . LEU B 1 191 ? 3.531 -34.312 5.148 1 98.19 191 LEU B O 1
ATOM 5007 N N . GLN B 1 192 ? 2.092 -33.562 6.602 1 98.25 192 GLN B N 1
ATOM 5008 C CA . GLN B 1 192 ? 2.135 -34.781 7.402 1 98.25 192 GLN B CA 1
ATOM 5009 C C . GLN B 1 192 ? 1.575 -35.969 6.625 1 98.25 192 GLN B C 1
ATOM 5011 O O . GLN B 1 192 ? 2.162 -37.062 6.633 1 98.25 192 GLN B O 1
ATOM 5016 N N . GLN B 1 193 ? 0.474 -35.75 5.984 1 98 193 GLN B N 1
ATOM 5017 C CA . GLN B 1 193 ? -0.101 -36.812 5.18 1 98 193 GLN B CA 1
ATOM 5018 C C . GLN B 1 193 ? 0.807 -37.188 4.004 1 98 193 GLN B C 1
ATOM 5020 O O . GLN B 1 193 ? 0.945 -38.344 3.65 1 98 193 GLN B O 1
ATOM 5025 N N . ARG B 1 194 ? 1.429 -36.156 3.432 1 97 194 ARG B N 1
ATOM 5026 C CA . ARG B 1 194 ? 2.365 -36.406 2.338 1 97 194 ARG B CA 1
ATOM 5027 C C . ARG B 1 194 ? 3.576 -37.188 2.82 1 97 194 ARG B C 1
ATOM 5029 O O . ARG B 1 194 ? 4.078 -38.062 2.107 1 97 194 ARG B O 1
ATOM 5036 N N . LEU B 1 195 ? 4.027 -36.938 4.016 1 97.06 195 LEU B N 1
ATOM 5037 C CA . LEU B 1 195 ? 5.156 -37.656 4.582 1 97.06 195 LEU B CA 1
ATOM 5038 C C . LEU B 1 195 ? 4.797 -39.125 4.812 1 97.06 195 LEU B C 1
ATOM 5040 O O . LEU B 1 195 ? 5.586 -40 4.504 1 97.06 195 LEU B O 1
ATOM 5044 N N . ILE B 1 196 ? 3.627 -39.375 5.305 1 96.81 196 ILE B N 1
ATOM 5045 C CA . ILE B 1 196 ? 3.162 -40.75 5.535 1 96.81 196 ILE B CA 1
ATOM 5046 C C . ILE B 1 196 ? 3.131 -41.5 4.211 1 96.81 196 ILE B C 1
ATOM 5048 O O . ILE B 1 196 ? 3.631 -42.625 4.125 1 96.81 196 ILE B O 1
ATOM 5052 N N . LEU B 1 197 ? 2.588 -40.812 3.232 1 94.75 197 LEU B N 1
ATOM 5053 C CA . LEU B 1 197 ? 2.488 -41.438 1.928 1 94.75 197 LEU B CA 1
ATOM 5054 C C . LEU B 1 197 ? 3.871 -41.656 1.322 1 94.75 197 LEU B C 1
ATOM 5056 O O . LEU B 1 197 ? 4.125 -42.688 0.687 1 94.75 197 LEU B O 1
ATOM 5060 N N . ALA B 1 198 ? 4.758 -40.719 1.475 1 94.69 198 ALA B N 1
ATOM 5061 C CA . ALA B 1 198 ? 6.121 -40.844 0.958 1 94.69 198 ALA B CA 1
ATOM 5062 C C . ALA B 1 198 ? 6.867 -41.969 1.646 1 94.69 198 ALA B C 1
ATOM 5064 O O . ALA B 1 198 ? 7.602 -42.719 0.999 1 94.69 198 ALA B O 1
ATOM 5065 N N . ARG B 1 199 ? 6.699 -42.188 2.908 1 95.31 199 ARG B N 1
ATOM 5066 C CA . ARG B 1 199 ? 7.312 -43.312 3.643 1 95.31 199 ARG B CA 1
ATOM 5067 C C . ARG B 1 199 ? 6.746 -44.656 3.197 1 95.31 199 ARG B C 1
ATOM 5069 O O . ARG B 1 199 ? 7.488 -45.625 3.045 1 95.31 199 ARG B O 1
ATOM 5076 N N . ARG B 1 200 ? 5.488 -44.625 2.998 1 92.31 200 ARG B N 1
ATOM 5077 C CA 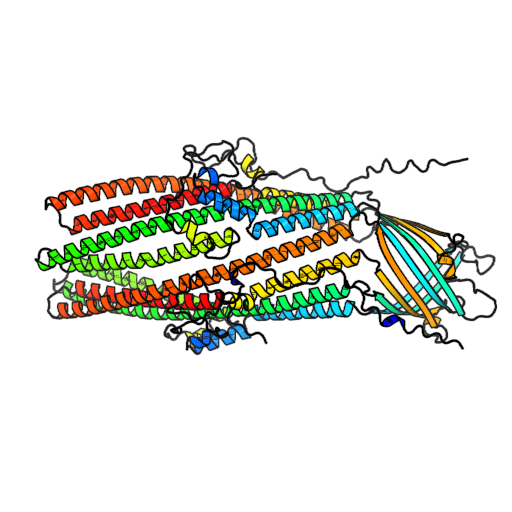. ARG B 1 200 ? 4.863 -45.844 2.486 1 92.31 200 ARG B CA 1
ATOM 5078 C C . ARG B 1 200 ? 5.41 -46.188 1.106 1 92.31 200 ARG B C 1
ATOM 5080 O O . ARG B 1 200 ? 5.664 -47.375 0.816 1 92.31 200 ARG B O 1
ATOM 5087 N N . SER B 1 201 ? 5.543 -45.188 0.28 1 92.44 201 SER B N 1
ATOM 5088 C CA . SER B 1 201 ? 6.117 -45.375 -1.047 1 92.44 201 SER B CA 1
ATOM 5089 C C . SER B 1 201 ? 7.535 -45.938 -0.959 1 92.44 201 SER B C 1
ATOM 5091 O O . SER B 1 201 ? 7.879 -46.875 -1.67 1 92.44 201 SER B O 1
ATOM 5093 N N . ALA B 1 202 ? 8.32 -45.438 -0.057 1 93.94 202 ALA B N 1
ATOM 5094 C CA . ALA B 1 202 ? 9.695 -45.875 0.13 1 93.94 202 ALA B CA 1
ATOM 5095 C C . ALA B 1 202 ? 9.719 -47.344 0.612 1 93.94 202 ALA B C 1
ATOM 5097 O O . ALA B 1 202 ? 10.523 -48.125 0.13 1 93.94 202 ALA B O 1
ATOM 5098 N N . GLN B 1 203 ? 8.883 -47.688 1.441 1 93.81 203 GLN B N 1
ATOM 5099 C CA . GLN B 1 203 ? 8.812 -49.062 1.972 1 93.81 203 GLN B CA 1
ATOM 5100 C C . GLN B 1 203 ? 8.414 -50.062 0.884 1 93.81 203 GLN B C 1
ATOM 5102 O O . GLN B 1 203 ? 8.984 -51.156 0.796 1 93.81 203 GLN B O 1
ATOM 5107 N N . LEU B 1 204 ? 7.465 -49.594 0.142 1 90.19 204 LEU B N 1
ATOM 5108 C CA . LEU B 1 204 ? 7.027 -50.438 -0.948 1 90.19 204 LEU B CA 1
ATOM 5109 C C . LEU B 1 204 ? 8.148 -50.656 -1.964 1 90.19 204 LEU B C 1
ATOM 5111 O O . LEU B 1 204 ? 8.352 -51.75 -2.459 1 90.19 204 LEU B O 1
ATOM 5115 N N . GLN B 1 205 ? 8.859 -49.625 -2.283 1 91.94 205 GLN B N 1
ATOM 5116 C CA . GLN B 1 205 ? 9.984 -49.719 -3.217 1 91.94 205 GLN B CA 1
ATOM 5117 C C . GLN B 1 205 ? 11.102 -50.562 -2.65 1 91.94 205 GLN B C 1
ATOM 5119 O O . GLN B 1 205 ? 11.75 -51.312 -3.387 1 91.94 205 GLN B O 1
ATOM 5124 N N . GLN B 1 206 ? 11.328 -50.531 -1.386 1 94.5 206 GLN B N 1
ATOM 5125 C CA . GLN B 1 206 ? 12.336 -51.344 -0.728 1 94.5 206 GLN B CA 1
ATOM 5126 C C . GLN B 1 206 ? 11.992 -52.812 -0.828 1 94.5 206 GLN B C 1
ATOM 5128 O O . GLN B 1 206 ? 12.852 -53.656 -1.119 1 94.5 206 GLN B O 1
ATOM 5133 N N . ARG B 1 207 ? 10.766 -53.094 -0.604 1 92.31 207 ARG B N 1
ATOM 5134 C CA . ARG B 1 207 ? 10.312 -54.5 -0.705 1 92.31 207 ARG B CA 1
ATOM 5135 C C . ARG B 1 207 ? 10.422 -55 -2.139 1 92.31 207 ARG B C 1
ATOM 5137 O O . ARG B 1 207 ? 10.852 -56.125 -2.373 1 92.31 207 ARG B O 1
ATOM 5144 N N . SER B 1 208 ? 10.016 -54.125 -3.023 1 92 208 SER B N 1
ATOM 5145 C CA . SER B 1 208 ? 10.086 -54.469 -4.438 1 92 208 SER B CA 1
ATOM 5146 C C . SER B 1 208 ? 11.531 -54.688 -4.883 1 92 208 SER B C 1
ATOM 5148 O O . SER B 1 208 ? 11.82 -55.562 -5.676 1 92 208 SER B O 1
ATOM 5150 N N . LEU B 1 209 ? 12.414 -53.844 -4.371 1 93.25 209 LEU B N 1
ATOM 5151 C CA . LEU B 1 209 ? 13.828 -53.938 -4.703 1 93.25 209 LEU B CA 1
ATOM 5152 C C . LEU B 1 209 ? 14.406 -55.25 -4.191 1 93.25 209 LEU B C 1
ATOM 5154 O O . LEU B 1 209 ? 15.156 -55.938 -4.906 1 93.25 209 LEU B O 1
ATOM 5158 N N . ALA B 1 210 ? 14.055 -55.688 -3.037 1 94.12 210 ALA B N 1
ATOM 5159 C CA . ALA B 1 210 ? 14.523 -56.938 -2.463 1 94.12 210 ALA B CA 1
ATOM 5160 C C . ALA B 1 210 ? 14.062 -58.125 -3.307 1 94.12 210 ALA B C 1
ATOM 5162 O O . ALA B 1 210 ? 14.836 -59.062 -3.547 1 94.12 210 ALA B O 1
ATOM 5163 N N . LEU B 1 211 ? 12.828 -58.031 -3.746 1 90.94 211 LEU B N 1
ATOM 5164 C CA . LEU B 1 211 ? 12.297 -59.094 -4.578 1 90.94 211 LEU B CA 1
ATOM 5165 C C . LEU B 1 211 ? 13.008 -59.156 -5.926 1 90.94 211 LEU B C 1
ATOM 5167 O O . LEU B 1 211 ? 13.344 -60.219 -6.414 1 90.94 211 LEU B O 1
ATOM 5171 N N . LEU B 1 212 ? 13.211 -58 -6.473 1 91.06 212 LEU B N 1
ATOM 5172 C CA . LEU B 1 212 ? 13.883 -57.938 -7.766 1 91.06 212 LEU B CA 1
ATOM 5173 C C . LEU B 1 212 ? 15.32 -58.406 -7.66 1 91.06 212 LEU B C 1
ATOM 5175 O O . LEU B 1 212 ? 15.836 -59.062 -8.586 1 91.06 212 LEU B O 1
ATOM 5179 N N . GLN B 1 213 ? 15.984 -58.188 -6.582 1 93.12 213 GLN B N 1
ATOM 5180 C CA . GLN B 1 213 ? 17.344 -58.625 -6.348 1 93.12 213 GLN B CA 1
ATOM 5181 C C . GLN B 1 213 ? 17.406 -60.156 -6.227 1 93.12 213 GLN B C 1
ATOM 5183 O O . GLN B 1 213 ? 18.312 -60.812 -6.75 1 93.12 213 GLN B O 1
ATOM 5188 N N . GLN B 1 214 ? 16.422 -60.719 -5.598 1 92.56 214 GLN B N 1
ATOM 5189 C CA . GLN B 1 214 ? 16.344 -62.156 -5.48 1 92.56 214 GLN B CA 1
ATOM 5190 C C . GLN B 1 214 ? 16.141 -62.812 -6.848 1 92.56 214 GLN B C 1
ATOM 5192 O O . GLN B 1 214 ? 16.75 -63.844 -7.145 1 92.56 214 GLN B O 1
ATOM 5197 N N . ARG B 1 215 ? 15.336 -62.219 -7.617 1 90.12 215 ARG B N 1
ATOM 5198 C CA . ARG B 1 215 ? 15.062 -62.75 -8.945 1 90.12 215 ARG B CA 1
ATOM 5199 C C . ARG B 1 215 ? 16.281 -62.594 -9.859 1 90.12 215 ARG B C 1
ATOM 5201 O O . ARG B 1 215 ? 16.562 -63.469 -10.664 1 90.12 215 ARG B O 1
ATOM 5208 N N . GLU B 1 216 ? 16.984 -61.5 -9.727 1 89.56 216 GLU B N 1
ATOM 5209 C CA . GLU B 1 216 ? 18.203 -61.281 -10.492 1 89.56 216 GLU B CA 1
ATOM 5210 C C . GLU B 1 216 ? 19.25 -62.344 -10.164 1 89.56 216 GLU B C 1
ATOM 5212 O O . GLU B 1 216 ? 19.922 -62.875 -11.055 1 89.56 216 GLU B O 1
ATOM 5217 N N . GLN B 1 217 ? 19.312 -62.688 -8.953 1 91.12 217 GLN B N 1
ATOM 5218 C CA . GLN B 1 217 ? 20.266 -63.719 -8.5 1 91.12 217 GLN B CA 1
ATOM 5219 C C . GLN B 1 217 ? 19.922 -65.062 -9.094 1 91.12 217 GLN B C 1
ATOM 5221 O O . GLN B 1 217 ? 20.828 -65.875 -9.32 1 91.12 217 GLN B O 1
ATOM 5226 N N . ARG B 1 218 ? 18.672 -65.25 -9.492 1 91.38 218 ARG B N 1
ATOM 5227 C CA . ARG B 1 218 ? 18.219 -66.5 -10.078 1 91.38 218 ARG B CA 1
ATOM 5228 C C . ARG B 1 218 ? 18.141 -66.375 -11.602 1 91.38 218 ARG B C 1
ATOM 5230 O O . ARG B 1 218 ? 17.625 -67.312 -12.266 1 91.38 218 ARG B O 1
ATOM 5237 N N . GLY B 1 219 ? 18.578 -65.188 -12.148 1 87.31 219 GLY B N 1
ATOM 5238 C CA . GLY B 1 219 ? 18.641 -64.938 -13.586 1 87.31 219 GLY B CA 1
ATOM 5239 C C . GLY B 1 219 ? 17.297 -64.625 -14.203 1 87.31 219 GLY B C 1
ATOM 5240 O O . GLY B 1 219 ? 17.156 -64.625 -15.43 1 87.31 219 GLY B O 1
ATOM 5241 N N . ALA B 1 220 ? 16.359 -64.312 -13.281 1 83 220 ALA B N 1
ATOM 5242 C CA . ALA B 1 220 ? 15 -64.062 -13.758 1 83 220 ALA B CA 1
ATOM 5243 C C . ALA B 1 220 ? 14.703 -62.594 -13.938 1 83 220 ALA B C 1
ATOM 5245 O O . ALA B 1 220 ? 13.602 -62.219 -14.352 1 83 220 ALA B O 1
ATOM 5246 N N . SER B 1 221 ? 15.617 -61.688 -13.578 1 82.69 221 SER B N 1
ATOM 5247 C CA . SER B 1 221 ? 15.477 -60.25 -13.797 1 82.69 221 SER B CA 1
ATOM 5248 C C . SER B 1 221 ? 16.812 -59.625 -14.195 1 82.69 221 SER B C 1
ATOM 5250 O O . SER B 1 221 ? 17.875 -60.188 -13.938 1 82.69 221 SER B O 1
ATOM 5252 N N . SER B 1 222 ? 16.719 -58.531 -14.883 1 87.88 222 SER B N 1
ATOM 5253 C CA . SER B 1 222 ? 17.938 -57.875 -15.352 1 87.88 222 SER B CA 1
ATOM 5254 C C . SER B 1 222 ? 18.531 -56.969 -14.273 1 87.88 222 SER B C 1
ATOM 5256 O O . SER B 1 222 ? 17.812 -56.406 -13.438 1 87.88 222 SER B O 1
ATOM 5258 N N . ARG B 1 223 ? 19.859 -56.781 -14.375 1 89.12 223 ARG B N 1
ATOM 5259 C CA . ARG B 1 223 ? 20.578 -55.875 -13.477 1 89.12 223 ARG B CA 1
ATOM 5260 C C . ARG B 1 223 ? 20.141 -54.438 -13.672 1 89.12 223 ARG B C 1
ATOM 5262 O O . ARG B 1 223 ? 20.109 -53.656 -12.719 1 89.12 223 ARG B O 1
ATOM 5269 N N . ASP B 1 224 ? 19.734 -54.094 -14.859 1 89.31 224 ASP B N 1
ATOM 5270 C CA . ASP B 1 224 ? 19.297 -52.75 -15.18 1 89.31 224 ASP B CA 1
ATOM 5271 C C . ASP B 1 224 ? 18.031 -52.375 -14.398 1 89.31 224 ASP B C 1
ATOM 5273 O O . ASP B 1 224 ? 17.891 -51.25 -13.93 1 89.31 224 ASP B O 1
ATOM 5277 N N . GLU B 1 225 ? 17.188 -53.344 -14.234 1 87.81 225 GLU B N 1
ATOM 5278 C CA . GLU B 1 225 ? 15.945 -53.094 -13.508 1 87.81 225 GLU B CA 1
ATOM 5279 C C . GLU B 1 225 ? 16.219 -52.875 -12.023 1 87.81 225 GLU B C 1
ATOM 5281 O O . GLU B 1 225 ? 15.555 -52.031 -11.391 1 87.81 225 GLU B O 1
ATOM 5286 N N . VAL B 1 226 ? 17.141 -53.625 -11.508 1 91.19 226 VAL B N 1
ATOM 5287 C CA . VAL B 1 226 ? 17.5 -53.469 -10.102 1 91.19 226 VAL B CA 1
ATOM 5288 C C . VAL B 1 226 ? 18.094 -52.062 -9.859 1 91.19 226 VAL B C 1
ATOM 5290 O O . VAL B 1 226 ? 17.688 -51.375 -8.922 1 91.19 226 VAL B O 1
ATOM 5293 N N . VAL B 1 227 ? 18.984 -51.625 -10.742 1 93.06 227 VAL B N 1
ATOM 5294 C CA . VAL B 1 227 ? 19.641 -50.312 -10.602 1 93.06 227 VAL B CA 1
ATOM 5295 C C . VAL B 1 227 ? 18.609 -49.188 -10.734 1 93.06 227 VAL B C 1
ATOM 5297 O O . VAL B 1 227 ? 18.656 -48.219 -10.008 1 93.06 227 VAL B O 1
ATOM 5300 N N . ARG B 1 228 ? 17.688 -49.344 -11.609 1 89.25 228 ARG B N 1
ATOM 5301 C CA . ARG B 1 228 ? 16.641 -48.344 -11.828 1 89.25 228 ARG B CA 1
ATOM 5302 C C . ARG B 1 228 ? 15.781 -48.188 -10.578 1 89.25 228 ARG B C 1
ATOM 5304 O O . ARG B 1 228 ? 15.516 -47.062 -10.141 1 89.25 228 ARG B O 1
ATOM 5311 N N . LEU B 1 229 ? 15.375 -49.312 -10 1 90.25 229 LEU B N 1
ATOM 5312 C CA . LEU B 1 229 ? 14.516 -49.25 -8.82 1 90.25 229 LEU B CA 1
ATOM 5313 C C . LEU B 1 229 ? 15.289 -48.719 -7.621 1 90.25 229 LEU B C 1
ATOM 5315 O O . LEU B 1 229 ? 14.727 -48 -6.781 1 90.25 229 LEU B O 1
ATOM 5319 N N . LYS B 1 230 ? 16.547 -49.062 -7.586 1 93.69 230 LYS B N 1
ATOM 5320 C CA . LYS B 1 230 ? 17.391 -48.531 -6.516 1 93.69 230 LYS B CA 1
ATOM 5321 C C . LYS B 1 230 ? 17.5 -47.031 -6.605 1 93.69 230 LYS B C 1
ATOM 5323 O O . LYS B 1 230 ? 17.453 -46.312 -5.586 1 93.69 230 LYS B O 1
ATOM 5328 N N . THR B 1 231 ? 17.656 -46.531 -7.781 1 93.25 231 THR B N 1
ATOM 5329 C CA . THR B 1 231 ? 17.734 -45.094 -8.008 1 93.25 231 THR B CA 1
ATOM 5330 C C . THR B 1 231 ? 16.422 -44.406 -7.633 1 93.25 231 THR B C 1
ATOM 5332 O O . THR B 1 231 ? 16.422 -43.344 -7.016 1 93.25 231 THR B O 1
ATOM 5335 N N . GLU B 1 232 ? 15.367 -45.031 -7.988 1 89.19 232 GLU B N 1
ATOM 5336 C CA . GLU B 1 232 ? 14.047 -44.5 -7.66 1 89.19 232 GLU B CA 1
ATOM 5337 C C . GLU B 1 232 ? 13.82 -44.469 -6.152 1 89.19 232 GLU B C 1
ATOM 5339 O O . GLU B 1 232 ? 13.266 -43.5 -5.621 1 89.19 232 GLU B O 1
ATOM 5344 N N . LEU B 1 233 ? 14.211 -45.562 -5.492 1 92.12 233 LEU B N 1
ATOM 5345 C CA . LEU B 1 233 ? 14.102 -45.625 -4.039 1 92.12 233 LEU B CA 1
ATOM 5346 C C . LEU B 1 233 ? 14.914 -44.5 -3.4 1 92.12 233 LEU B C 1
ATOM 5348 O O . LEU B 1 233 ? 14.43 -43.812 -2.496 1 92.12 233 LEU B O 1
ATOM 5352 N N . THR B 1 234 ? 16.094 -44.281 -3.939 1 94.12 234 THR B N 1
ATOM 5353 C CA . THR B 1 234 ? 16.969 -43.219 -3.41 1 94.12 234 THR B CA 1
ATOM 5354 C C . THR B 1 234 ? 16.328 -41.844 -3.609 1 94.12 234 THR B C 1
ATOM 5356 O O . THR B 1 234 ? 16.406 -41 -2.73 1 94.12 234 THR B O 1
ATOM 5359 N N . ARG B 1 235 ? 15.719 -41.625 -4.742 1 90.44 235 ARG B N 1
ATOM 5360 C CA . ARG B 1 235 ? 15.023 -40.375 -5.02 1 90.44 235 ARG B CA 1
ATOM 5361 C C . ARG B 1 235 ? 13.859 -40.156 -4.066 1 90.44 235 ARG B C 1
ATOM 5363 O O . ARG B 1 235 ? 13.656 -39.062 -3.553 1 90.44 235 ARG B O 1
ATOM 5370 N N . THR B 1 236 ? 13.102 -41.219 -3.848 1 90.38 236 THR B N 1
ATOM 5371 C CA . THR B 1 236 ? 11.969 -41.156 -2.936 1 90.38 236 THR B CA 1
ATOM 5372 C C . THR B 1 236 ? 12.43 -40.844 -1.513 1 90.38 236 THR B C 1
ATOM 5374 O O . THR B 1 236 ? 11.844 -40.031 -0.824 1 90.38 236 THR B O 1
ATOM 5377 N N . GLU B 1 237 ? 13.484 -41.531 -1.136 1 93.44 237 GLU B N 1
ATOM 5378 C CA . GLU B 1 237 ? 14.031 -41.344 0.205 1 93.44 237 GLU B CA 1
ATOM 5379 C C . GLU B 1 237 ? 14.586 -39.906 0.379 1 93.44 237 GLU B C 1
ATOM 5381 O O . GLU B 1 237 ? 14.445 -39.312 1.448 1 93.44 237 GLU B O 1
ATOM 5386 N N . ALA B 1 238 ? 15.156 -39.438 -0.65 1 93.25 238 ALA B N 1
ATOM 5387 C CA . ALA B 1 238 ? 15.703 -38.094 -0.611 1 93.25 238 ALA B CA 1
ATOM 5388 C C . ALA B 1 238 ? 14.594 -37.062 -0.426 1 93.25 238 ALA B C 1
ATOM 5390 O O . ALA B 1 238 ? 14.828 -35.969 0.1 1 93.25 238 ALA B O 1
ATOM 5391 N N . GLY B 1 239 ? 13.383 -37.344 -0.835 1 93.5 239 GLY B N 1
ATOM 5392 C CA . GLY B 1 239 ? 12.242 -36.438 -0.737 1 93.5 239 GLY B CA 1
ATOM 5393 C C . GLY B 1 239 ? 11.633 -36.406 0.651 1 93.5 239 GLY B C 1
ATOM 5394 O O . GLY B 1 239 ? 10.789 -35.562 0.937 1 93.5 239 GLY B O 1
ATOM 5395 N N . LEU B 1 240 ? 12.094 -37.312 1.562 1 94.94 240 LEU B N 1
ATOM 5396 C CA . LEU B 1 240 ? 11.516 -37.406 2.9 1 94.94 240 LEU B CA 1
ATOM 5397 C C . LEU B 1 240 ? 12.016 -36.25 3.773 1 94.94 240 LEU B C 1
ATOM 5399 O O . LEU B 1 240 ? 11.234 -35.625 4.508 1 94.94 240 LEU B O 1
ATOM 5403 N N . LEU B 1 241 ? 13.273 -35.875 3.625 1 94.62 241 LEU B N 1
ATOM 5404 C CA . LEU B 1 241 ? 13.898 -34.906 4.508 1 94.62 241 LEU B CA 1
ATOM 5405 C C . LEU B 1 241 ? 13.297 -33.5 4.289 1 94.62 241 LEU B C 1
ATOM 5407 O O . LEU B 1 241 ? 12.969 -32.812 5.25 1 94.62 241 LEU B O 1
ATOM 5411 N N . PRO B 1 242 ? 13.117 -33.031 2.975 1 95.75 242 PRO B N 1
ATOM 5412 C CA . PRO B 1 242 ? 12.461 -31.734 2.777 1 95.75 242 PRO B CA 1
ATOM 5413 C C . PRO B 1 242 ? 11.07 -31.688 3.396 1 95.75 242 PRO B C 1
ATOM 5415 O O . PRO B 1 242 ? 10.664 -30.641 3.912 1 95.75 242 PRO B O 1
ATOM 5418 N N . LEU B 1 243 ? 10.289 -32.75 3.365 1 96.75 243 LEU B N 1
ATOM 5419 C CA . LEU B 1 243 ? 8.961 -32.781 3.967 1 96.75 243 LEU B CA 1
ATOM 5420 C C . LEU B 1 243 ? 9.047 -32.625 5.48 1 96.75 243 LEU B C 1
ATOM 5422 O O . LEU B 1 243 ? 8.273 -31.859 6.078 1 96.75 243 LEU B O 1
ATOM 5426 N N . GLU B 1 244 ? 10.023 -33.281 6.027 1 96.5 244 GLU B N 1
ATOM 5427 C CA . GLU B 1 244 ? 10.227 -33.156 7.469 1 96.5 244 GLU B CA 1
ATOM 5428 C C . GLU B 1 244 ? 10.617 -31.75 7.863 1 96.5 244 GLU B C 1
ATOM 5430 O O . GLU B 1 244 ? 10.133 -31.219 8.867 1 96.5 244 GLU B O 1
ATOM 5435 N N . GLY B 1 245 ? 11.523 -31.172 7.082 1 97.06 245 GLY B N 1
ATOM 5436 C CA . GLY B 1 245 ? 11.906 -29.781 7.316 1 97.06 245 GLY B CA 1
ATOM 5437 C C . GLY B 1 245 ? 10.742 -28.828 7.211 1 97.06 245 GLY B C 1
ATOM 5438 O O . GLY B 1 245 ? 10.602 -27.922 8.039 1 97.06 245 GLY B O 1
ATOM 5439 N N . GLN B 1 246 ? 9.875 -28.953 6.242 1 98 246 GLN B N 1
ATOM 5440 C CA . GLN B 1 246 ? 8.703 -28.109 6.059 1 98 246 GLN B CA 1
ATOM 5441 C C . GLN B 1 246 ? 7.723 -28.266 7.219 1 98 246 GLN B C 1
ATOM 5443 O O . GLN B 1 246 ? 7.098 -27.281 7.641 1 98 246 GLN B O 1
ATOM 5448 N N . ILE B 1 247 ? 7.566 -29.484 7.691 1 97.94 247 ILE B N 1
ATOM 5449 C CA . ILE B 1 247 ? 6.699 -29.734 8.836 1 97.94 247 ILE B CA 1
ATOM 5450 C C . ILE B 1 247 ? 7.211 -28.953 10.047 1 97.94 247 ILE B C 1
ATOM 5452 O O . ILE B 1 247 ? 6.445 -28.234 10.703 1 97.94 247 ILE B O 1
ATOM 5456 N N . ALA B 1 248 ? 8.516 -29 10.258 1 97.25 248 ALA B N 1
ATOM 5457 C CA . ALA B 1 248 ? 9.117 -28.297 11.398 1 97.25 248 ALA B CA 1
ATOM 5458 C C . ALA B 1 248 ? 8.922 -26.797 11.281 1 97.25 248 ALA B C 1
ATOM 5460 O O . ALA B 1 248 ? 8.555 -26.141 12.258 1 97.25 248 ALA B O 1
ATOM 5461 N N . THR B 1 249 ? 9.148 -26.281 10.094 1 97.75 249 THR B N 1
ATOM 5462 C CA . THR B 1 249 ? 9.023 -24.844 9.891 1 97.75 249 THR B CA 1
ATOM 5463 C C . THR B 1 249 ? 7.574 -24.406 10.047 1 97.75 249 THR B C 1
ATOM 5465 O O . THR B 1 249 ? 7.305 -23.328 10.578 1 97.75 249 THR B O 1
ATOM 5468 N N . THR B 1 250 ? 6.621 -25.156 9.594 1 98.38 250 THR B N 1
ATOM 5469 C CA . THR B 1 250 ? 5.211 -24.812 9.695 1 98.38 250 THR B CA 1
ATOM 5470 C C . THR B 1 250 ? 4.746 -24.844 11.148 1 98.38 250 THR B C 1
ATOM 5472 O O . THR B 1 250 ? 3.922 -24.031 11.57 1 98.38 250 THR B O 1
ATOM 5475 N N . LEU B 1 251 ? 5.305 -25.812 11.891 1 98.19 251 LEU B N 1
ATOM 5476 C CA . LEU B 1 251 ? 5.012 -25.875 13.32 1 98.19 251 LEU B CA 1
ATOM 5477 C C . LEU B 1 251 ? 5.469 -24.609 14.023 1 98.19 251 LEU B C 1
ATOM 5479 O O . LEU B 1 251 ? 4.73 -24.047 14.836 1 98.19 251 LEU B O 1
ATOM 5483 N N . ASP B 1 252 ? 6.605 -24.141 13.672 1 98 252 ASP B N 1
ATOM 5484 C CA . ASP B 1 252 ? 7.141 -22.922 14.273 1 98 252 ASP B CA 1
ATOM 5485 C C . ASP B 1 252 ? 6.336 -21.703 13.836 1 98 252 ASP B C 1
ATOM 5487 O O . ASP B 1 252 ? 6.16 -20.75 14.617 1 98 252 ASP B O 1
ATOM 5491 N N . GLN B 1 253 ? 5.871 -21.703 12.617 1 98.25 253 GLN B N 1
ATOM 5492 C CA . GLN B 1 253 ? 5.023 -20.609 12.156 1 98.25 253 GLN B CA 1
ATOM 5493 C C . GLN B 1 253 ? 3.717 -20.547 12.938 1 98.25 253 GLN B C 1
ATOM 5495 O O . GLN B 1 253 ? 3.238 -19.469 13.281 1 98.25 253 GLN B O 1
ATOM 5500 N N . LEU B 1 254 ? 3.152 -21.688 13.172 1 98.5 254 LEU B N 1
ATOM 5501 C CA . LEU B 1 254 ? 1.925 -21.734 13.961 1 98.5 254 LEU B CA 1
ATOM 5502 C C . LEU B 1 254 ? 2.166 -21.219 15.375 1 98.5 254 LEU B C 1
ATOM 5504 O O . LEU B 1 254 ? 1.332 -20.5 15.93 1 98.5 254 LEU B O 1
ATOM 5508 N N . ALA B 1 255 ? 3.318 -21.594 15.93 1 98.5 255 ALA B N 1
ATOM 5509 C CA . ALA B 1 255 ? 3.664 -21.094 17.25 1 98.5 255 ALA B CA 1
ATOM 5510 C C . ALA B 1 255 ? 3.771 -19.578 17.266 1 98.5 255 ALA B C 1
ATOM 5512 O O . ALA B 1 255 ? 3.246 -18.906 18.172 1 98.5 255 ALA B O 1
ATOM 5513 N N . LEU B 1 256 ? 4.434 -18.984 16.25 1 98.06 256 LEU B N 1
ATOM 5514 C CA . LEU B 1 256 ? 4.551 -17.547 16.141 1 98.06 256 LEU B CA 1
ATOM 5515 C C . LEU B 1 256 ? 3.176 -16.891 16.062 1 98.06 256 LEU B C 1
ATOM 5517 O O . LEU B 1 256 ? 2.924 -15.891 16.734 1 98.06 256 LEU B O 1
ATOM 5521 N N . LEU B 1 257 ? 2.256 -17.422 15.281 1 98.44 257 LEU B N 1
ATOM 5522 C CA . LEU B 1 257 ? 0.93 -16.859 15.07 1 98.44 257 LEU B CA 1
ATOM 5523 C C . LEU B 1 257 ? 0.109 -16.906 16.359 1 98.44 257 LEU B C 1
ATOM 5525 O O . LEU B 1 257 ? -0.724 -16.016 16.594 1 98.44 257 LEU B O 1
ATOM 5529 N N . THR B 1 258 ? 0.327 -17.906 17.203 1 98.12 258 THR B N 1
ATOM 5530 C CA . THR B 1 258 ? -0.435 -18.047 18.438 1 98.12 258 THR B CA 1
ATOM 5531 C C . THR B 1 258 ? 0.228 -17.266 19.578 1 98.12 258 THR B C 1
ATOM 5533 O O . THR B 1 258 ? -0.221 -17.328 20.719 1 98.12 258 THR B O 1
ATOM 5536 N N . GLY B 1 259 ? 1.343 -16.547 19.266 1 97.69 259 GLY B N 1
ATOM 5537 C CA . GLY B 1 259 ? 2.031 -15.75 20.266 1 97.69 259 GLY B CA 1
ATOM 5538 C C . GLY B 1 259 ? 2.908 -16.578 21.188 1 97.69 259 GLY B C 1
ATOM 5539 O O . GLY B 1 259 ? 3.141 -16.203 22.328 1 97.69 259 GLY B O 1
ATOM 5540 N N . ASP B 1 260 ? 3.373 -17.75 20.672 1 97.12 260 ASP B N 1
ATOM 5541 C CA . ASP B 1 260 ? 4.172 -18.672 21.469 1 97.12 260 ASP B CA 1
ATOM 5542 C C . ASP B 1 260 ? 5.562 -18.859 20.875 1 97.12 260 ASP B C 1
ATOM 5544 O O . ASP B 1 260 ? 5.801 -18.484 19.719 1 97.12 260 ASP B O 1
ATOM 5548 N N . GLU B 1 261 ? 6.445 -19.391 21.656 1 97.06 261 GLU B N 1
ATOM 5549 C CA . GLU B 1 261 ? 7.789 -19.672 21.156 1 97.06 261 GLU B CA 1
ATOM 5550 C C . GLU B 1 261 ? 7.812 -20.969 20.359 1 97.06 261 GLU B C 1
ATOM 5552 O O . GLU B 1 261 ? 6.984 -21.859 20.578 1 97.06 261 GLU B O 1
ATOM 5557 N N . PRO B 1 262 ? 8.727 -21.141 19.438 1 96.94 262 PRO B N 1
ATOM 5558 C CA . PRO B 1 262 ? 8.859 -22.375 18.656 1 96.94 262 PRO B CA 1
ATOM 5559 C C . PRO B 1 262 ? 8.945 -23.609 19.531 1 96.94 262 PRO B C 1
ATOM 5561 O O . PRO B 1 262 ? 9.602 -23.594 20.578 1 96.94 262 PRO B O 1
ATOM 5564 N N . GLY B 1 263 ? 8.227 -24.703 19.156 1 95.75 263 GLY B N 1
ATOM 5565 C CA . GLY B 1 263 ? 8.234 -25.953 19.891 1 95.75 263 GLY B CA 1
ATOM 5566 C C . GLY B 1 263 ? 7.031 -26.109 20.797 1 95.75 263 GLY B C 1
ATOM 5567 O O . GLY B 1 263 ? 6.727 -27.219 21.25 1 95.75 263 GLY B O 1
ATOM 5568 N N . THR B 1 264 ? 6.305 -25.047 21.062 1 95.62 264 THR B N 1
ATOM 5569 C CA . THR B 1 264 ? 5.215 -25.047 22.016 1 95.62 264 THR B CA 1
ATOM 5570 C C . THR B 1 264 ? 4.121 -26.031 21.594 1 95.62 264 THR B C 1
ATOM 5572 O O . THR B 1 264 ? 3.51 -26.688 22.438 1 95.62 264 THR B O 1
ATOM 5575 N N . HIS B 1 265 ? 3.844 -26.109 20.25 1 95.75 265 HIS B N 1
ATOM 5576 C CA . HIS B 1 265 ? 2.707 -26.906 19.797 1 95.75 265 HIS B CA 1
ATOM 5577 C C . HIS B 1 265 ? 3.16 -28.25 19.266 1 95.75 265 HIS B C 1
ATOM 5579 O O . HIS B 1 265 ? 2.355 -29.016 18.719 1 95.75 265 HIS B O 1
ATOM 5585 N N . ASP B 1 266 ? 4.402 -28.625 19.406 1 95.62 266 ASP B N 1
ATOM 5586 C CA . ASP B 1 266 ? 4.953 -29.859 18.828 1 95.62 266 ASP B CA 1
ATOM 5587 C C . ASP B 1 266 ? 4.258 -31.094 19.391 1 95.62 266 ASP B C 1
ATOM 5589 O O . ASP B 1 266 ? 3.857 -31.984 18.641 1 95.62 266 ASP B O 1
ATOM 5593 N N . ALA B 1 267 ? 4.074 -31.125 20.703 1 93.56 267 ALA B N 1
ATOM 5594 C CA . ALA B 1 267 ? 3.479 -32.281 21.344 1 93.56 267 ALA B CA 1
ATOM 5595 C C . ALA B 1 267 ? 2.055 -32.531 20.844 1 93.56 267 ALA B C 1
ATOM 5597 O O . ALA B 1 267 ? 1.659 -33.656 20.594 1 93.56 267 ALA B O 1
ATOM 5598 N N . LEU B 1 268 ? 1.359 -31.438 20.703 1 92.81 268 LEU B N 1
ATOM 5599 C CA . LEU B 1 268 ? -0.047 -31.547 20.328 1 92.81 268 LEU B CA 1
ATOM 5600 C C . LEU B 1 268 ? -0.195 -31.828 18.828 1 92.81 268 LEU B C 1
ATOM 5602 O O . LEU B 1 268 ? -1.085 -32.562 18.422 1 92.81 268 LEU B O 1
ATOM 5606 N N . LEU B 1 269 ? 0.73 -31.266 17.938 1 97.12 269 LEU B N 1
ATOM 5607 C CA . LEU B 1 269 ? 0.472 -31.25 16.5 1 97.12 269 LEU B CA 1
ATOM 5608 C C . LEU B 1 269 ? 1.407 -32.219 15.773 1 97.12 269 LEU B C 1
ATOM 5610 O O . LEU B 1 269 ? 1.279 -32.406 14.562 1 97.12 269 LEU B O 1
ATOM 5614 N N . SER B 1 270 ? 2.283 -32.844 16.531 1 93.69 270 SER B N 1
ATOM 5615 C CA . SER B 1 270 ? 3.25 -33.719 15.875 1 93.69 270 SER B CA 1
ATOM 5616 C C . SER B 1 270 ? 2.59 -35 15.383 1 93.69 270 SER B C 1
ATOM 5618 O O . SER B 1 270 ? 3.057 -35.625 14.43 1 93.69 270 SER B O 1
ATOM 5620 N N . THR B 1 271 ? 1.517 -35.375 16.094 1 95.44 271 THR B N 1
ATOM 5621 C CA . THR B 1 271 ? 0.782 -36.562 15.609 1 95.44 271 THR B CA 1
ATOM 5622 C C . THR B 1 271 ? 0.013 -36.219 14.336 1 95.44 271 THR B C 1
ATOM 5624 O O . THR B 1 271 ? -0.809 -35.312 14.32 1 95.44 271 THR B O 1
ATOM 5627 N N . PRO B 1 272 ? 0.318 -36.938 13.352 1 96.56 272 PRO B N 1
ATOM 5628 C CA . PRO B 1 272 ? -0.376 -36.625 12.094 1 96.56 272 PRO B CA 1
ATOM 5629 C C . PRO B 1 272 ? -1.893 -36.75 12.219 1 96.56 272 PRO B C 1
ATOM 5631 O O . PRO B 1 272 ? -2.385 -37.625 12.938 1 96.56 272 PRO B O 1
ATOM 5634 N N . ALA B 1 273 ? -2.611 -35.938 11.578 1 96.25 273 ALA B N 1
ATOM 5635 C CA . ALA B 1 273 ? -4.07 -35.906 11.492 1 96.25 273 ALA B CA 1
ATOM 5636 C C . ALA B 1 273 ? -4.527 -35.562 10.078 1 96.25 273 ALA B C 1
ATOM 5638 O O . ALA B 1 273 ? -3.746 -35.031 9.281 1 96.25 273 ALA B O 1
ATOM 5639 N N . PRO B 1 274 ? -5.73 -35.938 9.727 1 96.44 274 PRO B N 1
ATOM 5640 C CA . PRO B 1 274 ? -6.223 -35.625 8.383 1 96.44 274 PRO B CA 1
ATOM 5641 C C . PRO B 1 274 ? -6.367 -34.125 8.125 1 96.44 274 PRO B C 1
ATOM 5643 O O . PRO B 1 274 ? -6.488 -33.344 9.07 1 96.44 274 PRO B O 1
ATOM 5646 N N . ILE B 1 275 ? -6.25 -33.75 6.844 1 98.06 275 ILE B N 1
ATOM 5647 C CA . ILE B 1 275 ? -6.598 -32.406 6.43 1 98.06 275 ILE B CA 1
ATOM 5648 C C . ILE B 1 275 ? -8.055 -32.125 6.789 1 98.06 275 ILE B C 1
ATOM 5650 O O . ILE B 1 275 ? -8.938 -32.938 6.547 1 98.06 275 ILE B O 1
ATOM 5654 N N . PRO B 1 276 ? -8.328 -30.984 7.387 1 97.56 276 PRO B N 1
ATOM 5655 C CA . PRO B 1 276 ? -9.711 -30.672 7.746 1 97.56 276 PRO B CA 1
ATOM 5656 C C . PRO B 1 276 ? -10.656 -30.703 6.547 1 97.56 276 PRO B C 1
ATOM 5658 O O . PRO B 1 276 ? -10.203 -30.578 5.402 1 97.56 276 PRO B O 1
ATOM 5661 N N . MET B 1 277 ? -11.922 -30.891 6.879 1 95.5 277 MET B N 1
ATOM 5662 C CA . MET B 1 277 ? -12.938 -30.891 5.828 1 95.5 277 MET B CA 1
ATOM 5663 C C . MET B 1 277 ? -13.555 -29.516 5.68 1 95.5 277 MET B C 1
ATOM 5665 O O . MET B 1 277 ? -13.648 -28.75 6.648 1 95.5 277 MET B O 1
ATOM 5669 N N . ILE B 1 278 ? -13.906 -29.203 4.441 1 96 278 ILE B N 1
ATOM 5670 C CA . ILE B 1 278 ? -14.641 -27.969 4.223 1 96 278 ILE B CA 1
ATOM 5671 C C . ILE B 1 278 ? -16.125 -28.281 3.992 1 96 278 ILE B C 1
ATOM 5673 O O . ILE B 1 278 ? -16.469 -29.391 3.586 1 96 278 ILE B O 1
ATOM 5677 N N . PRO B 1 279 ? -16.984 -27.328 4.312 1 93.38 279 PRO B N 1
ATOM 5678 C CA . PRO B 1 279 ? -18.406 -27.578 4.051 1 93.38 279 PRO B CA 1
ATOM 5679 C C . PRO B 1 279 ? -18.703 -27.812 2.57 1 93.38 279 PRO B C 1
ATOM 5681 O O . PRO B 1 279 ? -18.016 -27.25 1.706 1 93.38 279 PRO B O 1
ATOM 5684 N N . GLY B 1 280 ? -19.703 -28.641 2.299 1 90.69 280 GLY B N 1
ATOM 5685 C CA . GLY B 1 280 ? -20.109 -28.922 0.931 1 90.69 280 GLY B CA 1
ATOM 5686 C C . GLY B 1 280 ? -20.578 -27.703 0.169 1 90.69 280 GLY B C 1
ATOM 5687 O O . GLY B 1 280 ? -20.328 -27.578 -1.035 1 90.69 280 GLY B O 1
ATOM 5688 N N . THR B 1 281 ? -21.281 -26.812 0.928 1 92.25 281 THR B N 1
ATOM 5689 C CA . THR B 1 281 ? -21.734 -25.547 0.381 1 92.25 281 THR B CA 1
ATOM 5690 C C . THR B 1 281 ? -21.203 -24.375 1.212 1 92.25 281 THR B C 1
ATOM 5692 O O . THR B 1 281 ? -21.25 -24.406 2.443 1 92.25 281 THR B O 1
ATOM 5695 N N . VAL B 1 282 ? -20.719 -23.453 0.487 1 95.38 282 VAL B N 1
ATOM 5696 C CA . VAL B 1 282 ? -20.078 -22.328 1.176 1 95.38 282 VAL B CA 1
ATOM 5697 C C . VAL B 1 282 ? -20.953 -21.094 1.068 1 95.38 282 VAL B C 1
ATOM 5699 O O . VAL B 1 282 ? -21.312 -20.656 -0.035 1 95.38 282 VAL B O 1
ATOM 5702 N N . ALA B 1 283 ? -21.328 -20.547 2.188 1 94.62 283 ALA B N 1
ATOM 5703 C CA . ALA B 1 283 ? -22.094 -19.312 2.211 1 94.62 283 ALA B CA 1
ATOM 5704 C C . ALA B 1 283 ? -21.219 -18.109 1.874 1 94.62 283 ALA B C 1
ATOM 5706 O O . ALA B 1 283 ? -20.203 -17.859 2.543 1 94.62 283 ALA B O 1
ATOM 5707 N N . ILE B 1 284 ? -21.609 -17.344 0.854 1 93.88 284 ILE B N 1
ATOM 5708 C CA . ILE B 1 284 ? -20.75 -16.234 0.444 1 93.88 284 ILE B CA 1
ATOM 5709 C C . ILE B 1 284 ? -21.547 -14.93 0.514 1 93.88 284 ILE B C 1
ATOM 5711 O O . ILE B 1 284 ? -20.969 -13.844 0.405 1 93.88 284 ILE B O 1
ATOM 5715 N N . GLY B 1 285 ? -22.859 -14.984 0.747 1 92.31 285 GLY B N 1
ATOM 5716 C CA . GLY B 1 285 ? -23.672 -13.781 0.739 1 92.31 285 GLY B CA 1
ATOM 5717 C C . GLY B 1 285 ? -23.656 -13.062 -0.598 1 92.31 285 GLY B C 1
ATOM 5718 O O . GLY B 1 285 ? -23.719 -13.703 -1.65 1 92.31 285 GLY B O 1
ATOM 5719 N N . ASP B 1 286 ? -23.734 -11.68 -0.514 1 92.31 286 ASP B N 1
ATOM 5720 C CA . ASP B 1 286 ? -23.703 -10.852 -1.719 1 92.31 286 ASP B CA 1
ATOM 5721 C C . ASP B 1 286 ? -22.625 -9.773 -1.61 1 92.31 286 ASP B C 1
ATOM 5723 O O . ASP B 1 286 ? -22.125 -9.5 -0.521 1 92.31 286 ASP B O 1
ATOM 5727 N N . PRO B 1 287 ? -22.266 -9.234 -2.797 1 94.31 287 PRO B N 1
ATOM 5728 C CA . PRO B 1 287 ? -21.188 -8.242 -2.801 1 94.31 287 PRO B CA 1
ATOM 5729 C C . PRO B 1 287 ? -21.469 -7.051 -1.889 1 94.31 287 PRO B C 1
ATOM 5731 O O . PRO B 1 287 ? -20.578 -6.57 -1.188 1 94.31 287 PRO B O 1
ATOM 5734 N N . ALA B 1 288 ? -22.672 -6.598 -1.844 1 93.38 288 ALA B N 1
ATOM 5735 C CA . ALA B 1 288 ? -23.031 -5.438 -1.029 1 93.38 288 ALA B CA 1
ATOM 5736 C C . ALA B 1 288 ? -22.797 -5.719 0.453 1 93.38 288 ALA B C 1
ATOM 5738 O O . ALA B 1 288 ? -22.219 -4.898 1.166 1 93.38 288 ALA B O 1
ATOM 5739 N N . ALA B 1 289 ? -23.234 -6.871 0.876 1 92.44 289 ALA B N 1
ATOM 5740 C CA . ALA B 1 289 ? -23.047 -7.262 2.271 1 92.44 289 ALA B CA 1
ATOM 5741 C C . ALA B 1 289 ? -21.578 -7.438 2.604 1 92.44 289 ALA B C 1
ATOM 5743 O O . ALA B 1 289 ? -21.125 -7.074 3.695 1 92.44 289 ALA B O 1
ATOM 5744 N N . MET B 1 290 ? -20.844 -8.008 1.694 1 94.75 290 MET B N 1
ATOM 5745 C CA . MET B 1 290 ? -19.406 -8.18 1.901 1 94.75 290 MET B CA 1
ATOM 5746 C C . MET B 1 290 ? -18.719 -6.836 2.074 1 94.75 290 MET B C 1
ATOM 5748 O O . MET B 1 290 ? -17.906 -6.66 2.982 1 94.75 290 MET B O 1
ATOM 5752 N N . LEU B 1 291 ? -19.109 -5.828 1.202 1 95.12 291 LEU B N 1
ATOM 5753 C CA . LEU B 1 291 ? -18.484 -4.512 1.241 1 95.12 291 LEU B CA 1
ATOM 5754 C C . LEU B 1 291 ? -18.797 -3.803 2.557 1 95.12 291 LEU B C 1
ATOM 5756 O O . LEU B 1 291 ? -17.953 -3.062 3.078 1 95.12 291 LEU B O 1
ATOM 5760 N N . ARG B 1 292 ? -19.922 -4.098 3.156 1 92.31 292 ARG B N 1
ATOM 5761 C CA . ARG B 1 292 ? -20.297 -3.494 4.43 1 92.31 292 ARG B CA 1
ATOM 5762 C C . ARG B 1 292 ? -19.578 -4.168 5.594 1 92.31 292 ARG B C 1
ATOM 5764 O O . ARG B 1 292 ? -19.312 -3.533 6.613 1 92.31 292 ARG B O 1
ATOM 5771 N N . ARG B 1 293 ? -19.203 -5.359 5.414 1 93.12 293 ARG B N 1
ATOM 5772 C CA . ARG B 1 293 ? -18.641 -6.156 6.496 1 93.12 293 ARG B CA 1
ATOM 5773 C C . ARG B 1 293 ? -17.109 -6.008 6.547 1 93.12 293 ARG B C 1
ATOM 5775 O O . ARG B 1 293 ? -16.516 -6.043 7.625 1 93.12 293 ARG B O 1
ATOM 5782 N N . ARG B 1 294 ? -16.406 -5.895 5.453 1 96.31 294 ARG B N 1
ATOM 5783 C CA . ARG B 1 294 ? -14.953 -5.918 5.391 1 96.31 294 ARG B CA 1
ATOM 5784 C C . ARG B 1 294 ? -14.352 -4.762 6.188 1 96.31 294 ARG B C 1
ATOM 5786 O O . ARG B 1 294 ? -14.617 -3.596 5.898 1 96.31 294 ARG B O 1
ATOM 5793 N N . PRO B 1 295 ? -13.453 -5.16 7.156 1 97.88 295 PRO B N 1
ATOM 5794 C CA . PRO B 1 295 ? -12.922 -4.133 8.062 1 97.88 295 PRO B CA 1
ATOM 5795 C C . PRO B 1 295 ? -12 -3.143 7.348 1 97.88 295 PRO B C 1
ATOM 5797 O O . PRO B 1 295 ? -11.93 -1.975 7.738 1 97.88 295 PRO B O 1
ATOM 5800 N N . ASP B 1 296 ? -11.297 -3.555 6.309 1 97.75 296 ASP B N 1
ATOM 5801 C CA . ASP B 1 296 ? -10.398 -2.643 5.602 1 97.75 296 ASP B CA 1
ATOM 5802 C C . ASP B 1 296 ? -11.18 -1.545 4.887 1 97.75 296 ASP B C 1
ATOM 5804 O O . ASP B 1 296 ? -10.734 -0.398 4.82 1 97.75 296 ASP B O 1
ATOM 5808 N N . ILE B 1 297 ? -12.414 -1.878 4.383 1 97.75 297 ILE B N 1
ATOM 5809 C CA . ILE B 1 297 ? -13.281 -0.891 3.748 1 97.75 297 ILE B CA 1
ATOM 5810 C C . ILE B 1 297 ? -13.859 0.049 4.805 1 97.75 297 ILE B C 1
ATOM 5812 O O . ILE B 1 297 ? -13.906 1.264 4.602 1 97.75 297 ILE B O 1
ATOM 5816 N N . ARG B 1 298 ? -14.227 -0.528 5.949 1 97.62 298 ARG B N 1
ATOM 5817 C CA . ARG B 1 298 ? -14.734 0.283 7.051 1 97.62 298 ARG B CA 1
ATOM 5818 C C . ARG B 1 298 ? -13.68 1.271 7.535 1 97.62 298 ARG B C 1
ATOM 5820 O O . ARG B 1 298 ? -13.977 2.441 7.777 1 97.62 298 ARG B O 1
ATOM 5827 N N . ALA B 1 299 ? -12.438 0.787 7.68 1 98.25 299 ALA B N 1
ATOM 5828 C CA . ALA B 1 299 ? -11.344 1.653 8.109 1 98.25 299 ALA B CA 1
ATOM 5829 C C . ALA B 1 299 ? -11.125 2.795 7.121 1 98.25 299 ALA B C 1
ATOM 5831 O O . ALA B 1 299 ? -10.984 3.953 7.52 1 98.25 299 ALA B O 1
ATOM 5832 N N . ALA B 1 300 ? -11.117 2.473 5.805 1 98.19 300 ALA B N 1
ATOM 5833 C CA . ALA B 1 300 ? -10.922 3.486 4.77 1 98.19 300 ALA B CA 1
ATOM 5834 C C . ALA B 1 300 ? -12.047 4.512 4.793 1 98.19 300 ALA B C 1
ATOM 5836 O O . ALA B 1 300 ? -11.812 5.711 4.605 1 98.19 300 ALA B O 1
ATOM 5837 N N . GLU B 1 301 ? -13.305 4.062 5.012 1 98 301 GLU B N 1
ATOM 5838 C CA . GLU B 1 301 ? -14.461 4.953 5.074 1 98 301 GLU B CA 1
ATOM 5839 C C . GLU B 1 301 ? -14.359 5.898 6.27 1 98 301 GLU B C 1
ATOM 5841 O O . GLU B 1 301 ? -14.648 7.09 6.152 1 98 301 GLU B O 1
ATOM 5846 N N . ARG B 1 302 ? -13.922 5.375 7.402 1 98.44 302 ARG B N 1
ATOM 5847 C CA . ARG B 1 302 ? -13.812 6.215 8.594 1 98.44 302 ARG B CA 1
ATOM 5848 C C . ARG B 1 302 ? -12.664 7.211 8.461 1 98.44 302 ARG B C 1
ATOM 5850 O O . ARG B 1 302 ? -12.742 8.328 8.969 1 98.44 302 ARG B O 1
ATOM 5857 N N . GLN B 1 303 ? -11.625 6.812 7.766 1 98.19 303 GLN B N 1
ATOM 5858 C CA . GLN B 1 303 ? -10.547 7.746 7.473 1 98.19 303 GLN B CA 1
ATOM 5859 C C . GLN B 1 303 ? -11.031 8.883 6.582 1 98.19 303 GLN B C 1
ATOM 5861 O O . GLN B 1 303 ? -10.609 10.031 6.742 1 98.19 303 GLN B O 1
ATOM 5866 N N . LEU B 1 304 ? -11.922 8.539 5.598 1 98.12 304 LEU B N 1
ATOM 5867 C CA . LEU B 1 304 ? -12.547 9.555 4.75 1 98.12 304 LEU B CA 1
ATOM 5868 C C . LEU B 1 304 ? -13.383 10.516 5.578 1 98.12 304 LEU B C 1
ATOM 5870 O O . LEU B 1 304 ? -13.305 11.734 5.395 1 98.12 304 LEU B O 1
ATOM 5874 N N . ALA B 1 305 ? -14.109 9.992 6.547 1 98.31 305 ALA B N 1
ATOM 5875 C CA . ALA B 1 305 ? -14.906 10.82 7.441 1 98.31 305 ALA B CA 1
ATOM 5876 C C . ALA B 1 305 ? -14.023 11.742 8.273 1 98.31 305 ALA B C 1
ATOM 5878 O O . ALA B 1 305 ? -14.336 12.922 8.445 1 98.31 305 ALA B O 1
ATOM 5879 N N . ALA B 1 306 ? -12.922 11.188 8.797 1 98.38 306 ALA B N 1
ATOM 5880 C CA . ALA B 1 306 ? -11.992 11.984 9.586 1 98.38 306 ALA B CA 1
ATOM 5881 C C . ALA B 1 306 ? -11.422 13.133 8.758 1 98.38 306 ALA B C 1
ATOM 5883 O O . ALA B 1 306 ? -11.328 14.266 9.242 1 98.38 306 ALA B O 1
ATOM 5884 N N . SER B 1 307 ? -11.047 12.82 7.496 1 97.94 307 SER B N 1
ATOM 5885 C CA . SER B 1 307 ? -10.492 13.852 6.621 1 97.94 307 SER B CA 1
ATOM 5886 C C . SER B 1 307 ? -11.539 14.906 6.277 1 97.94 307 SER B C 1
ATOM 5888 O O . SER B 1 307 ? -11.219 16.078 6.137 1 97.94 307 SER B O 1
ATOM 5890 N N . ASN B 1 308 ? -12.812 14.492 6.145 1 97.75 308 ASN B N 1
ATOM 5891 C CA . ASN B 1 308 ? -13.914 15.422 5.906 1 97.75 308 ASN B CA 1
ATOM 5892 C C . ASN B 1 308 ? -14.086 16.391 7.066 1 97.75 308 ASN B C 1
ATOM 5894 O O . ASN B 1 308 ? -14.281 17.594 6.855 1 97.75 308 ASN B O 1
ATOM 5898 N N . ALA B 1 309 ? -13.969 15.859 8.266 1 98 309 ALA B N 1
ATOM 5899 C CA . ALA B 1 309 ? -14.094 16.688 9.461 1 98 309 ALA B CA 1
ATOM 5900 C C . ALA B 1 309 ? -12.984 17.734 9.523 1 98 309 ALA B C 1
ATOM 5902 O O . ALA B 1 309 ? -13.203 18.859 9.977 1 98 309 ALA B O 1
ATOM 5903 N N . GLN B 1 310 ? -11.812 17.438 9.016 1 97.31 310 GLN B N 1
ATOM 5904 C CA . GLN B 1 310 ? -10.672 18.344 9.055 1 97.31 310 GLN B CA 1
ATOM 5905 C C . GLN B 1 310 ? -10.898 19.547 8.156 1 97.31 310 GLN B C 1
ATOM 5907 O O . GLN B 1 310 ? -10.375 20.641 8.422 1 97.31 310 GLN B O 1
ATOM 5912 N N . ILE B 1 311 ? -11.742 19.391 7.074 1 97.69 311 ILE B N 1
ATOM 5913 C CA . ILE B 1 311 ? -12.102 20.547 6.266 1 97.69 311 ILE B CA 1
ATOM 5914 C C . ILE B 1 311 ? -12.836 21.578 7.125 1 97.69 311 ILE B C 1
ATOM 5916 O O . ILE B 1 311 ? -12.547 22.781 7.066 1 97.69 311 ILE B O 1
ATOM 5920 N N . GLY B 1 312 ? -13.742 21.062 7.977 1 96.88 312 GLY B N 1
ATOM 5921 C CA . GLY B 1 312 ? -14.484 21.953 8.859 1 96.88 312 GLY B CA 1
ATOM 5922 C C . GLY B 1 312 ? -13.602 22.672 9.859 1 96.88 312 GLY B C 1
ATOM 5923 O O . GLY B 1 312 ? -13.812 23.844 10.148 1 96.88 312 GLY B O 1
ATOM 5924 N N . VAL B 1 313 ? -12.602 21.938 10.406 1 96.5 313 VAL B N 1
ATOM 5925 C CA . VAL B 1 313 ? -11.648 22.547 11.328 1 96.5 313 VAL B CA 1
ATOM 5926 C C . VAL B 1 313 ? -10.945 23.719 10.648 1 96.5 313 VAL B C 1
ATOM 5928 O O . VAL B 1 313 ? -10.82 24.797 11.227 1 96.5 313 VAL B O 1
ATOM 5931 N N . ASN B 1 314 ? -10.531 23.531 9.406 1 95.75 314 ASN B N 1
ATOM 5932 C CA . ASN B 1 314 ? -9.766 24.562 8.703 1 95.75 314 ASN B CA 1
ATOM 5933 C C . ASN B 1 314 ? -10.672 25.672 8.18 1 95.75 314 ASN B C 1
ATOM 5935 O O . ASN B 1 314 ? -10.266 26.844 8.125 1 95.75 314 ASN B O 1
ATOM 5939 N N . VAL B 1 315 ? -11.93 25.406 7.789 1 95.69 315 VAL B N 1
ATOM 5940 C CA . VAL B 1 315 ? -12.883 26.438 7.391 1 95.69 315 VAL B CA 1
ATOM 5941 C C . VAL B 1 315 ? -13.188 27.344 8.57 1 95.69 315 VAL B C 1
ATOM 5943 O O . VAL B 1 315 ? -13.281 28.562 8.414 1 95.69 315 VAL B O 1
ATOM 5946 N N . ALA B 1 316 ? -13.273 26.734 9.742 1 94.25 316 ALA B N 1
ATOM 5947 C CA . ALA B 1 316 ? -13.578 27.516 10.945 1 94.25 316 ALA B CA 1
ATOM 5948 C C . ALA B 1 316 ? -12.492 28.547 11.219 1 94.25 316 ALA B C 1
ATOM 5950 O O . ALA B 1 316 ? -12.766 29.594 11.797 1 94.25 316 ALA B O 1
ATOM 5951 N N . ARG B 1 317 ? -11.273 28.297 10.781 1 91.56 317 ARG B N 1
ATOM 5952 C CA . ARG B 1 317 ? -10.164 29.203 10.992 1 91.56 317 ARG B CA 1
ATOM 5953 C C . ARG B 1 317 ? -10.367 30.5 10.211 1 91.56 317 ARG B C 1
ATOM 5955 O O . ARG B 1 317 ? -9.711 31.516 10.484 1 91.56 317 ARG B O 1
ATOM 5962 N N . GLN B 1 318 ? -11.305 30.531 9.219 1 92 318 GLN B N 1
ATOM 5963 C CA . GLN B 1 318 ? -11.562 31.703 8.406 1 92 318 GLN B CA 1
ATOM 5964 C C . GLN B 1 318 ? -12.523 32.656 9.102 1 92 318 GLN B C 1
ATOM 5966 O O . GLN B 1 318 ? -12.727 33.781 8.648 1 92 318 GLN B O 1
ATOM 5971 N N . PHE B 1 319 ? -13.062 32.25 10.297 1 91.44 319 PHE B N 1
ATOM 5972 C CA . PHE B 1 319 ? -14.031 33.062 11.031 1 91.44 319 PHE B CA 1
ATOM 5973 C C . PHE B 1 319 ? -13.422 33.594 12.328 1 91.44 319 PHE B C 1
ATOM 5975 O O . PHE B 1 319 ? -12.359 33.125 12.758 1 91.44 319 PHE B O 1
ATOM 5982 N N . PRO B 1 320 ? -14.07 34.625 12.992 1 90.94 320 PRO B N 1
ATOM 5983 C CA . PRO B 1 320 ? -13.516 35.188 14.227 1 90.94 320 PRO B CA 1
ATOM 5984 C C . PRO B 1 320 ? -13.445 34.156 15.359 1 90.94 320 PRO B C 1
ATOM 5986 O O . PRO B 1 320 ? -14.32 33.312 15.484 1 90.94 320 PRO B O 1
ATOM 5989 N N . SER B 1 321 ? -12.461 34.281 16.078 1 90.56 321 SER B N 1
ATOM 5990 C CA . SER B 1 321 ? -12.328 33.469 17.297 1 90.56 321 SER B CA 1
ATOM 5991 C C . SER B 1 321 ? -12.641 34.312 18.547 1 90.56 321 SER B C 1
ATOM 5993 O O . SER B 1 321 ? -12.305 35.5 18.609 1 90.56 321 SER B O 1
ATOM 5995 N N . VAL B 1 322 ? -13.406 33.719 19.438 1 89.56 322 VAL B N 1
ATOM 5996 C CA . VAL B 1 322 ? -13.758 34.375 20.703 1 89.56 322 VAL B CA 1
ATOM 5997 C C . VAL B 1 322 ? -13.094 33.625 21.859 1 89.56 322 VAL B C 1
ATOM 5999 O O . VAL B 1 322 ? -13.266 32.406 22 1 89.56 322 VAL B O 1
ATOM 6002 N N . SER B 1 323 ? -12.344 34.344 22.531 1 90.94 323 SER B N 1
ATOM 6003 C CA . SER B 1 323 ? -11.68 33.75 23.688 1 90.94 323 SER B CA 1
ATOM 6004 C C . SER B 1 323 ? -11.906 34.594 24.938 1 90.94 323 SER B C 1
ATOM 6006 O O . SER B 1 323 ? -12.117 35.812 24.859 1 90.94 323 SER B O 1
ATOM 6008 N N . ILE B 1 324 ? -11.945 33.969 26.078 1 88.31 324 ILE B N 1
ATOM 6009 C CA . ILE B 1 324 ? -12.086 34.625 27.375 1 88.31 324 ILE B CA 1
ATOM 6010 C C . ILE B 1 324 ? -10.977 34.125 28.312 1 88.31 324 ILE B C 1
ATOM 6012 O O . ILE B 1 324 ? -10.75 32.938 28.453 1 88.31 324 ILE B O 1
ATOM 6016 N N . MET B 1 325 ? -10.266 35.062 28.812 1 87.69 325 MET B N 1
ATOM 6017 C CA . MET B 1 325 ? -9.273 34.75 29.844 1 87.69 325 MET B CA 1
ATOM 6018 C C . MET B 1 325 ? -9.594 35.469 31.141 1 87.69 325 MET B C 1
ATOM 6020 O O . MET B 1 325 ? -10.031 36.625 31.125 1 87.69 325 MET B O 1
ATOM 6024 N N . GLY B 1 326 ? -9.508 34.812 32.25 1 83.56 326 GLY B N 1
ATOM 6025 C CA . GLY B 1 326 ? -9.742 35.375 33.562 1 83.56 326 GLY B CA 1
ATOM 6026 C C . GLY B 1 326 ? -8.695 34.969 34.594 1 83.56 326 GLY B C 1
ATOM 6027 O O . GLY B 1 326 ? -8.156 33.875 34.5 1 83.56 326 GLY B O 1
ATOM 6028 N N . ILE B 1 327 ? -8.336 35.906 35.375 1 85.88 327 ILE B N 1
ATOM 6029 C CA . ILE B 1 327 ? -7.445 35.625 36.5 1 85.88 327 ILE B CA 1
ATOM 6030 C C . ILE B 1 327 ? -8.102 36.125 37.812 1 85.88 327 ILE B C 1
ATOM 6032 O O . ILE B 1 327 ? -8.719 37.188 37.844 1 85.88 327 ILE B O 1
ATOM 6036 N N . ILE B 1 328 ? -8.164 35.312 38.781 1 85.38 328 ILE B N 1
ATOM 6037 C CA . ILE B 1 328 ? -8.602 35.688 40.125 1 85.38 328 ILE B CA 1
ATOM 6038 C C . ILE B 1 328 ? -7.59 35.219 41.156 1 85.38 328 ILE B C 1
ATOM 6040 O O . ILE B 1 328 ? -7.043 34.125 41.031 1 85.38 328 ILE B O 1
ATOM 6044 N N . GLY B 1 329 ? -7.25 36.125 41.938 1 87.44 329 GLY B N 1
ATOM 6045 C CA . GLY B 1 329 ? -6.289 35.75 42.969 1 87.44 329 GLY B CA 1
ATOM 6046 C C . GLY B 1 329 ? -6.062 36.844 44 1 87.44 329 GLY B C 1
ATOM 6047 O O . GLY B 1 329 ? -6.883 37.75 44.156 1 87.44 329 GLY B O 1
ATOM 6048 N N . LEU B 1 330 ? -5.031 36.562 44.844 1 85.06 330 LEU B N 1
ATOM 6049 C CA . LEU B 1 330 ? -4.57 37.5 45.844 1 85.06 330 LEU B CA 1
ATOM 6050 C C . LEU B 1 330 ? -3.273 38.188 45.375 1 85.06 330 LEU B C 1
ATOM 6052 O O . LEU B 1 330 ? -2.402 37.531 44.812 1 85.06 330 LEU B O 1
ATOM 6056 N N . GLY B 1 331 ? -3.367 39.469 45.438 1 81.75 331 GLY B N 1
ATOM 6057 C CA . GLY B 1 331 ? -2.131 40.125 45.031 1 81.75 331 GLY B CA 1
ATOM 6058 C C . GLY B 1 331 ? -2.141 41.625 45.312 1 81.75 331 GLY B C 1
ATOM 6059 O O . GLY B 1 331 ? -3.18 42.188 45.656 1 81.75 331 GLY B O 1
ATOM 6060 N N . GLY B 1 332 ? -0.845 42.219 45.312 1 77.75 332 GLY B N 1
ATOM 6061 C CA . GLY B 1 332 ? -0.623 43.656 45.531 1 77.75 332 GLY B CA 1
ATOM 6062 C C . GLY B 1 332 ? 0.843 44.031 45.5 1 77.75 332 GLY B C 1
ATOM 6063 O O . GLY B 1 332 ? 1.677 43.281 45 1 77.75 332 GLY B O 1
ATOM 6064 N N . PRO B 1 333 ? 1.082 45.281 45.812 1 76.94 333 PRO B N 1
ATOM 6065 C CA . PRO B 1 333 ? 2.449 45.781 45.719 1 76.94 333 PRO B CA 1
ATOM 6066 C C . PRO B 1 333 ? 3.402 45.156 46.719 1 76.94 333 PRO B C 1
ATOM 6068 O O . PRO B 1 333 ? 4.621 45.219 46.562 1 76.94 333 PRO B O 1
ATOM 6071 N N . ASN B 1 334 ? 2.828 44.5 47.812 1 80.94 334 ASN B N 1
ATOM 6072 C CA . ASN B 1 334 ? 3.652 43.812 48.812 1 80.94 334 ASN B CA 1
ATOM 6073 C C . ASN B 1 334 ? 3.506 42.312 48.688 1 80.94 334 ASN B C 1
ATOM 6075 O O . ASN B 1 334 ? 2.416 41.812 48.406 1 80.94 334 ASN B O 1
ATOM 6079 N N . ILE B 1 335 ? 4.598 41.625 48.969 1 83.62 335 ILE B N 1
ATOM 6080 C CA . ILE B 1 335 ? 4.605 40.156 48.844 1 83.62 335 ILE B CA 1
ATOM 6081 C C . ILE B 1 335 ? 3.582 39.562 49.812 1 83.62 335 ILE B C 1
ATOM 6083 O O . ILE B 1 335 ? 2.984 38.531 49.531 1 83.62 335 ILE B O 1
ATOM 6087 N N . ALA B 1 336 ? 3.316 40.188 50.938 1 83.56 336 ALA B N 1
ATOM 6088 C CA . ALA B 1 336 ? 2.375 39.719 51.938 1 83.56 336 ALA B CA 1
ATOM 6089 C C . ALA B 1 336 ? 0.946 39.719 51.406 1 83.56 336 ALA B C 1
ATOM 6091 O O . ALA B 1 336 ? 0.067 39.031 51.938 1 83.56 336 ALA B O 1
ATOM 6092 N N . ASP B 1 337 ? 0.739 40.406 50.375 1 83.5 337 ASP B N 1
ATOM 6093 C CA . ASP B 1 337 ? -0.601 40.562 49.812 1 83.5 337 ASP B CA 1
ATOM 6094 C C . ASP B 1 337 ? -1.077 39.281 49.188 1 83.5 337 ASP B C 1
ATOM 6096 O O . ASP B 1 337 ? -2.277 39.062 48.969 1 83.5 337 ASP B O 1
ATOM 6100 N N . VAL B 1 338 ? -0.169 38.469 48.906 1 86 338 VAL B N 1
ATOM 6101 C CA . VAL B 1 338 ? -0.519 37.219 48.219 1 86 338 VAL B CA 1
ATOM 6102 C C . VAL B 1 338 ? -1.243 36.281 49.156 1 86 338 VAL B C 1
ATOM 6104 O O . VAL B 1 338 ? -1.903 35.344 48.719 1 86 338 VAL B O 1
ATOM 6107 N N . VAL B 1 339 ? -1.233 36.562 50.469 1 84.25 339 VAL B N 1
ATOM 6108 C CA . VAL B 1 339 ? -1.937 35.719 51.438 1 84.25 339 VAL B CA 1
ATOM 6109 C C . VAL B 1 339 ? -2.969 36.562 52.188 1 84.25 339 VAL B C 1
ATOM 6111 O O . VAL B 1 339 ? -3.6 36.062 53.125 1 84.25 339 VAL B O 1
ATOM 6114 N N . ASP B 1 340 ? -3.143 37.812 51.844 1 83.12 340 ASP B N 1
ATOM 6115 C CA . ASP B 1 340 ? -4.098 38.688 52.5 1 83.12 340 ASP B CA 1
ATOM 6116 C C . ASP B 1 340 ? -5.488 38.562 51.875 1 83.12 340 ASP B C 1
ATOM 6118 O O . ASP B 1 340 ? -5.688 38.906 50.719 1 83.12 340 ASP B O 1
ATOM 6122 N N . PRO B 1 341 ? -6.504 38.156 52.688 1 83.38 341 PRO B N 1
ATOM 6123 C CA . PRO B 1 341 ? -7.848 37.969 52.125 1 83.38 341 PRO B CA 1
ATOM 6124 C C . PRO B 1 341 ? -8.492 39.25 51.625 1 83.38 341 PRO B C 1
ATOM 6126 O O . PRO B 1 341 ? -9.438 39.219 50.844 1 83.38 341 PRO B O 1
ATOM 6129 N N . ASP B 1 342 ? -7.957 40.375 52.094 1 79.69 342 ASP B N 1
ATOM 6130 C CA . ASP B 1 342 ? -8.539 41.656 51.656 1 79.69 342 ASP B CA 1
ATOM 6131 C C . ASP B 1 342 ? -7.93 42.156 50.344 1 79.69 342 ASP B C 1
ATOM 6133 O O . ASP B 1 342 ? -8.375 43.125 49.781 1 79.69 342 ASP B O 1
ATOM 6137 N N . SER B 1 343 ? -6.973 41.375 49.812 1 81.88 343 SER B N 1
ATOM 6138 C CA . SER B 1 343 ? -6.254 41.812 48.625 1 81.88 343 SER B CA 1
ATOM 6139 C C . SER B 1 343 ? -6.676 41 47.375 1 81.88 343 SER B C 1
ATOM 6141 O O . SER B 1 343 ? -5.836 40.625 46.562 1 81.88 343 SER B O 1
ATOM 6143 N N . VAL B 1 344 ? -7.969 40.719 47.281 1 84.12 344 VAL B N 1
ATOM 6144 C CA . VAL B 1 344 ? -8.477 39.969 46.156 1 84.12 344 VAL B CA 1
ATOM 6145 C C . VAL B 1 344 ? -8.344 40.812 44.875 1 84.12 344 VAL B C 1
ATOM 6147 O O . VAL B 1 344 ? -8.641 42.031 44.875 1 84.12 344 VAL B O 1
ATOM 6150 N N . ALA B 1 345 ? -7.711 40.25 43.844 1 81.5 345 ALA B N 1
ATOM 6151 C CA . ALA B 1 345 ? -7.57 40.875 42.531 1 81.5 345 ALA B CA 1
ATOM 6152 C C . ALA B 1 345 ? -8.172 40 41.438 1 81.5 345 ALA B C 1
ATOM 6154 O O . ALA B 1 345 ? -8.094 38.781 41.5 1 81.5 345 ALA B O 1
ATOM 6155 N N . GLY B 1 346 ? -8.906 40.594 40.531 1 82.06 346 GLY B N 1
ATOM 6156 C CA . GLY B 1 346 ? -9.5 39.906 39.406 1 82.06 346 GLY B CA 1
ATOM 6157 C C . GLY B 1 346 ? -9.281 40.594 38.094 1 82.06 346 GLY B C 1
ATOM 6158 O O . GLY B 1 346 ? -9.195 41.812 38.031 1 82.06 346 GLY B O 1
ATOM 6159 N N . LEU B 1 347 ? -9 39.844 37.094 1 83.38 347 LEU B N 1
ATOM 6160 C CA . LEU B 1 347 ? -8.82 40.312 35.719 1 83.38 347 LEU B CA 1
ATOM 6161 C C . LEU B 1 347 ? -9.609 39.469 34.719 1 83.38 347 LEU B C 1
ATOM 6163 O O . LEU B 1 347 ? -9.555 38.25 34.781 1 83.38 347 LEU B O 1
ATOM 6167 N N . LEU B 1 348 ? -10.531 40.062 33.969 1 85.94 348 LEU B N 1
ATOM 6168 C CA . LEU B 1 348 ? -11.281 39.406 32.906 1 85.94 348 LEU B CA 1
ATOM 6169 C C . LEU B 1 348 ? -10.953 40.031 31.547 1 85.94 348 LEU B C 1
ATOM 6171 O O . LEU B 1 348 ? -10.977 41.25 31.406 1 85.94 348 LEU B O 1
ATOM 6175 N N . LEU B 1 349 ? -10.656 39.156 30.609 1 88 349 LEU B N 1
ATOM 6176 C CA . LEU B 1 349 ? -10.211 39.625 29.297 1 88 349 LEU B CA 1
ATOM 6177 C C . LEU B 1 349 ? -10.922 38.844 28.188 1 88 349 LEU B C 1
ATOM 6179 O O . LEU B 1 349 ? -10.344 37.938 27.578 1 88 349 LEU B O 1
ATOM 6183 N N . PRO B 1 350 ? -12.211 39.188 27.859 1 87.88 350 PRO B N 1
ATOM 6184 C CA . PRO B 1 350 ? -12.82 38.656 26.625 1 87.88 350 PRO B CA 1
ATOM 6185 C C . PRO B 1 350 ? -12.211 39.281 25.359 1 87.88 350 PRO B C 1
ATOM 6187 O O . PRO B 1 350 ? -11.883 40.469 25.359 1 87.88 350 PRO B O 1
ATOM 6190 N N . ARG B 1 351 ? -11.945 38.5 24.391 1 89.81 351 ARG B N 1
ATOM 6191 C CA . ARG B 1 351 ? -11.312 38.969 23.156 1 89.81 351 ARG B CA 1
ATOM 6192 C C . ARG B 1 351 ? -11.945 38.281 21.938 1 89.81 351 ARG B C 1
ATOM 6194 O O . ARG B 1 351 ? -12.266 37.094 21.969 1 89.81 351 ARG B O 1
ATOM 6201 N N . ILE B 1 352 ? -12.281 39.062 20.953 1 89.25 352 ILE B N 1
ATOM 6202 C CA . ILE B 1 352 ? -12.672 38.562 19.625 1 89.25 352 ILE B CA 1
ATOM 6203 C C . ILE B 1 352 ? -11.594 38.906 18.609 1 89.25 352 ILE B C 1
ATOM 6205 O O . ILE B 1 352 ? -11.102 40.062 18.578 1 89.25 352 ILE B O 1
ATOM 6209 N N . SER B 1 353 ? -11.125 37.969 17.906 1 90.38 353 SER B N 1
ATOM 6210 C CA . SER B 1 353 ? -10.094 38.188 16.906 1 90.38 353 SER B CA 1
ATOM 6211 C C . SER B 1 353 ? -10.484 37.531 15.57 1 90.38 353 SER B C 1
ATOM 6213 O O . SER B 1 353 ? -11.008 36.438 15.547 1 90.38 353 SER B O 1
ATOM 6215 N N . TRP B 1 354 ? -10.367 38.281 14.43 1 90.12 354 TRP B N 1
ATOM 6216 C CA . TRP B 1 354 ? -10.703 37.781 13.094 1 90.12 354 TRP B CA 1
ATOM 6217 C C . TRP B 1 354 ? -9.625 38.156 12.086 1 90.12 354 TRP B C 1
ATOM 6219 O O . TRP B 1 354 ? -9.469 39.344 11.75 1 90.12 354 TRP B O 1
ATOM 6229 N N . SER B 1 355 ? -8.867 37.188 11.641 1 87 355 SER B N 1
ATOM 6230 C CA . SER B 1 355 ? -7.863 37.438 10.609 1 87 355 SER B CA 1
ATOM 6231 C C . SER B 1 355 ? -8.5 37.5 9.227 1 87 355 SER B C 1
ATOM 6233 O O . SER B 1 355 ? -8.43 36.562 8.445 1 87 355 SER B O 1
ATOM 6235 N N . PHE B 1 356 ? -9 38.688 8.859 1 85.06 356 PHE B N 1
ATOM 6236 C CA . PHE B 1 356 ? -9.781 38.812 7.629 1 85.06 356 PHE B CA 1
ATOM 6237 C C . PHE B 1 356 ? -8.859 39.031 6.434 1 85.06 356 PHE B C 1
ATOM 6239 O O . PHE B 1 356 ? -9.242 38.781 5.293 1 85.06 356 PHE B O 1
ATOM 6246 N N . LEU B 1 357 ? -7.641 39.625 6.648 1 88.56 357 LEU B N 1
ATOM 6247 C CA . LEU B 1 357 ? -6.672 39.812 5.57 1 88.56 357 LEU B CA 1
ATOM 6248 C C . LEU B 1 357 ? -5.414 39 5.844 1 88.56 357 LEU B C 1
ATOM 6250 O O . LEU B 1 357 ? -4.508 39.438 6.543 1 88.56 357 LEU B O 1
ATOM 6254 N N . ASP B 1 358 ? -5.301 37.781 5.406 1 89.44 358 ASP B N 1
ATOM 6255 C CA . ASP B 1 358 ? -4.184 36.875 5.625 1 89.44 358 ASP B CA 1
ATOM 6256 C C . ASP B 1 358 ? -3.537 36.469 4.301 1 89.44 358 ASP B C 1
ATOM 6258 O O . ASP B 1 358 ? -2.766 35.5 4.25 1 89.44 358 ASP B O 1
ATOM 6262 N N . PHE B 1 359 ? -3.986 37.188 3.154 1 91.06 359 PHE B N 1
ATOM 6263 C CA . PHE B 1 359 ? -3.414 37.031 1.82 1 91.06 359 PHE B CA 1
ATOM 6264 C C . PHE B 1 359 ? -3.525 35.594 1.334 1 91.06 359 PHE B C 1
ATOM 6266 O O . PHE B 1 359 ? -2.631 35.094 0.652 1 91.06 359 PHE B O 1
ATOM 6273 N N . GLY B 1 360 ? -4.508 34.812 1.797 1 92 360 GLY B N 1
ATOM 6274 C CA . GLY B 1 360 ? -4.836 33.531 1.238 1 92 360 GLY B CA 1
ATOM 6275 C C . GLY B 1 360 ? -4.297 32.375 2.064 1 92 360 GLY B C 1
ATOM 6276 O O . GLY B 1 360 ? -4.406 31.203 1.663 1 92 360 GLY B O 1
ATOM 6277 N N . ARG B 1 361 ? -3.697 32.562 3.295 1 93.81 361 ARG B N 1
ATOM 6278 C CA . ARG B 1 361 ? -3.162 31.516 4.148 1 93.81 361 ARG B CA 1
ATOM 6279 C C . ARG B 1 361 ? -4.254 30.516 4.539 1 93.81 361 ARG B C 1
ATOM 6281 O O . ARG B 1 361 ? -4.105 29.312 4.336 1 93.81 361 ARG B O 1
ATOM 6288 N N . ASN B 1 362 ? -5.352 31.062 5.035 1 93.12 362 ASN B N 1
ATOM 6289 C CA . ASN B 1 362 ? -6.43 30.188 5.484 1 93.12 362 ASN B CA 1
ATOM 6290 C C . ASN B 1 362 ? -7.082 29.453 4.312 1 93.12 362 ASN B C 1
ATOM 6292 O O . ASN B 1 362 ? -7.453 28.281 4.43 1 93.12 362 ASN B O 1
ATOM 6296 N N . ARG B 1 363 ? -7.211 30.156 3.16 1 94.44 363 ARG B N 1
ATOM 6297 C CA . ARG B 1 363 ? -7.75 29.5 1.972 1 94.44 363 ARG B CA 1
ATOM 6298 C C . ARG B 1 363 ? -6.859 28.344 1.527 1 94.44 363 ARG B C 1
ATOM 6300 O O . ARG B 1 363 ? -7.352 27.297 1.117 1 94.44 363 ARG B O 1
ATOM 6307 N N . ALA B 1 364 ? -5.551 28.531 1.579 1 96.19 364 ALA B N 1
ATOM 6308 C CA . ALA B 1 364 ? -4.598 27.484 1.228 1 96.19 364 ALA B CA 1
ATOM 6309 C C . ALA B 1 364 ? -4.73 26.297 2.166 1 96.19 364 ALA B C 1
ATOM 6311 O O . ALA B 1 364 ? -4.668 25.141 1.727 1 96.19 364 ALA B O 1
ATOM 6312 N N . ARG B 1 365 ? -4.938 26.562 3.451 1 95.69 365 ARG B N 1
ATOM 6313 C CA . ARG B 1 365 ? -5.102 25.484 4.426 1 95.69 365 ARG B CA 1
ATOM 6314 C C . ARG B 1 365 ? -6.375 24.688 4.156 1 95.69 365 ARG B C 1
ATOM 6316 O O . ARG B 1 365 ? -6.379 23.469 4.262 1 95.69 365 ARG B O 1
ATOM 6323 N N . VAL B 1 366 ? -7.465 25.406 3.846 1 96.81 366 VAL B N 1
ATOM 6324 C CA . VAL B 1 366 ? -8.711 24.719 3.502 1 96.81 366 VAL B CA 1
ATOM 6325 C C . VAL B 1 366 ? -8.5 23.859 2.264 1 96.81 366 VAL B C 1
ATOM 6327 O O . VAL B 1 366 ? -8.969 22.719 2.209 1 96.81 366 VAL B O 1
ATOM 6330 N N . GLU B 1 367 ? -7.77 24.391 1.275 1 97.19 367 GLU B N 1
ATOM 6331 C CA . GLU B 1 367 ? -7.508 23.625 0.059 1 97.19 367 GLU B CA 1
ATOM 6332 C C . GLU B 1 367 ? -6.656 22.391 0.354 1 97.19 367 GLU B C 1
ATOM 6334 O O . GLU B 1 367 ? -6.855 21.344 -0.251 1 97.19 367 GLU B O 1
ATOM 6339 N N . GLN B 1 368 ? -5.648 22.5 1.267 1 97.62 368 GLN B N 1
ATOM 6340 C CA . GLN B 1 368 ? -4.879 21.344 1.697 1 97.62 368 GLN B CA 1
ATOM 6341 C C . GLN B 1 368 ? -5.785 20.266 2.305 1 97.62 368 GLN B C 1
ATOM 6343 O O . GLN B 1 368 ? -5.652 19.094 1.998 1 97.62 368 GLN B O 1
ATOM 6348 N N . ALA B 1 369 ? -6.719 20.688 3.127 1 97.62 369 ALA B N 1
ATOM 6349 C CA . ALA B 1 369 ? -7.645 19.766 3.764 1 97.62 369 ALA B CA 1
ATOM 6350 C C . ALA B 1 369 ? -8.555 19.094 2.732 1 97.62 369 ALA B C 1
ATOM 6352 O O . ALA B 1 369 ? -8.852 17.906 2.83 1 97.62 369 ALA B O 1
ATOM 6353 N N . ARG B 1 370 ? -9.023 19.906 1.747 1 98.12 370 ARG B N 1
ATOM 6354 C CA . ARG B 1 370 ? -9.852 19.344 0.681 1 98.12 370 ARG B CA 1
ATOM 6355 C C . ARG B 1 370 ? -9.07 18.312 -0.128 1 98.12 370 ARG B C 1
ATOM 6357 O O . ARG B 1 370 ? -9.617 17.266 -0.498 1 98.12 370 ARG B O 1
ATOM 6364 N N . ALA B 1 371 ? -7.832 18.609 -0.415 1 98.06 371 ALA B N 1
ATOM 6365 C CA . ALA B 1 371 ? -6.984 17.656 -1.132 1 98.06 371 ALA B CA 1
ATOM 6366 C C . ALA B 1 371 ? -6.797 16.375 -0.33 1 98.06 371 ALA B C 1
ATOM 6368 O O . ALA B 1 371 ? -6.824 15.281 -0.889 1 98.06 371 ALA B O 1
ATOM 6369 N N . ASP B 1 372 ? -6.664 16.531 1.003 1 97.81 372 ASP B N 1
ATOM 6370 C CA . ASP B 1 372 ? -6.555 15.367 1.879 1 97.81 372 ASP B CA 1
ATOM 6371 C C . ASP B 1 372 ? -7.82 14.508 1.817 1 97.81 372 ASP B C 1
ATOM 6373 O O . ASP B 1 372 ? -7.742 13.281 1.775 1 97.81 372 ASP B O 1
ATOM 6377 N N . ARG B 1 373 ? -8.938 15.117 1.846 1 97.69 373 ARG B N 1
ATOM 6378 C CA . ARG B 1 373 ? -10.203 14.406 1.743 1 97.69 373 ARG B CA 1
ATOM 6379 C C . ARG B 1 373 ? -10.32 13.688 0.403 1 97.69 373 ARG B C 1
ATOM 6381 O O . ARG B 1 373 ? -10.75 12.531 0.349 1 97.69 373 ARG B O 1
ATOM 6388 N N . ASP B 1 374 ? -9.922 14.367 -0.674 1 97.88 374 ASP B N 1
ATOM 6389 C CA . ASP B 1 374 ? -9.977 13.75 -1.996 1 97.88 374 ASP B CA 1
ATOM 6390 C C . ASP B 1 374 ? -9.023 12.555 -2.086 1 97.88 374 ASP B C 1
ATOM 6392 O O . ASP B 1 374 ? -9.352 11.547 -2.719 1 97.88 374 ASP B O 1
ATOM 6396 N N . GLU B 1 375 ? -7.844 12.68 -1.488 1 97.81 375 GLU B N 1
ATOM 6397 C CA . GLU B 1 375 ? -6.926 11.547 -1.402 1 97.81 375 GLU B CA 1
ATOM 6398 C C . GLU B 1 375 ? -7.562 10.375 -0.657 1 97.81 375 GLU B C 1
ATOM 6400 O O . GLU B 1 375 ? -7.488 9.234 -1.106 1 97.81 375 GLU B O 1
ATOM 6405 N N . ALA B 1 376 ? -8.203 10.688 0.481 1 98.12 376 ALA B N 1
ATOM 6406 C CA . ALA B 1 376 ? -8.867 9.656 1.272 1 98.12 376 ALA B CA 1
ATOM 6407 C C . ALA B 1 376 ? -10 9 0.487 1 98.12 376 ALA B C 1
ATOM 6409 O O . ALA B 1 376 ? -10.219 7.793 0.593 1 98.12 376 ALA B O 1
ATOM 6410 N N . GLU B 1 377 ? -10.711 9.797 -0.291 1 97.69 377 GLU B N 1
ATOM 6411 C CA . GLU B 1 377 ? -11.789 9.258 -1.119 1 97.69 377 GLU B CA 1
ATOM 6412 C C . GLU B 1 377 ? -11.242 8.305 -2.178 1 97.69 377 GLU B C 1
ATOM 6414 O O . GLU B 1 377 ? -11.812 7.238 -2.418 1 97.69 377 GLU B O 1
ATOM 6419 N N . ALA B 1 378 ? -10.156 8.68 -2.818 1 97.69 378 ALA B N 1
ATOM 6420 C CA . ALA B 1 378 ? -9.523 7.809 -3.799 1 97.69 378 ALA B CA 1
ATOM 6421 C C . ALA B 1 378 ? -9.016 6.527 -3.145 1 97.69 378 ALA B C 1
ATOM 6423 O O . ALA B 1 378 ? -9.102 5.445 -3.73 1 97.69 378 ALA B O 1
ATOM 6424 N N . GLN B 1 379 ? -8.523 6.629 -1.904 1 97.81 379 GLN B N 1
ATOM 6425 C CA . GLN B 1 379 ? -8.094 5.457 -1.149 1 97.81 379 GLN B CA 1
ATOM 6426 C C . GLN B 1 379 ? -9.266 4.539 -0.83 1 97.81 379 GLN B C 1
ATOM 6428 O O . GLN B 1 379 ? -9.133 3.314 -0.865 1 97.81 379 GLN B O 1
ATOM 6433 N N . TYR B 1 380 ? -10.422 5.152 -0.48 1 97.88 380 TYR B N 1
ATOM 6434 C CA . TYR B 1 380 ? -11.641 4.383 -0.244 1 97.88 380 TYR B CA 1
ATOM 6435 C C . TYR B 1 380 ? -12.07 3.641 -1.504 1 97.88 380 TYR B C 1
ATOM 6437 O O . TYR B 1 380 ? -12.367 2.445 -1.456 1 97.88 380 TYR B O 1
ATOM 6445 N N . ARG B 1 381 ? -12.039 4.289 -2.654 1 97.31 381 ARG B N 1
ATOM 6446 C CA . ARG B 1 381 ? -12.383 3.668 -3.928 1 97.31 381 ARG B CA 1
ATOM 6447 C C . ARG B 1 381 ? -11.445 2.5 -4.238 1 97.31 381 ARG B C 1
ATOM 6449 O O . ARG B 1 381 ? -11.898 1.438 -4.672 1 97.31 381 ARG B O 1
ATOM 6456 N N . LYS B 1 382 ? -10.195 2.678 -4.023 1 97.06 382 LYS B N 1
ATOM 6457 C CA . LYS B 1 382 ? -9.195 1.629 -4.227 1 97.06 382 LYS B CA 1
ATOM 6458 C C . LYS B 1 382 ? -9.484 0.416 -3.35 1 97.06 382 LYS B C 1
ATOM 6460 O O . LYS B 1 382 ? -9.398 -0.725 -3.809 1 97.06 382 LYS B O 1
ATOM 6465 N N . ALA B 1 383 ? -9.859 0.681 -2.1 1 97.38 383 ALA B N 1
ATOM 6466 C CA . ALA B 1 383 ? -10.164 -0.399 -1.166 1 97.38 383 ALA B CA 1
ATOM 6467 C C . ALA B 1 383 ? -11.383 -1.191 -1.627 1 97.38 383 ALA B C 1
ATOM 6469 O O . ALA B 1 383 ? -11.383 -2.424 -1.587 1 97.38 383 ALA B O 1
ATOM 6470 N N . VAL B 1 384 ? -12.383 -0.495 -2.107 1 97.38 384 VAL B N 1
ATOM 6471 C CA . VAL B 1 384 ? -13.617 -1.131 -2.549 1 97.38 384 VAL B CA 1
ATOM 6472 C C . VAL B 1 384 ? -13.344 -1.992 -3.781 1 97.38 384 VAL B C 1
ATOM 6474 O O . VAL B 1 384 ? -13.703 -3.172 -3.812 1 97.38 384 VAL B O 1
ATOM 6477 N N . LEU B 1 385 ? -12.711 -1.422 -4.777 1 96.75 385 LEU B N 1
ATOM 6478 C CA . LEU B 1 385 ? -12.414 -2.152 -6.004 1 96.75 385 LEU B CA 1
ATOM 6479 C C . LEU B 1 385 ? -11.477 -3.326 -5.719 1 96.75 385 LEU B C 1
ATOM 6481 O O . LEU B 1 385 ? -11.656 -4.41 -6.277 1 96.75 385 LEU B O 1
ATOM 6485 N N . GLY B 1 386 ? -10.492 -3.082 -4.828 1 96.81 386 GLY B N 1
ATOM 6486 C CA . GLY B 1 386 ? -9.594 -4.152 -4.426 1 96.81 386 GLY B CA 1
ATOM 6487 C C . GLY B 1 386 ? -10.312 -5.305 -3.742 1 96.81 386 GLY B C 1
ATOM 6488 O O . GLY B 1 386 ? -10.016 -6.473 -4.004 1 96.81 386 GLY B O 1
ATOM 6489 N N . ALA B 1 387 ? -11.266 -4.984 -2.926 1 97.31 387 ALA B N 1
ATOM 6490 C CA . ALA B 1 387 ? -12.031 -6 -2.219 1 97.31 387 ALA B CA 1
ATOM 6491 C C . ALA B 1 387 ? -12.867 -6.836 -3.191 1 97.31 387 ALA B C 1
ATOM 6493 O O . ALA B 1 387 ? -12.93 -8.062 -3.066 1 97.31 387 ALA B O 1
ATOM 6494 N N . LEU B 1 388 ? -13.508 -6.195 -4.141 1 96.44 388 LEU B N 1
ATOM 6495 C CA . LEU B 1 388 ? -14.297 -6.91 -5.141 1 96.44 388 LEU B CA 1
ATOM 6496 C C . LEU B 1 388 ? -13.406 -7.832 -5.973 1 96.44 388 LEU B C 1
ATOM 6498 O O . LEU B 1 388 ? -13.766 -8.984 -6.227 1 96.44 388 LEU B O 1
ATOM 6502 N N . SER B 1 389 ? -12.289 -7.316 -6.355 1 96.44 389 SER B N 1
ATOM 6503 C CA . SER B 1 389 ? -11.344 -8.117 -7.129 1 96.44 389 SER B CA 1
ATOM 6504 C C . SER B 1 389 ? -10.844 -9.312 -6.324 1 96.44 389 SER B C 1
ATOM 6506 O O . SER B 1 389 ? -10.75 -10.43 -6.844 1 96.44 389 SER B O 1
ATOM 6508 N N . ASP B 1 390 ? -10.547 -9.094 -5.09 1 96.81 390 ASP B N 1
ATOM 6509 C CA . ASP B 1 390 ? -10.086 -10.164 -4.203 1 96.81 390 ASP B CA 1
ATOM 6510 C C . ASP B 1 390 ? -11.141 -11.266 -4.086 1 96.81 390 ASP B C 1
ATOM 6512 O O . ASP B 1 390 ? -10.812 -12.453 -4.16 1 96.81 390 ASP B O 1
ATOM 6516 N N . ALA B 1 391 ? -12.359 -10.875 -3.926 1 96.69 391 ALA B N 1
ATOM 6517 C CA . ALA B 1 391 ? -13.453 -11.836 -3.793 1 96.69 391 ALA B CA 1
ATOM 6518 C C . ALA B 1 391 ? -13.633 -12.648 -5.07 1 96.69 391 ALA B C 1
ATOM 6520 O O . ALA B 1 391 ? -13.688 -13.883 -5.02 1 96.69 391 ALA B O 1
ATOM 6521 N N . GLU B 1 392 ? -13.656 -11.977 -6.207 1 96.44 392 GLU B N 1
ATOM 6522 C CA . GLU B 1 392 ? -13.859 -12.664 -7.48 1 96.44 392 GLU B CA 1
ATOM 6523 C C . GLU B 1 392 ? -12.703 -13.602 -7.793 1 96.44 392 GLU B C 1
ATOM 6525 O O . GLU B 1 392 ? -12.914 -14.727 -8.258 1 96.44 392 GLU B O 1
ATOM 6530 N N . THR B 1 393 ? -11.508 -13.133 -7.453 1 95.88 393 THR B N 1
ATOM 6531 C CA . THR B 1 393 ? -10.336 -13.977 -7.66 1 95.88 393 THR B CA 1
ATOM 6532 C C . THR B 1 393 ? -10.383 -15.203 -6.754 1 95.88 393 THR B C 1
ATOM 6534 O O . THR B 1 393 ? -10.07 -16.312 -7.191 1 95.88 393 THR B O 1
ATOM 6537 N N . SER B 1 394 ? -10.781 -14.992 -5.555 1 97.31 394 SER B N 1
ATOM 6538 C CA . SER B 1 394 ? -10.867 -16.094 -4.613 1 97.31 394 SER B CA 1
ATOM 6539 C C . SER B 1 394 ? -11.953 -17.094 -5.027 1 97.31 394 SER B C 1
ATOM 6541 O O . SER B 1 394 ? -11.781 -18.297 -4.883 1 97.31 394 SER B O 1
ATOM 6543 N N . LEU B 1 395 ? -13.055 -16.609 -5.559 1 96.44 395 LEU B N 1
ATOM 6544 C CA . LEU B 1 395 ? -14.133 -17.469 -6.043 1 96.44 395 LEU B CA 1
ATOM 6545 C C . LEU B 1 395 ? -13.672 -18.297 -7.242 1 96.44 395 LEU B C 1
ATOM 6547 O O . LEU B 1 395 ? -13.953 -19.484 -7.324 1 96.44 395 LEU B O 1
ATOM 6551 N N . THR B 1 396 ? -12.961 -17.625 -8.109 1 94.94 396 THR B N 1
ATOM 6552 C CA . THR B 1 396 ? -12.406 -18.328 -9.258 1 94.94 396 THR B CA 1
ATOM 6553 C C . THR B 1 396 ? -11.453 -19.422 -8.805 1 94.94 396 THR B C 1
ATOM 6555 O O . THR B 1 396 ? -11.555 -20.562 -9.266 1 94.94 396 THR B O 1
ATOM 6558 N N . ARG B 1 397 ? -10.594 -19.109 -7.883 1 94.31 397 ARG B N 1
ATOM 6559 C CA . ARG B 1 397 ? -9.625 -20.078 -7.387 1 94.31 397 ARG B CA 1
ATOM 6560 C C . ARG B 1 397 ? -10.312 -21.234 -6.668 1 94.31 397 ARG B C 1
ATOM 6562 O O . ARG B 1 397 ? -9.945 -22.391 -6.855 1 94.31 397 ARG B O 1
ATOM 6569 N N . PHE B 1 398 ? -11.336 -21.016 -5.914 1 96.25 398 PHE B N 1
ATOM 6570 C CA . PHE B 1 398 ? -12.078 -22.047 -5.191 1 96.25 398 PHE B CA 1
ATOM 6571 C C . PHE B 1 398 ? -12.75 -23.016 -6.156 1 96.25 398 PHE B C 1
ATOM 6573 O O . PHE B 1 398 ? -12.625 -24.234 -6.012 1 96.25 398 PHE B O 1
ATOM 6580 N N . GLY B 1 399 ? -13.414 -22.406 -7.137 1 93.69 399 GLY B N 1
ATOM 6581 C CA . GLY B 1 399 ? -14.047 -23.25 -8.141 1 93.69 399 GLY B CA 1
ATOM 6582 C C . GLY B 1 399 ? -13.07 -24.125 -8.906 1 93.69 399 GLY B C 1
ATOM 6583 O O . GLY B 1 399 ? -13.32 -25.312 -9.109 1 93.69 399 GLY B O 1
ATOM 6584 N N . ASN B 1 400 ? -11.953 -23.547 -9.203 1 92.31 400 ASN B N 1
ATOM 6585 C CA . ASN B 1 400 ? -10.93 -24.297 -9.938 1 92.31 400 ASN B CA 1
ATOM 6586 C C . ASN B 1 400 ? -10.336 -25.422 -9.094 1 92.31 400 ASN B C 1
ATOM 6588 O O . ASN B 1 400 ? -10.117 -26.516 -9.586 1 92.31 400 ASN B O 1
ATOM 6592 N N . GLN B 1 401 ? -10.117 -25.125 -7.836 1 94.12 401 GLN B N 1
ATOM 6593 C CA . GLN B 1 401 ? -9.516 -26.125 -6.973 1 94.12 401 GLN B CA 1
ATOM 6594 C C . GLN B 1 401 ? -10.492 -27.266 -6.684 1 94.12 401 GLN B C 1
ATOM 6596 O O . GLN B 1 401 ? -10.086 -28.422 -6.543 1 94.12 401 GLN B O 1
ATOM 6601 N N . ARG B 1 402 ? -11.766 -27 -6.695 1 94 402 ARG B N 1
ATOM 6602 C CA . ARG B 1 402 ? -12.766 -28.047 -6.539 1 94 402 ARG B CA 1
ATOM 6603 C C . ARG B 1 402 ? -12.758 -28.984 -7.734 1 94 402 ARG B C 1
ATOM 6605 O O . ARG B 1 402 ? -12.773 -30.219 -7.566 1 94 402 ARG B O 1
ATOM 6612 N N . ARG B 1 403 ? -12.727 -28.406 -8.852 1 91.44 403 ARG B N 1
ATOM 6613 C CA . ARG B 1 403 ? -12.688 -29.219 -10.062 1 91.44 403 ARG B CA 1
ATOM 6614 C C . ARG B 1 403 ? -11.391 -30.016 -10.141 1 91.44 403 ARG B C 1
ATOM 6616 O O . ARG B 1 403 ? -11.391 -31.172 -10.586 1 91.44 403 ARG B O 1
ATOM 6623 N N . ASN B 1 404 ? -10.312 -29.375 -9.688 1 90.62 404 ASN B N 1
ATOM 6624 C CA . ASN B 1 404 ? -9.023 -30.078 -9.664 1 90.62 404 ASN B CA 1
ATOM 6625 C C . ASN B 1 404 ? -9.062 -31.281 -8.727 1 90.62 404 ASN B C 1
ATOM 6627 O O . ASN B 1 404 ? -8.539 -32.344 -9.062 1 90.62 404 ASN B O 1
ATOM 6631 N N . LEU B 1 405 ? -9.672 -31.141 -7.59 1 93.81 405 LEU B N 1
ATOM 6632 C CA . LEU B 1 405 ? -9.773 -32.25 -6.66 1 93.81 405 LEU B CA 1
ATOM 6633 C C . LEU B 1 405 ? -10.617 -33.375 -7.254 1 93.81 405 LEU B C 1
ATOM 6635 O O . LEU B 1 405 ? -10.258 -34.562 -7.156 1 93.81 405 LEU B O 1
ATOM 6639 N N . PHE B 1 406 ? -11.68 -33.062 -7.902 1 90.44 406 PHE B N 1
ATOM 6640 C CA . PHE B 1 406 ? -12.539 -34.062 -8.516 1 90.44 406 PHE B CA 1
ATOM 6641 C C . PHE B 1 406 ? -11.766 -34.844 -9.562 1 90.44 406 PHE B C 1
ATOM 6643 O O . PHE B 1 406 ? -11.82 -36.094 -9.562 1 90.44 406 PHE B O 1
ATOM 6650 N N . SER B 1 407 ? -11.055 -34.125 -10.344 1 87.38 407 SER B N 1
ATOM 6651 C CA . SER B 1 407 ? -10.258 -34.781 -11.375 1 87.38 407 SER B CA 1
ATOM 6652 C C . SER B 1 407 ? -9.164 -35.656 -10.758 1 87.38 407 SER B C 1
ATOM 6654 O O . SER B 1 407 ? -8.898 -36.75 -11.234 1 87.38 407 SER B O 1
ATOM 6656 N N . SER B 1 408 ? -8.523 -35.156 -9.695 1 90.75 408 SER B N 1
ATOM 6657 C CA . SER B 1 408 ? -7.461 -35.906 -9.023 1 90.75 408 SER B CA 1
ATOM 6658 C C . SER B 1 408 ? -7.996 -37.188 -8.391 1 90.75 408 SER B C 1
ATOM 6660 O O . SER B 1 408 ? -7.336 -38.219 -8.43 1 90.75 408 SER B O 1
ATOM 6662 N N . VAL B 1 409 ? -9.188 -37.125 -7.859 1 93 409 VAL B N 1
ATOM 6663 C CA . VAL B 1 409 ? -9.797 -38.281 -7.234 1 93 409 VAL B CA 1
ATOM 6664 C C . VAL B 1 409 ? -10.125 -39.344 -8.305 1 93 409 VAL B C 1
ATOM 6666 O O . VAL B 1 409 ? -9.875 -40.531 -8.117 1 93 409 VAL B O 1
ATOM 6669 N N . ALA B 1 410 ? -10.672 -38.875 -9.398 1 86.25 410 ALA B N 1
ATOM 6670 C CA . ALA B 1 410 ? -10.961 -39.781 -10.5 1 86.25 410 ALA B CA 1
ATOM 6671 C C . ALA B 1 410 ? -9.688 -40.469 -10.984 1 86.25 410 ALA B C 1
ATOM 6673 O O . ALA B 1 410 ? -9.68 -41.688 -11.203 1 86.25 410 ALA B O 1
ATOM 6674 N N . SER B 1 411 ? -8.648 -39.688 -11.094 1 86.06 411 SER B N 1
ATOM 6675 C CA . SER B 1 411 ? -7.363 -40.219 -11.516 1 86.06 411 SER B CA 1
ATOM 6676 C C . SER B 1 411 ? -6.832 -41.25 -10.508 1 86.06 411 SER B C 1
ATOM 6678 O O . SER B 1 411 ? -6.32 -42.281 -10.898 1 86.06 411 SER B O 1
ATOM 6680 N N . ARG B 1 412 ? -6.992 -40.969 -9.258 1 90.81 412 ARG B N 1
ATOM 6681 C CA . ARG B 1 412 ? -6.555 -41.875 -8.203 1 90.81 412 ARG B CA 1
ATOM 6682 C C . ARG B 1 412 ? -7.32 -43.188 -8.273 1 90.81 412 ARG B C 1
ATOM 6684 O O . ARG B 1 412 ? -6.727 -44.281 -8.156 1 90.81 412 ARG B O 1
ATOM 6691 N N . ASN B 1 413 ? -8.578 -43.156 -8.484 1 89.25 413 ASN B N 1
ATOM 6692 C CA . ASN B 1 413 ? -9.383 -44.375 -8.57 1 89.25 413 ASN B CA 1
ATOM 6693 C C . ASN B 1 413 ? -8.945 -45.25 -9.742 1 89.25 413 ASN B C 1
ATOM 6695 O O . ASN B 1 413 ? -8.805 -46.438 -9.602 1 89.25 413 ASN B O 1
ATOM 6699 N N . GLY B 1 414 ? -8.703 -44.562 -10.828 1 83.19 414 GLY B N 1
ATOM 6700 C CA . GLY B 1 414 ? -8.203 -45.312 -11.977 1 83.19 414 GLY B CA 1
ATOM 6701 C C . GLY B 1 414 ? -6.84 -45.938 -11.75 1 83.19 414 GLY B C 1
ATOM 6702 O O . GLY B 1 414 ? -6.613 -47.094 -12.086 1 83.19 414 GLY B O 1
ATOM 6703 N N . ALA B 1 415 ? -5.953 -45.156 -11.141 1 86.44 415 ALA B N 1
ATOM 6704 C CA . ALA B 1 415 ? -4.594 -45.625 -10.898 1 86.44 415 ALA B CA 1
ATOM 6705 C C . ALA B 1 415 ? -4.59 -46.781 -9.898 1 86.44 415 ALA B C 1
ATOM 6707 O O . ALA B 1 415 ? -3.838 -47.75 -10.055 1 86.44 415 ALA B O 1
ATOM 6708 N N . ARG B 1 416 ? -5.395 -46.781 -8.914 1 90.19 416 ARG B N 1
ATOM 6709 C CA . ARG B 1 416 ? -5.5 -47.844 -7.918 1 90.19 416 ARG B CA 1
ATOM 6710 C C . ARG B 1 416 ? -6.066 -49.125 -8.539 1 90.19 416 ARG B C 1
ATOM 6712 O O . ARG B 1 416 ? -5.594 -50.219 -8.242 1 90.19 416 ARG B O 1
ATOM 6719 N N . GLN B 1 417 ? -7.055 -48.969 -9.352 1 88 417 GLN B N 1
ATOM 6720 C CA . GLN B 1 417 ? -7.609 -50.125 -10.047 1 88 417 GLN B CA 1
ATOM 6721 C C . GLN B 1 417 ? -6.562 -50.781 -10.945 1 88 417 GLN B C 1
ATOM 6723 O O . GLN B 1 417 ? -6.43 -52 -10.953 1 88 417 GLN B O 1
ATOM 6728 N N . SER B 1 418 ? -5.867 -49.938 -11.609 1 84.69 418 SER B N 1
ATOM 6729 C CA . SER B 1 418 ? -4.801 -50.438 -12.469 1 84.69 418 SER B CA 1
ATOM 6730 C C . SER B 1 418 ? -3.746 -51.188 -11.664 1 84.69 418 SER B C 1
ATOM 6732 O O . SER B 1 418 ? -3.254 -52.219 -12.094 1 84.69 418 SER B O 1
ATOM 6734 N N . ALA B 1 419 ? -3.412 -50.656 -10.539 1 89.31 419 ALA B N 1
ATOM 6735 C CA . ALA B 1 419 ? -2.424 -51.312 -9.68 1 89.31 419 ALA B CA 1
ATOM 6736 C C . ALA B 1 419 ? -2.934 -52.656 -9.164 1 89.31 419 ALA B C 1
ATOM 6738 O O . ALA B 1 419 ? -2.186 -53.625 -9.117 1 89.31 419 ALA B O 1
ATOM 6739 N N . THR B 1 420 ? -4.156 -52.75 -8.836 1 91.19 420 THR B N 1
ATOM 6740 C CA . THR B 1 420 ? -4.762 -54 -8.375 1 91.19 420 THR B CA 1
ATOM 6741 C C . THR B 1 420 ? -4.73 -55.031 -9.469 1 91.19 420 THR B C 1
ATOM 6743 O O . THR B 1 420 ? -4.332 -56.188 -9.227 1 91.19 420 THR B O 1
ATOM 6746 N N . TYR B 1 421 ? -5.078 -54.625 -10.68 1 87.44 421 TYR B N 1
ATOM 6747 C CA . TYR B 1 421 ? -5.086 -55.562 -11.805 1 87.44 421 TYR B CA 1
ATOM 6748 C C . TYR B 1 421 ? -3.672 -56.031 -12.133 1 87.44 421 TYR B C 1
ATOM 6750 O O . TYR B 1 421 ? -3.453 -57.219 -12.406 1 87.44 421 TYR B O 1
ATOM 6758 N N . ALA B 1 422 ? -2.785 -55.094 -12.086 1 87.38 422 ALA B N 1
ATOM 6759 C CA . ALA B 1 422 ? -1.398 -55.469 -12.367 1 87.38 422 ALA B CA 1
ATOM 6760 C C . ALA B 1 422 ? -0.864 -56.438 -11.328 1 87.38 422 ALA B C 1
ATOM 6762 O O . ALA B 1 422 ? -0.123 -57.375 -11.664 1 87.38 422 ALA B O 1
ATOM 6763 N N . GLY B 1 423 ? -1.264 -56.281 -10.117 1 89.12 423 GLY B N 1
ATOM 6764 C CA . GLY B 1 423 ? -0.879 -57.188 -9.062 1 89.12 423 GLY B CA 1
ATOM 6765 C C . GLY B 1 423 ? -1.432 -58.594 -9.273 1 89.12 423 GLY B C 1
ATOM 6766 O O . GLY B 1 423 ? -0.721 -59.594 -9.078 1 89.12 423 GLY B O 1
ATOM 6767 N N . GLN B 1 424 ? -2.604 -58.719 -9.773 1 90.81 424 GLN B N 1
ATOM 6768 C CA . GLN B 1 424 ? -3.238 -60 -10.039 1 90.81 424 GLN B CA 1
ATOM 6769 C C . GLN B 1 424 ? -2.574 -60.688 -11.219 1 90.81 424 GLN B C 1
ATOM 6771 O O . GLN B 1 424 ? -2.311 -61.906 -11.164 1 90.81 424 GLN B O 1
ATOM 6776 N N . ARG B 1 425 ? -2.283 -59.969 -12.18 1 90.5 425 ARG B N 1
ATOM 6777 C CA . ARG B 1 425 ? -1.667 -60.531 -13.375 1 90.5 425 ARG B CA 1
ATOM 6778 C C . ARG B 1 425 ? -0.249 -61.031 -13.086 1 90.5 425 ARG B C 1
ATOM 6780 O O . ARG B 1 425 ? 0.195 -62.031 -13.633 1 90.5 425 ARG B O 1
ATOM 6787 N N . TYR B 1 426 ? 0.432 -60.312 -12.289 1 89.88 426 TYR B N 1
ATOM 6788 C CA . TYR B 1 426 ? 1.759 -60.75 -11.883 1 89.88 426 TYR B CA 1
ATOM 6789 C C . TYR B 1 426 ? 1.678 -62.062 -11.086 1 89.88 426 TYR B C 1
ATOM 6791 O O . TYR B 1 426 ? 2.463 -62.969 -11.305 1 89.88 426 TYR B O 1
ATOM 6799 N N . ALA B 1 427 ? 0.696 -62.125 -10.219 1 90.62 427 ALA B N 1
ATOM 6800 C CA . ALA B 1 427 ? 0.506 -63.312 -9.414 1 90.62 427 ALA B CA 1
ATOM 6801 C C . ALA B 1 427 ? 0.21 -64.5 -10.297 1 90.62 427 ALA B C 1
ATOM 6803 O O . ALA B 1 427 ? 0.575 -65.625 -9.961 1 90.62 427 ALA B O 1
ATOM 6804 N N . GLN B 1 428 ? -0.28 -64.25 -11.555 1 92.38 428 GLN B N 1
ATOM 6805 C CA . GLN B 1 428 ? -0.618 -65.312 -12.5 1 92.38 428 GLN B CA 1
ATOM 6806 C C . GLN B 1 428 ? 0.51 -65.5 -13.5 1 92.38 428 GLN B C 1
ATOM 6808 O O . GLN B 1 428 ? 0.399 -66.375 -14.391 1 92.38 428 GLN B O 1
ATOM 6813 N N . GLY B 1 429 ? 1.579 -64.75 -13.344 1 88.5 429 GLY B N 1
ATOM 6814 C CA . GLY B 1 429 ? 2.732 -64.875 -14.219 1 88.5 429 GLY B CA 1
ATOM 6815 C C . GLY B 1 429 ? 2.539 -64.25 -15.578 1 88.5 429 GLY B C 1
ATOM 6816 O O . GLY B 1 429 ? 3.322 -64.5 -16.5 1 88.5 429 GLY B O 1
ATOM 6817 N N . ALA B 1 430 ? 1.543 -63.406 -15.586 1 87.75 430 ALA B N 1
ATOM 6818 C CA . ALA B 1 430 ? 1.151 -62.875 -16.891 1 87.75 430 ALA B CA 1
ATOM 6819 C C . ALA B 1 430 ? 1.948 -61.625 -17.219 1 87.75 430 ALA B C 1
ATOM 6821 O O . ALA B 1 430 ? 2.066 -61.25 -18.391 1 87.75 430 ALA B O 1
ATOM 6822 N N . ILE B 1 431 ? 2.475 -60.844 -16.203 1 85.81 431 ILE B N 1
ATOM 6823 C CA . ILE B 1 431 ? 3.285 -59.656 -16.438 1 85.81 431 ILE B CA 1
ATOM 6824 C C . ILE B 1 431 ? 4.516 -59.688 -15.547 1 85.81 431 ILE B C 1
ATOM 6826 O O . ILE B 1 431 ? 4.523 -60.375 -14.508 1 85.81 431 ILE B O 1
ATOM 6830 N N . PRO B 1 432 ? 5.555 -59.031 -16.016 1 85.38 432 PRO B N 1
ATOM 6831 C CA . PRO B 1 432 ? 6.746 -58.969 -15.164 1 85.38 432 PRO B CA 1
ATOM 6832 C C . PRO B 1 432 ? 6.508 -58.156 -13.883 1 85.38 432 PRO B C 1
ATOM 6834 O O . PRO B 1 432 ? 5.598 -57.344 -13.828 1 85.38 432 PRO B O 1
ATOM 6837 N N . LEU B 1 433 ? 7.277 -58.5 -12.883 1 84.38 433 LEU B N 1
ATOM 6838 C CA . LEU B 1 433 ? 7.211 -57.812 -11.586 1 84.38 433 LEU B CA 1
ATOM 6839 C C . LEU B 1 433 ? 7.375 -56.312 -11.742 1 84.38 433 LEU B C 1
ATOM 6841 O O . LEU B 1 433 ? 6.715 -55.531 -11.055 1 84.38 433 LEU B O 1
ATOM 6845 N N . THR B 1 434 ? 8.195 -55.906 -12.641 1 84.94 434 THR B N 1
ATOM 6846 C CA . THR B 1 434 ? 8.492 -54.5 -12.844 1 84.94 434 THR B CA 1
ATOM 6847 C C . THR B 1 434 ? 7.242 -53.75 -13.266 1 84.94 434 THR B C 1
ATOM 6849 O O . THR B 1 434 ? 7.035 -52.594 -12.852 1 84.94 434 THR B O 1
ATOM 6852 N N . THR B 1 435 ? 6.441 -54.375 -14.016 1 83.88 435 THR B N 1
ATOM 6853 C CA . THR B 1 435 ? 5.199 -53.75 -14.461 1 83.88 435 THR B CA 1
ATOM 6854 C C . THR B 1 435 ? 4.242 -53.562 -13.289 1 83.88 435 THR B C 1
ATOM 6856 O O . THR B 1 435 ? 3.568 -52.531 -13.188 1 83.88 435 THR B O 1
ATOM 6859 N N . SER B 1 436 ? 4.195 -54.531 -12.438 1 85.69 436 SER B N 1
ATOM 6860 C CA . SER B 1 436 ? 3.365 -54.438 -11.242 1 85.69 436 SER B CA 1
ATOM 6861 C C . SER B 1 436 ? 3.865 -53.312 -10.328 1 85.69 436 SER B C 1
ATOM 6863 O O . SER B 1 436 ? 3.072 -52.531 -9.812 1 85.69 436 SER B O 1
ATOM 6865 N N . ILE B 1 437 ? 5.098 -53.219 -10.211 1 85.38 437 ILE B N 1
ATOM 6866 C CA . ILE B 1 437 ? 5.715 -52.219 -9.375 1 85.38 437 ILE B CA 1
ATOM 6867 C C . ILE B 1 437 ? 5.43 -50.812 -9.945 1 85.38 437 ILE B C 1
ATOM 6869 O O . ILE B 1 437 ? 5.121 -49.875 -9.203 1 85.38 437 ILE B O 1
ATOM 6873 N N . ASP B 1 438 ? 5.492 -50.625 -11.18 1 85.19 438 ASP B N 1
ATOM 6874 C CA . ASP B 1 438 ? 5.234 -49.344 -11.836 1 85.19 438 ASP B CA 1
ATOM 6875 C C . ASP B 1 438 ? 3.787 -48.906 -11.633 1 85.19 438 ASP B C 1
ATOM 6877 O O . ASP B 1 438 ? 3.514 -47.719 -11.438 1 85.19 438 ASP B O 1
ATOM 6881 N N . ALA B 1 439 ? 2.893 -49.875 -11.734 1 85.75 439 ALA B N 1
ATOM 6882 C CA . ALA B 1 439 ? 1.482 -49.562 -11.508 1 85.75 439 ALA B CA 1
ATOM 6883 C C . ALA B 1 439 ? 1.24 -49.125 -10.07 1 85.75 439 ALA B C 1
ATOM 6885 O O . ALA B 1 439 ? 0.448 -48.219 -9.82 1 85.75 439 ALA B O 1
ATOM 6886 N N . GLU B 1 440 ? 1.918 -49.75 -9.203 1 87.38 440 GLU B N 1
ATOM 6887 C CA . GLU B 1 440 ? 1.814 -49.375 -7.797 1 87.38 440 GLU B CA 1
ATOM 6888 C C . GLU B 1 440 ? 2.377 -48 -7.551 1 87.38 440 GLU B C 1
ATOM 6890 O O . GLU B 1 440 ? 1.812 -47.219 -6.777 1 87.38 440 GLU B O 1
ATOM 6895 N N . ARG B 1 441 ? 3.412 -47.688 -8.148 1 85.19 441 ARG B N 1
ATOM 6896 C CA . ARG B 1 441 ? 4.016 -46.375 -8.039 1 85.19 441 ARG B CA 1
ATOM 6897 C C . ARG B 1 441 ? 3.078 -45.281 -8.578 1 85.19 441 ARG B C 1
ATOM 6899 O O . ARG B 1 441 ? 2.957 -44.219 -7.984 1 85.19 441 ARG B O 1
ATOM 6906 N N . ALA B 1 442 ? 2.496 -45.594 -9.641 1 85.19 442 ALA B N 1
ATOM 6907 C CA . ALA B 1 442 ? 1.542 -44.656 -10.227 1 85.19 442 ALA B CA 1
ATOM 6908 C C . ALA B 1 442 ? 0.361 -44.406 -9.289 1 85.19 442 ALA B C 1
ATOM 6910 O O . ALA B 1 442 ? -0.132 -43.281 -9.18 1 85.19 442 ALA B O 1
ATOM 6911 N N . ALA B 1 443 ? -0.096 -45.438 -8.672 1 89.19 443 ALA B N 1
ATOM 6912 C CA . ALA B 1 443 ? -1.19 -45.312 -7.715 1 89.19 443 ALA B CA 1
ATOM 6913 C C . ALA B 1 443 ? -0.79 -44.438 -6.535 1 89.19 443 ALA B C 1
ATOM 6915 O O . ALA B 1 443 ? -1.563 -43.594 -6.098 1 89.19 443 ALA B O 1
ATOM 6916 N N . LEU B 1 444 ? 0.407 -44.625 -6.102 1 89.75 444 LEU B N 1
ATOM 6917 C CA . LEU B 1 444 ? 0.896 -43.812 -4.984 1 89.75 444 LEU B CA 1
ATOM 6918 C C . LEU B 1 444 ? 1.051 -42.375 -5.391 1 89.75 444 LEU B C 1
ATOM 6920 O O . LEU B 1 444 ? 0.756 -41.469 -4.602 1 89.75 444 LEU B O 1
ATOM 6924 N N . ALA B 1 445 ? 1.549 -42.094 -6.57 1 88.19 445 ALA B N 1
ATOM 6925 C CA . ALA B 1 445 ? 1.662 -40.75 -7.094 1 88.19 445 ALA B CA 1
ATOM 6926 C C . ALA B 1 445 ? 0.293 -40.062 -7.191 1 88.19 445 ALA B C 1
ATOM 6928 O O . ALA B 1 445 ? 0.156 -38.875 -6.918 1 88.19 445 ALA B O 1
ATOM 6929 N N . ALA B 1 446 ? -0.712 -40.844 -7.613 1 90.44 446 ALA B N 1
ATOM 6930 C CA . ALA B 1 446 ? -2.076 -40.312 -7.699 1 90.44 446 ALA B CA 1
ATOM 6931 C C . ALA B 1 446 ? -2.631 -40 -6.312 1 90.44 446 ALA B C 1
ATOM 6933 O O . ALA B 1 446 ? -3.35 -39 -6.137 1 90.44 446 ALA B O 1
ATOM 6934 N N . ASP B 1 447 ? -2.27 -40.844 -5.395 1 93.62 447 ASP B N 1
ATOM 6935 C CA . ASP B 1 447 ? -2.658 -40.594 -4.012 1 93.62 447 ASP B CA 1
ATOM 6936 C C . ASP B 1 447 ? -2.059 -39.281 -3.521 1 93.62 447 ASP B C 1
ATOM 6938 O O . ASP B 1 447 ? -2.734 -38.5 -2.848 1 93.62 447 ASP B O 1
ATOM 6942 N N . GLN B 1 448 ? -0.851 -39.031 -3.871 1 93.69 448 GLN B N 1
ATOM 6943 C CA . GLN B 1 448 ? -0.175 -37.781 -3.502 1 93.69 448 GLN B CA 1
ATOM 6944 C C . GLN B 1 448 ? -0.857 -36.594 -4.137 1 93.69 448 GLN B C 1
ATOM 6946 O O . GLN B 1 448 ? -1.011 -35.531 -3.496 1 93.69 448 GLN B O 1
ATOM 6951 N N . SER B 1 449 ? -1.231 -36.719 -5.328 1 93.25 449 SER B N 1
ATOM 6952 C CA . SER B 1 449 ? -1.896 -35.656 -6.047 1 93.25 449 SER B CA 1
ATOM 6953 C C . SER B 1 449 ? -3.227 -35.281 -5.395 1 93.25 449 SER B C 1
ATOM 6955 O O . SER B 1 449 ? -3.6 -34.094 -5.34 1 93.25 449 SER B O 1
ATOM 6957 N N . VAL B 1 450 ? -3.936 -36.281 -4.918 1 94.19 450 VAL B N 1
ATOM 6958 C CA . VAL B 1 450 ? -5.207 -36.031 -4.246 1 94.19 450 VAL B CA 1
ATOM 6959 C C . VAL B 1 450 ? -4.961 -35.281 -2.945 1 94.19 450 VAL B C 1
ATOM 6961 O O . VAL B 1 450 ? -5.707 -34.344 -2.611 1 94.19 450 VAL B O 1
ATOM 6964 N N . LEU B 1 451 ? -3.92 -35.625 -2.236 1 96.19 451 LEU B N 1
ATOM 6965 C CA . LEU B 1 451 ? -3.588 -34.906 -1 1 96.19 451 LEU B CA 1
ATOM 6966 C C . LEU B 1 451 ? -3.252 -33.438 -1.277 1 96.19 451 LEU B C 1
ATOM 6968 O O . LEU B 1 451 ? -3.738 -32.562 -0.583 1 96.19 451 LEU B O 1
ATOM 6972 N N . GLU B 1 452 ? -2.459 -33.219 -2.301 1 95.69 452 GLU B N 1
ATOM 6973 C CA . GLU B 1 452 ? -2.09 -31.875 -2.686 1 95.69 452 GLU B CA 1
ATOM 6974 C C . GLU B 1 452 ? -3.316 -31.062 -3.109 1 95.69 452 GLU B C 1
ATOM 6976 O O . GLU B 1 452 ? -3.479 -29.906 -2.703 1 95.69 452 GLU B O 1
ATOM 6981 N N . ALA B 1 453 ? -4.18 -31.688 -3.898 1 95.38 453 ALA B N 1
ATOM 6982 C CA . ALA B 1 453 ? -5.395 -31.031 -4.363 1 95.38 453 ALA B CA 1
ATOM 6983 C C . ALA B 1 453 ? -6.332 -30.719 -3.201 1 95.38 453 ALA B C 1
ATOM 6985 O O . ALA B 1 453 ? -6.992 -29.672 -3.189 1 95.38 453 ALA B O 1
ATOM 6986 N N . THR B 1 454 ? -6.355 -31.625 -2.268 1 97.38 454 THR B N 1
ATOM 6987 C CA . THR B 1 454 ? -7.188 -31.406 -1.088 1 97.38 454 THR B CA 1
ATOM 6988 C C . THR B 1 454 ? -6.684 -30.219 -0.284 1 97.38 454 THR B C 1
ATOM 6990 O O . THR B 1 454 ? -7.469 -29.344 0.105 1 97.38 454 THR B O 1
ATOM 6993 N N . GLY B 1 455 ? -5.375 -30.156 -0.051 1 98.19 455 GLY B N 1
ATOM 6994 C CA . GLY B 1 455 ? -4.793 -29.016 0.634 1 98.19 455 GLY B CA 1
ATOM 6995 C C . GLY B 1 455 ? -5.027 -27.703 -0.088 1 98.19 455 GLY B C 1
ATOM 6996 O O . GLY B 1 455 ? -5.34 -26.688 0.541 1 98.19 455 GLY B O 1
ATOM 6997 N N . GLU B 1 456 ? -4.922 -27.719 -1.407 1 97.12 456 GLU B N 1
ATOM 6998 C CA . GLU B 1 456 ? -5.117 -26.516 -2.217 1 97.12 456 GLU B CA 1
ATOM 6999 C C . GLU B 1 456 ? -6.566 -26.047 -2.148 1 97.12 456 GLU B C 1
ATOM 7001 O O . GLU B 1 456 ? -6.824 -24.844 -2.111 1 97.12 456 GLU B O 1
ATOM 7006 N N . LEU B 1 457 ? -7.496 -27 -2.18 1 97.19 457 LEU B N 1
ATOM 7007 C CA . LEU B 1 457 ? -8.906 -26.625 -2.066 1 97.19 457 LEU B CA 1
ATOM 7008 C C . LEU B 1 457 ? -9.195 -26 -0.708 1 97.19 457 LEU B C 1
ATOM 7010 O O . LEU B 1 457 ? -9.883 -24.984 -0.626 1 97.19 457 LEU B O 1
ATOM 7014 N N . ASP B 1 458 ? -8.641 -26.562 0.315 1 98.56 458 ASP B N 1
ATOM 7015 C CA . ASP B 1 458 ? -8.836 -26.031 1.655 1 98.56 458 ASP B CA 1
ATOM 7016 C C . ASP B 1 458 ? -8.266 -24.609 1.765 1 98.56 458 ASP B C 1
ATOM 7018 O O . ASP B 1 458 ? -8.898 -23.719 2.346 1 98.56 458 ASP B O 1
ATOM 7022 N N . ARG B 1 459 ? -7.09 -24.406 1.233 1 98.31 459 ARG B N 1
ATOM 7023 C CA . ARG B 1 459 ? -6.477 -23.078 1.276 1 98.31 459 ARG B CA 1
ATOM 7024 C C . ARG B 1 459 ? -7.27 -22.094 0.439 1 98.31 459 ARG B C 1
ATOM 7026 O O . ARG B 1 459 ? -7.355 -20.906 0.785 1 98.31 459 ARG B O 1
ATOM 7033 N N . ALA B 1 460 ? -7.875 -22.547 -0.661 1 97.5 460 ALA B N 1
ATOM 7034 C CA . ALA B 1 460 ? -8.75 -21.688 -1.455 1 97.5 460 ALA B CA 1
ATOM 7035 C C . ALA B 1 460 ? -10.008 -21.312 -0.674 1 97.5 460 ALA B C 1
ATOM 7037 O O . ALA B 1 460 ? -10.484 -20.188 -0.766 1 97.5 460 ALA B O 1
ATOM 7038 N N . PHE B 1 461 ? -10.516 -22.312 0.08 1 97.88 461 PHE B N 1
ATOM 7039 C CA . PHE B 1 461 ? -11.656 -22.047 0.946 1 97.88 461 PHE B CA 1
ATOM 7040 C C . PHE B 1 461 ? -11.32 -20.969 1.975 1 97.88 461 PHE B C 1
ATOM 7042 O O . PHE B 1 461 ? -12.078 -20.016 2.166 1 97.88 461 PHE B O 1
ATOM 7049 N N . ILE B 1 462 ? -10.18 -21.078 2.602 1 98.56 462 ILE B N 1
ATOM 7050 C CA . ILE B 1 462 ? -9.734 -20.141 3.631 1 98.56 462 ILE B CA 1
ATOM 7051 C C . ILE B 1 462 ? -9.539 -18.75 3.02 1 98.56 462 ILE B C 1
ATOM 7053 O O . ILE B 1 462 ? -9.961 -17.75 3.598 1 98.56 462 ILE B O 1
ATOM 7057 N N . ALA B 1 463 ? -8.898 -18.703 1.839 1 98.12 463 ALA B N 1
ATOM 7058 C CA . ALA B 1 463 ? -8.703 -17.453 1.133 1 98.12 463 ALA B CA 1
ATOM 7059 C C . ALA B 1 463 ? -10.031 -16.781 0.805 1 98.12 463 ALA B C 1
ATOM 7061 O O . ALA B 1 463 ? -10.156 -15.555 0.849 1 98.12 463 ALA B O 1
ATOM 7062 N N . LEU B 1 464 ? -11 -17.609 0.468 1 97.5 464 LEU B N 1
ATOM 7063 C CA . LEU B 1 464 ? -12.336 -17.109 0.163 1 97.5 464 LEU B CA 1
ATOM 7064 C C . LEU B 1 464 ? -12.977 -16.484 1.401 1 97.5 464 LEU B C 1
ATOM 7066 O O . LEU B 1 464 ? -13.555 -15.406 1.33 1 97.5 464 LEU B O 1
ATOM 7070 N N . GLN B 1 465 ? -12.812 -17.156 2.516 1 97.88 465 GLN B N 1
ATOM 7071 C CA . GLN B 1 465 ? -13.367 -16.625 3.754 1 97.88 465 GLN B CA 1
ATOM 7072 C C . GLN B 1 465 ? -12.727 -15.289 4.109 1 97.88 465 GLN B C 1
ATOM 7074 O O . GLN B 1 465 ? -13.414 -14.352 4.527 1 97.88 465 GLN B O 1
ATOM 7079 N N . LYS B 1 466 ? -11.414 -15.211 3.961 1 97.88 466 LYS B N 1
ATOM 7080 C CA . LYS B 1 466 ? -10.68 -13.977 4.199 1 97.88 466 LYS B CA 1
ATOM 7081 C C . LYS B 1 466 ? -11.156 -12.859 3.275 1 97.88 466 LYS B C 1
ATOM 7083 O O . LYS B 1 466 ? -11.383 -11.734 3.717 1 97.88 466 LYS B O 1
ATOM 7088 N N . ALA B 1 467 ? -11.336 -13.195 1.992 1 97.56 467 ALA B N 1
ATOM 7089 C CA . ALA B 1 467 ? -11.773 -12.219 0.996 1 97.56 467 ALA B CA 1
ATOM 7090 C C . ALA B 1 467 ? -13.172 -11.703 1.317 1 97.56 467 ALA B C 1
ATOM 7092 O O . ALA B 1 467 ? -13.508 -10.555 0.993 1 97.56 467 ALA B O 1
ATOM 7093 N N . MET B 1 468 ? -14.008 -12.547 1.998 1 96.56 468 MET B N 1
ATOM 7094 C CA . MET B 1 468 ? -15.367 -12.172 2.363 1 96.56 468 MET B CA 1
ATOM 7095 C C . MET B 1 468 ? -15.375 -11.328 3.637 1 96.56 468 MET B C 1
ATOM 7097 O O . MET B 1 468 ? -16.438 -10.859 4.07 1 96.56 468 MET B O 1
ATOM 7101 N N . GLY B 1 469 ? -14.211 -11.117 4.211 1 96.44 469 GLY B N 1
ATOM 7102 C CA . GLY B 1 469 ? -14.109 -10.289 5.406 1 96.44 469 GLY B CA 1
ATOM 7103 C C . GLY B 1 469 ? -14.617 -10.984 6.656 1 96.44 469 GLY B C 1
ATOM 7104 O O . GLY B 1 469 ? -15.188 -10.336 7.539 1 96.44 469 GLY B O 1
ATOM 7105 N N . LEU B 1 470 ? -14.469 -12.273 6.727 1 94.94 470 LEU B N 1
ATOM 7106 C CA . LEU B 1 470 ? -14.969 -13.031 7.863 1 94.94 470 LEU B CA 1
ATOM 7107 C C . LEU B 1 470 ? -13.859 -13.289 8.883 1 94.94 470 LEU B C 1
ATOM 7109 O O . LEU B 1 470 ? -12.68 -13.172 8.555 1 94.94 470 LEU B O 1
ATOM 7113 N N . GLY B 1 471 ? -14.227 -13.562 10.156 1 92.88 471 GLY B N 1
ATOM 7114 C CA . GLY B 1 471 ? -13.242 -13.875 11.18 1 92.88 471 GLY B CA 1
ATOM 7115 C C . GLY B 1 471 ? -13.219 -12.867 12.312 1 92.88 471 GLY B C 1
ATOM 7116 O O . GLY B 1 471 ? -12.305 -12.867 13.141 1 92.88 471 GLY B O 1
ATOM 7117 N N . TRP B 1 472 ? -14.203 -11.93 12.234 1 91.38 472 TRP B N 1
ATOM 7118 C CA . TRP B 1 472 ? -14.336 -10.945 13.305 1 91.38 472 TRP B CA 1
ATOM 7119 C C . TRP B 1 472 ? -15.805 -10.68 13.609 1 91.38 472 TRP B C 1
ATOM 7121 O O . TRP B 1 472 ? -16.688 -11.109 12.867 1 91.38 472 TRP B O 1
ATOM 7131 N N . SER B 1 473 ? -16.156 -10.266 14.875 1 83.62 473 SER B N 1
ATOM 7132 C CA . SER B 1 473 ? -17.516 -9.906 15.242 1 83.62 473 SER B CA 1
ATOM 7133 C C . SER B 1 473 ? -17.578 -8.492 15.82 1 83.62 473 SER B C 1
ATOM 7135 O O . SER B 1 473 ? -16.641 -8.047 16.484 1 83.62 473 SER B O 1
ATOM 7137 N N . GLN B 1 474 ? -18.594 -7.766 15.242 1 70.31 474 GLN B N 1
ATOM 7138 C CA . GLN B 1 474 ? -18.812 -6.438 15.797 1 70.31 474 GLN B CA 1
ATOM 7139 C C . GLN B 1 474 ? -19.344 -6.52 17.219 1 70.31 474 GLN B C 1
ATOM 7141 O O . GLN B 1 474 ? -20.25 -7.309 17.516 1 70.31 474 GLN B O 1
ATOM 7146 N N . GLN B 1 475 ? -18.578 -6.273 18.312 1 53.75 475 GLN B N 1
ATOM 7147 C CA . GLN B 1 475 ? -19.141 -6.219 19.656 1 53.75 475 GLN B CA 1
ATOM 7148 C C . GLN B 1 475 ? -20.141 -5.078 19.781 1 53.75 475 GLN B C 1
ATOM 7150 O O . GLN B 1 475 ? -20.047 -4.066 19.078 1 53.75 475 GLN B O 1
#

Radius of gyration: 40.49 Å; Cα contacts (8 Å, |Δi|>4): 1567; chains: 2; bounding box: 62×138×98 Å

Organism: NCBI:txid2759526

Sequence (950 aa):
MKRLSWAILPALLTGCVVGPNYGGPPGVASGERSGSTFRRADQAVTSPQLPIARWWEGMGDPQLTTLVNRALASNPDVAIAEARIRKARASLREQRANQLPTVSASGTAIVADLPAGSLALPTQGEQSDRIRAEFYNAGLDASWEIDLFGARRRAAEGAEAQAQAAEANKADAQVRLSAEVAQNYVTLRELQQRLILARRSAQLQQRSLALLQQREQRGASSRDEVVRLKTELTRTEAGLLPLEGQIATTLDQLALLTGDEPGTHDALLSTPAPIPMIPGTVAIGDPAAMLRRRPDIRAAERQLAASNAQIGVNVARQFPSVSIMGIIGLGGPNIADVVDPDSVAGLLLPRISWSFLDFGRNRARVEQARADRDEAEAQYRKAVLGALSDAETSLTRFGNQRRNLFSSVASRNGARQSATYAGQRYAQGAIPLTTSIDAERAALAADQSVLEATGELDRAFIALQKAMGLGWSQQMKRLSWAILPALLTGCVVGPNYGGPPGVASGERSGSTFRRADQAVTSPQLPIARWWEGMGDPQLTTLVNRALASNPDVAIAEARIRKARASLREQRANQLPTVSASGTAIVADLPAGSLALPTQGEQSDRIRAEFYNAGLDASWEIDLFGARRRAAEGAEAQAQAAEANKADAQVRLSAEVAQNYVTLRELQQRLILARRSAQLQQRSLALLQQREQRGASSRDEVVRLKTELTRTEAGLLPLEGQIATTLDQLALLTGDEPGTHDALLSTPAPIPMIPGTVAIGDPAAMLRRRPDIRAAERQLAASNAQIGVNVARQFPSVSIMGIIGLGGPNIADVVDPDSVAGLLLPRISWSFLDFGRNRARVEQARADRDEAEAQYRKAVLGALSDAETSLTRFGNQRRNLFSSVASRNGARQSATYAGQRYAQGAIPLTTSIDAERAALAADQSVLEATGELDRAFIALQKAMGLGWSQQ

InterPro domains:
  IPR003423 Outer membrane efflux protein [PF02321] (67-259)
  IPR003423 Outer membrane efflux protein [PF02321] (290-469)
  IPR010131 Multidrug resistance outer membrane protein MdtP/Nodulation protein T-like [PTHR30203] (1-474)
  IPR010131 Multidrug resistance outer membrane protein MdtP/Nodulation protein T-like [TIGR01845] (8-471)